Protein AF-A0A6M3K479-F1 (afdb_monomer_lite)

Organism: NCBI:txid1070528

Radius of gyration: 36.31 Å; chains: 1; bounding box: 79×87×100 Å

Foldseek 3Di:
DPPDDFDPDDEEEEEDDDDDPPVCCLPPVLVVLQVCCVVVDPHQYEYEYAPLCVLLCVVRHNYYHHDPPVRNPDDDDQVCPVVPPDVVVVVVVCPVCDCCVDVVRFVAEDEAEDQDADDDDDDDDPDDDDPPPDDDNCRPVVVVVQVVDDDGHHHYYYYYRDHDPPDDPDDPVCVVPPPCCPPVVVVPDDPVSVVVSVVSCCVSQVPPDPPDDPPDDDDDPVVPVPPAFDADDDDDDDFGFGQGDDPWAGFGDDDPPDPDDDPDDDPLPDDGADWGDDPPDTDHDDPPDDPVVVVVVVVVSVVVVVVVPVPPCPDDQPFQEEEEEEADPDCPDLSVQLQVLCVVNPHHYDYDNLVVCCVPPNDVVSLVVLLVCLLVGQEYEYEPPPDDDLVSLLSSVVSNHQYEYEAEDDPVVCVVDVVVLSNQVSHLAYEYQFPLNVVVSCVVPVPRHYHHAHRFDDLVLQAADDDPPQAQQAAEEEEDADDPVVVVLQVLVVVLVGRYYYYDHPHPDDDDSVVLLVNQNNYLEYEWEAPDDLASRDGDSCLLSSLSSQHQYEYADHPNPCVQDNCLQYPHDDSVPDDSVVSVVVSVCSVPDSRNSNVSSVVQGHSNNVSVVVSVVSSVSVVVVVPDPPPDDDDDEAAEEEEFEFAPDPRNVVVVLVCVLQPPPYHYAYEYEYDDPPGDGPPCVVVVVHVVRYDYDPHNDDDLVVLVVVCVVRVHQEYEYEQNPDLVSLVVCVVVNHAYEYEDQQQLDDLVCLVVQLVRHLAYEAQFVVSQCCSCPVSPNPRYDYFPAFQDPLLADDPVLQDDDPQFAEEEQECEQCPPPSQQQVQLLQLLQVVLVDPRYAYEYEYQDDPVVYDHDPPDVRYHYHYRDDDPVVVSVRLSPHLAYEGAGQADGNPNVLSSNLSSLHAYEYACDPPVVVSHDVFQHHHFYFPDWDDDPSTPDTTTHGDSNSSSVRVNQCRDVVSSVRNSVVSPVSNVVRHSNVSSVVSVVSVVVSVVVD

pLDDT: mean 70.0, std 23.56, range [23.78, 98.38]

Structure (mmCIF, N/CA/C/O backbone):
data_AF-A0A6M3K479-F1
#
_entry.id   AF-A0A6M3K479-F1
#
loop_
_atom_site.group_PDB
_atom_site.id
_atom_site.type_symbol
_atom_site.label_atom_id
_atom_site.label_alt_id
_atom_site.label_comp_id
_atom_site.label_asym_id
_atom_site.label_entity_id
_atom_site.label_seq_id
_atom_site.pdbx_PDB_ins_code
_atom_site.Cartn_x
_atom_site.Cartn_y
_atom_site.Cartn_z
_atom_site.occupancy
_atom_site.B_iso_or_equiv
_atom_site.auth_seq_id
_atom_site.auth_comp_id
_atom_site.auth_asym_id
_atom_site.auth_atom_id
_atom_site.pdbx_PDB_model_num
ATOM 1 N N . MET A 1 1 ? 33.804 -0.138 -30.961 1.00 29.77 1 MET A N 1
ATOM 2 C CA . MET A 1 1 ? 33.012 -0.224 -32.211 1.00 29.77 1 MET A CA 1
ATOM 3 C C . MET A 1 1 ? 33.656 -1.121 -33.284 1.00 29.77 1 MET A C 1
ATOM 5 O O . MET A 1 1 ? 33.044 -1.287 -34.332 1.00 29.77 1 MET A O 1
ATOM 9 N N . ASP A 1 2 ? 34.808 -1.767 -33.041 1.00 27.19 2 ASP A N 1
ATOM 10 C CA . ASP A 1 2 ? 35.545 -2.505 -34.090 1.00 27.19 2 ASP A CA 1
ATOM 11 C C . ASP A 1 2 ? 35.371 -4.045 -34.082 1.00 27.19 2 ASP A C 1
ATOM 13 O O . ASP A 1 2 ? 35.951 -4.715 -34.931 1.00 27.19 2 ASP A O 1
ATOM 17 N N . ASP A 1 3 ? 34.531 -4.623 -33.213 1.00 28.06 3 ASP A N 1
ATOM 18 C CA . ASP A 1 3 ? 34.471 -6.090 -33.008 1.00 28.06 3 ASP A CA 1
ATOM 19 C C . ASP A 1 3 ? 33.559 -6.884 -33.965 1.00 28.06 3 ASP A C 1
ATOM 21 O O . ASP A 1 3 ? 33.474 -8.108 -33.877 1.00 28.06 3 ASP A O 1
ATOM 25 N N . PHE A 1 4 ? 32.894 -6.237 -34.923 1.00 35.81 4 PHE A N 1
ATOM 26 C CA . PHE A 1 4 ? 31.997 -6.935 -35.854 1.00 35.81 4 PHE A CA 1
ATOM 27 C C . PHE A 1 4 ? 32.696 -7.211 -37.200 1.00 35.81 4 PHE A C 1
ATOM 29 O O . PHE A 1 4 ? 33.145 -6.297 -37.896 1.00 35.81 4 PHE A O 1
ATOM 36 N N . GLY A 1 5 ? 32.829 -8.484 -37.578 1.00 35.72 5 GLY A N 1
ATOM 37 C CA . GLY A 1 5 ? 33.482 -8.913 -38.825 1.00 35.72 5 GLY A CA 1
ATOM 38 C C . GLY A 1 5 ? 32.769 -8.459 -40.120 1.00 35.72 5 GLY A C 1
ATOM 39 O O . GLY A 1 5 ? 31.698 -7.855 -40.078 1.00 35.72 5 GLY A O 1
ATOM 40 N N . PRO A 1 6 ? 33.349 -8.720 -41.312 1.00 37.94 6 PRO A N 1
ATOM 41 C CA . PRO A 1 6 ? 32.755 -8.326 -42.592 1.00 37.94 6 PRO A CA 1
ATOM 42 C C . PRO A 1 6 ? 31.479 -9.124 -42.920 1.00 37.94 6 PRO A C 1
ATOM 44 O O . PRO A 1 6 ? 31.482 -10.354 -42.919 1.00 37.94 6 PRO A O 1
ATOM 47 N N . ILE A 1 7 ? 30.402 -8.416 -43.276 1.00 40.38 7 ILE A N 1
ATOM 48 C CA . ILE A 1 7 ? 29.082 -8.988 -43.590 1.00 40.38 7 ILE A CA 1
ATOM 49 C C . ILE A 1 7 ? 29.114 -9.662 -44.977 1.00 40.38 7 ILE A C 1
ATOM 51 O O . ILE A 1 7 ? 29.239 -9.002 -46.009 1.00 40.38 7 ILE A O 1
ATOM 55 N N . THR A 1 8 ? 28.979 -10.992 -45.029 1.00 39.78 8 THR A N 1
ATOM 56 C CA . THR A 1 8 ? 29.126 -11.820 -46.252 1.00 39.78 8 THR A CA 1
ATOM 57 C C . THR A 1 8 ? 27.829 -12.055 -47.053 1.00 39.78 8 THR A C 1
ATOM 59 O O . THR A 1 8 ? 27.830 -12.784 -48.041 1.00 39.78 8 THR A O 1
ATOM 62 N N . SER A 1 9 ? 26.770 -11.310 -46.721 1.00 44.03 9 SER A N 1
ATOM 63 C CA . SER A 1 9 ? 25.527 -11.056 -47.473 1.00 44.03 9 SER A CA 1
ATOM 64 C C . SER A 1 9 ? 24.597 -12.237 -47.807 1.00 44.03 9 SER A C 1
ATOM 66 O O . SER A 1 9 ? 24.953 -13.172 -48.520 1.00 44.03 9 SER A O 1
ATOM 68 N N . ASN A 1 10 ? 23.307 -12.021 -47.529 1.00 40.56 10 ASN A N 1
ATOM 69 C CA . ASN A 1 10 ? 22.388 -11.660 -48.609 1.00 40.56 10 ASN A CA 1
ATOM 70 C C . ASN A 1 10 ? 21.363 -10.608 -48.144 1.00 40.56 10 ASN A C 1
ATOM 72 O O . ASN A 1 10 ? 20.330 -10.919 -47.561 1.00 40.56 10 ASN A O 1
ATOM 76 N N . SER A 1 11 ? 21.659 -9.365 -48.542 1.00 54.41 11 SER A N 1
ATOM 77 C CA . SER A 1 11 ? 20.854 -8.131 -48.506 1.00 54.41 11 SER A CA 1
ATOM 78 C C . SER A 1 11 ? 20.626 -7.474 -47.135 1.00 54.41 11 SER A C 1
ATOM 80 O O . SER A 1 11 ? 19.663 -7.776 -46.448 1.00 54.41 11 SER A O 1
ATOM 82 N N . LEU A 1 12 ? 21.515 -6.525 -46.809 1.00 51.47 12 LEU A N 1
ATOM 83 C CA . LEU A 1 12 ? 21.398 -5.565 -45.710 1.00 51.47 12 LEU A CA 1
ATOM 84 C C . LEU A 1 12 ? 20.513 -4.377 -46.134 1.00 51.47 12 LEU A C 1
ATOM 86 O O . LEU A 1 12 ? 20.717 -3.829 -47.222 1.00 51.47 12 LEU A O 1
ATOM 90 N N . VAL A 1 13 ? 19.570 -3.963 -45.289 1.00 56.62 13 VAL A N 1
ATOM 91 C CA . VAL A 1 13 ? 18.780 -2.733 -45.456 1.00 56.62 13 VAL A CA 1
ATOM 92 C C . VAL A 1 13 ? 19.182 -1.761 -44.357 1.00 56.62 13 VAL A C 1
ATOM 94 O O . VAL A 1 13 ? 19.072 -2.091 -43.182 1.00 56.62 13 VAL A O 1
ATOM 97 N N . PHE A 1 14 ? 19.668 -0.580 -44.736 1.00 58.75 14 PHE A N 1
ATOM 98 C CA . PHE A 1 14 ? 20.041 0.466 -43.785 1.00 58.75 14 PHE A CA 1
ATOM 99 C C . PHE A 1 14 ? 18.950 1.537 -43.768 1.00 58.75 14 PHE A C 1
ATOM 101 O O . PHE A 1 14 ? 18.809 2.292 -44.729 1.00 58.75 14 PHE A O 1
ATOM 108 N N . ALA A 1 15 ? 18.154 1.605 -42.707 1.00 57.84 15 ALA A N 1
ATOM 109 C CA . ALA A 1 15 ? 17.134 2.628 -42.535 1.00 57.84 15 ALA A CA 1
ATOM 110 C C . ALA A 1 15 ? 17.665 3.724 -41.609 1.00 57.84 15 ALA A C 1
ATOM 112 O O . ALA A 1 15 ? 17.708 3.575 -40.391 1.00 57.84 15 ALA A O 1
ATOM 113 N N . GLY A 1 16 ? 18.077 4.844 -42.191 1.00 58.50 16 GLY A N 1
ATOM 114 C CA . GLY A 1 16 ? 18.583 5.973 -41.433 1.00 58.50 16 GLY A CA 1
ATOM 115 C C . GLY A 1 16 ? 19.610 6.810 -42.196 1.00 58.50 16 GLY A C 1
ATOM 116 O O . GLY A 1 16 ? 19.973 6.492 -43.333 1.00 58.50 16 GLY A O 1
ATOM 117 N N . PRO A 1 17 ? 20.091 7.891 -41.571 1.00 54.97 17 PRO A N 1
ATOM 118 C CA . PRO A 1 17 ? 19.722 8.313 -40.220 1.00 54.97 17 PRO A CA 1
ATOM 119 C C . PRO A 1 17 ? 18.369 9.061 -40.144 1.00 54.97 17 PRO A C 1
ATOM 121 O O . PRO A 1 17 ? 18.014 9.776 -41.083 1.00 54.97 17 PRO A O 1
ATOM 124 N N . TYR A 1 18 ? 17.607 8.881 -39.052 1.00 58.84 18 TYR A N 1
ATOM 125 C CA . TYR A 1 18 ? 16.327 9.574 -38.800 1.00 58.84 18 TYR A CA 1
ATOM 126 C C . TYR A 1 18 ? 16.447 10.678 -37.754 1.00 58.84 18 TYR A C 1
ATOM 128 O O . TYR A 1 18 ? 16.860 10.412 -36.628 1.00 58.84 18 TYR A O 1
ATOM 136 N N . TRP A 1 19 ? 16.082 11.909 -38.132 1.00 54.66 19 TRP A N 1
ATOM 137 C CA . TRP A 1 19 ? 16.240 13.110 -37.304 1.00 54.66 19 TRP A CA 1
ATOM 138 C C . TRP A 1 19 ? 14.876 13.764 -37.079 1.00 54.66 19 TRP A C 1
ATOM 140 O O . TRP A 1 19 ? 14.295 14.357 -37.994 1.00 54.66 19 TRP A O 1
ATOM 150 N N . GLY A 1 20 ? 14.347 13.631 -35.868 1.00 54.28 20 GLY A N 1
ATOM 151 C CA . GLY A 1 20 ? 13.052 14.172 -35.473 1.00 54.28 20 GLY A CA 1
ATOM 152 C C . GLY A 1 20 ? 12.849 14.087 -33.966 1.00 54.28 20 GLY A C 1
ATOM 153 O O . GLY A 1 20 ? 13.642 13.464 -33.265 1.00 54.28 20 GLY A O 1
ATOM 154 N N . SER A 1 21 ? 11.792 14.731 -33.470 1.00 50.53 21 SER A N 1
ATOM 155 C CA . SER A 1 21 ? 11.383 14.562 -32.078 1.00 50.53 21 SER A CA 1
ATOM 156 C C . SER A 1 21 ? 10.840 13.147 -31.855 1.00 50.53 21 SER A C 1
ATOM 158 O O . SER A 1 21 ? 10.375 12.489 -32.795 1.00 50.53 21 SER A O 1
ATOM 160 N N . LEU A 1 22 ? 10.895 12.688 -30.605 1.00 49.56 22 LEU A N 1
ATOM 161 C CA . LEU A 1 22 ? 10.507 11.336 -30.199 1.00 49.56 22 LEU A CA 1
ATOM 162 C C . LEU A 1 22 ? 9.106 10.951 -30.703 1.00 49.56 22 LEU A C 1
ATOM 164 O O . LEU A 1 22 ? 8.895 9.833 -31.166 1.00 49.56 22 LEU A O 1
ATOM 168 N N . GLU A 1 23 ? 8.158 11.889 -30.693 1.00 49.09 23 GLU A N 1
ATOM 169 C CA . GLU A 1 23 ? 6.781 11.643 -31.126 1.00 49.09 23 GLU A CA 1
ATOM 170 C C . GLU A 1 23 ? 6.707 11.287 -32.616 1.00 49.09 23 GLU A C 1
ATOM 172 O O . GLU A 1 23 ? 5.937 10.418 -33.016 1.00 49.09 23 GLU A O 1
ATOM 177 N N . TRP A 1 24 ? 7.516 11.922 -33.465 1.00 52.47 24 TRP A N 1
ATOM 178 C CA . TRP A 1 24 ? 7.536 11.609 -34.896 1.00 52.47 24 TRP A CA 1
ATOM 179 C C . TRP A 1 24 ? 8.296 10.323 -35.197 1.00 52.47 24 TRP A C 1
ATOM 181 O O . TRP A 1 24 ? 7.927 9.590 -36.123 1.00 52.47 24 TRP A O 1
ATOM 191 N N . GLU A 1 25 ? 9.328 10.041 -34.407 1.00 57.88 25 GLU A N 1
ATOM 192 C CA . GLU A 1 25 ? 10.052 8.783 -34.481 1.00 57.88 25 GLU A CA 1
ATOM 193 C C . GLU A 1 25 ? 9.109 7.609 -34.212 1.00 57.88 25 GLU A C 1
ATOM 195 O O . GLU A 1 25 ? 9.038 6.673 -35.006 1.00 57.88 25 GLU A O 1
ATOM 200 N N . ILE A 1 26 ? 8.289 7.737 -33.169 1.00 52.16 26 ILE A N 1
ATOM 201 C CA . ILE A 1 26 ? 7.289 6.755 -32.751 1.00 52.16 26 ILE A CA 1
ATOM 202 C C . ILE A 1 26 ? 6.122 6.652 -33.740 1.00 52.16 26 ILE A C 1
ATOM 204 O O . ILE A 1 26 ? 5.731 5.554 -34.127 1.00 52.16 26 ILE A O 1
ATOM 208 N N . VAL A 1 27 ? 5.534 7.776 -34.154 1.00 47.53 27 VAL A N 1
ATOM 209 C CA . VAL A 1 27 ? 4.257 7.759 -34.893 1.00 47.53 27 VAL A CA 1
ATOM 210 C C . VAL A 1 27 ? 4.455 7.515 -36.395 1.00 47.53 27 VAL A C 1
ATOM 212 O O . VAL A 1 27 ? 3.526 7.078 -37.077 1.00 47.53 27 VAL A O 1
ATOM 215 N N . TYR A 1 28 ? 5.652 7.768 -36.937 1.00 52.12 28 TYR A N 1
ATOM 216 C CA . TYR A 1 28 ? 5.887 7.701 -38.384 1.00 52.12 28 TYR A CA 1
ATOM 217 C C . TYR A 1 28 ? 7.087 6.862 -38.797 1.00 52.12 28 TYR A C 1
ATOM 219 O O . TYR A 1 28 ? 6.980 6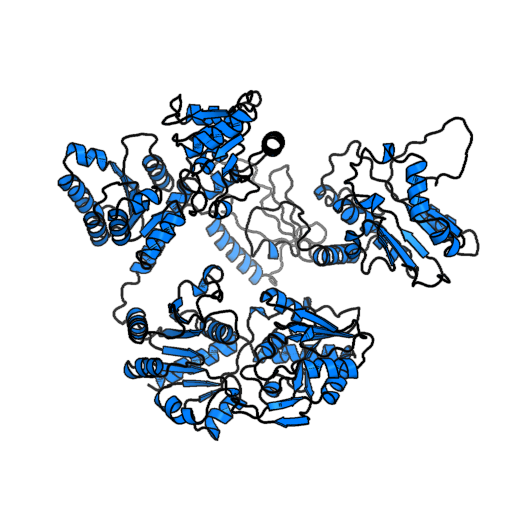.084 -39.748 1.00 52.12 28 TYR A O 1
ATOM 227 N N . TRP A 1 29 ? 8.233 7.032 -38.145 1.00 58.97 29 TRP A N 1
ATOM 228 C CA . TRP A 1 29 ? 9.462 6.403 -38.615 1.00 58.97 29 TRP A CA 1
ATOM 229 C C . TRP A 1 29 ? 9.587 4.946 -38.178 1.00 58.97 29 TRP A C 1
ATOM 231 O O . TRP A 1 29 ? 9.774 4.075 -39.026 1.00 58.97 29 TRP A O 1
ATOM 241 N N . MET A 1 30 ? 9.394 4.657 -36.896 1.00 63.00 30 MET A N 1
ATOM 242 C CA . MET A 1 30 ? 9.443 3.301 -36.364 1.00 63.00 30 MET A CA 1
ATOM 243 C C . MET A 1 30 ? 8.385 2.393 -37.029 1.00 63.00 30 MET A C 1
ATOM 245 O O . MET A 1 30 ? 8.735 1.280 -37.436 1.00 63.00 30 MET A O 1
ATOM 249 N N . PRO A 1 31 ? 7.148 2.864 -37.297 1.00 55.78 31 PRO A N 1
ATOM 250 C CA . PRO A 1 31 ? 6.190 2.133 -38.115 1.00 55.78 31 PRO A CA 1
ATOM 251 C C . PRO A 1 31 ? 6.668 1.773 -39.508 1.00 55.78 31 PRO A C 1
ATOM 253 O O . PRO A 1 31 ? 6.473 0.655 -39.985 1.00 55.78 31 PRO A O 1
ATOM 256 N N . HIS A 1 32 ? 7.337 2.719 -40.160 1.00 58.06 32 HIS A N 1
ATOM 257 C CA . HIS A 1 32 ? 7.888 2.505 -41.484 1.00 58.06 32 HIS A CA 1
ATOM 258 C C . HIS A 1 32 ? 9.029 1.484 -41.462 1.00 58.06 32 HIS A C 1
ATOM 260 O O . HIS A 1 32 ? 9.093 0.627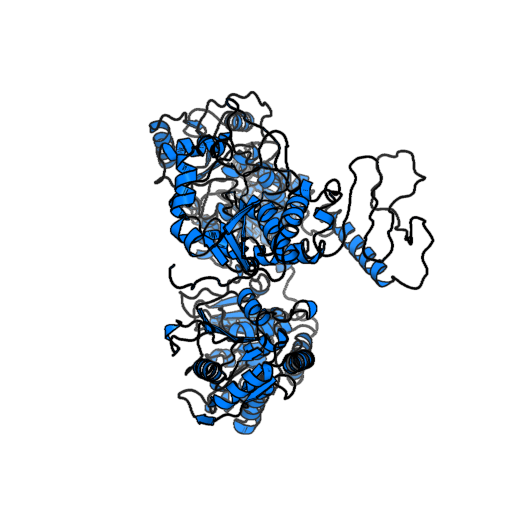 -42.338 1.00 58.06 32 HIS A O 1
ATOM 266 N N . VAL A 1 33 ? 9.889 1.546 -40.447 1.00 63.06 33 VAL A N 1
ATOM 267 C CA . VAL A 1 33 ? 10.996 0.613 -40.217 1.00 63.06 33 VAL A CA 1
ATOM 268 C C . VAL A 1 33 ? 10.489 -0.816 -39.982 1.00 63.06 33 VAL A C 1
ATOM 270 O O . VAL A 1 33 ? 10.947 -1.739 -40.652 1.00 63.06 33 VAL A O 1
ATOM 273 N N . ARG A 1 34 ? 9.495 -1.006 -39.105 1.00 62.03 34 ARG A N 1
ATOM 274 C CA . ARG A 1 34 ? 8.867 -2.318 -38.853 1.00 62.03 34 ARG A CA 1
ATOM 275 C C . ARG A 1 34 ? 8.147 -2.855 -40.093 1.00 62.03 34 ARG A C 1
ATOM 277 O O . ARG A 1 34 ? 8.312 -4.024 -40.435 1.00 62.03 34 ARG A O 1
ATOM 284 N N . TRP A 1 35 ? 7.405 -2.005 -40.811 1.00 61.97 35 TRP A N 1
ATOM 285 C CA . TRP A 1 35 ? 6.798 -2.392 -42.088 1.00 61.97 35 TRP A CA 1
ATOM 286 C C . TRP A 1 35 ? 7.857 -2.818 -43.108 1.00 61.97 35 TRP A C 1
ATOM 288 O O . TRP A 1 35 ? 7.687 -3.844 -43.756 1.00 61.97 35 TRP A O 1
ATOM 298 N N . LEU A 1 36 ? 8.967 -2.082 -43.226 1.00 57.97 36 LEU A N 1
ATOM 299 C CA . LEU A 1 36 ? 10.071 -2.435 -44.118 1.00 57.97 36 LEU A CA 1
ATOM 300 C C . LEU A 1 36 ? 10.712 -3.773 -43.731 1.00 57.97 36 LEU A C 1
ATOM 302 O O . LEU A 1 36 ? 10.958 -4.581 -44.621 1.00 57.97 36 LEU A O 1
ATOM 306 N N . LYS A 1 37 ? 10.941 -4.046 -42.440 1.00 63.72 37 LYS A N 1
ATOM 307 C CA . LYS A 1 37 ? 11.452 -5.350 -41.981 1.00 63.72 37 LYS A CA 1
ATOM 308 C C . LYS A 1 37 ? 10.497 -6.491 -42.326 1.00 63.72 37 LYS A C 1
ATOM 310 O O . LYS A 1 37 ? 10.931 -7.506 -42.866 1.00 63.72 37 LYS A O 1
ATOM 315 N N . ASN A 1 38 ? 9.199 -6.293 -42.107 1.00 58.09 38 ASN A N 1
ATOM 316 C CA . ASN A 1 38 ? 8.176 -7.285 -42.441 1.00 58.09 38 ASN A CA 1
ATOM 317 C C . ASN A 1 38 ? 7.986 -7.460 -43.955 1.00 58.09 38 ASN A C 1
ATOM 319 O O . ASN A 1 38 ? 7.765 -8.570 -44.427 1.00 58.09 38 ASN A O 1
ATOM 323 N N . TYR A 1 39 ? 8.104 -6.395 -44.745 1.00 54.91 39 TYR A N 1
ATOM 324 C CA . TYR A 1 39 ? 8.037 -6.474 -46.205 1.00 54.91 39 TYR A CA 1
ATOM 325 C C . TYR A 1 39 ? 9.279 -7.160 -46.796 1.00 54.91 39 TYR A C 1
ATOM 327 O O . TYR A 1 39 ? 9.212 -7.802 -47.842 1.00 54.91 39 TYR A O 1
ATOM 335 N N . LEU A 1 40 ? 10.424 -7.042 -46.121 1.00 56.34 40 LEU A N 1
ATOM 336 C CA . LEU A 1 40 ? 11.729 -7.516 -46.578 1.00 56.34 40 LEU A CA 1
ATOM 337 C C . LEU A 1 40 ? 12.239 -8.729 -45.795 1.00 56.34 40 LEU A C 1
ATOM 339 O O . LEU A 1 40 ? 13.450 -8.923 -45.712 1.00 56.34 40 LEU A O 1
ATOM 343 N N . GLN A 1 41 ? 11.320 -9.538 -45.261 1.00 55.78 41 GLN A N 1
ATOM 344 C CA . GLN A 1 41 ? 11.580 -10.713 -44.424 1.00 55.78 41 GLN A CA 1
ATOM 345 C C . GLN A 1 41 ? 12.807 -11.536 -44.855 1.00 55.78 41 GLN A C 1
ATOM 347 O O . GLN A 1 41 ? 13.009 -11.841 -46.035 1.00 55.78 41 GLN A O 1
ATOM 352 N N . GLY A 1 42 ? 13.625 -11.912 -43.867 1.00 57.66 42 GLY A N 1
ATOM 353 C CA . GLY A 1 42 ? 14.860 -12.680 -44.064 1.00 57.66 42 GLY A CA 1
ATOM 354 C C . GLY A 1 42 ? 16.074 -11.848 -44.498 1.00 57.66 42 GLY A C 1
ATOM 355 O O . GLY A 1 42 ? 17.081 -12.418 -44.921 1.00 57.66 42 GLY A O 1
ATOM 356 N N . ARG A 1 43 ? 15.992 -10.513 -44.425 1.00 61.53 43 ARG A N 1
ATOM 357 C CA . ARG A 1 43 ? 17.097 -9.580 -44.696 1.00 61.53 43 ARG A CA 1
ATOM 358 C C . ARG A 1 43 ? 17.586 -8.931 -43.409 1.00 61.53 43 ARG A C 1
ATOM 360 O O . ARG A 1 43 ? 16.777 -8.558 -42.571 1.00 61.53 43 ARG A O 1
ATOM 367 N N . HIS A 1 44 ? 18.901 -8.756 -43.311 1.00 62.91 44 HIS A N 1
ATOM 368 C CA . HIS A 1 44 ? 19.528 -8.086 -42.177 1.00 62.91 44 HIS A CA 1
ATOM 369 C C . HIS A 1 44 ? 19.169 -6.594 -42.200 1.00 62.91 44 HIS A C 1
ATOM 371 O O . HIS A 1 44 ? 19.315 -5.944 -43.241 1.00 62.91 44 HIS A O 1
ATOM 377 N N . PHE A 1 45 ? 18.684 -6.049 -41.092 1.00 68.94 45 PHE A N 1
ATOM 378 C CA . PHE A 1 45 ? 18.081 -4.723 -41.034 1.00 68.94 45 PHE A CA 1
ATOM 379 C C . PHE A 1 45 ? 18.782 -3.847 -39.999 1.00 68.94 45 PHE A C 1
ATOM 381 O O . PHE A 1 45 ? 18.661 -4.078 -38.801 1.00 68.94 45 PHE A O 1
ATOM 388 N N . SER A 1 46 ? 19.487 -2.814 -40.451 1.00 68.38 46 SER A N 1
ATOM 389 C CA . SER A 1 46 ? 20.170 -1.874 -39.560 1.00 68.38 46 SER A CA 1
ATOM 390 C C . SER A 1 46 ? 19.468 -0.521 -39.545 1.00 68.38 46 SER A C 1
ATOM 392 O O . SER A 1 46 ? 19.057 -0.022 -40.594 1.00 68.38 46 SER A O 1
ATOM 394 N N . VAL A 1 47 ? 19.372 0.107 -38.374 1.00 71.38 47 VAL A N 1
ATOM 395 C CA . VAL A 1 47 ? 18.753 1.430 -38.193 1.00 71.38 47 VAL A CA 1
ATOM 396 C C . VAL A 1 47 ? 19.753 2.422 -37.617 1.00 71.38 47 VAL A C 1
ATOM 398 O O . VAL A 1 47 ? 20.585 2.040 -36.804 1.00 71.38 47 VAL A O 1
ATOM 401 N N . ALA A 1 48 ? 19.669 3.697 -38.007 1.00 67.25 48 ALA A N 1
ATOM 402 C CA . ALA A 1 48 ? 20.435 4.769 -37.369 1.00 67.25 48 ALA A CA 1
ATOM 403 C C . ALA A 1 48 ? 19.533 5.894 -36.837 1.00 67.25 48 ALA A C 1
ATOM 405 O O . ALA A 1 48 ? 18.751 6.467 -37.603 1.00 67.25 48 ALA A O 1
ATOM 406 N N . SER A 1 49 ? 19.655 6.221 -35.546 1.00 71.00 49 SER A N 1
ATOM 407 C CA . SER A 1 49 ? 18.884 7.280 -34.868 1.00 71.00 49 SER A CA 1
ATOM 408 C C . SER A 1 49 ? 19.601 7.810 -33.613 1.00 71.00 49 SER A C 1
ATOM 410 O O . SER A 1 49 ? 20.734 7.415 -33.332 1.00 71.00 49 SER A O 1
ATOM 412 N N . TYR A 1 50 ? 18.982 8.734 -32.871 1.00 67.00 50 TYR A N 1
ATOM 413 C CA . TYR A 1 50 ? 19.532 9.282 -31.627 1.00 67.00 50 TYR A CA 1
ATOM 414 C C . TYR A 1 50 ? 19.900 8.160 -30.632 1.00 67.00 50 TYR A C 1
ATOM 416 O O . TYR A 1 50 ? 19.109 7.231 -30.460 1.00 67.00 50 TYR A O 1
ATOM 424 N N . PRO A 1 51 ? 21.080 8.200 -29.980 1.00 66.31 51 PRO A N 1
ATOM 425 C CA . PRO A 1 51 ? 21.573 7.086 -29.161 1.00 66.31 51 PRO A CA 1
ATOM 426 C C . PRO A 1 51 ? 20.620 6.618 -28.050 1.00 66.31 51 PRO A C 1
ATOM 428 O O . PRO A 1 51 ? 20.504 5.420 -27.803 1.00 66.31 51 PRO A O 1
ATOM 431 N N . ASP A 1 52 ? 19.888 7.541 -27.422 1.00 57.84 52 ASP A N 1
ATOM 432 C CA . ASP A 1 52 ? 18.906 7.266 -26.364 1.00 57.84 52 ASP A CA 1
ATOM 433 C C . ASP A 1 52 ? 17.617 6.592 -26.874 1.00 57.84 52 ASP A C 1
ATOM 435 O O . ASP A 1 52 ? 16.757 6.201 -26.086 1.00 57.84 52 ASP A O 1
ATOM 439 N N . ARG A 1 53 ? 17.479 6.433 -28.194 1.00 63.56 53 ARG A N 1
ATOM 440 C CA . ARG A 1 53 ? 16.328 5.812 -28.866 1.00 63.56 53 ARG A CA 1
ATOM 441 C C . ARG A 1 53 ? 16.554 4.352 -29.226 1.00 63.56 53 ARG A C 1
ATOM 443 O O . ARG A 1 53 ? 15.622 3.714 -29.706 1.00 63.56 53 ARG A O 1
ATOM 450 N N . PHE A 1 54 ? 17.739 3.802 -28.954 1.00 61.00 54 PHE A N 1
ATOM 451 C CA . PHE A 1 54 ? 18.040 2.377 -29.130 1.00 61.00 54 PHE A CA 1
ATOM 452 C C . PHE A 1 54 ? 16.933 1.437 -28.604 1.00 61.00 54 PHE A C 1
ATOM 454 O O . PHE A 1 54 ? 16.548 0.535 -29.354 1.00 61.00 54 PHE A O 1
ATOM 461 N N . PRO A 1 55 ? 16.337 1.668 -27.410 1.00 54.84 55 PRO A N 1
ATOM 462 C CA . PRO A 1 55 ? 15.274 0.807 -26.892 1.00 54.84 55 PRO A CA 1
ATOM 463 C C . PRO A 1 55 ? 14.044 0.680 -27.805 1.00 54.84 55 PRO A C 1
ATOM 465 O O . PRO A 1 55 ? 13.418 -0.374 -27.826 1.00 54.84 55 PRO A O 1
ATOM 468 N N . LEU A 1 56 ? 13.721 1.701 -28.616 1.00 52.00 56 LEU A N 1
ATOM 469 C CA . LEU A 1 56 ? 12.590 1.655 -29.563 1.00 52.00 56 LEU A CA 1
ATOM 470 C C . LEU A 1 56 ? 12.789 0.639 -30.691 1.00 52.00 56 LEU A C 1
ATOM 472 O O . LEU A 1 56 ? 11.819 0.204 -31.314 1.00 52.00 56 LEU A O 1
ATOM 476 N N . TYR A 1 57 ? 14.043 0.302 -30.995 1.00 63.94 57 TYR A N 1
ATOM 477 C CA . TYR A 1 57 ? 14.399 -0.557 -32.119 1.00 63.94 57 TYR A CA 1
ATOM 478 C C . TYR A 1 57 ? 14.817 -1.963 -31.694 1.00 63.94 57 TYR A C 1
ATOM 480 O O . TYR A 1 57 ? 15.142 -2.773 -32.562 1.00 63.94 57 TYR A O 1
ATOM 488 N N . LEU A 1 58 ? 14.769 -2.280 -30.397 1.00 54.38 58 LEU A N 1
ATOM 489 C CA . LEU A 1 58 ? 14.980 -3.637 -29.899 1.00 54.38 58 LEU A CA 1
ATOM 490 C C . LEU A 1 58 ? 13.926 -4.583 -30.493 1.00 54.38 58 LEU A C 1
ATOM 492 O O . LEU A 1 58 ? 12.743 -4.259 -30.559 1.00 54.38 58 LEU A O 1
ATOM 496 N N . GLY A 1 59 ? 14.380 -5.714 -31.039 1.00 62.19 59 GLY A N 1
ATOM 497 C CA . GLY A 1 59 ? 13.544 -6.665 -31.790 1.00 62.19 59 GLY A CA 1
ATOM 498 C C . GLY A 1 59 ? 13.141 -6.192 -33.197 1.00 62.19 59 GLY A C 1
ATOM 499 O O . GLY A 1 59 ? 12.831 -6.999 -34.077 1.00 62.19 59 GLY A O 1
ATOM 500 N N . VAL A 1 60 ? 13.226 -4.889 -33.469 1.00 64.69 60 VAL A N 1
ATOM 501 C CA . VAL A 1 60 ? 12.852 -4.276 -34.748 1.00 64.69 60 VAL A CA 1
ATOM 502 C C . VAL A 1 60 ? 14.030 -4.154 -35.696 1.00 64.69 60 VAL A C 1
ATOM 504 O O . VAL A 1 60 ? 13.885 -4.465 -36.866 1.00 64.69 60 VAL A O 1
ATOM 507 N N . ALA A 1 61 ? 15.198 -3.723 -35.245 1.00 70.19 61 ALA A N 1
ATOM 508 C CA . ALA A 1 61 ? 16.410 -3.692 -36.054 1.00 70.19 61 ALA A CA 1
ATOM 509 C C . ALA A 1 61 ? 17.362 -4.782 -35.562 1.00 70.19 61 ALA A C 1
ATOM 511 O O . ALA A 1 61 ? 17.439 -5.043 -34.366 1.00 70.19 61 ALA A O 1
ATOM 512 N N . ASP A 1 62 ? 18.074 -5.417 -36.482 1.00 69.94 62 ASP A N 1
ATOM 513 C CA . ASP A 1 62 ? 19.110 -6.396 -36.148 1.00 69.94 62 ASP A CA 1
ATOM 514 C C . ASP A 1 62 ? 20.396 -5.680 -35.692 1.00 69.94 62 ASP A C 1
ATOM 516 O O . ASP A 1 62 ? 21.174 -6.216 -34.910 1.00 69.94 62 ASP A O 1
ATOM 520 N N . GLU A 1 63 ? 20.589 -4.428 -36.124 1.00 67.69 63 GLU A N 1
ATOM 521 C CA . GLU A 1 63 ? 21.648 -3.534 -35.646 1.00 67.69 63 GLU A CA 1
ATOM 522 C C . GLU A 1 63 ? 21.139 -2.095 -35.488 1.00 67.69 63 GLU A C 1
ATOM 524 O O . GLU A 1 63 ? 20.356 -1.602 -36.304 1.00 67.69 63 GLU A O 1
ATOM 529 N N . PHE A 1 64 ? 21.656 -1.381 -34.487 1.00 74.06 64 PHE A N 1
ATOM 530 C CA . PHE A 1 64 ? 21.365 0.031 -34.257 1.00 74.06 64 PHE A CA 1
ATOM 531 C C . PHE A 1 64 ? 22.642 0.876 -34.234 1.00 74.06 64 PHE A C 1
ATOM 533 O O . PHE A 1 64 ? 23.630 0.520 -33.595 1.00 74.06 64 PHE A O 1
ATOM 540 N N . TYR A 1 65 ? 22.595 2.028 -34.897 1.00 67.81 65 TYR A N 1
ATOM 541 C CA . TYR A 1 65 ? 23.678 2.998 -34.962 1.00 67.81 65 TYR A CA 1
ATOM 542 C C . TYR A 1 65 ? 23.235 4.322 -34.338 1.00 67.81 65 TYR A C 1
ATOM 544 O O . TYR A 1 65 ? 22.395 5.037 -34.887 1.00 67.81 65 TYR A O 1
ATOM 552 N N . GLY A 1 66 ? 23.833 4.658 -33.197 1.00 65.19 66 GLY A N 1
ATOM 553 C CA . GLY A 1 66 ? 23.655 5.964 -32.573 1.00 65.19 66 GLY A CA 1
ATOM 554 C C . GLY A 1 66 ? 24.233 7.078 -33.446 1.00 65.19 66 GLY A C 1
ATOM 555 O O . GLY A 1 66 ? 25.308 6.923 -34.032 1.00 65.19 66 GLY A O 1
ATOM 556 N N . LEU A 1 67 ? 23.531 8.206 -33.537 1.00 67.38 67 LEU A N 1
ATOM 557 C CA . LEU A 1 67 ? 24.086 9.410 -34.153 1.00 67.38 67 LEU A CA 1
ATOM 558 C C . LEU A 1 67 ? 25.307 9.904 -33.355 1.00 67.38 67 LEU A C 1
ATOM 560 O O . LEU A 1 67 ? 25.252 9.899 -32.126 1.00 67.38 67 LEU A O 1
ATOM 564 N N . PRO A 1 68 ? 26.390 10.343 -34.023 1.00 60.44 68 PRO A N 1
ATOM 565 C CA . PRO A 1 68 ? 27.537 10.958 -33.356 1.00 60.44 68 PRO A CA 1
ATOM 566 C C . PRO A 1 68 ? 27.137 12.188 -32.534 1.00 60.44 68 PRO A C 1
ATOM 568 O O . PRO A 1 68 ? 26.246 12.929 -32.945 1.00 60.44 68 PRO A O 1
ATOM 571 N N . ASP A 1 69 ? 27.845 12.453 -31.433 1.00 59.62 69 ASP A N 1
ATOM 572 C CA . ASP A 1 69 ? 27.523 13.525 -30.472 1.00 59.62 69 ASP A CA 1
ATOM 573 C C . ASP A 1 69 ? 27.384 14.919 -31.110 1.00 59.62 69 ASP A C 1
ATOM 575 O O . ASP A 1 69 ? 26.562 15.727 -30.676 1.00 59.62 69 ASP A O 1
ATOM 579 N N . GLU A 1 70 ? 28.124 15.186 -32.194 1.00 56.72 70 GLU A N 1
ATOM 580 C CA . GLU A 1 70 ? 28.020 16.425 -32.983 1.00 56.72 70 GLU A CA 1
ATOM 581 C C . GLU A 1 70 ? 26.621 16.656 -33.597 1.00 56.72 70 GLU A C 1
ATOM 583 O O . GLU A 1 70 ? 26.280 17.789 -33.934 1.00 56.72 70 GLU A O 1
ATOM 588 N N . PHE A 1 71 ? 25.794 15.606 -33.679 1.00 57.50 71 PHE A N 1
ATOM 589 C CA . PHE A 1 71 ? 24.402 15.623 -34.139 1.00 57.50 71 PHE A CA 1
ATOM 590 C C . PHE A 1 71 ? 23.368 15.412 -33.012 1.00 57.50 71 PHE A C 1
ATOM 592 O O . PHE A 1 71 ? 22.168 15.449 -33.274 1.00 57.50 71 PHE A O 1
ATOM 599 N N . VAL A 1 72 ? 23.800 15.186 -31.764 1.00 55.59 72 VAL A N 1
ATOM 600 C CA . VAL A 1 72 ? 22.923 14.871 -30.611 1.00 55.59 72 VAL A CA 1
ATOM 601 C C . VAL A 1 72 ? 22.710 16.087 -29.689 1.00 55.59 72 VAL A C 1
ATOM 603 O O . VAL A 1 72 ? 21.750 16.128 -28.928 1.00 55.59 72 VAL A O 1
ATOM 606 N N . GLY A 1 73 ? 23.552 17.123 -29.790 1.00 44.09 73 GLY A N 1
ATOM 607 C CA . GLY A 1 73 ? 23.601 18.247 -28.840 1.00 44.09 73 GLY A CA 1
ATOM 608 C C . GLY A 1 73 ? 22.620 19.417 -29.035 1.00 44.09 73 GLY A C 1
ATOM 609 O O . GLY A 1 73 ? 22.681 20.372 -28.260 1.00 44.09 73 GLY A O 1
ATOM 610 N N . HIS A 1 74 ? 21.736 19.399 -30.038 1.00 46.94 74 HIS A N 1
ATOM 611 C CA . HIS A 1 74 ? 20.797 20.500 -30.304 1.00 46.94 74 HIS A CA 1
ATOM 612 C C . HIS A 1 74 ? 19.385 19.991 -30.632 1.00 46.94 74 HIS A C 1
ATOM 614 O O . HIS A 1 74 ? 19.220 19.131 -31.497 1.00 46.94 74 HIS A O 1
ATOM 620 N N . GLU A 1 75 ? 18.350 20.567 -30.006 1.00 42.00 75 GLU A N 1
ATOM 621 C CA . GLU A 1 75 ? 16.976 20.449 -30.508 1.00 42.00 75 GLU A CA 1
ATOM 622 C C . GLU A 1 75 ? 16.885 21.200 -31.841 1.00 42.00 75 GLU A C 1
ATOM 624 O O . GLU A 1 75 ? 16.863 22.431 -31.898 1.00 42.00 75 GLU A O 1
ATOM 629 N N . TYR A 1 76 ? 16.889 20.463 -32.951 1.00 45.78 76 TYR A N 1
ATOM 630 C CA . TYR A 1 76 ? 16.771 21.072 -34.269 1.00 45.78 76 TYR A CA 1
ATOM 631 C C . TYR A 1 76 ? 15.325 21.531 -34.500 1.00 45.78 76 TYR A C 1
ATOM 633 O O . TYR A 1 76 ? 14.447 20.730 -34.827 1.00 45.78 76 TYR A O 1
ATOM 641 N N . GLU A 1 77 ? 15.061 22.839 -34.393 1.00 38.19 77 GLU A N 1
ATOM 642 C CA . GLU A 1 77 ? 13.798 23.401 -34.875 1.00 38.19 77 GLU A CA 1
ATOM 643 C C . GLU A 1 77 ? 13.637 23.093 -36.375 1.00 38.19 77 GLU A C 1
ATOM 645 O O . GLU A 1 77 ? 14.503 23.382 -37.205 1.00 38.19 77 GLU A O 1
ATOM 650 N N . THR A 1 78 ? 12.492 22.515 -36.745 1.00 40.50 78 THR A N 1
ATOM 651 C CA . THR A 1 78 ? 12.203 21.923 -38.069 1.00 40.50 78 THR A CA 1
ATOM 652 C C . THR A 1 78 ? 12.410 22.849 -39.279 1.00 40.50 78 THR A C 1
ATOM 654 O O . THR A 1 78 ? 12.478 22.359 -40.404 1.00 40.50 78 THR A O 1
ATOM 657 N N . GLN A 1 79 ? 12.523 24.169 -39.091 1.00 37.25 79 GLN A N 1
ATOM 658 C CA . GLN A 1 79 ? 12.791 25.131 -40.170 1.00 37.25 79 GLN A CA 1
ATOM 659 C C . GLN A 1 79 ? 14.284 25.386 -40.432 1.00 37.25 79 GLN A C 1
ATOM 661 O O . GLN A 1 79 ? 14.625 25.929 -41.482 1.00 37.25 79 GLN A O 1
ATOM 666 N N . PHE A 1 80 ? 15.179 24.982 -39.528 1.00 34.44 80 PHE A N 1
ATOM 667 C CA . PHE A 1 80 ? 16.602 25.310 -39.623 1.00 34.44 80 PHE A CA 1
ATOM 668 C C . PHE A 1 80 ? 17.438 24.264 -40.361 1.00 34.44 80 PHE A C 1
ATOM 670 O O . PHE A 1 80 ? 18.459 24.614 -40.946 1.00 34.44 80 PHE A O 1
ATOM 677 N N . PHE A 1 81 ? 17.006 23.004 -40.431 1.00 37.94 81 PHE A N 1
ATOM 678 C CA . PHE A 1 81 ? 17.835 21.960 -41.038 1.00 37.94 81 PHE A CA 1
ATOM 679 C C . PHE A 1 81 ? 17.931 22.054 -42.572 1.00 37.94 81 PHE A C 1
ATOM 681 O O . PHE A 1 81 ? 19.009 21.882 -43.139 1.00 37.94 81 PHE A O 1
ATOM 688 N N . GLU A 1 82 ? 16.847 22.435 -43.260 1.00 37.97 82 GLU A N 1
ATOM 689 C CA . GLU A 1 82 ? 16.897 22.715 -44.708 1.00 37.97 82 GLU A CA 1
ATOM 690 C C . GLU A 1 82 ? 17.779 23.936 -45.039 1.00 37.97 82 GLU A C 1
ATOM 692 O O . GLU A 1 82 ? 18.300 24.031 -46.152 1.00 37.97 82 GLU A O 1
ATOM 697 N N . ALA A 1 83 ? 17.964 24.852 -44.079 1.00 36.97 83 ALA A N 1
ATOM 698 C CA . ALA A 1 83 ? 18.820 26.030 -44.207 1.00 36.97 83 ALA A CA 1
ATOM 699 C C . ALA A 1 83 ? 20.286 25.771 -43.794 1.00 36.97 83 ALA A C 1
ATOM 701 O O . ALA A 1 83 ? 21.173 26.459 -44.296 1.00 36.97 83 ALA A O 1
ATOM 702 N N . LEU A 1 84 ? 20.539 24.785 -42.922 1.00 35.44 84 LEU A N 1
ATOM 703 C CA . LEU A 1 84 ? 21.863 24.426 -42.389 1.00 35.44 84 LEU A CA 1
ATOM 704 C C . LEU A 1 84 ? 22.555 23.277 -43.132 1.00 35.44 84 LEU A C 1
ATOM 706 O O . LEU A 1 84 ? 23.777 23.186 -43.076 1.00 35.44 84 LEU A O 1
ATOM 710 N N . CYS A 1 85 ? 21.824 22.431 -43.864 1.00 42.28 85 CYS A N 1
ATOM 711 C CA . CYS A 1 85 ? 22.422 21.425 -44.748 1.00 42.28 85 CYS A CA 1
ATOM 712 C C . CYS A 1 85 ? 23.003 22.070 -46.016 1.00 42.28 85 CYS A C 1
ATOM 714 O O . CYS A 1 85 ? 22.549 21.844 -47.145 1.00 42.28 85 CYS A O 1
ATOM 716 N N . ASP A 1 86 ? 24.040 22.883 -45.839 1.00 42.06 86 ASP A N 1
ATOM 717 C CA . ASP A 1 86 ? 24.979 23.130 -46.915 1.00 42.06 86 ASP A CA 1
ATOM 718 C C . ASP A 1 86 ? 25.739 21.827 -47.251 1.00 42.06 86 ASP A C 1
ATOM 720 O O . ASP A 1 86 ? 25.632 20.797 -46.577 1.00 42.06 86 ASP A O 1
ATOM 724 N N . GLN A 1 87 ? 26.493 21.829 -48.350 1.00 42.34 87 GLN A N 1
ATOM 725 C CA . GLN A 1 87 ? 27.265 20.650 -48.758 1.00 42.34 87 GLN A CA 1
ATOM 726 C C . GLN A 1 87 ? 28.279 20.184 -47.697 1.00 42.34 87 GLN A C 1
ATOM 728 O O . GLN A 1 87 ? 28.731 19.045 -47.789 1.00 42.34 87 GLN A O 1
ATOM 733 N N . SER A 1 88 ? 28.648 21.032 -46.731 1.00 43.84 88 SER A N 1
ATOM 734 C CA . SER A 1 88 ? 29.634 20.731 -45.695 1.00 43.84 88 SER A CA 1
ATOM 735 C C . SER A 1 88 ? 29.041 19.907 -44.551 1.00 43.84 88 SER A C 1
ATOM 737 O O . SER A 1 88 ? 29.656 18.913 -44.185 1.00 43.84 88 SER A O 1
ATOM 739 N N . GLU A 1 89 ? 27.831 20.206 -44.068 1.00 46.09 89 GLU A N 1
ATOM 740 C CA . GLU A 1 89 ? 27.164 19.404 -43.023 1.00 46.09 89 GLU A CA 1
ATOM 741 C C . GLU A 1 89 ? 26.775 18.009 -43.535 1.00 46.09 89 GLU A C 1
ATOM 743 O O . GLU A 1 89 ? 26.981 16.995 -42.870 1.00 46.09 89 GLU A O 1
ATOM 748 N N . TYR A 1 90 ? 26.331 17.921 -44.792 1.00 48.78 90 TYR A N 1
ATOM 749 C CA . TYR A 1 90 ? 26.070 16.628 -45.432 1.00 48.78 90 TYR A CA 1
ATOM 750 C C . TYR A 1 90 ? 27.360 15.824 -45.685 1.00 48.78 90 TYR A C 1
ATOM 752 O O . TYR A 1 90 ? 27.363 14.595 -45.613 1.00 48.78 90 TYR A O 1
ATOM 760 N N . ALA A 1 91 ? 28.480 16.501 -45.964 1.00 48.53 91 ALA A N 1
ATOM 761 C CA . ALA A 1 91 ? 29.786 15.856 -46.080 1.00 48.53 91 ALA A CA 1
ATOM 762 C C . ALA A 1 91 ? 30.341 15.412 -44.717 1.00 48.53 91 ALA A C 1
ATOM 764 O O . ALA A 1 91 ? 30.989 14.372 -44.659 1.00 48.53 91 ALA A O 1
ATOM 765 N N . LYS A 1 92 ? 30.062 16.146 -43.630 1.00 51.50 92 LYS A N 1
ATOM 766 C CA . LYS A 1 92 ? 30.377 15.730 -42.254 1.00 51.50 92 LYS A CA 1
ATOM 767 C C . LYS A 1 92 ? 29.609 14.474 -41.874 1.00 51.50 92 LYS A C 1
ATOM 769 O O . LYS A 1 92 ? 30.243 13.523 -41.450 1.00 51.50 92 LYS A O 1
ATOM 774 N N . LEU A 1 93 ? 28.309 14.402 -42.168 1.00 52.56 93 LEU A N 1
ATOM 775 C CA . LEU A 1 93 ? 27.509 13.186 -41.987 1.00 52.56 93 LEU A CA 1
ATOM 776 C C . LEU A 1 93 ? 28.123 11.981 -42.715 1.00 52.56 93 LEU A C 1
ATOM 778 O O . LEU A 1 93 ? 28.362 10.931 -42.125 1.00 52.56 93 LEU A O 1
ATOM 782 N N . LEU A 1 94 ? 28.416 12.143 -44.008 1.00 49.81 94 LEU A N 1
ATOM 783 C CA . LEU A 1 94 ? 29.031 11.091 -44.816 1.00 49.81 94 LEU A CA 1
ATOM 784 C C . LEU A 1 94 ? 30.466 10.765 -44.389 1.00 49.81 94 LEU A C 1
ATOM 786 O O . LEU A 1 94 ? 30.929 9.685 -44.729 1.00 49.81 94 LEU A O 1
ATOM 790 N N . ASN A 1 95 ? 31.164 11.653 -43.673 1.00 50.62 95 ASN A N 1
ATOM 791 C CA . ASN A 1 95 ? 32.494 11.416 -43.103 1.00 50.62 95 ASN A CA 1
ATOM 792 C C . ASN A 1 95 ? 32.438 10.765 -41.715 1.00 50.62 95 ASN A C 1
ATOM 794 O O . ASN A 1 95 ? 33.268 9.904 -41.442 1.00 50.62 95 ASN A O 1
ATOM 798 N N . ALA A 1 96 ? 31.472 11.144 -40.876 1.00 52.78 96 ALA A N 1
ATOM 799 C CA . ALA A 1 96 ? 31.241 10.590 -39.546 1.00 52.78 96 ALA A CA 1
ATOM 800 C C . ALA A 1 96 ? 30.747 9.145 -39.642 1.00 52.78 96 ALA A C 1
ATOM 802 O O . ALA A 1 96 ? 31.228 8.268 -38.934 1.00 52.78 96 ALA A O 1
ATOM 803 N N . PHE A 1 97 ? 29.866 8.889 -40.608 1.00 52.75 97 PHE A N 1
ATOM 804 C CA . PHE A 1 97 ? 29.525 7.539 -41.035 1.00 52.75 97 PHE A CA 1
ATOM 805 C C . PHE A 1 97 ? 30.543 6.982 -42.039 1.00 52.75 97 PHE A C 1
ATOM 807 O O . PHE A 1 97 ? 30.689 5.780 -42.141 1.00 52.75 97 PHE A O 1
ATOM 814 N N . GLY A 1 98 ? 31.314 7.833 -42.718 1.00 45.59 98 GLY A N 1
ATOM 815 C CA . GLY A 1 98 ? 32.555 7.527 -43.440 1.00 45.59 98 GLY A CA 1
ATOM 816 C C . GLY A 1 98 ? 32.448 6.595 -44.663 1.00 45.59 98 GLY A C 1
ATOM 817 O O . GLY A 1 98 ? 32.047 5.435 -44.534 1.00 45.59 98 GLY A O 1
ATOM 818 N N . PRO A 1 99 ? 32.990 6.968 -45.844 1.00 43.53 99 PRO A N 1
ATOM 819 C CA . PRO A 1 99 ? 33.169 6.029 -46.953 1.00 43.53 99 PRO A CA 1
ATOM 820 C C . PRO A 1 99 ? 34.027 4.820 -46.558 1.00 43.53 99 PRO A C 1
ATOM 822 O O . PRO A 1 99 ? 33.843 3.751 -47.106 1.00 43.53 99 PRO A O 1
ATOM 825 N N . ASN A 1 100 ? 34.933 4.932 -45.585 1.00 41.84 100 ASN A N 1
ATOM 826 C CA . ASN A 1 100 ? 35.780 3.809 -45.172 1.00 41.84 100 ASN A CA 1
ATOM 827 C C . ASN A 1 100 ? 35.097 2.829 -44.201 1.00 41.84 100 ASN A C 1
ATOM 829 O O . ASN A 1 100 ? 35.516 1.676 -44.152 1.00 41.84 100 ASN A O 1
ATOM 833 N N . GLN A 1 101 ? 34.057 3.237 -43.464 1.00 48.56 101 GLN A N 1
ATOM 834 C CA . GLN A 1 101 ? 33.279 2.313 -42.627 1.00 48.56 101 GLN A CA 1
ATOM 835 C C . GLN A 1 101 ? 32.188 1.615 -43.450 1.00 48.56 101 GLN A C 1
ATOM 837 O O . GLN A 1 101 ? 32.059 0.393 -43.371 1.00 48.56 101 GLN A O 1
ATOM 842 N N . PHE A 1 102 ? 31.479 2.348 -44.321 1.00 47.75 102 PHE A N 1
ATOM 843 C CA . PHE A 1 102 ? 30.477 1.743 -45.207 1.00 47.75 102 PHE A CA 1
ATOM 844 C C . PHE A 1 102 ? 31.095 1.094 -46.457 1.00 47.75 102 PHE A C 1
ATOM 846 O O . PHE A 1 102 ? 30.789 -0.055 -46.745 1.00 47.75 102 PHE A O 1
ATOM 853 N N . ALA A 1 103 ? 31.989 1.742 -47.211 1.00 44.16 103 ALA A N 1
ATOM 854 C CA . ALA A 1 103 ? 32.466 1.186 -48.491 1.00 44.16 103 ALA A CA 1
ATOM 855 C C . ALA A 1 103 ? 33.427 -0.008 -48.344 1.00 44.16 103 ALA A C 1
ATOM 857 O O . ALA A 1 103 ? 33.497 -0.829 -49.257 1.00 44.16 103 ALA A O 1
ATOM 858 N N . ASN A 1 104 ? 34.124 -0.161 -47.208 1.00 42.72 104 ASN A N 1
ATOM 859 C CA . ASN A 1 104 ? 34.931 -1.365 -46.948 1.00 42.72 104 ASN A CA 1
ATOM 860 C C . ASN A 1 104 ? 34.076 -2.568 -46.517 1.00 42.72 104 ASN A C 1
ATOM 862 O O . ASN A 1 104 ? 34.489 -3.710 -46.719 1.00 42.72 104 ASN A O 1
ATOM 866 N N . ARG A 1 105 ? 32.878 -2.330 -45.962 1.00 42.78 105 ARG A N 1
ATOM 867 C CA . ARG A 1 105 ? 31.922 -3.383 -45.580 1.00 42.78 105 ARG A CA 1
ATOM 868 C C . ARG A 1 105 ? 30.864 -3.662 -46.658 1.00 42.78 105 ARG A C 1
ATOM 870 O O . ARG A 1 105 ? 30.348 -4.775 -46.723 1.00 42.78 105 ARG A O 1
ATOM 877 N N . PHE A 1 106 ? 30.577 -2.707 -47.548 1.00 45.78 106 PHE A N 1
ATOM 878 C CA . PHE A 1 106 ? 29.457 -2.756 -48.494 1.00 45.78 106 PHE A CA 1
ATOM 879 C C . PHE A 1 106 ? 29.909 -2.537 -49.944 1.00 45.78 106 PHE A C 1
ATOM 881 O O . PHE A 1 106 ? 30.335 -1.455 -50.336 1.00 45.78 106 PHE A O 1
ATOM 888 N N . LYS A 1 107 ? 29.769 -3.573 -50.785 1.00 39.84 107 LYS A N 1
ATOM 889 C CA . LYS A 1 107 ? 30.272 -3.577 -52.176 1.00 39.84 107 LYS A CA 1
ATOM 890 C C . LYS A 1 107 ? 29.529 -2.645 -53.149 1.00 39.84 107 LYS A C 1
ATOM 892 O O . LYS A 1 107 ? 30.086 -2.332 -54.200 1.00 39.84 107 LYS A O 1
ATOM 897 N N . LYS A 1 108 ? 28.273 -2.263 -52.874 1.00 43.12 108 LYS A N 1
ATOM 898 C CA . LYS A 1 108 ? 27.444 -1.406 -53.749 1.00 43.12 108 LYS A CA 1
ATOM 899 C C . LYS A 1 108 ? 26.293 -0.783 -52.947 1.00 43.12 108 LYS A C 1
ATOM 901 O O . LYS A 1 108 ? 25.460 -1.533 -52.451 1.00 43.12 108 LYS A O 1
ATOM 906 N N . LEU A 1 109 ? 26.251 0.547 -52.829 1.00 46.41 109 LEU A N 1
ATOM 907 C CA . LEU A 1 109 ? 25.197 1.295 -52.124 1.00 46.41 109 LEU A CA 1
ATOM 908 C C . LEU A 1 109 ? 24.182 1.881 -53.121 1.00 46.41 109 LEU A C 1
ATOM 910 O O . LEU A 1 109 ? 24.577 2.558 -54.070 1.00 46.41 109 LEU A O 1
ATOM 914 N N . GLU A 1 110 ? 22.890 1.673 -52.880 1.00 44.50 110 GLU A N 1
ATOM 915 C CA . GLU A 1 110 ? 21.782 2.346 -53.574 1.00 44.50 110 GLU A CA 1
ATOM 916 C C . GLU A 1 110 ? 20.878 3.001 -52.522 1.00 44.50 110 GLU A C 1
ATOM 918 O O . GLU A 1 110 ? 20.746 2.453 -51.431 1.00 44.50 110 GLU A O 1
ATOM 923 N N . PHE A 1 111 ? 20.274 4.167 -52.794 1.00 46.94 111 PHE A N 1
ATOM 924 C CA . PHE A 1 111 ? 19.379 4.794 -51.812 1.00 46.94 111 PHE A CA 1
ATOM 925 C C . PHE A 1 111 ? 17.955 5.021 -52.328 1.00 46.94 111 PHE A C 1
ATOM 927 O O . PHE A 1 111 ? 17.741 5.317 -53.504 1.00 46.94 111 PHE A O 1
ATOM 934 N N . VAL A 1 112 ? 16.987 4.896 -51.417 1.00 41.28 112 VAL A N 1
ATOM 935 C CA . VAL A 1 112 ? 15.535 4.924 -51.666 1.00 41.28 112 VAL A CA 1
ATOM 936 C C . VAL A 1 112 ? 14.859 5.850 -50.633 1.00 41.28 112 VAL A C 1
ATOM 938 O O . VAL A 1 112 ? 15.397 6.063 -49.550 1.00 41.28 112 VAL A O 1
ATOM 941 N N . ARG A 1 113 ? 13.716 6.481 -50.953 1.00 45.19 113 ARG A N 1
ATOM 942 C CA . ARG A 1 113 ? 13.071 7.518 -50.105 1.00 45.19 113 ARG A CA 1
ATOM 943 C C . ARG A 1 113 ? 11.691 7.088 -49.577 1.00 45.19 113 ARG A C 1
ATOM 945 O O . ARG A 1 113 ? 11.023 6.272 -50.200 1.00 45.19 113 ARG A O 1
ATOM 952 N N . SER A 1 114 ? 11.250 7.692 -48.466 1.00 38.44 114 SER A N 1
ATOM 953 C CA . SER A 1 114 ? 9.945 7.451 -47.815 1.00 38.44 114 SER A CA 1
ATOM 954 C C . SER A 1 114 ? 8.728 7.973 -48.629 1.00 38.44 114 SER A C 1
ATOM 956 O O . SER A 1 114 ? 8.853 9.005 -49.299 1.00 38.44 114 SER A O 1
ATOM 958 N N . PRO A 1 115 ? 7.534 7.336 -48.555 1.00 35.88 115 PRO A N 1
ATOM 959 C CA . PRO A 1 115 ? 6.394 7.586 -49.457 1.00 35.88 115 PRO A CA 1
ATOM 960 C C . PRO A 1 115 ? 5.655 8.936 -49.334 1.00 35.88 115 PRO A C 1
ATOM 962 O O . PRO A 1 115 ? 4.811 9.228 -50.177 1.00 35.88 115 PRO A O 1
ATOM 965 N N . ARG A 1 116 ? 5.905 9.769 -48.309 1.00 33.97 116 ARG A N 1
ATOM 966 C CA . ARG A 1 116 ? 5.016 10.908 -47.951 1.00 33.97 116 ARG A CA 1
ATOM 967 C C . ARG A 1 116 ? 5.617 12.325 -48.094 1.00 33.97 116 ARG A C 1
ATOM 969 O O . ARG A 1 116 ? 5.245 13.229 -47.352 1.00 33.97 116 ARG A O 1
ATOM 976 N N . ALA A 1 117 ? 6.515 12.572 -49.053 1.00 35.81 117 ALA A N 1
ATOM 977 C CA . ALA A 1 117 ? 7.124 13.900 -49.258 1.00 35.81 117 ALA A CA 1
ATOM 978 C C . ALA A 1 117 ? 6.457 14.737 -50.378 1.00 35.81 117 ALA A C 1
ATOM 980 O O . ALA A 1 117 ? 6.287 14.260 -51.497 1.00 35.81 117 ALA A O 1
ATOM 981 N N . ASN A 1 118 ? 6.165 16.020 -50.110 1.00 29.81 118 ASN A N 1
ATOM 982 C CA . ASN A 1 118 ? 5.721 16.996 -51.120 1.00 29.81 118 ASN A CA 1
ATOM 983 C C . ASN A 1 118 ? 6.899 17.606 -51.915 1.00 29.81 118 ASN A C 1
ATOM 985 O O . ASN A 1 118 ? 8.008 17.774 -51.409 1.00 29.81 118 ASN A O 1
ATOM 989 N N . TYR A 1 119 ? 6.635 17.946 -53.180 1.00 31.00 119 TYR A N 1
ATOM 990 C CA . TYR A 1 119 ? 7.611 18.323 -54.209 1.00 31.00 119 TYR A CA 1
ATOM 991 C C . TYR A 1 119 ? 8.130 19.770 -54.128 1.00 31.00 119 TYR A C 1
ATOM 993 O O . TYR A 1 119 ? 7.345 20.704 -53.986 1.00 31.00 119 TYR A O 1
ATOM 1001 N N . LYS A 1 120 ? 9.422 19.969 -54.441 1.00 28.81 120 LYS A N 1
ATOM 1002 C CA . LYS A 1 120 ? 9.917 21.127 -55.216 1.00 28.81 120 LYS A CA 1
ATOM 1003 C C . LYS A 1 120 ? 11.204 20.770 -55.969 1.00 28.81 120 LYS A C 1
ATOM 1005 O O . LYS A 1 120 ? 12.211 20.392 -55.379 1.00 28.81 120 LYS A O 1
ATOM 1010 N N . ILE A 1 121 ? 11.167 20.902 -57.294 1.00 29.59 121 ILE A N 1
ATOM 1011 C CA . ILE A 1 121 ? 12.329 20.731 -58.174 1.00 29.59 121 ILE A CA 1
ATOM 1012 C C . ILE A 1 121 ? 13.123 22.043 -58.175 1.00 29.59 121 ILE A C 1
ATOM 1014 O O . ILE A 1 121 ? 12.622 23.062 -58.642 1.00 29.59 121 ILE A O 1
ATOM 1018 N N . LEU A 1 122 ? 14.377 22.018 -57.718 1.00 28.34 122 LEU A N 1
ATOM 1019 C CA . LEU A 1 122 ? 15.332 23.108 -57.941 1.00 28.34 122 LEU A CA 1
ATOM 1020 C C . LEU A 1 122 ? 16.254 22.743 -59.109 1.00 28.34 122 LEU A C 1
ATOM 1022 O O . LEU A 1 122 ? 17.162 21.926 -58.973 1.00 28.34 122 LEU A O 1
ATOM 1026 N N . ARG A 1 123 ? 16.026 23.369 -60.269 1.00 30.02 123 ARG A N 1
ATOM 1027 C CA . ARG A 1 123 ? 16.979 23.384 -61.387 1.00 30.02 123 ARG A CA 1
ATOM 1028 C C . ARG A 1 123 ? 17.821 24.652 -61.297 1.00 30.02 123 ARG A C 1
ATOM 1030 O O . ARG A 1 123 ? 17.274 25.750 -61.325 1.00 30.02 123 ARG A O 1
ATOM 1037 N N . LYS A 1 124 ? 19.150 24.521 -61.290 1.00 29.14 124 LYS A N 1
ATOM 1038 C CA . LYS A 1 124 ? 20.057 25.635 -61.603 1.00 29.14 124 LYS A CA 1
ATOM 1039 C C . LYS A 1 124 ? 20.928 25.234 -62.794 1.00 29.14 124 LYS A C 1
ATOM 1041 O O . LYS A 1 124 ? 21.741 24.327 -62.693 1.00 29.14 124 LYS A O 1
ATOM 1046 N N . LYS A 1 125 ? 20.727 25.921 -63.923 1.00 31.72 125 LYS A N 1
ATOM 1047 C CA . LYS A 1 125 ? 21.605 25.921 -65.110 1.00 31.72 125 LYS A CA 1
ATOM 1048 C C . LYS A 1 125 ? 21.928 24.549 -65.738 1.00 31.72 125 LYS A C 1
ATOM 1050 O O . LYS A 1 125 ? 23.079 24.293 -66.062 1.00 31.72 125 LYS A O 1
ATOM 1055 N N . ASN A 1 126 ? 20.914 23.710 -65.975 1.00 33.59 126 ASN A N 1
ATOM 1056 C CA . ASN A 1 126 ? 20.939 22.611 -66.963 1.00 33.59 126 ASN A CA 1
ATOM 1057 C C . ASN A 1 126 ? 22.146 21.638 -66.958 1.00 33.59 126 ASN A C 1
ATOM 1059 O O . ASN A 1 126 ? 22.375 20.964 -67.957 1.00 33.59 126 ASN A O 1
ATOM 1063 N N . GLN A 1 127 ? 22.888 21.493 -65.858 1.00 29.25 127 GLN A N 1
ATOM 1064 C CA . GLN A 1 127 ? 23.917 20.459 -65.724 1.00 29.25 127 GLN A CA 1
ATOM 1065 C C . GLN A 1 127 ? 23.681 19.627 -64.465 1.00 29.25 127 GLN A C 1
ATOM 1067 O O . GLN A 1 127 ? 23.636 20.150 -63.353 1.00 29.25 127 GLN A O 1
ATOM 1072 N N . LEU A 1 128 ? 23.532 18.316 -64.666 1.00 30.59 128 LEU A N 1
ATOM 1073 C CA . LEU A 1 128 ? 23.460 17.304 -63.616 1.00 30.59 128 LEU A CA 1
ATOM 1074 C C . LEU A 1 128 ? 24.899 17.006 -63.156 1.00 30.59 128 LEU A C 1
ATOM 1076 O O . LEU A 1 128 ? 25.669 16.396 -63.893 1.00 30.59 128 LEU A O 1
ATOM 1080 N N . LYS A 1 129 ? 25.291 17.477 -61.968 1.00 28.02 129 LYS A N 1
ATOM 1081 C CA . LYS A 1 129 ? 26.590 17.172 -61.344 1.00 28.02 129 LYS A CA 1
ATOM 1082 C C . LYS A 1 129 ? 26.333 16.314 -60.105 1.00 28.02 129 LYS A C 1
ATOM 1084 O O . LYS A 1 129 ? 25.889 16.839 -59.091 1.00 28.02 129 LYS A O 1
ATOM 1089 N N . TYR A 1 130 ? 26.617 15.017 -60.242 1.00 23.78 130 TYR A N 1
ATOM 1090 C CA . TYR A 1 130 ? 26.332 13.920 -59.307 1.00 23.78 130 TYR A CA 1
ATOM 1091 C C . TYR A 1 130 ? 24.843 13.601 -59.111 1.00 23.78 130 TYR A C 1
ATOM 1093 O O . TYR A 1 130 ? 23.991 14.485 -59.023 1.00 23.78 130 TYR A O 1
ATOM 1101 N N . SER A 1 131 ? 24.528 12.303 -59.078 1.00 27.95 131 SER A N 1
ATOM 1102 C CA . SER A 1 131 ? 23.190 11.774 -58.822 1.00 27.95 131 SER A CA 1
ATOM 1103 C C . SER A 1 131 ? 22.814 12.039 -57.368 1.00 27.95 131 SER A C 1
ATOM 1105 O O . SER A 1 131 ? 22.952 11.185 -56.497 1.00 27.95 131 SER A O 1
ATOM 1107 N N . LYS A 1 132 ? 22.344 13.259 -57.109 1.00 30.98 132 LYS A N 1
ATOM 1108 C CA . LYS A 1 132 ? 21.490 13.561 -55.967 1.00 30.98 132 LYS A CA 1
ATOM 1109 C C . LYS A 1 132 ? 20.370 12.522 -55.986 1.00 30.98 132 LYS A C 1
ATOM 1111 O O . LYS A 1 132 ? 19.725 12.379 -57.024 1.00 30.98 132 LYS A O 1
ATOM 1116 N N . LEU A 1 133 ? 20.197 11.775 -54.901 1.00 31.25 133 LEU A N 1
ATOM 1117 C CA . LEU A 1 133 ? 19.184 10.728 -54.808 1.00 31.25 133 LEU A CA 1
ATOM 1118 C C . LEU A 1 133 ? 17.832 11.253 -55.267 1.00 31.25 133 LEU A C 1
ATOM 1120 O O . LEU A 1 133 ? 17.283 12.195 -54.695 1.00 31.25 133 LEU A O 1
ATOM 1124 N N . ILE A 1 134 ? 17.372 10.708 -56.389 1.00 29.23 134 ILE A N 1
ATOM 1125 C CA . ILE A 1 134 ? 16.216 11.220 -57.106 1.00 29.23 134 ILE A CA 1
ATOM 1126 C C . ILE A 1 134 ? 14.974 10.726 -56.368 1.00 29.23 134 ILE A C 1
ATOM 1128 O O . ILE A 1 134 ? 14.693 9.536 -56.321 1.00 29.23 134 ILE A O 1
ATOM 1132 N N . CYS A 1 135 ? 14.248 11.668 -55.774 1.00 32.00 135 CYS A N 1
ATOM 1133 C CA . CYS A 1 135 ? 12.975 11.455 -55.101 1.00 32.00 135 CYS A CA 1
ATOM 1134 C C . CYS A 1 135 ? 11.892 11.020 -56.094 1.00 32.00 135 CYS A C 1
ATOM 1136 O O . CYS A 1 135 ? 11.637 11.732 -57.068 1.00 32.00 135 CYS A O 1
ATOM 1138 N N . THR A 1 136 ? 11.176 9.940 -55.794 1.00 34.94 136 THR A N 1
ATOM 1139 C CA . THR A 1 136 ? 9.946 9.566 -56.501 1.00 34.94 136 THR A CA 1
ATOM 1140 C C . THR A 1 136 ? 8.851 9.220 -55.485 1.00 34.94 136 THR A C 1
ATOM 1142 O O . THR A 1 136 ? 9.126 8.855 -54.345 1.00 34.94 136 THR A O 1
ATOM 1145 N N . THR A 1 137 ? 7.589 9.355 -55.889 1.00 34.66 137 THR A N 1
ATOM 1146 C CA . THR A 1 137 ? 6.386 9.020 -55.100 1.00 34.66 137 THR A CA 1
ATOM 1147 C C . THR A 1 137 ? 5.999 7.541 -55.188 1.00 34.66 137 THR A C 1
ATOM 1149 O O . THR A 1 137 ? 4.871 7.171 -54.882 1.00 34.66 137 THR A O 1
ATOM 1152 N N . LYS A 1 138 ? 6.920 6.687 -55.640 1.00 39.25 138 LYS A N 1
ATOM 1153 C CA . LYS A 1 138 ? 6.656 5.302 -56.045 1.00 39.25 138 LYS A CA 1
ATOM 1154 C C . LYS A 1 138 ? 7.612 4.324 -55.354 1.00 39.25 138 LYS A C 1
ATOM 1156 O O . LYS A 1 138 ? 8.073 3.379 -55.975 1.00 39.25 138 LYS A O 1
ATOM 1161 N N . ALA A 1 139 ? 7.907 4.551 -54.070 1.00 43.66 139 ALA A N 1
ATOM 1162 C CA . ALA A 1 139 ? 8.922 3.815 -53.304 1.00 43.66 139 ALA A CA 1
ATOM 1163 C C . ALA A 1 139 ? 8.804 2.282 -53.421 1.00 43.66 139 ALA A C 1
ATOM 1165 O O . ALA A 1 139 ? 9.815 1.623 -53.628 1.00 43.66 139 ALA A O 1
ATOM 1166 N N . ALA A 1 140 ? 7.586 1.731 -53.372 1.00 42.81 140 ALA A N 1
ATOM 1167 C CA . ALA A 1 140 ? 7.347 0.299 -53.571 1.00 42.81 140 ALA A CA 1
ATOM 1168 C C . ALA A 1 140 ? 7.613 -0.157 -55.024 1.00 42.81 140 ALA A C 1
ATOM 1170 O O . ALA A 1 140 ? 8.322 -1.132 -55.242 1.00 42.81 140 ALA A O 1
ATOM 1171 N N . GLU A 1 141 ? 7.145 0.586 -56.036 1.00 46.16 141 GLU A N 1
ATOM 1172 C CA . GLU A 1 141 ? 7.400 0.242 -57.446 1.00 46.16 141 GLU A CA 1
ATOM 1173 C C . GLU A 1 141 ? 8.875 0.406 -57.850 1.00 46.16 141 GLU A C 1
ATOM 1175 O O . GLU A 1 141 ? 9.358 -0.305 -58.729 1.00 46.16 141 GLU A O 1
ATOM 1180 N N . ASP A 1 142 ? 9.595 1.364 -57.264 1.00 47.84 142 ASP A N 1
ATOM 1181 C CA . ASP A 1 142 ? 11.023 1.568 -57.518 1.00 47.84 142 ASP A CA 1
ATOM 1182 C C . ASP A 1 142 ? 11.866 0.484 -56.833 1.00 47.84 142 ASP A C 1
ATOM 1184 O O . ASP A 1 142 ? 12.840 0.009 -57.421 1.00 47.84 142 ASP A O 1
ATOM 1188 N N . PHE A 1 143 ? 11.437 0.027 -55.651 1.00 49.81 143 PHE A N 1
ATOM 1189 C CA . PHE A 1 143 ? 12.000 -1.135 -54.963 1.00 49.81 143 PHE A CA 1
ATOM 1190 C C . PHE A 1 143 ? 11.825 -2.420 -55.790 1.00 49.81 143 PHE A C 1
ATOM 1192 O O . PHE A 1 143 ? 12.780 -3.174 -56.000 1.00 49.81 143 PHE A O 1
ATOM 1199 N N . ASP A 1 144 ? 10.632 -2.633 -56.347 1.00 47.56 144 ASP A N 1
ATOM 1200 C CA . ASP A 1 144 ? 10.342 -3.783 -57.205 1.00 47.56 144 ASP A CA 1
ATOM 1201 C C . ASP A 1 144 ? 11.102 -3.711 -58.541 1.00 47.56 144 ASP A C 1
ATOM 1203 O O . ASP A 1 144 ? 11.693 -4.702 -58.971 1.00 47.56 144 ASP A O 1
ATOM 1207 N N . LYS A 1 145 ? 11.207 -2.534 -59.175 1.00 47.88 145 LYS A N 1
ATOM 1208 C CA . LYS A 1 145 ? 11.997 -2.351 -60.412 1.00 47.88 145 LYS A CA 1
ATOM 1209 C C . LYS A 1 145 ? 13.495 -2.606 -60.221 1.00 47.88 145 LYS A C 1
ATOM 1211 O O . LYS A 1 145 ? 14.141 -3.087 -61.155 1.00 47.88 145 LYS A O 1
ATOM 1216 N N . GLN A 1 146 ? 14.054 -2.294 -59.049 1.00 48.31 146 GLN A N 1
ATOM 1217 C CA . GLN A 1 146 ? 15.466 -2.553 -58.733 1.00 48.31 146 GLN A CA 1
ATOM 1218 C C . GLN A 1 146 ? 15.743 -4.030 -58.414 1.00 48.31 146 GLN A C 1
ATOM 1220 O O . GLN A 1 146 ? 16.804 -4.534 -58.781 1.00 48.31 146 GLN A O 1
ATOM 1225 N N . ASN A 1 147 ? 14.784 -4.759 -57.828 1.00 46.97 147 ASN A N 1
ATOM 1226 C CA . ASN A 1 147 ? 14.889 -6.215 -57.648 1.00 46.97 147 ASN A CA 1
ATOM 1227 C C . ASN A 1 147 ? 14.845 -6.989 -58.981 1.00 46.97 147 ASN A C 1
ATOM 1229 O O . ASN A 1 147 ? 15.422 -8.072 -59.079 1.00 46.97 147 ASN A O 1
ATOM 1233 N N . VAL A 1 148 ? 14.187 -6.445 -60.012 1.00 40.72 148 VAL A N 1
ATOM 1234 C CA . VAL A 1 148 ? 13.985 -7.120 -61.309 1.00 40.72 148 VAL A CA 1
ATOM 1235 C C . VAL A 1 148 ? 15.222 -7.060 -62.224 1.00 40.72 148 VAL A C 1
ATOM 1237 O O . VAL A 1 148 ? 15.404 -7.943 -63.061 1.00 40.72 148 VAL A O 1
ATOM 1240 N N . ASN A 1 149 ? 16.129 -6.090 -62.052 1.00 39.69 149 ASN A N 1
ATOM 1241 C CA . ASN A 1 149 ? 17.255 -5.864 -62.971 1.00 39.69 149 ASN A CA 1
ATOM 1242 C C . ASN A 1 149 ? 18.639 -6.173 -62.369 1.00 39.69 149 ASN A C 1
ATOM 1244 O O . ASN A 1 149 ? 19.467 -5.286 -62.170 1.00 39.69 149 ASN A O 1
ATOM 1248 N N . GLY A 1 150 ? 18.938 -7.466 -62.211 1.00 38.44 150 GLY A N 1
ATOM 1249 C CA . GLY A 1 150 ? 20.304 -7.964 -62.412 1.00 38.44 150 GLY A CA 1
ATOM 1250 C C . GLY A 1 150 ? 20.967 -8.652 -61.223 1.00 38.44 150 GLY A C 1
ATOM 1251 O O . GLY A 1 150 ? 21.786 -8.042 -60.552 1.00 38.44 150 GLY A O 1
ATOM 1252 N N . GLY A 1 151 ? 20.705 -9.955 -61.059 1.00 39.59 151 GLY A N 1
ATOM 1253 C CA . GLY A 1 151 ? 21.661 -11.028 -60.706 1.00 39.59 151 GLY A CA 1
ATOM 1254 C C . GLY A 1 151 ? 22.526 -10.959 -59.432 1.00 39.59 151 GLY A C 1
ATOM 1255 O O . GLY A 1 151 ? 23.090 -11.979 -59.045 1.00 39.59 151 GLY A O 1
ATOM 1256 N N . ARG A 1 152 ? 22.654 -9.815 -58.760 1.00 45.09 152 ARG A N 1
ATOM 1257 C CA . ARG A 1 152 ? 23.340 -9.612 -57.479 1.00 45.09 152 ARG A CA 1
ATOM 1258 C C . ARG A 1 152 ? 22.564 -8.555 -56.695 1.00 45.09 152 ARG A C 1
ATOM 1260 O O . ARG A 1 152 ? 22.374 -7.443 -57.176 1.00 45.09 152 ARG A O 1
ATOM 1267 N N . LYS A 1 153 ? 22.096 -8.936 -55.507 1.00 45.56 153 LYS A N 1
ATOM 1268 C CA . LYS A 1 153 ? 21.124 -8.184 -54.699 1.00 45.56 153 LYS A CA 1
ATOM 1269 C C . LYS A 1 153 ? 21.755 -6.878 -54.154 1.00 45.56 153 LYS A C 1
ATOM 1271 O O . LYS A 1 153 ? 22.787 -6.978 -53.488 1.00 45.56 153 LYS A O 1
ATOM 1276 N N . PRO A 1 154 ? 21.204 -5.680 -54.440 1.00 43.53 154 PRO A N 1
ATOM 1277 C CA . PRO A 1 154 ? 21.755 -4.400 -53.972 1.00 43.53 154 PRO A CA 1
ATOM 1278 C C . PRO A 1 154 ? 21.529 -4.166 -52.465 1.00 43.53 154 PRO A C 1
ATOM 1280 O O . PRO A 1 154 ? 20.600 -4.722 -51.877 1.00 43.53 154 PRO A O 1
ATOM 1283 N N . ILE A 1 155 ? 22.390 -3.341 -51.851 1.00 49.25 155 ILE A N 1
ATOM 1284 C CA . ILE A 1 155 ? 22.251 -2.826 -50.476 1.00 49.25 155 ILE A CA 1
ATOM 1285 C C . ILE A 1 155 ? 21.484 -1.509 -50.565 1.00 49.25 155 ILE A C 1
ATOM 1287 O O . ILE A 1 155 ? 21.910 -0.607 -51.290 1.00 49.25 155 ILE A O 1
ATOM 1291 N N . ILE A 1 156 ? 20.357 -1.414 -49.860 1.00 48.00 156 ILE A N 1
ATOM 1292 C CA . ILE A 1 156 ? 19.423 -0.290 -49.976 1.00 48.00 156 ILE A CA 1
ATOM 1293 C C . ILE A 1 156 ? 19.476 0.544 -48.694 1.00 48.00 156 ILE A C 1
ATOM 1295 O O . ILE A 1 156 ? 19.153 0.048 -47.616 1.00 48.00 156 ILE A O 1
ATOM 1299 N N . ALA A 1 157 ? 19.884 1.806 -48.824 1.00 47.84 157 ALA A N 1
ATOM 1300 C CA . ALA A 1 157 ? 19.878 2.806 -47.763 1.00 47.84 157 ALA A CA 1
ATOM 1301 C C . ALA A 1 157 ? 18.631 3.701 -47.877 1.00 47.84 157 ALA A C 1
ATOM 1303 O O . ALA A 1 157 ? 18.325 4.207 -48.956 1.00 47.84 157 ALA A O 1
ATOM 1304 N N . ILE A 1 158 ? 17.895 3.924 -46.791 1.00 48.53 158 ILE A N 1
ATOM 1305 C CA . ILE A 1 158 ? 16.691 4.764 -46.781 1.00 48.53 158 ILE A CA 1
ATOM 1306 C C . ILE A 1 158 ? 16.944 5.993 -45.918 1.00 48.53 158 ILE A C 1
ATOM 1308 O O . ILE A 1 158 ? 17.029 5.890 -44.699 1.00 48.53 158 ILE A O 1
ATOM 1312 N N . ALA A 1 159 ? 17.030 7.159 -46.561 1.00 44.28 159 ALA A N 1
ATOM 1313 C CA . ALA A 1 159 ? 17.194 8.444 -45.885 1.00 44.28 159 ALA A CA 1
ATOM 1314 C C . ALA A 1 159 ? 15.849 9.191 -45.829 1.00 44.28 159 ALA A C 1
ATOM 1316 O O . ALA A 1 159 ? 15.265 9.531 -46.868 1.00 44.28 159 ALA A O 1
ATOM 1317 N N . ALA A 1 160 ? 15.348 9.453 -44.621 1.00 41.94 160 ALA A N 1
ATOM 1318 C CA . ALA A 1 160 ? 14.136 10.239 -44.401 1.00 41.94 160 ALA A CA 1
ATOM 1319 C C . ALA A 1 160 ? 14.468 11.736 -44.271 1.00 41.94 160 ALA A C 1
ATOM 1321 O O . ALA A 1 160 ? 15.467 12.106 -43.669 1.00 41.94 160 ALA A O 1
ATOM 1322 N N . ASN A 1 161 ? 13.628 12.604 -44.850 1.00 39.97 161 ASN A N 1
ATOM 1323 C CA . ASN A 1 161 ? 13.667 14.050 -44.592 1.00 39.97 161 ASN A CA 1
ATOM 1324 C C . ASN A 1 161 ? 12.512 14.424 -43.659 1.00 39.97 161 ASN A C 1
ATOM 1326 O O . ASN A 1 161 ? 11.465 13.771 -43.710 1.00 39.97 161 ASN A O 1
ATOM 1330 N N . SER A 1 162 ? 12.673 15.499 -42.887 1.00 41.62 162 SER A N 1
ATOM 1331 C CA . SER A 1 162 ? 11.617 16.035 -42.028 1.00 41.62 162 SER A CA 1
ATOM 1332 C C . SER A 1 162 ? 10.356 16.393 -42.834 1.00 41.62 162 SER A C 1
ATOM 1334 O O . SER A 1 162 ? 10.410 16.850 -43.984 1.00 41.62 162 SER A O 1
ATOM 1336 N N . ALA A 1 163 ? 9.186 16.134 -42.244 1.00 34.84 163 ALA A N 1
ATOM 1337 C CA . ALA A 1 163 ? 7.897 16.480 -42.830 1.00 34.84 163 ALA A CA 1
ATOM 1338 C C . ALA A 1 163 ? 7.719 18.010 -42.841 1.00 34.84 163 ALA A C 1
ATOM 1340 O O . ALA A 1 163 ? 7.847 18.681 -41.819 1.00 34.84 163 ALA A O 1
ATOM 1341 N N . ASN A 1 164 ? 7.432 18.579 -44.014 1.00 34.41 164 ASN A N 1
ATOM 1342 C CA . ASN A 1 164 ? 7.380 20.026 -44.217 1.00 34.41 164 ASN A CA 1
ATOM 1343 C C . ASN A 1 164 ? 6.132 20.640 -43.539 1.00 34.41 164 ASN A C 1
ATOM 1345 O O . ASN A 1 164 ? 5.002 20.250 -43.836 1.00 34.41 164 ASN A O 1
ATOM 1349 N N . ARG A 1 165 ? 6.327 21.628 -42.653 1.00 38.44 165 ARG A N 1
ATOM 1350 C CA . ARG A 1 165 ? 5.317 22.205 -41.732 1.00 38.44 165 ARG A CA 1
ATOM 1351 C C . ARG A 1 165 ? 4.230 23.080 -42.387 1.00 38.44 165 ARG A C 1
ATOM 1353 O O . ARG A 1 165 ? 3.474 23.751 -41.686 1.00 38.44 165 ARG A O 1
ATOM 1360 N N . SER A 1 166 ? 4.129 23.154 -43.714 1.00 31.92 166 SER A N 1
ATOM 1361 C CA . SER A 1 166 ? 3.284 24.176 -44.350 1.00 31.92 166 SER A CA 1
ATOM 1362 C C . SER A 1 166 ? 1.845 23.707 -44.617 1.00 31.92 166 SER A C 1
ATOM 1364 O O . SER A 1 166 ? 1.544 23.063 -45.617 1.00 31.92 166 SER A O 1
ATOM 1366 N N . LYS A 1 167 ? 0.947 24.159 -43.727 1.00 31.77 167 LYS A N 1
ATOM 1367 C CA . LYS A 1 167 ? -0.530 24.174 -43.814 1.00 31.77 167 LYS A CA 1
ATOM 1368 C C . LYS A 1 167 ? -1.288 22.885 -43.503 1.00 31.77 167 LYS A C 1
ATOM 1370 O O . LYS A 1 167 ? -2.174 22.506 -44.262 1.00 31.77 167 LYS A O 1
ATOM 1375 N N . LEU A 1 168 ? -1.085 22.311 -42.326 1.00 29.69 168 LEU A N 1
ATOM 1376 C CA . LEU A 1 168 ? -2.167 21.578 -41.670 1.00 29.69 168 LEU A CA 1
ATOM 1377 C C . LEU A 1 168 ? -2.049 21.743 -40.154 1.00 29.69 168 LEU A C 1
ATOM 1379 O O . LEU A 1 168 ? -1.030 21.403 -39.561 1.00 29.69 168 LEU A O 1
ATOM 1383 N N . LEU A 1 169 ? -3.114 22.266 -39.547 1.00 30.89 169 LEU A N 1
ATOM 1384 C CA . LEU A 1 169 ? -3.427 22.086 -38.132 1.00 30.89 169 LEU A CA 1
ATOM 1385 C C . LEU A 1 169 ? -3.661 20.581 -37.916 1.00 30.89 169 LEU A C 1
ATOM 1387 O O . LEU A 1 169 ? -4.771 20.083 -38.115 1.00 30.89 169 LEU A O 1
ATOM 1391 N N . PHE A 1 170 ? -2.580 19.849 -37.649 1.00 31.33 170 PHE A N 1
ATOM 1392 C CA . PHE A 1 170 ? -2.577 18.405 -37.442 1.00 31.33 170 PHE A CA 1
ATOM 1393 C C . PHE A 1 170 ? -2.604 18.099 -35.950 1.00 31.33 170 PHE A C 1
ATOM 1395 O O . PHE A 1 170 ? -1.711 18.486 -35.208 1.00 31.33 170 PHE A O 1
ATOM 1402 N N . ASP A 1 171 ? -3.655 17.396 -35.565 1.00 35.22 171 ASP A N 1
ATOM 1403 C CA . ASP A 1 171 ? -3.956 16.894 -34.234 1.00 35.22 171 ASP A CA 1
ATOM 1404 C C . ASP A 1 171 ? -3.737 15.365 -34.281 1.00 35.22 171 ASP A C 1
ATOM 1406 O O . ASP A 1 171 ? -4.296 14.729 -35.187 1.00 35.22 171 ASP A O 1
ATOM 1410 N N . PRO A 1 172 ? -2.917 14.766 -33.398 1.00 32.22 172 PRO A N 1
ATOM 1411 C CA . PRO A 1 172 ? -2.681 13.319 -33.347 1.00 32.22 172 PRO A CA 1
ATOM 1412 C C . PRO A 1 172 ? -3.978 12.502 -33.238 1.00 32.22 172 PRO A C 1
ATOM 1414 O O . PRO A 1 172 ? -4.084 11.429 -33.834 1.00 32.22 172 PRO A O 1
ATOM 1417 N N . VAL A 1 173 ? -5.018 13.057 -32.604 1.00 34.28 173 VAL A N 1
ATOM 1418 C CA . VAL A 1 173 ? -6.349 12.442 -32.488 1.00 34.28 173 VAL A CA 1
ATOM 1419 C C . VAL A 1 173 ? -7.033 12.320 -33.860 1.00 34.28 173 VAL A C 1
ATOM 1421 O O . VAL A 1 173 ? -7.787 11.382 -34.121 1.00 34.28 173 VAL A O 1
ATOM 1424 N N . LYS A 1 174 ? -6.706 13.192 -34.825 1.00 31.09 174 LYS A N 1
ATOM 1425 C CA . LYS A 1 174 ? -7.243 13.114 -36.198 1.00 31.09 174 LYS A CA 1
ATOM 1426 C C . LYS A 1 174 ? -6.606 12.027 -37.061 1.00 31.09 174 LYS A C 1
ATOM 1428 O O . LYS A 1 174 ? -7.168 11.723 -38.113 1.00 31.09 174 LYS A O 1
ATOM 1433 N N . MET A 1 175 ? -5.493 11.415 -36.649 1.00 32.09 175 MET A N 1
ATOM 1434 C CA . MET A 1 175 ? -4.965 10.220 -37.325 1.00 32.09 175 MET A CA 1
ATOM 1435 C C . MET A 1 175 ? -5.845 8.987 -37.067 1.00 32.09 175 MET A C 1
ATOM 1437 O O . MET A 1 175 ? -5.911 8.093 -37.905 1.00 32.09 175 MET A O 1
ATOM 1441 N N . ILE A 1 176 ? -6.584 9.004 -35.955 1.00 37.59 176 ILE A N 1
ATOM 1442 C CA . ILE A 1 176 ? -7.507 7.947 -35.523 1.00 37.59 176 ILE A CA 1
ATOM 1443 C C . ILE A 1 176 ? -8.908 8.146 -36.144 1.00 37.59 176 ILE A C 1
ATOM 1445 O O . ILE A 1 176 ? -9.735 7.234 -36.175 1.00 37.59 176 ILE A O 1
ATOM 1449 N N . HIS A 1 177 ? -9.181 9.305 -36.758 1.00 29.98 177 HIS A N 1
ATOM 1450 C CA . HIS A 1 177 ? -10.405 9.503 -37.530 1.00 29.98 177 HIS A CA 1
ATOM 1451 C C . HIS A 1 177 ? -10.367 8.752 -38.875 1.00 29.98 177 HIS A C 1
ATOM 1453 O O . HIS A 1 177 ? -9.577 9.043 -39.775 1.00 29.98 177 HIS A O 1
ATOM 1459 N N . ARG A 1 178 ? -11.343 7.846 -39.031 1.00 29.86 178 ARG A N 1
ATOM 1460 C CA . ARG A 1 178 ? -11.654 6.940 -40.159 1.00 29.86 178 ARG A CA 1
ATOM 1461 C C . ARG A 1 178 ? -11.453 7.478 -41.591 1.00 29.86 178 ARG A C 1
ATOM 1463 O O . ARG A 1 178 ? -11.277 6.682 -42.499 1.00 29.86 178 ARG A O 1
ATOM 1470 N N . LYS A 1 179 ? -11.401 8.797 -41.828 1.00 29.97 179 LYS A N 1
ATOM 1471 C CA . LYS A 1 179 ? -11.224 9.390 -43.173 1.00 29.97 179 LYS A CA 1
ATOM 1472 C C . LYS A 1 179 ? -9.827 9.213 -43.796 1.00 29.97 179 LYS A C 1
ATOM 1474 O O . LYS A 1 179 ? -9.679 9.503 -44.979 1.00 29.97 179 LYS A O 1
ATOM 1479 N N . ARG A 1 180 ? -8.810 8.762 -43.048 1.00 33.53 180 ARG A N 1
ATOM 1480 C CA . ARG A 1 180 ? -7.480 8.400 -43.599 1.00 33.53 180 ARG A CA 1
ATOM 1481 C C . ARG A 1 180 ? -7.082 6.933 -43.410 1.00 33.53 180 ARG A C 1
ATOM 1483 O O . ARG A 1 180 ? -6.078 6.524 -43.975 1.00 33.53 180 ARG A O 1
ATOM 1490 N N . LEU A 1 181 ? -7.889 6.134 -42.710 1.00 36.97 181 LEU A N 1
ATOM 1491 C CA . LEU A 1 181 ? -7.779 4.665 -42.715 1.00 36.97 181 LEU A CA 1
ATOM 1492 C C . LEU A 1 181 ? -8.272 4.047 -44.036 1.00 36.97 181 LEU A C 1
ATOM 1494 O O . LEU A 1 181 ? -8.072 2.863 -44.281 1.00 36.97 181 LEU A O 1
ATOM 1498 N N . ASP A 1 182 ? -8.875 4.859 -44.907 1.00 36.81 182 ASP A N 1
ATOM 1499 C CA . ASP A 1 182 ? -9.142 4.509 -46.301 1.00 36.81 182 ASP A CA 1
ATOM 1500 C C . ASP A 1 182 ? -7.943 4.723 -47.243 1.00 36.81 182 ASP A C 1
ATOM 1502 O O . ASP A 1 182 ? -8.056 4.442 -48.433 1.00 36.81 182 ASP A O 1
ATOM 1506 N N . ASP A 1 183 ? -6.789 5.164 -46.725 1.00 38.53 183 ASP A N 1
ATOM 1507 C CA . ASP A 1 183 ? -5.509 5.143 -47.445 1.00 38.53 183 ASP A CA 1
ATOM 1508 C C . ASP A 1 183 ? -5.092 3.674 -47.671 1.00 38.53 183 ASP A C 1
ATOM 1510 O O . ASP A 1 183 ? -4.862 2.932 -46.710 1.00 38.53 183 ASP A O 1
ATOM 1514 N N . GLU A 1 184 ? -5.038 3.234 -48.935 1.00 36.03 184 GLU A N 1
ATOM 1515 C CA . GLU A 1 184 ? -4.788 1.833 -49.329 1.00 36.03 184 GLU A CA 1
ATOM 1516 C C . GLU A 1 184 ? -3.516 1.240 -48.702 1.00 36.03 184 GLU A C 1
ATOM 1518 O O . GLU A 1 184 ? -3.447 0.033 -48.489 1.00 36.03 184 GLU A O 1
ATOM 1523 N N . TYR A 1 185 ? -2.536 2.072 -48.336 1.00 36.91 185 TYR A N 1
ATOM 1524 C CA . TYR A 1 185 ? -1.284 1.620 -47.730 1.00 36.91 185 TYR A CA 1
ATOM 1525 C C . TYR A 1 185 ? -1.404 1.245 -46.248 1.00 36.91 185 TYR A C 1
ATOM 1527 O O . TYR A 1 185 ? -0.686 0.358 -45.795 1.00 36.91 185 TYR A O 1
ATOM 1535 N N . VAL A 1 186 ? -2.309 1.877 -45.491 1.00 40.56 186 VAL A N 1
ATOM 1536 C CA . VAL A 1 186 ? -2.526 1.554 -44.065 1.00 40.56 186 VAL A CA 1
ATOM 1537 C C . VAL A 1 186 ? -3.299 0.239 -43.921 1.00 40.56 186 VAL A C 1
ATOM 1539 O O . VAL A 1 186 ? -3.112 -0.485 -42.949 1.00 40.56 186 VAL A O 1
ATOM 1542 N N . LYS A 1 187 ? -4.093 -0.128 -44.938 1.00 40.50 187 LYS A N 1
ATOM 1543 C CA . LYS A 1 187 ? -4.800 -1.418 -45.022 1.00 40.50 187 LYS A CA 1
ATOM 1544 C C . LYS A 1 187 ? -3.871 -2.619 -45.256 1.00 40.50 187 LYS A C 1
ATOM 1546 O O . LYS A 1 187 ? -4.316 -3.752 -45.112 1.00 40.50 187 LYS A O 1
ATOM 1551 N N . LEU A 1 188 ? -2.605 -2.386 -45.615 1.00 38.97 188 LEU A N 1
ATOM 1552 C CA . LEU A 1 188 ? -1.596 -3.435 -45.808 1.00 38.97 188 LEU A CA 1
ATOM 1553 C C . LEU A 1 188 ? -0.822 -3.771 -44.522 1.00 38.97 188 LEU A C 1
ATOM 1555 O O . LEU A 1 188 ? 0.017 -4.670 -44.544 1.00 38.97 188 LEU A O 1
ATOM 1559 N N . TRP A 1 189 ? -1.042 -3.045 -43.421 1.00 38.75 189 TRP A N 1
ATOM 1560 C CA . TRP A 1 189 ? -0.336 -3.272 -42.156 1.00 38.75 189 TRP A CA 1
ATOM 1561 C C . TRP A 1 189 ? -1.163 -4.211 -41.256 1.00 38.75 189 TRP A C 1
ATOM 1563 O O . TRP A 1 189 ? -2.341 -3.927 -41.036 1.00 38.75 189 TRP A O 1
ATOM 1573 N N . PRO A 1 190 ? -0.598 -5.327 -40.749 1.00 42.25 190 PRO A N 1
ATOM 1574 C CA . PRO A 1 190 ? -1.322 -6.264 -39.883 1.00 42.25 190 PRO A CA 1
ATOM 1575 C C . PRO A 1 190 ? -1.825 -5.596 -38.593 1.00 42.25 190 PRO A C 1
ATOM 1577 O O . PRO A 1 190 ? -1.165 -4.717 -38.051 1.00 42.25 190 PRO A O 1
ATOM 1580 N N . ASN A 1 191 ? -2.968 -6.022 -38.052 1.00 41.94 191 ASN A N 1
ATOM 1581 C CA . ASN A 1 191 ? -3.489 -5.458 -36.794 1.00 41.94 191 ASN A CA 1
ATOM 1582 C C . ASN A 1 191 ? -2.587 -5.762 -35.584 1.00 41.94 191 ASN A C 1
ATOM 1584 O O . ASN A 1 191 ? -2.465 -4.932 -34.687 1.00 41.94 191 ASN A O 1
ATOM 1588 N N . GLU A 1 192 ? -1.917 -6.914 -35.597 1.00 44.84 192 GLU A N 1
ATOM 1589 C CA . GLU A 1 192 ? -0.941 -7.350 -34.585 1.00 44.84 192 GLU A CA 1
ATOM 1590 C C . GLU A 1 192 ? 0.229 -6.359 -34.442 1.00 44.84 192 GLU A C 1
ATOM 1592 O O . GLU A 1 192 ? 0.738 -6.136 -33.348 1.00 44.84 192 GLU A O 1
ATOM 1597 N N . TYR A 1 193 ? 0.585 -5.673 -35.533 1.00 43.69 193 TYR A N 1
ATOM 1598 C CA . TYR A 1 193 ? 1.702 -4.732 -35.586 1.00 43.69 193 TYR A CA 1
ATOM 1599 C C . TYR A 1 193 ? 1.469 -3.462 -34.740 1.00 43.69 193 TYR A C 1
ATOM 1601 O O . TYR A 1 193 ? 2.420 -2.896 -34.198 1.00 43.69 193 TYR A O 1
ATOM 1609 N N . TRP A 1 194 ? 0.219 -3.011 -34.596 1.00 46.78 194 TRP A N 1
ATOM 1610 C CA . TRP A 1 194 ? -0.089 -1.854 -33.749 1.00 46.78 194 TRP A CA 1
ATOM 1611 C C . TRP A 1 194 ? -0.002 -2.199 -32.264 1.00 46.78 194 TRP A C 1
ATOM 1613 O O . TRP A 1 194 ? 0.438 -1.369 -31.477 1.00 46.78 194 TRP A O 1
ATOM 1623 N N . ILE A 1 195 ? -0.377 -3.423 -31.898 1.00 46.19 195 ILE A N 1
ATOM 1624 C CA . ILE A 1 195 ? -0.411 -3.898 -30.513 1.00 46.19 195 ILE A CA 1
ATOM 1625 C C . ILE A 1 195 ? 1.018 -4.041 -29.971 1.00 46.19 195 ILE A C 1
ATOM 1627 O O . ILE A 1 195 ? 1.348 -3.442 -28.953 1.00 46.19 195 ILE A O 1
ATOM 1631 N N . GLU A 1 196 ? 1.903 -4.705 -30.720 1.00 44.03 196 GLU A N 1
ATOM 1632 C CA . GLU A 1 196 ? 3.316 -4.861 -30.339 1.00 44.03 196 GLU A CA 1
ATOM 1633 C C . GLU A 1 196 ? 4.072 -3.536 -30.185 1.00 44.03 196 GLU A C 1
ATOM 1635 O O . GLU A 1 196 ? 5.005 -3.437 -29.383 1.00 44.03 196 GLU A O 1
ATOM 1640 N N . LEU A 1 197 ? 3.714 -2.530 -30.988 1.00 41.84 197 LEU A N 1
ATOM 1641 C CA . LEU A 1 197 ? 4.325 -1.209 -30.926 1.00 41.84 197 LEU A CA 1
ATOM 1642 C C . LEU A 1 197 ? 3.980 -0.505 -29.609 1.00 41.84 197 LEU A C 1
ATOM 1644 O O . LEU A 1 197 ? 4.871 0.024 -28.945 1.00 41.84 197 LEU A O 1
ATOM 1648 N N . PHE A 1 198 ? 2.709 -0.513 -29.214 1.00 46.25 198 PHE A N 1
ATOM 1649 C CA . PHE A 1 198 ? 2.288 0.128 -27.970 1.00 46.25 198 PHE A CA 1
ATOM 1650 C C . PHE A 1 198 ? 2.873 -0.564 -26.732 1.00 46.25 198 PHE A C 1
ATOM 1652 O O . PHE A 1 198 ? 3.318 0.134 -25.819 1.00 46.25 198 PHE A O 1
ATOM 1659 N N . ASP A 1 199 ? 2.987 -1.893 -26.746 1.00 45.62 199 ASP A N 1
ATOM 1660 C CA . ASP A 1 199 ? 3.595 -2.648 -25.644 1.00 45.62 199 ASP A CA 1
ATOM 1661 C C . ASP A 1 199 ? 5.096 -2.346 -25.483 1.00 45.62 199 ASP A C 1
ATOM 1663 O O . ASP A 1 199 ? 5.561 -2.072 -24.375 1.00 45.62 199 ASP A O 1
ATOM 1667 N N . HIS A 1 200 ? 5.859 -2.284 -26.583 1.00 43.53 200 HIS A N 1
ATOM 1668 C CA . HIS A 1 200 ? 7.290 -1.950 -26.522 1.00 43.53 200 HIS A CA 1
ATOM 1669 C C . HIS A 1 200 ? 7.549 -0.495 -26.107 1.00 43.53 200 HIS A C 1
ATOM 1671 O O . HIS A 1 200 ? 8.523 -0.218 -25.411 1.00 43.53 200 HIS A O 1
ATOM 1677 N N . ILE A 1 201 ? 6.687 0.447 -26.504 1.00 41.19 201 ILE A N 1
ATOM 1678 C CA . ILE A 1 201 ? 6.775 1.851 -26.071 1.00 41.19 201 ILE A CA 1
ATOM 1679 C C . ILE A 1 201 ? 6.542 1.968 -24.560 1.00 41.19 201 ILE A C 1
ATOM 1681 O O . ILE A 1 201 ? 7.277 2.689 -23.882 1.00 41.19 201 ILE A O 1
ATOM 1685 N N . SER A 1 202 ? 5.551 1.236 -24.041 1.00 44.34 202 SER A N 1
ATOM 1686 C CA . SER A 1 202 ? 5.233 1.195 -22.613 1.00 44.34 202 SER A CA 1
ATOM 1687 C C . SER A 1 202 ? 6.382 0.607 -21.793 1.00 44.34 202 SER A C 1
ATOM 1689 O O . SER A 1 202 ? 6.685 1.117 -20.719 1.00 44.34 202 SER A O 1
ATOM 1691 N N . GLN A 1 203 ? 7.053 -0.428 -22.306 1.00 42.47 203 GLN A N 1
ATOM 1692 C CA . GLN A 1 203 ? 8.203 -1.043 -21.637 1.00 42.47 203 GLN A CA 1
ATOM 1693 C C . GLN A 1 203 ? 9.475 -0.185 -21.713 1.00 42.47 203 GLN A C 1
ATOM 1695 O O . GLN A 1 203 ? 10.228 -0.121 -20.747 1.00 42.47 203 GLN A O 1
ATOM 1700 N N . ALA A 1 204 ? 9.731 0.485 -22.841 1.00 35.53 204 ALA A N 1
ATOM 1701 C CA . ALA A 1 204 ? 10.991 1.196 -23.068 1.00 35.53 204 ALA A CA 1
ATOM 1702 C C . ALA A 1 204 ? 11.027 2.632 -22.507 1.00 35.53 204 ALA A C 1
ATOM 1704 O O . ALA A 1 204 ? 12.107 3.149 -22.219 1.00 35.53 204 ALA A O 1
ATOM 1705 N N . PHE A 1 205 ? 9.874 3.296 -22.372 1.00 37.22 205 PHE A N 1
ATOM 1706 C CA . PHE A 1 205 ? 9.790 4.710 -21.976 1.00 37.22 205 PHE A CA 1
ATOM 1707 C C . PHE A 1 205 ? 8.736 4.976 -20.896 1.00 37.22 205 PHE A C 1
ATOM 1709 O O . PHE A 1 205 ? 8.373 6.137 -20.717 1.00 37.22 205 PHE A O 1
ATOM 1716 N N . GLY A 1 206 ? 8.265 3.943 -20.184 1.00 46.00 206 GLY A N 1
ATOM 1717 C CA . GLY A 1 206 ? 7.139 4.004 -19.238 1.00 46.00 206 GLY A CA 1
ATOM 1718 C C . GLY A 1 206 ? 7.121 5.250 -18.346 1.00 46.00 206 GLY A C 1
ATOM 1719 O O . GLY A 1 206 ? 6.146 5.993 -18.361 1.00 46.00 206 GLY A O 1
ATOM 1720 N N . ASP A 1 207 ? 8.243 5.564 -17.694 1.00 36.56 207 ASP A N 1
ATOM 1721 C CA . ASP A 1 207 ? 8.333 6.701 -16.761 1.00 36.56 207 ASP A CA 1
ATOM 1722 C C . ASP A 1 207 ? 8.729 8.034 -17.434 1.00 36.56 207 ASP A C 1
ATOM 1724 O O . ASP A 1 207 ? 8.816 9.076 -16.786 1.00 36.56 207 ASP A O 1
ATOM 1728 N N . ARG A 1 208 ? 9.038 8.015 -18.738 1.00 30.69 208 ARG A N 1
ATOM 1729 C CA . ARG A 1 208 ? 9.599 9.146 -19.507 1.00 30.69 208 ARG A CA 1
ATOM 1730 C C . ARG A 1 208 ? 8.709 9.636 -20.653 1.00 30.69 208 ARG A C 1
ATOM 1732 O O . ARG A 1 208 ? 9.057 10.625 -21.296 1.00 30.69 208 ARG A O 1
ATOM 1739 N N . LEU A 1 209 ? 7.578 8.986 -20.920 1.00 31.17 209 LEU A N 1
ATOM 1740 C CA . LEU A 1 209 ? 6.574 9.465 -21.870 1.00 31.17 209 LEU A CA 1
ATOM 1741 C C . LEU A 1 209 ? 5.533 10.333 -21.166 1.00 31.17 209 LEU A C 1
ATOM 1743 O O . LEU A 1 209 ? 4.504 9.858 -20.699 1.00 31.17 209 LEU A O 1
ATOM 1747 N N . SER A 1 210 ? 5.761 11.642 -21.170 1.00 35.09 210 SER A N 1
ATOM 1748 C CA . SER A 1 210 ? 4.708 12.627 -20.937 1.00 35.09 210 SER A CA 1
ATOM 1749 C C . SER A 1 210 ? 3.970 12.930 -22.248 1.00 35.09 210 SER A C 1
ATOM 1751 O O . SER A 1 210 ? 4.207 13.937 -22.912 1.00 35.09 210 SER A O 1
ATOM 1753 N N . LEU A 1 211 ? 3.032 12.057 -22.627 1.00 25.02 211 LEU A N 1
ATOM 1754 C CA . LEU A 1 211 ? 1.933 12.437 -23.523 1.00 25.02 211 LEU A CA 1
ATOM 1755 C C . LEU A 1 211 ? 0.761 12.943 -22.661 1.00 25.02 211 LEU A C 1
ATOM 1757 O O . LEU A 1 211 ? -0.064 12.176 -22.182 1.00 25.02 211 LEU A O 1
ATOM 1761 N N . VAL A 1 212 ? 0.744 14.255 -22.442 1.00 25.05 212 VAL A N 1
ATOM 1762 C CA . VAL A 1 212 ? -0.285 15.081 -21.766 1.00 25.05 212 VAL A CA 1
ATOM 1763 C C . VAL A 1 212 ? -1.557 15.158 -22.651 1.00 25.05 212 VAL A C 1
ATOM 1765 O O . VAL A 1 212 ? -1.406 15.285 -23.866 1.00 25.05 212 VAL A O 1
ATOM 1768 N N . ASP A 1 213 ? -2.833 15.125 -22.219 1.00 27.72 213 ASP A N 1
ATOM 1769 C CA . ASP A 1 213 ? -3.513 15.124 -20.902 1.00 27.72 213 ASP A CA 1
ATOM 1770 C C . ASP A 1 213 ? -4.915 14.462 -21.054 1.00 27.72 213 ASP A C 1
ATOM 1772 O O . ASP A 1 213 ? -5.714 14.905 -21.882 1.00 27.72 213 ASP A O 1
ATOM 1776 N N . ILE A 1 214 ? -5.258 13.465 -20.224 1.00 28.86 214 ILE A N 1
ATOM 1777 C CA . ILE A 1 214 ? -6.651 13.018 -19.937 1.00 28.86 214 ILE A CA 1
ATOM 1778 C C . ILE A 1 214 ? -6.962 13.326 -18.460 1.00 28.86 214 ILE A C 1
ATOM 1780 O O . ILE A 1 214 ? -7.572 12.551 -17.738 1.00 28.86 214 ILE A O 1
ATOM 1784 N N . THR A 1 215 ? -6.471 14.448 -17.944 1.00 27.77 215 THR A N 1
ATOM 1785 C CA . THR A 1 215 ? -6.340 14.649 -16.494 1.00 27.77 215 THR A CA 1
ATOM 1786 C C . THR A 1 215 ? -7.606 15.119 -15.784 1.00 27.77 215 THR A C 1
ATOM 1788 O O . THR A 1 215 ? -7.512 15.962 -14.902 1.00 27.77 215 THR A O 1
ATOM 1791 N N . ASP A 1 216 ? -8.765 14.549 -16.109 1.00 31.14 216 ASP A N 1
ATOM 1792 C CA . ASP A 1 216 ? -9.856 14.488 -15.139 1.00 31.14 216 ASP A CA 1
ATOM 1793 C C . ASP A 1 216 ? -10.321 13.034 -14.935 1.00 31.14 216 ASP A C 1
ATOM 1795 O O . ASP A 1 216 ? -10.881 12.390 -15.827 1.00 31.14 216 ASP A O 1
ATOM 1799 N N . VAL A 1 217 ? -10.145 12.600 -13.681 1.00 30.22 217 VAL A N 1
ATOM 1800 C CA . VAL A 1 217 ? -10.777 11.499 -12.929 1.00 30.22 217 VAL A CA 1
ATOM 1801 C C . VAL A 1 217 ? -9.942 10.229 -12.666 1.00 30.22 217 VAL A C 1
ATOM 1803 O O . VAL A 1 217 ? -9.578 9.474 -13.562 1.00 30.22 217 VAL A O 1
ATOM 1806 N N . ASP A 1 218 ? -9.760 9.992 -11.366 1.00 28.72 218 ASP A N 1
ATOM 1807 C CA . ASP A 1 218 ? -9.277 8.798 -10.661 1.00 28.72 218 ASP A CA 1
ATOM 1808 C C . ASP A 1 218 ? -10.395 7.727 -10.553 1.00 28.72 218 ASP A C 1
ATOM 1810 O O . ASP A 1 218 ? -11.559 8.073 -10.356 1.00 28.72 218 ASP A O 1
ATOM 1814 N N . LEU A 1 219 ? -10.176 6.410 -10.622 1.00 44.00 219 LEU A N 1
ATOM 1815 C CA . LEU A 1 219 ? -8.995 5.662 -11.077 1.00 44.00 219 LEU A CA 1
ATOM 1816 C C . LEU A 1 219 ? -9.385 4.259 -11.575 1.00 44.00 219 LEU A C 1
ATOM 1818 O O . LEU A 1 219 ? -8.888 3.805 -12.597 1.00 44.00 219 LEU A O 1
ATOM 1822 N N . ASP A 1 220 ? -10.335 3.574 -10.931 1.00 31.09 220 ASP A N 1
ATOM 1823 C CA . ASP A 1 220 ? -10.461 2.118 -11.134 1.00 31.09 220 ASP A CA 1
ATOM 1824 C C . ASP A 1 220 ? -11.303 1.672 -12.346 1.00 31.09 220 ASP A C 1
ATOM 1826 O O . ASP A 1 220 ? -11.265 0.507 -12.744 1.00 31.09 220 ASP A O 1
ATOM 1830 N N . MET A 1 221 ? -12.053 2.571 -12.997 1.00 31.11 221 MET A N 1
ATOM 1831 C CA . MET A 1 221 ? -12.995 2.167 -14.057 1.00 31.11 221 MET A CA 1
ATOM 1832 C C . MET A 1 221 ? -13.074 3.069 -15.295 1.00 31.11 221 MET A C 1
ATOM 1834 O O . MET A 1 221 ? -13.939 2.854 -16.139 1.00 31.11 221 MET A O 1
ATOM 1838 N N . GLN A 1 222 ? -12.117 3.975 -15.509 1.00 36.09 222 GLN A N 1
ATOM 1839 C CA . GLN A 1 222 ? -11.704 4.274 -16.894 1.00 36.09 222 GLN A CA 1
ATOM 1840 C C . GLN A 1 222 ? -10.956 3.064 -17.493 1.00 36.09 222 GLN A C 1
ATOM 1842 O O . GLN A 1 222 ? -11.026 2.787 -18.690 1.00 36.09 222 GLN A O 1
ATOM 1847 N N . ILE A 1 223 ? -10.335 2.270 -16.616 1.00 32.09 223 ILE A N 1
ATOM 1848 C CA . ILE A 1 223 ? -9.491 1.118 -16.937 1.00 32.09 223 ILE A CA 1
ATOM 1849 C C . ILE A 1 223 ? -10.292 -0.115 -17.410 1.00 32.09 223 ILE A C 1
ATOM 1851 O O . ILE A 1 223 ? -9.777 -0.913 -18.196 1.00 32.09 223 ILE A O 1
ATOM 1855 N N . ALA A 1 224 ? -11.569 -0.268 -17.041 1.00 30.12 224 ALA A N 1
ATOM 1856 C CA . ALA A 1 224 ? -12.399 -1.378 -17.537 1.00 30.12 224 ALA A CA 1
ATOM 1857 C C . ALA A 1 224 ? -13.225 -1.020 -18.795 1.00 30.12 224 ALA A C 1
ATOM 1859 O O . ALA A 1 224 ? -13.408 -1.861 -19.677 1.00 30.12 224 ALA A O 1
ATOM 1860 N N . ALA A 1 225 ? -13.694 0.228 -18.920 1.00 29.64 225 ALA A N 1
ATOM 1861 C CA . ALA A 1 225 ? -14.706 0.624 -19.904 1.00 29.64 225 ALA A CA 1
ATOM 1862 C C . ALA A 1 225 ? -14.215 0.820 -21.356 1.00 29.64 225 ALA A C 1
ATOM 1864 O O . ALA A 1 225 ? -15.046 0.884 -22.257 1.00 29.64 225 ALA A O 1
ATOM 1865 N N . LEU A 1 226 ? -12.909 0.861 -21.644 1.00 32.31 226 LEU A N 1
ATOM 1866 C CA . LEU A 1 226 ? -12.420 0.941 -23.038 1.00 32.31 226 LEU A CA 1
ATOM 1867 C C . LEU A 1 226 ? -11.848 -0.361 -23.593 1.00 32.31 226 LEU A C 1
ATOM 1869 O O . LEU A 1 226 ? -11.533 -0.441 -24.779 1.00 32.31 226 LEU A O 1
ATOM 1873 N N . LYS A 1 227 ? -11.775 -1.418 -22.786 1.00 32.31 227 LYS A N 1
ATOM 1874 C CA . LYS A 1 227 ? -11.163 -2.679 -23.205 1.00 32.31 227 LYS A CA 1
ATOM 1875 C C . LYS A 1 227 ? -11.929 -3.467 -24.282 1.00 32.31 227 LYS A C 1
ATOM 1877 O O . LYS A 1 227 ? -11.429 -4.538 -24.605 1.00 32.31 227 LYS A O 1
ATOM 1882 N N . LYS A 1 228 ? -13.060 -3.018 -24.883 1.00 34.41 228 LYS A N 1
ATOM 1883 C CA . LYS A 1 228 ? -13.644 -3.762 -26.042 1.00 34.41 228 LYS A CA 1
ATOM 1884 C C . LYS A 1 228 ? -14.667 -3.150 -27.036 1.00 34.41 228 LYS A C 1
ATOM 1886 O O . LYS A 1 228 ? -14.952 -3.855 -28.000 1.00 34.41 228 LYS A O 1
ATOM 1891 N N . SER A 1 229 ? -15.204 -1.922 -26.954 1.00 27.36 229 SER A N 1
ATOM 1892 C CA . SER A 1 229 ? -16.134 -1.448 -28.025 1.00 27.36 229 SER A CA 1
ATOM 1893 C C . SER A 1 229 ? -16.282 0.075 -28.163 1.00 27.36 229 SER A C 1
ATOM 1895 O O . SER A 1 229 ? -16.365 0.791 -27.173 1.00 27.36 229 SER A O 1
ATOM 1897 N N . MET A 1 230 ? -16.339 0.555 -29.415 1.00 28.56 230 MET A N 1
ATOM 1898 C CA . MET A 1 230 ? -16.473 1.967 -29.811 1.00 28.56 230 MET A CA 1
ATOM 1899 C C . MET A 1 230 ? -17.873 2.547 -29.533 1.00 28.56 230 MET A C 1
ATOM 1901 O O . MET A 1 230 ? -18.857 2.034 -30.060 1.00 28.56 230 MET A O 1
ATOM 1905 N N . CYS A 1 231 ? -17.948 3.687 -28.844 1.00 29.48 231 CYS A N 1
ATOM 1906 C CA . CYS A 1 231 ? -19.111 4.586 -28.855 1.00 29.48 231 CYS A CA 1
ATOM 1907 C C . CYS A 1 231 ? -18.874 5.756 -29.825 1.00 29.48 231 CYS A C 1
ATOM 1909 O O . CYS A 1 231 ? -17.759 6.266 -29.927 1.00 29.48 231 CYS A O 1
ATOM 1911 N N . SER A 1 232 ? -19.924 6.227 -30.507 1.00 30.88 232 SER A N 1
ATOM 1912 C CA . SER A 1 232 ? -19.908 7.501 -31.239 1.00 30.88 232 SER A CA 1
ATOM 1913 C C . SER A 1 232 ? -21.112 8.353 -30.852 1.00 30.88 232 SER A C 1
ATOM 1915 O O . SER A 1 232 ? -22.242 7.897 -30.999 1.00 30.88 232 SER A O 1
ATOM 1917 N N . VAL A 1 233 ? -20.875 9.598 -30.441 1.00 29.84 233 VAL A N 1
ATOM 1918 C CA . VAL A 1 233 ? -21.897 10.652 -30.363 1.00 29.84 233 VAL A CA 1
ATOM 1919 C C . VAL A 1 233 ? -21.664 11.583 -31.552 1.00 29.84 233 VAL A C 1
ATOM 1921 O O . VAL A 1 233 ? -20.536 12.030 -31.767 1.00 29.84 233 VAL A O 1
ATOM 1924 N N . LEU A 1 234 ? -22.692 11.828 -32.368 1.00 30.78 234 LEU A N 1
ATOM 1925 C CA . LEU A 1 234 ? -22.603 12.763 -33.493 1.00 30.78 234 LEU A CA 1
ATOM 1926 C C . LEU A 1 234 ? -23.055 14.168 -33.057 1.00 30.78 234 LEU A C 1
ATOM 1928 O O . LEU A 1 234 ? -23.984 14.260 -32.260 1.00 30.78 234 LEU A O 1
ATOM 1932 N N . PRO A 1 235 ? -22.448 15.257 -33.573 1.00 29.09 235 PRO A N 1
ATOM 1933 C CA . PRO A 1 235 ? -22.732 16.609 -33.084 1.00 29.09 235 PRO A CA 1
ATOM 1934 C C . PRO A 1 235 ? -24.001 17.272 -33.637 1.00 29.09 235 PRO A C 1
ATOM 1936 O O . PRO A 1 235 ? -24.305 18.373 -33.202 1.00 29.09 235 PRO A O 1
ATOM 1939 N N . ASP A 1 236 ? -24.745 16.658 -34.561 1.00 32.09 236 ASP A N 1
ATOM 1940 C CA . ASP A 1 236 ? -25.883 17.321 -35.211 1.00 32.09 236 ASP A CA 1
ATOM 1941 C C . ASP A 1 236 ? -27.108 16.389 -35.297 1.00 32.09 236 ASP A C 1
ATOM 1943 O O . ASP A 1 236 ? -27.072 15.375 -35.997 1.00 32.09 236 ASP A O 1
ATOM 1947 N N . ASN A 1 237 ? -28.201 16.805 -34.640 1.00 32.78 237 ASN A N 1
ATOM 1948 C CA . ASN A 1 237 ? -29.563 16.235 -34.582 1.00 32.78 237 ASN A CA 1
ATOM 1949 C C . ASN A 1 237 ? -29.834 15.153 -33.513 1.00 32.78 237 ASN A C 1
ATOM 1951 O O . ASN A 1 237 ? -29.684 13.967 -33.784 1.00 32.78 237 ASN A O 1
ATOM 1955 N N . ASP A 1 238 ? -30.310 15.594 -32.339 1.00 33.41 238 ASP A N 1
ATOM 1956 C CA . ASP A 1 238 ? -31.317 15.017 -31.412 1.00 33.41 238 ASP A CA 1
ATOM 1957 C C . ASP A 1 238 ? -31.599 13.491 -31.371 1.00 33.41 238 ASP A C 1
ATOM 1959 O O . ASP A 1 238 ? -32.712 13.073 -31.050 1.00 33.41 238 ASP A O 1
ATOM 1963 N N . LEU A 1 239 ? -30.620 12.621 -31.623 1.00 30.33 239 LEU A N 1
ATOM 1964 C CA . LEU A 1 239 ? -30.741 11.182 -31.373 1.00 30.33 239 LEU A CA 1
ATOM 1965 C C . LEU A 1 239 ? -29.404 10.589 -30.910 1.00 30.33 239 LEU A C 1
ATOM 1967 O O . LEU A 1 239 ? -28.393 10.683 -31.606 1.00 30.33 239 LEU A O 1
ATOM 1971 N N . ALA A 1 240 ? -29.407 9.925 -29.753 1.00 33.41 240 ALA A N 1
ATOM 1972 C CA . ALA A 1 240 ? -28.274 9.138 -29.275 1.00 33.41 240 ALA A CA 1
ATOM 1973 C C . ALA A 1 240 ? -28.473 7.663 -29.666 1.00 33.41 240 ALA A C 1
ATOM 1975 O O . ALA A 1 240 ? -29.382 6.999 -29.172 1.00 33.41 240 ALA A O 1
ATOM 1976 N N . VAL A 1 241 ? -27.625 7.141 -30.555 1.00 32.81 241 VAL A N 1
ATOM 1977 C CA . VAL A 1 241 ? -27.595 5.715 -30.923 1.00 32.81 241 VAL A CA 1
ATOM 1978 C C . VAL A 1 241 ? -26.362 5.074 -30.301 1.00 32.81 241 VAL A C 1
ATOM 1980 O O . VAL A 1 241 ? -25.249 5.559 -30.498 1.00 32.81 241 VAL A O 1
ATOM 1983 N N . LEU A 1 242 ? -26.551 3.963 -29.588 1.00 34.56 242 LEU A N 1
ATOM 1984 C CA . LEU A 1 242 ? -25.477 3.230 -28.921 1.00 34.56 242 LEU A CA 1
ATOM 1985 C C . LEU A 1 242 ? -25.356 1.838 -29.556 1.00 34.56 242 LEU A C 1
ATOM 1987 O O . LEU A 1 242 ? -26.139 0.941 -29.276 1.00 34.56 242 LEU A O 1
ATOM 1991 N N . SER A 1 243 ? -24.388 1.655 -30.459 1.00 32.38 243 SER A N 1
ATOM 1992 C CA . SER A 1 243 ? -24.141 0.362 -31.113 1.00 32.38 243 SER A CA 1
ATOM 1993 C C . SER A 1 243 ? -22.829 -0.241 -30.624 1.00 32.38 243 SER A C 1
ATOM 1995 O O . SER A 1 243 ? -21.758 0.259 -30.956 1.00 32.38 243 SER A O 1
ATOM 1997 N N . LEU A 1 244 ? -22.906 -1.354 -29.894 1.00 35.16 244 LEU A N 1
ATOM 1998 C CA . LEU A 1 244 ? -21.744 -2.141 -29.477 1.00 35.16 244 LEU A CA 1
ATOM 1999 C C . LEU A 1 244 ? -21.357 -3.105 -30.607 1.00 35.16 244 LEU A C 1
ATOM 2001 O O . LEU A 1 244 ? -22.108 -4.017 -30.935 1.00 35.16 244 LEU A O 1
ATOM 2005 N N . HIS A 1 245 ? -20.195 -2.908 -31.234 1.00 29.73 245 HIS A N 1
ATOM 2006 C CA . HIS A 1 245 ? -19.720 -3.794 -32.302 1.00 29.73 245 HIS A CA 1
ATOM 2007 C C . HIS A 1 245 ? -18.693 -4.807 -31.781 1.00 29.73 245 HIS A C 1
ATOM 2009 O O . HIS A 1 245 ? -17.492 -4.557 -31.807 1.00 29.73 245 HIS A O 1
ATOM 2015 N N . ALA A 1 246 ? -19.190 -5.972 -31.363 1.00 28.41 246 ALA A N 1
ATOM 2016 C CA . ALA A 1 246 ? -18.442 -7.227 -31.278 1.00 28.41 246 ALA A CA 1
ATOM 2017 C C . ALA A 1 246 ? -19.435 -8.408 -31.300 1.00 28.41 246 ALA A C 1
ATOM 2019 O O . ALA A 1 246 ? -19.854 -8.897 -30.259 1.00 28.41 246 ALA A O 1
ATOM 2020 N N . GLY A 1 247 ? -19.871 -8.832 -32.492 1.00 29.61 247 GLY A N 1
ATOM 2021 C CA . GLY A 1 247 ? -20.580 -10.109 -32.691 1.00 29.61 247 GLY A CA 1
ATOM 2022 C C . GLY A 1 247 ? -21.978 -10.301 -32.070 1.00 29.61 247 GLY A C 1
ATOM 2023 O O . GLY A 1 247 ? -22.545 -11.365 -32.279 1.00 29.61 247 GLY A O 1
ATOM 2024 N N . CYS A 1 248 ? -22.554 -9.315 -31.379 1.00 27.45 248 CYS A N 1
ATOM 2025 C CA . CYS A 1 248 ? -23.912 -9.341 -30.810 1.00 27.45 248 CYS A CA 1
ATOM 2026 C C . CYS A 1 248 ? -24.648 -8.005 -31.075 1.00 27.45 248 CYS A C 1
ATOM 2028 O O . CYS A 1 248 ? -24.010 -7.043 -31.510 1.00 27.45 248 CYS A O 1
ATOM 2030 N N . PRO A 1 249 ? -25.980 -7.936 -30.889 1.00 30.69 249 PRO A N 1
ATOM 2031 C CA . PRO A 1 249 ? -26.844 -7.001 -31.602 1.00 30.69 249 PRO A CA 1
ATOM 2032 C C . PRO A 1 249 ? -26.879 -5.581 -31.025 1.00 30.69 249 PRO A C 1
ATOM 2034 O O . PRO A 1 249 ? -26.795 -5.373 -29.817 1.00 30.69 249 PRO A O 1
ATOM 2037 N N . SER A 1 250 ? -27.056 -4.603 -31.913 1.00 34.91 250 SER A N 1
ATOM 2038 C CA . SER A 1 250 ? -27.185 -3.173 -31.603 1.00 34.91 250 SER A CA 1
ATOM 2039 C C . SER A 1 250 ? -28.563 -2.829 -31.014 1.00 34.91 250 SER A C 1
ATOM 2041 O O . SER A 1 250 ? -29.570 -3.228 -31.591 1.00 34.91 250 SER A O 1
ATOM 2043 N N . PHE A 1 251 ? -28.636 -2.003 -29.963 1.00 36.56 251 PHE A N 1
ATOM 2044 C CA . PHE A 1 251 ? -29.900 -1.453 -29.441 1.00 36.56 251 PHE A CA 1
ATOM 2045 C C . PHE A 1 251 ? -29.997 0.069 -29.631 1.00 36.56 251 PHE A C 1
ATOM 2047 O O . PHE A 1 251 ? -28.997 0.774 -29.740 1.00 36.56 251 PHE A O 1
ATOM 2054 N N . ILE A 1 252 ? -31.228 0.580 -29.713 1.00 36.75 252 ILE A N 1
ATOM 2055 C CA . ILE A 1 252 ? -31.531 1.997 -29.954 1.00 36.75 252 ILE A CA 1
ATOM 2056 C C . ILE A 1 252 ? -32.340 2.546 -2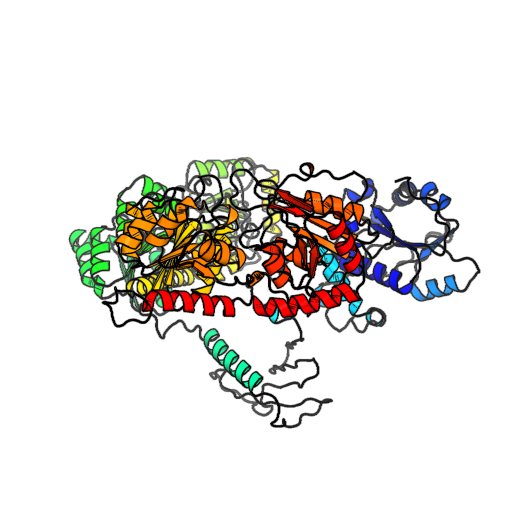8.786 1.00 36.75 252 ILE A C 1
ATOM 2058 O O . ILE A 1 252 ? -33.300 1.922 -28.341 1.00 36.75 252 ILE A O 1
ATOM 2062 N N . TYR A 1 253 ? -31.978 3.745 -28.338 1.00 32.69 253 TYR A N 1
ATOM 2063 C CA . TYR A 1 253 ? -32.749 4.532 -27.387 1.00 32.69 253 TYR A CA 1
ATOM 2064 C C . TYR A 1 253 ? -33.556 5.605 -28.142 1.00 32.69 253 TYR A C 1
ATOM 2066 O O . TYR A 1 253 ? -32.974 6.449 -28.823 1.00 32.69 253 TYR A O 1
ATOM 2074 N N . GLY A 1 254 ? -34.891 5.559 -28.035 1.00 34.88 254 GLY A N 1
ATOM 2075 C CA . GLY A 1 254 ? -35.813 6.610 -28.499 1.00 34.88 254 GLY A CA 1
ATOM 2076 C C . GLY A 1 254 ? -36.919 6.144 -29.459 1.00 34.88 254 GLY A C 1
ATOM 2077 O O . GLY A 1 254 ? -36.689 5.334 -30.356 1.00 34.88 254 GLY A O 1
ATOM 2078 N N . LYS A 1 255 ? -38.139 6.686 -29.307 1.00 32.59 255 LYS A N 1
ATOM 2079 C CA . LYS A 1 255 ? -39.219 6.530 -30.298 1.00 32.59 255 LYS A CA 1
ATOM 2080 C C . LYS A 1 255 ? -39.088 7.574 -31.405 1.00 32.59 255 LYS A C 1
ATOM 2082 O O . LYS A 1 255 ? -38.976 8.765 -31.143 1.00 32.59 255 LYS A O 1
ATOM 2087 N N . SER A 1 256 ? -39.228 7.134 -32.655 1.00 32.16 256 SER A N 1
ATOM 2088 C CA . SER A 1 256 ? -39.243 8.003 -33.843 1.00 32.16 256 SER A CA 1
ATOM 2089 C C . SER A 1 256 ? -40.496 8.902 -33.956 1.00 32.16 256 SER A C 1
ATOM 2091 O O . SER A 1 256 ? -40.566 9.715 -34.881 1.00 32.16 256 SER A O 1
ATOM 2093 N N . SER A 1 257 ? -41.498 8.756 -33.079 1.00 35.41 257 SER A N 1
ATOM 2094 C CA . SER A 1 257 ? -42.819 9.390 -33.222 1.00 35.41 257 SER A CA 1
ATOM 2095 C C . SER A 1 257 ? -43.037 10.681 -32.428 1.00 35.41 257 SER A C 1
ATOM 2097 O O . SER A 1 257 ? -43.962 11.418 -32.760 1.00 35.41 257 SER A O 1
ATOM 2099 N N . ASP A 1 258 ? -42.205 11.014 -31.441 1.00 33.19 258 ASP A N 1
ATOM 2100 C CA . ASP A 1 258 ? -42.539 12.074 -30.477 1.00 33.19 258 ASP A CA 1
ATOM 2101 C C . ASP A 1 258 ? -41.862 13.406 -30.845 1.00 33.19 258 ASP A C 1
ATOM 2103 O O . ASP A 1 258 ? -41.052 13.983 -30.126 1.00 33.19 258 ASP A O 1
ATOM 2107 N N . ARG A 1 259 ? -42.226 13.908 -32.031 1.00 33.81 259 ARG A N 1
ATOM 2108 C CA . ARG A 1 259 ? -42.094 15.324 -32.389 1.00 33.81 259 ARG A CA 1
ATOM 2109 C C . ARG A 1 259 ? -43.162 16.103 -31.621 1.00 33.81 259 ARG A C 1
ATOM 2111 O O . ARG A 1 259 ? -44.315 16.050 -32.034 1.00 33.81 259 ARG A O 1
ATOM 2118 N N . LEU A 1 260 ? -42.778 16.830 -30.570 1.00 27.75 260 LEU A N 1
ATOM 2119 C CA . LEU A 1 260 ? -43.259 18.172 -30.168 1.00 27.75 260 LEU A CA 1
ATOM 2120 C C . LEU A 1 260 ? -43.080 18.388 -28.653 1.00 27.75 260 LEU A C 1
ATOM 2122 O O . LEU A 1 260 ? -43.406 17.534 -27.840 1.00 27.75 260 LEU A O 1
ATOM 2126 N N . PHE A 1 261 ? -42.554 19.567 -28.322 1.00 29.78 261 PHE A N 1
ATOM 2127 C CA . PHE A 1 261 ? -42.206 20.096 -27.001 1.00 29.78 261 PHE A CA 1
ATOM 2128 C C . PHE A 1 261 ? -43.143 19.755 -25.827 1.00 29.78 261 PHE A C 1
ATOM 2130 O O . PHE A 1 261 ? -44.356 19.931 -25.923 1.00 29.78 261 PHE A O 1
ATOM 2137 N N . ALA A 1 262 ? -42.532 19.530 -24.658 1.00 24.92 262 ALA A N 1
ATOM 2138 C CA . ALA A 1 262 ? -42.936 20.180 -23.411 1.00 24.92 262 ALA A CA 1
ATOM 2139 C C . ALA A 1 262 ? -41.691 20.447 -22.542 1.00 24.92 262 ALA A C 1
ATOM 2141 O O . ALA A 1 262 ? -40.938 19.528 -22.220 1.00 24.92 262 ALA A O 1
ATOM 2142 N N . GLU A 1 263 ? -41.454 21.711 -22.186 1.00 31.91 263 GLU A N 1
ATOM 2143 C CA . GLU A 1 263 ? -40.486 22.080 -21.149 1.00 31.91 263 GLU A CA 1
ATOM 2144 C C . GLU A 1 263 ? -40.847 21.378 -19.831 1.00 31.91 263 GLU A C 1
ATOM 2146 O O . GLU A 1 263 ? -41.995 21.432 -19.390 1.00 31.91 263 GLU A O 1
ATOM 2151 N N . GLY A 1 264 ? -39.857 20.753 -19.186 1.00 33.66 264 GLY A N 1
ATOM 2152 C CA . GLY A 1 264 ? -39.974 20.299 -17.797 1.00 33.66 264 GLY A CA 1
ATOM 2153 C C . GLY A 1 264 ? -40.091 18.793 -17.542 1.00 33.66 264 GLY A C 1
ATOM 2154 O O . GLY A 1 264 ? -40.421 18.429 -16.416 1.00 33.66 264 GLY A O 1
ATOM 2155 N N . MET A 1 265 ? -39.796 17.907 -18.499 1.00 28.34 265 MET A N 1
ATOM 2156 C CA . MET A 1 265 ? -39.701 16.462 -18.218 1.00 28.34 265 MET A CA 1
ATOM 2157 C C . MET A 1 265 ? -38.257 15.957 -18.121 1.00 28.34 265 MET A C 1
ATOM 2159 O O . MET A 1 265 ? -37.385 16.334 -18.901 1.00 28.34 265 MET A O 1
ATOM 2163 N N . ASN A 1 266 ? -38.029 15.099 -17.123 1.00 33.72 266 ASN A N 1
ATOM 2164 C CA . ASN A 1 266 ? -36.754 14.466 -16.813 1.00 33.72 266 ASN A CA 1
ATOM 2165 C C . ASN A 1 266 ? -36.477 13.307 -17.803 1.00 33.72 266 ASN A C 1
ATOM 2167 O O . ASN A 1 266 ? -37.290 12.386 -17.879 1.00 33.72 266 ASN A O 1
ATOM 2171 N N . PRO A 1 267 ? -35.344 13.303 -18.527 1.00 31.64 267 PRO A N 1
ATOM 2172 C CA . PRO A 1 267 ? -35.014 12.279 -19.524 1.00 31.64 267 PRO A CA 1
ATOM 2173 C C . PRO A 1 267 ? -34.747 10.865 -18.962 1.00 31.64 267 PRO A C 1
ATOM 2175 O O . PRO A 1 267 ? -34.540 9.947 -19.751 1.00 31.64 267 PRO A O 1
ATOM 2178 N N . PHE A 1 268 ? -34.763 10.661 -17.638 1.00 32.78 268 PHE A N 1
ATOM 2179 C CA . PHE A 1 268 ? -34.496 9.368 -16.980 1.00 32.78 268 PHE A CA 1
ATOM 2180 C C . PHE A 1 268 ? -35.732 8.483 -16.726 1.00 32.78 268 PHE A C 1
ATOM 2182 O O . PHE A 1 268 ? -35.610 7.452 -16.060 1.00 32.78 268 PHE A O 1
ATOM 2189 N N . ASP A 1 269 ? -36.910 8.871 -17.222 1.00 32.84 269 ASP A N 1
ATOM 2190 C CA . ASP A 1 269 ? -38.189 8.204 -16.914 1.00 32.84 269 ASP A CA 1
ATOM 2191 C C . ASP A 1 269 ? -38.794 7.419 -18.097 1.00 32.84 269 ASP A C 1
ATOM 2193 O O . ASP A 1 269 ? -40.009 7.272 -18.196 1.00 32.84 269 ASP A O 1
ATOM 2197 N N . THR A 1 270 ? -37.965 6.902 -19.017 1.00 33.44 270 THR A N 1
ATOM 2198 C CA . THR A 1 270 ? -38.450 6.132 -20.186 1.00 33.44 270 THR A CA 1
ATOM 2199 C C . THR A 1 270 ? -37.869 4.712 -20.244 1.00 33.44 270 THR A C 1
ATOM 2201 O O . THR A 1 270 ? -36.679 4.523 -19.997 1.00 33.44 270 THR A O 1
ATOM 2204 N N . ASP A 1 271 ? -38.708 3.724 -20.587 1.00 33.47 271 ASP A N 1
ATOM 2205 C CA . ASP A 1 271 ? -38.372 2.289 -20.637 1.00 33.47 271 ASP A CA 1
ATOM 2206 C C . ASP A 1 271 ? -37.435 1.902 -21.804 1.00 33.47 271 ASP A C 1
ATOM 2208 O O . ASP A 1 271 ? -37.538 2.421 -22.919 1.00 33.47 271 ASP A O 1
ATOM 2212 N N . VAL A 1 272 ? -36.547 0.931 -21.552 1.00 36.59 272 VAL A N 1
ATOM 2213 C CA . VAL A 1 272 ? -35.574 0.372 -22.513 1.00 36.59 272 VAL A CA 1
ATOM 2214 C C . VAL A 1 272 ? -36.224 -0.714 -23.387 1.00 36.59 272 VAL A C 1
ATOM 2216 O O . VAL A 1 272 ? -36.895 -1.602 -22.866 1.00 36.59 272 VAL A O 1
ATOM 2219 N N . VAL A 1 273 ? -35.985 -0.697 -24.708 1.00 36.75 273 VAL A N 1
ATOM 2220 C CA . VAL A 1 273 ? -36.466 -1.726 -25.660 1.00 36.75 273 VAL A CA 1
ATOM 2221 C C . VAL A 1 273 ? -35.292 -2.337 -26.440 1.00 36.75 273 VAL A C 1
ATOM 2223 O O . VAL A 1 273 ? -34.393 -1.620 -26.877 1.00 36.75 273 VAL A O 1
ATOM 2226 N N . PHE A 1 274 ? -35.302 -3.662 -26.627 1.00 36.16 274 PHE A N 1
ATOM 2227 C CA . PHE A 1 274 ? -34.230 -4.438 -27.269 1.00 36.16 274 PHE A CA 1
ATOM 2228 C C . PHE A 1 274 ? -34.547 -4.752 -28.743 1.00 36.16 274 PHE A C 1
ATOM 2230 O O . PHE A 1 274 ? -35.689 -5.078 -29.057 1.00 36.16 274 PHE A O 1
ATOM 2237 N N . TYR A 1 275 ? -33.540 -4.728 -29.628 1.00 37.19 275 TYR A N 1
ATOM 2238 C CA . TYR A 1 275 ? -33.647 -5.215 -31.015 1.00 37.19 275 TYR A CA 1
ATOM 2239 C C . TYR A 1 275 ? -32.397 -5.984 -31.443 1.00 37.19 275 TYR A C 1
ATOM 2241 O O . TYR A 1 275 ? -31.294 -5.679 -30.990 1.00 37.19 275 TYR A O 1
ATOM 2249 N N . GLU A 1 276 ? -32.565 -6.953 -32.349 1.00 35.66 276 GLU A N 1
ATOM 2250 C CA . GLU A 1 276 ? -31.450 -7.664 -32.974 1.00 35.66 276 GLU A CA 1
ATOM 2251 C C . GLU A 1 276 ? -31.061 -7.016 -34.315 1.00 35.66 276 GLU A C 1
ATOM 2253 O O . GLU A 1 276 ? -31.921 -6.808 -35.169 1.00 35.66 276 GLU A O 1
ATOM 2258 N N . SER A 1 277 ? -29.775 -6.703 -34.529 1.00 33.25 277 SER A N 1
ATOM 2259 C CA . SER A 1 277 ? -29.257 -6.229 -35.817 1.00 33.25 277 SER A CA 1
ATOM 2260 C C . SER A 1 277 ? -28.423 -7.330 -36.475 1.00 33.25 277 SER A C 1
ATOM 2262 O O . SER A 1 277 ? -27.303 -7.644 -36.074 1.00 33.25 277 SER A O 1
ATOM 2264 N N . THR A 1 278 ? -28.973 -7.934 -37.527 1.00 35.88 278 THR A N 1
ATOM 2265 C CA . THR A 1 278 ? -28.171 -8.642 -38.523 1.00 35.88 278 THR A CA 1
ATOM 2266 C C . THR A 1 278 ? -28.433 -7.994 -39.875 1.00 35.88 278 THR A C 1
ATOM 2268 O O . THR A 1 278 ? -29.543 -7.991 -40.391 1.00 35.88 278 THR A O 1
ATOM 2271 N N . LYS A 1 279 ? -27.388 -7.382 -40.442 1.00 34.00 279 LYS A N 1
ATOM 2272 C CA . LYS A 1 279 ? -27.397 -6.759 -41.780 1.00 34.00 279 LYS A CA 1
ATOM 2273 C C . LYS A 1 279 ? -28.431 -5.638 -42.004 1.00 34.00 279 LYS A C 1
ATOM 2275 O O . LYS A 1 279 ? -28.944 -5.499 -43.107 1.00 34.00 279 LYS A O 1
ATOM 2280 N N . GLY A 1 280 ? -28.649 -4.773 -41.015 1.00 30.47 280 GLY A N 1
ATOM 2281 C CA . GLY A 1 280 ? -29.309 -3.480 -41.244 1.00 30.47 280 GLY A CA 1
ATOM 2282 C C . GLY A 1 280 ? -30.842 -3.479 -41.282 1.00 30.47 280 GLY A C 1
ATOM 2283 O O . GLY A 1 280 ? -31.405 -2.472 -41.699 1.00 30.47 280 GLY A O 1
ATOM 2284 N N . GLU A 1 281 ? -31.518 -4.528 -40.805 1.00 31.61 281 GLU A N 1
ATOM 2285 C CA . GLU A 1 281 ? -32.965 -4.509 -40.523 1.00 31.61 281 GLU A CA 1
ATOM 2286 C C . GLU A 1 281 ? -33.243 -4.964 -39.075 1.00 31.61 281 GLU A C 1
ATOM 2288 O O . GLU A 1 281 ? -32.526 -5.815 -38.547 1.00 31.61 281 GLU A O 1
ATOM 2293 N N . PHE A 1 282 ? -34.245 -4.352 -38.425 1.00 30.84 282 PHE A N 1
ATOM 2294 C CA . PHE A 1 282 ? -34.612 -4.559 -37.013 1.00 30.84 282 PHE A CA 1
ATOM 2295 C C . PHE A 1 282 ? -35.686 -5.652 -36.879 1.00 30.84 282 PHE A C 1
ATOM 2297 O O . PHE A 1 282 ? -36.775 -5.478 -37.421 1.00 30.84 282 PHE A O 1
ATOM 2304 N N . ASN A 1 283 ? -35.429 -6.725 -36.120 1.00 34.75 283 ASN A N 1
ATOM 2305 C CA . ASN A 1 283 ? -36.444 -7.721 -35.724 1.00 34.75 283 ASN A CA 1
ATOM 2306 C C . ASN A 1 283 ? -36.515 -7.874 -34.188 1.00 34.75 283 ASN A C 1
ATOM 2308 O O . ASN A 1 283 ? -35.529 -7.610 -33.493 1.00 34.75 283 ASN A O 1
ATOM 2312 N N . GLU A 1 284 ? -37.685 -8.273 -33.665 1.00 38.50 284 GLU A N 1
ATOM 2313 C CA . GLU A 1 284 ? -37.943 -8.444 -32.219 1.00 38.50 284 GLU A CA 1
ATOM 2314 C C . GLU A 1 284 ? -37.138 -9.612 -31.595 1.00 38.50 284 GLU A C 1
ATOM 2316 O O . GLU A 1 284 ? -36.890 -10.609 -32.279 1.00 38.50 284 GLU A O 1
ATOM 2321 N N . PRO A 1 285 ? -36.728 -9.530 -30.308 1.00 35.41 285 PRO A N 1
ATOM 2322 C CA . PRO A 1 285 ? -35.766 -10.459 -29.707 1.00 35.41 285 PRO A CA 1
ATOM 2323 C C . PRO A 1 285 ? -36.401 -11.776 -29.225 1.00 35.41 285 PRO A C 1
ATOM 2325 O O . PRO A 1 285 ? -37.507 -11.784 -28.689 1.00 35.41 285 PRO A O 1
ATOM 2328 N N . SER A 1 286 ? -35.664 -12.891 -29.335 1.00 36.66 286 SER A N 1
ATOM 2329 C CA . SER A 1 286 ? -36.073 -14.206 -28.802 1.00 36.66 286 SER A CA 1
ATOM 2330 C C . SER A 1 286 ? -35.780 -14.366 -27.298 1.00 36.66 286 SER A C 1
ATOM 2332 O O . SER A 1 286 ? -34.729 -13.938 -26.824 1.00 36.66 286 SER A O 1
ATOM 2334 N N . GLU A 1 287 ? -36.673 -15.038 -26.562 1.00 38.22 287 GLU A N 1
ATOM 2335 C CA . GLU A 1 287 ? -36.723 -15.141 -25.084 1.00 38.22 287 GLU A CA 1
ATOM 2336 C C . GLU A 1 287 ? -35.542 -15.859 -24.378 1.00 38.22 287 GLU A C 1
ATOM 2338 O O . GLU A 1 287 ? -35.563 -16.006 -23.158 1.00 38.22 287 GLU A O 1
ATOM 2343 N N . LEU A 1 288 ? -34.515 -16.339 -25.087 1.00 35.75 288 LEU A N 1
ATOM 2344 C CA . LEU A 1 288 ? -33.580 -17.346 -24.550 1.00 35.75 288 LEU A CA 1
ATOM 2345 C C . LEU A 1 288 ? -32.193 -16.847 -24.117 1.00 35.75 288 LEU A C 1
ATOM 2347 O O . LEU A 1 288 ? -31.396 -17.644 -23.626 1.00 35.75 288 LEU A O 1
ATOM 2351 N N . VAL A 1 289 ? -31.892 -15.553 -24.225 1.00 37.06 289 VAL A N 1
ATOM 2352 C CA . VAL A 1 289 ? -30.638 -14.977 -23.708 1.00 37.06 289 VAL A CA 1
ATOM 2353 C C . VAL A 1 289 ? -30.951 -13.614 -23.083 1.00 37.06 289 VAL A C 1
ATOM 2355 O O . VAL A 1 289 ? -31.765 -12.878 -23.625 1.00 37.06 289 VAL A O 1
ATOM 2358 N N . PHE A 1 290 ? -30.289 -13.279 -21.971 1.00 42.06 290 PHE A N 1
ATOM 2359 C CA . PHE A 1 290 ? -30.283 -11.976 -21.269 1.00 42.06 290 PHE A CA 1
ATOM 2360 C C . PHE A 1 290 ? -31.206 -11.720 -20.049 1.00 42.06 290 PHE A C 1
ATOM 2362 O O . PHE A 1 290 ? -31.707 -10.605 -19.899 1.00 42.06 290 PHE A O 1
ATOM 2369 N N . PRO A 1 291 ? -31.319 -12.639 -19.069 1.00 39.75 291 PRO A N 1
ATOM 2370 C CA . PRO A 1 291 ? -31.675 -12.261 -17.695 1.00 39.75 291 PRO A CA 1
ATOM 2371 C C . PRO A 1 291 ? -30.564 -11.449 -16.999 1.00 39.75 291 PRO A C 1
ATOM 2373 O O . PRO A 1 291 ? -30.844 -10.418 -16.395 1.00 39.75 291 PRO A O 1
ATOM 2376 N N . ASP A 1 292 ? -29.297 -11.857 -17.149 1.00 36.38 292 ASP A N 1
ATOM 2377 C CA . ASP A 1 292 ? -28.172 -11.296 -16.378 1.00 36.38 292 ASP A CA 1
ATOM 2378 C C . ASP A 1 292 ? -27.742 -9.902 -16.849 1.00 36.38 292 ASP A C 1
ATOM 2380 O O . ASP A 1 292 ? -27.439 -9.033 -16.037 1.00 36.38 292 ASP A O 1
ATOM 2384 N N . ALA A 1 293 ? -27.768 -9.646 -18.161 1.00 36.97 293 ALA A N 1
ATOM 2385 C CA . ALA A 1 293 ? -27.474 -8.315 -18.695 1.00 36.97 293 ALA A CA 1
ATOM 2386 C C . ALA A 1 293 ? -28.590 -7.311 -18.368 1.00 36.97 293 ALA A C 1
ATOM 2388 O O . ALA A 1 293 ? -28.305 -6.144 -18.111 1.00 36.97 293 ALA A O 1
ATOM 2389 N N . LYS A 1 294 ? -29.852 -7.765 -18.330 1.00 38.72 294 LYS A N 1
ATOM 2390 C CA . LYS A 1 294 ? -30.986 -6.952 -17.881 1.00 38.72 294 LYS A CA 1
ATOM 2391 C C . LYS A 1 294 ? -30.855 -6.611 -16.395 1.00 38.72 294 LYS A C 1
ATOM 2393 O O . LYS A 1 294 ? -30.958 -5.441 -16.055 1.00 38.72 294 LYS A O 1
ATOM 2398 N N . LEU A 1 295 ? -30.536 -7.595 -15.549 1.00 40.59 295 LEU A N 1
ATOM 2399 C CA . LEU A 1 295 ? -30.255 -7.398 -14.121 1.00 40.59 295 LEU A CA 1
ATOM 2400 C C . LEU A 1 295 ? -29.090 -6.428 -13.894 1.00 40.59 295 LEU A C 1
ATOM 2402 O O . LEU A 1 295 ? -29.234 -5.486 -13.127 1.00 40.59 295 LEU A O 1
ATOM 2406 N N . PHE A 1 296 ? -27.976 -6.600 -14.608 1.00 40.19 296 PHE A N 1
ATOM 2407 C CA . PHE A 1 296 ? -26.801 -5.731 -14.502 1.00 40.19 296 PHE A CA 1
ATOM 2408 C C . PHE A 1 296 ? -27.090 -4.293 -14.955 1.00 40.19 296 PHE A C 1
ATOM 2410 O O . PHE A 1 296 ? -26.645 -3.342 -14.319 1.00 40.19 296 PHE A O 1
ATOM 2417 N N . ILE A 1 297 ? -27.872 -4.105 -16.023 1.00 38.00 297 ILE A N 1
ATOM 2418 C CA . ILE A 1 297 ? -28.255 -2.771 -16.505 1.00 38.00 297 ILE A CA 1
ATOM 2419 C C . ILE A 1 297 ? -29.295 -2.126 -15.582 1.00 38.00 297 ILE A C 1
ATOM 2421 O O . ILE A 1 297 ? -29.173 -0.939 -15.299 1.00 38.00 297 ILE A O 1
ATOM 2425 N N . GLU A 1 298 ? -30.273 -2.870 -15.060 1.00 42.28 298 GLU A N 1
ATOM 2426 C CA . GLU A 1 298 ? -31.198 -2.382 -14.026 1.00 42.28 298 GLU A CA 1
ATOM 2427 C C . GLU A 1 298 ? -30.436 -1.992 -12.746 1.00 42.28 298 GLU A C 1
ATOM 2429 O O . GLU A 1 298 ? -30.723 -0.958 -12.143 1.00 42.28 298 GLU A O 1
ATOM 2434 N N . GLU A 1 299 ? -29.394 -2.743 -12.384 1.00 40.38 299 GLU A N 1
ATOM 2435 C CA . GLU A 1 299 ? -28.501 -2.439 -11.266 1.00 40.38 299 GLU A CA 1
ATOM 2436 C C . GLU A 1 299 ? -27.651 -1.184 -11.538 1.00 40.38 299 GLU A C 1
ATOM 2438 O O . GLU A 1 299 ? -27.576 -0.290 -10.693 1.00 40.38 299 GLU A O 1
ATOM 2443 N N . CYS A 1 300 ? -27.073 -1.048 -12.734 1.00 36.62 300 CYS A N 1
ATOM 2444 C CA . CYS A 1 300 ? -26.345 0.146 -13.166 1.00 36.62 300 CYS A CA 1
ATOM 2445 C C . CYS A 1 300 ? -27.253 1.376 -13.279 1.00 36.62 300 CYS A C 1
ATOM 2447 O O . CYS A 1 300 ? -26.825 2.463 -12.910 1.00 36.62 300 CYS A O 1
ATOM 2449 N N . LEU A 1 301 ? -28.503 1.231 -13.726 1.00 36.28 301 LEU A N 1
ATOM 2450 C CA . LEU A 1 301 ? -29.495 2.310 -13.766 1.00 36.28 301 LEU A CA 1
ATOM 2451 C C . LEU A 1 301 ? -29.983 2.675 -12.361 1.00 36.28 301 LEU A C 1
ATOM 2453 O O . LEU A 1 301 ? -30.229 3.851 -12.104 1.00 36.28 301 LEU A O 1
ATOM 2457 N N . SER A 1 302 ? -30.050 1.720 -11.426 1.00 36.41 302 SER A N 1
ATOM 2458 C CA . SER A 1 302 ? -30.297 2.011 -10.006 1.00 36.41 302 SER A CA 1
ATOM 2459 C C . SER A 1 302 ? -29.139 2.802 -9.378 1.00 36.41 302 SER A C 1
ATOM 2461 O O . SER A 1 302 ? -29.373 3.762 -8.642 1.00 36.41 302 SER A O 1
ATOM 2463 N N . LYS A 1 303 ? -27.891 2.477 -9.752 1.00 34.28 303 LYS A N 1
ATOM 2464 C CA . LYS A 1 303 ? -26.665 3.175 -9.326 1.00 34.28 303 LYS A CA 1
ATOM 2465 C C . LYS A 1 303 ? -26.509 4.539 -10.010 1.00 34.28 303 LYS A C 1
ATOM 2467 O O . LYS A 1 303 ? -26.119 5.502 -9.364 1.00 34.28 303 LYS A O 1
ATOM 2472 N N . ALA A 1 304 ? -26.882 4.668 -11.282 1.00 29.56 304 ALA A N 1
ATOM 2473 C CA . ALA A 1 304 ? -26.866 5.930 -12.018 1.00 29.56 304 ALA A CA 1
ATOM 2474 C C . ALA A 1 304 ? -27.989 6.872 -11.558 1.00 29.56 304 ALA A C 1
ATOM 2476 O O . ALA A 1 304 ? -27.727 8.058 -11.371 1.00 29.56 304 ALA A O 1
ATOM 2477 N N . LYS A 1 305 ? -29.193 6.354 -11.248 1.00 31.02 305 LYS A N 1
ATOM 2478 C CA . LYS A 1 305 ? -30.229 7.121 -10.535 1.00 31.02 305 LYS A CA 1
ATOM 2479 C C . LYS A 1 305 ? -29.706 7.645 -9.196 1.00 31.02 305 LYS A C 1
ATOM 2481 O O . LYS A 1 305 ? -30.067 8.758 -8.854 1.00 31.02 305 LYS A O 1
ATOM 2486 N N . ALA A 1 306 ? -28.809 6.933 -8.506 1.00 30.92 306 ALA A N 1
ATOM 2487 C CA . ALA A 1 306 ? -28.164 7.420 -7.281 1.00 30.92 306 ALA A CA 1
ATOM 2488 C C . ALA A 1 306 ? -27.068 8.488 -7.513 1.00 30.92 306 ALA A C 1
ATOM 2490 O O . ALA A 1 306 ? -26.792 9.263 -6.603 1.00 30.92 306 ALA A O 1
ATOM 2491 N N . ILE A 1 307 ? -26.474 8.574 -8.713 1.00 32.06 307 ILE A N 1
ATOM 2492 C CA . ILE A 1 307 ? -25.360 9.493 -9.030 1.00 32.06 307 ILE A CA 1
ATOM 2493 C C . ILE A 1 307 ? -25.847 10.783 -9.718 1.00 32.06 307 ILE A C 1
ATOM 2495 O O . ILE A 1 307 ? -25.349 11.864 -9.418 1.00 32.06 307 ILE A O 1
ATOM 2499 N N . THR A 1 308 ? -26.876 10.730 -10.572 1.00 26.72 308 THR A N 1
ATOM 2500 C CA . THR A 1 308 ? -27.512 11.944 -11.136 1.00 26.72 308 THR A CA 1
ATOM 2501 C C . THR A 1 308 ? -28.573 12.563 -10.223 1.00 26.72 308 THR A C 1
ATOM 2503 O O . THR A 1 308 ? -29.080 13.647 -10.508 1.00 26.72 308 THR A O 1
ATOM 2506 N N . THR A 1 309 ? -28.861 11.935 -9.081 1.00 28.77 309 THR A N 1
ATOM 2507 C CA . THR A 1 309 ? -29.395 12.624 -7.904 1.00 28.77 309 THR A CA 1
ATOM 2508 C C . THR A 1 309 ? -28.357 12.651 -6.789 1.00 28.77 309 THR A C 1
ATOM 2510 O O . THR A 1 309 ? -28.616 12.165 -5.694 1.00 28.77 309 THR A O 1
ATOM 2513 N N . VAL A 1 310 ? -27.210 13.289 -7.040 1.00 30.61 310 VAL A N 1
ATOM 2514 C CA . VAL A 1 310 ? -26.723 14.227 -6.024 1.00 30.61 310 VAL A CA 1
ATOM 2515 C C . VAL A 1 310 ? -27.426 15.580 -6.261 1.00 30.61 310 VAL A C 1
ATOM 2517 O O . VAL A 1 310 ? -26.823 16.598 -6.562 1.00 30.61 310 VAL A O 1
ATOM 2520 N N . ASN A 1 311 ? -28.763 15.626 -6.281 1.00 28.27 311 ASN A N 1
ATOM 2521 C CA . ASN A 1 311 ? -29.409 16.296 -5.154 1.00 28.27 311 ASN A CA 1
ATOM 2522 C C . ASN A 1 311 ? -28.663 15.981 -3.852 1.00 28.27 311 ASN A C 1
ATOM 2524 O O . ASN A 1 311 ? -28.357 14.814 -3.632 1.00 28.27 311 ASN A O 1
ATOM 2528 N N . PRO A 1 312 ? -28.383 16.973 -2.988 1.00 28.64 312 PRO A N 1
ATOM 2529 C CA . PRO A 1 312 ? -27.724 16.721 -1.709 1.00 28.64 312 PRO A CA 1
ATOM 2530 C C . PRO A 1 312 ? -28.385 15.521 -1.037 1.00 28.64 312 PRO A C 1
ATOM 2532 O O . PRO A 1 312 ? -29.547 15.235 -1.339 1.00 28.64 312 PRO A O 1
ATOM 2535 N N . ILE A 1 313 ? -27.703 14.850 -0.111 1.00 35.88 313 ILE A N 1
ATOM 2536 C CA . ILE A 1 313 ? -28.346 13.939 0.843 1.00 35.88 313 ILE A CA 1
ATOM 2537 C C . ILE A 1 313 ? -29.393 14.751 1.650 1.00 35.88 313 ILE A C 1
ATOM 2539 O O . ILE A 1 313 ? -29.259 15.034 2.830 1.00 35.88 313 ILE A O 1
ATOM 2543 N N . LYS A 1 314 ? -30.486 15.151 1.002 1.00 35.34 314 LYS A N 1
ATOM 2544 C CA . LYS A 1 314 ? -31.761 15.624 1.507 1.00 35.34 314 LYS A CA 1
ATOM 2545 C C . LYS A 1 314 ? -32.589 14.359 1.606 1.00 35.34 314 LYS A C 1
ATOM 2547 O O . LYS A 1 314 ? -33.506 14.111 0.833 1.00 35.34 314 LYS A O 1
ATOM 2552 N N . GLY A 1 315 ? -32.165 13.509 2.525 1.00 36.03 315 GLY A N 1
ATOM 2553 C CA . GLY A 1 315 ? -32.820 12.243 2.800 1.00 36.03 315 GLY A CA 1
ATOM 2554 C C . GLY A 1 315 ? -32.479 11.748 4.190 1.00 36.03 315 GLY A C 1
ATOM 2555 O O . GLY A 1 315 ? -33.392 11.525 4.973 1.00 36.03 315 GLY A O 1
ATOM 2556 N N . ASN A 1 316 ? -31.184 11.668 4.523 1.00 43.88 316 ASN A N 1
ATOM 2557 C CA . ASN A 1 316 ? -30.740 11.019 5.760 1.00 43.88 316 ASN A CA 1
ATOM 2558 C C . ASN A 1 316 ? -29.652 11.751 6.561 1.00 43.88 316 ASN A C 1
ATOM 2560 O O . ASN A 1 316 ? -29.246 11.210 7.589 1.00 43.88 316 ASN A O 1
ATOM 2564 N N . SER A 1 317 ? -29.207 12.960 6.175 1.00 53.62 317 SER A N 1
ATOM 2565 C CA . SER A 1 317 ? -28.343 13.737 7.078 1.00 53.62 317 SER A CA 1
ATOM 2566 C C . SER A 1 317 ? -29.117 14.069 8.354 1.00 53.62 317 SER A C 1
ATOM 2568 O O . SER A 1 317 ? -30.213 14.649 8.317 1.00 53.62 317 SER A O 1
ATOM 2570 N N . LYS A 1 318 ? -28.565 13.657 9.496 1.00 68.25 318 LYS A N 1
ATOM 2571 C CA . LYS A 1 318 ? -29.080 14.042 10.813 1.00 68.25 318 LYS A CA 1
ATOM 2572 C C . LYS A 1 318 ? -28.757 15.508 11.122 1.00 68.25 318 LYS A C 1
ATOM 2574 O O . LYS A 1 318 ? -29.456 16.093 11.940 1.00 68.25 318 LYS A O 1
ATOM 2579 N N . ILE A 1 319 ? -27.778 16.102 10.433 1.00 82.62 319 ILE A N 1
ATOM 2580 C CA . ILE A 1 319 ? -27.423 17.516 10.547 1.00 82.62 319 ILE A CA 1
ATOM 2581 C C . ILE A 1 319 ? -28.353 18.332 9.646 1.00 82.62 319 ILE A C 1
ATOM 2583 O O . ILE A 1 319 ? -28.310 18.245 8.422 1.00 82.62 319 ILE A O 1
ATOM 2587 N N . LYS A 1 320 ? -29.227 19.138 10.244 1.00 87.69 320 LYS A N 1
ATOM 2588 C CA . LYS A 1 320 ? -30.196 19.990 9.529 1.00 87.69 320 LYS A CA 1
ATOM 2589 C C . LYS A 1 320 ? -30.023 21.463 9.864 1.00 87.69 320 LYS A C 1
ATOM 2591 O O . LYS A 1 320 ? -30.370 22.328 9.056 1.00 87.69 320 LYS A O 1
ATOM 2596 N N . THR A 1 321 ? -29.506 21.737 11.053 1.00 92.81 321 THR A N 1
ATOM 2597 C CA . THR A 1 321 ? -29.379 23.063 11.642 1.00 92.81 321 THR A CA 1
ATOM 2598 C C . THR A 1 321 ? -27.921 23.348 11.998 1.00 92.81 321 THR A C 1
ATOM 2600 O O . THR A 1 321 ? -27.270 22.559 12.679 1.00 92.81 321 THR A O 1
ATOM 2603 N N . VAL A 1 322 ? -27.395 24.475 11.512 1.00 94.06 322 VAL A N 1
ATOM 2604 C CA . VAL A 1 322 ? -25.992 24.875 11.692 1.00 94.06 322 VAL A CA 1
ATOM 2605 C C . VAL A 1 322 ? -25.935 26.255 12.342 1.00 94.06 322 VAL A C 1
ATOM 2607 O O . VAL A 1 322 ? -26.421 27.229 11.771 1.00 94.06 322 VAL A O 1
ATOM 2610 N N . GLY A 1 323 ? -25.325 26.358 13.518 1.00 91.94 323 GLY A N 1
ATOM 2611 C CA . GLY A 1 323 ? -25.037 27.632 14.176 1.00 91.94 323 GLY A CA 1
ATOM 2612 C C . GLY A 1 323 ? -23.607 28.074 13.882 1.00 91.94 323 GLY A C 1
ATOM 2613 O O . GLY A 1 323 ? -22.674 27.322 14.137 1.00 91.94 323 GLY A O 1
ATOM 2614 N N . ILE A 1 324 ? -23.390 29.285 13.368 1.00 90.81 324 ILE A N 1
ATOM 2615 C CA . ILE A 1 324 ? -22.037 29.823 13.139 1.00 90.81 324 ILE A CA 1
ATOM 2616 C C . ILE A 1 324 ? -21.769 30.968 14.112 1.00 90.81 324 ILE A C 1
ATOM 2618 O O . ILE A 1 324 ? -22.389 32.028 14.032 1.00 90.81 324 ILE A O 1
ATOM 2622 N N . ILE A 1 325 ? -20.803 30.777 15.007 1.00 87.31 325 ILE A N 1
ATOM 2623 C CA . ILE A 1 325 ? -20.392 31.759 16.012 1.00 87.31 325 ILE A CA 1
ATOM 2624 C C . ILE A 1 325 ? -19.112 32.434 15.528 1.00 87.31 325 ILE A C 1
ATOM 2626 O O . ILE A 1 325 ? -18.039 31.830 15.510 1.00 87.31 325 ILE A O 1
ATOM 2630 N N . GLY A 1 326 ? -19.206 33.705 15.139 1.00 81.00 326 GLY A N 1
ATOM 2631 C CA . GLY A 1 326 ? -18.072 34.424 14.563 1.00 81.00 326 GLY A CA 1
ATOM 2632 C C . GLY A 1 326 ? -18.273 35.933 14.479 1.00 81.00 326 GLY A C 1
ATOM 2633 O O . GLY A 1 326 ? -19.181 36.506 15.076 1.00 81.00 326 GLY A O 1
ATOM 2634 N N . ASN A 1 327 ? -17.391 36.613 13.744 1.00 69.81 327 ASN A N 1
ATOM 2635 C CA . ASN A 1 327 ? -17.508 38.048 13.482 1.00 69.81 327 ASN A CA 1
ATOM 2636 C C . ASN A 1 327 ? -18.265 38.342 12.173 1.00 69.81 327 ASN A C 1
ATOM 2638 O O . ASN A 1 327 ? -17.899 37.808 11.122 1.00 69.81 327 ASN A O 1
ATOM 2642 N N . MET A 1 328 ? -19.247 39.246 12.253 1.00 65.38 328 MET A N 1
ATOM 2643 C CA . MET A 1 328 ? -20.079 39.744 11.145 1.00 65.38 328 MET A CA 1
ATOM 2644 C C . MET A 1 328 ? -20.014 41.271 10.989 1.00 65.38 328 MET A C 1
ATOM 2646 O O . MET A 1 328 ? -20.825 41.856 10.280 1.00 65.38 328 MET A O 1
ATOM 2650 N N . SER A 1 329 ? -19.064 41.949 11.643 1.00 58.53 329 SER A N 1
ATOM 2651 C CA . SER A 1 329 ? -18.913 43.407 11.520 1.00 58.53 329 SER A CA 1
ATOM 2652 C C . SER A 1 329 ? -18.540 43.879 10.109 1.00 58.53 329 SER A C 1
ATOM 2654 O O . SER A 1 329 ? -18.521 45.078 9.860 1.00 58.53 329 SER A O 1
ATOM 2656 N N . ASP A 1 330 ? -18.203 42.948 9.218 1.00 65.69 330 ASP A N 1
ATOM 2657 C CA . ASP A 1 330 ? -17.771 43.195 7.853 1.00 65.69 330 ASP A CA 1
ATOM 2658 C C . ASP A 1 330 ? -18.527 42.251 6.907 1.00 65.69 330 ASP A C 1
ATOM 2660 O O . ASP A 1 330 ? -18.487 41.029 7.080 1.00 65.69 330 ASP A O 1
ATOM 2664 N N . ILE A 1 331 ? -19.214 42.818 5.911 1.00 64.50 331 ILE A N 1
ATOM 2665 C CA . ILE A 1 331 ? -19.927 42.063 4.869 1.00 64.50 331 ILE A CA 1
ATOM 2666 C C . ILE A 1 331 ? -18.972 41.192 4.043 1.00 64.50 331 ILE A C 1
ATOM 2668 O O . ILE A 1 331 ? -19.391 40.217 3.420 1.00 64.50 331 ILE A O 1
ATOM 2672 N N . GLU A 1 332 ? -17.682 41.528 4.076 1.00 65.56 332 GLU A N 1
ATOM 2673 C CA . GLU A 1 332 ? -16.602 40.820 3.410 1.00 65.56 332 GLU A CA 1
ATOM 2674 C C . GLU A 1 332 ? -15.990 39.682 4.247 1.00 65.56 332 GLU A C 1
ATOM 2676 O O . GLU A 1 332 ? -15.054 39.025 3.781 1.00 65.56 332 GLU A O 1
ATOM 2681 N N . SER A 1 333 ? -16.505 39.435 5.458 1.00 74.88 333 SER A N 1
ATOM 2682 C CA . SER A 1 333 ? -16.022 38.402 6.382 1.00 74.88 333 SER A CA 1
ATOM 2683 C C . SER A 1 333 ? -16.168 36.989 5.807 1.00 74.88 333 SER A C 1
ATOM 2685 O O . SER A 1 333 ? -17.212 36.620 5.269 1.00 74.88 333 SER A O 1
ATOM 2687 N N . THR A 1 334 ? -15.152 36.147 6.010 1.00 78.94 334 THR A N 1
ATOM 2688 C CA . THR A 1 334 ? -15.168 34.726 5.618 1.00 78.94 334 THR A CA 1
ATOM 2689 C C . THR A 1 334 ? -16.306 33.944 6.281 1.00 78.94 334 THR A C 1
ATOM 2691 O O . THR A 1 334 ? -16.830 33.004 5.691 1.00 78.94 334 THR A O 1
ATOM 2694 N N . ASN A 1 335 ? -16.770 34.387 7.455 1.00 82.81 335 ASN A N 1
ATOM 2695 C CA . ASN A 1 335 ? -17.930 33.814 8.148 1.00 82.81 335 ASN A CA 1
ATOM 2696 C C . ASN A 1 335 ? -19.235 34.015 7.368 1.00 82.81 335 ASN A C 1
ATOM 2698 O O . ASN A 1 335 ? -20.099 33.140 7.374 1.00 82.81 335 ASN A O 1
ATOM 2702 N N . VAL A 1 336 ? -19.368 35.152 6.672 1.00 83.06 336 VAL A N 1
ATOM 2703 C CA . VAL A 1 336 ? -20.524 35.445 5.813 1.00 83.06 336 VAL A CA 1
ATOM 2704 C C . VAL A 1 336 ? -20.532 34.487 4.625 1.00 83.06 336 VAL A C 1
ATOM 2706 O O . VAL A 1 336 ? -21.573 33.917 4.304 1.00 83.06 336 VA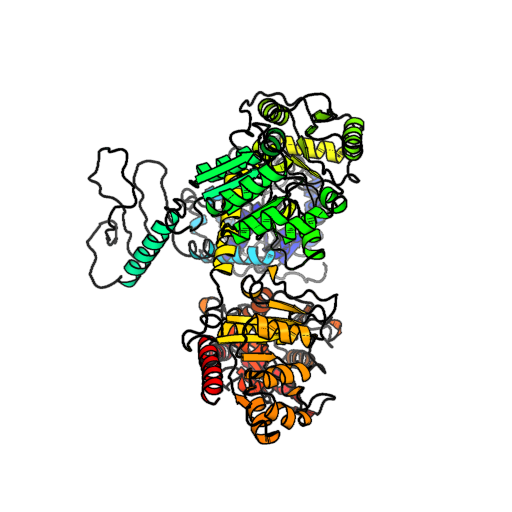L A O 1
ATOM 2709 N N . SER A 1 337 ? -19.380 34.292 3.977 1.00 86.81 337 SER A N 1
ATOM 2710 C CA . SER A 1 337 ? -19.256 33.384 2.832 1.00 86.81 337 SER A CA 1
ATOM 2711 C C . SER A 1 337 ? -19.498 31.925 3.223 1.00 86.81 337 SER A C 1
ATOM 2713 O O . SER A 1 337 ? -20.250 31.237 2.536 1.00 86.81 337 SER A O 1
ATOM 2715 N N . LEU A 1 338 ? -18.952 31.479 4.361 1.00 88.62 338 LEU A N 1
ATOM 2716 C CA . LEU A 1 338 ? -19.205 30.140 4.896 1.00 88.62 338 LEU A CA 1
ATOM 2717 C C . LEU A 1 338 ? -20.694 29.930 5.210 1.00 88.62 338 LEU A C 1
ATOM 2719 O O . LEU A 1 338 ? -21.268 28.916 4.828 1.00 88.62 338 LEU A O 1
ATOM 2723 N N . SER A 1 339 ? -21.354 30.908 5.839 1.00 88.50 339 SER A N 1
ATOM 2724 C CA . SER A 1 339 ? -22.788 30.811 6.130 1.00 88.50 339 SER A CA 1
ATOM 2725 C C . SER A 1 339 ? -23.644 30.716 4.866 1.00 88.50 339 SER A C 1
ATOM 2727 O O . SER A 1 339 ? -24.514 29.849 4.775 1.00 88.50 339 SER A O 1
ATOM 2729 N N . LYS A 1 340 ? -23.366 31.554 3.859 1.00 87.62 340 LYS A N 1
ATOM 2730 C CA . LYS A 1 340 ? -24.056 31.490 2.563 1.00 87.62 340 LYS A CA 1
ATOM 2731 C C . LYS A 1 340 ? -23.882 30.128 1.895 1.00 87.62 340 LYS A C 1
ATOM 2733 O O . LYS A 1 340 ? -24.826 29.648 1.276 1.00 87.62 340 LYS A O 1
ATOM 2738 N N . ALA A 1 341 ? -22.713 29.503 2.024 1.00 89.62 341 ALA A N 1
ATOM 2739 C CA . ALA A 1 341 ? -22.471 28.173 1.478 1.00 89.62 341 ALA A CA 1
ATOM 2740 C C . ALA A 1 341 ? -23.375 27.108 2.119 1.00 89.62 341 ALA A C 1
ATOM 2742 O O . ALA A 1 341 ? -24.060 26.394 1.390 1.00 89.62 341 ALA A O 1
ATOM 2743 N N . PHE A 1 342 ? -23.478 27.060 3.452 1.00 90.44 342 PHE A N 1
ATOM 2744 C CA . PHE A 1 342 ? -24.413 26.147 4.125 1.00 90.44 342 PHE A CA 1
ATOM 2745 C C . PHE A 1 342 ? -25.877 26.399 3.725 1.00 90.44 342 PHE A C 1
ATOM 2747 O O . PHE A 1 342 ? -26.609 25.449 3.443 1.00 90.44 342 PHE A O 1
ATOM 2754 N N . MET A 1 343 ? -26.294 27.665 3.614 1.00 89.00 343 MET A N 1
ATOM 2755 C CA . MET A 1 343 ? -27.644 28.010 3.147 1.00 89.00 343 MET A CA 1
ATOM 2756 C C . MET A 1 343 ? -27.894 27.548 1.703 1.00 89.00 343 MET A C 1
ATOM 2758 O O . MET A 1 343 ? -28.956 26.999 1.412 1.00 89.00 343 MET A O 1
ATOM 2762 N N . ASN A 1 344 ? -26.919 27.726 0.804 1.00 85.81 344 ASN A N 1
ATOM 2763 C CA . ASN A 1 344 ? -27.014 27.291 -0.594 1.00 85.81 344 ASN A CA 1
ATOM 2764 C C . ASN A 1 344 ? -27.115 25.764 -0.718 1.00 85.81 344 ASN A C 1
ATOM 2766 O O . ASN A 1 344 ? -27.831 25.270 -1.586 1.00 85.81 344 ASN A O 1
ATOM 2770 N N . LEU A 1 345 ? -26.445 25.024 0.170 1.00 84.25 345 LEU A N 1
ATOM 2771 C CA . LEU A 1 345 ? -26.539 23.563 0.265 1.00 84.25 345 LEU A CA 1
ATOM 2772 C C . LEU A 1 345 ? -27.856 23.088 0.913 1.00 84.25 345 LEU A C 1
ATOM 2774 O O . LEU A 1 345 ? -28.187 21.904 0.872 1.00 84.25 345 LEU A O 1
ATOM 2778 N N . GLY A 1 346 ? -28.658 24.013 1.449 1.00 85.88 346 GLY A N 1
ATOM 2779 C CA . GLY A 1 346 ? -29.995 23.747 1.972 1.00 85.88 346 GLY A CA 1
ATOM 2780 C C . GLY A 1 346 ? -30.065 23.462 3.471 1.00 85.88 346 GLY A C 1
ATOM 2781 O O . GLY A 1 346 ? -31.100 22.966 3.917 1.00 85.88 346 GLY A O 1
ATOM 2782 N N . TYR A 1 347 ? -29.019 23.777 4.240 1.00 88.62 347 TYR A N 1
ATOM 2783 C CA . TYR A 1 347 ? -29.042 23.703 5.704 1.00 88.62 347 TYR A CA 1
ATOM 2784 C C . TYR A 1 347 ? -29.698 24.951 6.303 1.00 88.62 347 TYR A C 1
ATOM 2786 O O . TYR A 1 347 ? -29.543 26.064 5.791 1.00 88.62 347 TYR A O 1
ATOM 2794 N N . LYS A 1 348 ? -30.426 24.790 7.416 1.00 91.31 348 LYS A N 1
ATOM 2795 C CA . LYS A 1 348 ? -30.921 25.938 8.185 1.00 91.31 348 LYS A CA 1
ATOM 2796 C C . LYS A 1 348 ? -29.750 26.506 8.980 1.00 91.31 348 LYS A C 1
ATOM 2798 O O . LYS A 1 348 ? -29.314 25.895 9.952 1.00 91.31 348 LYS A O 1
ATOM 2803 N N . THR A 1 349 ? -29.239 27.655 8.562 1.00 90.75 349 THR A N 1
ATOM 2804 C CA . THR A 1 349 ? -28.044 28.250 9.162 1.00 90.75 349 THR A CA 1
ATOM 2805 C C . THR A 1 349 ? -28.376 29.550 9.871 1.00 90.75 349 THR A C 1
ATOM 2807 O O . THR A 1 349 ? -28.842 30.487 9.228 1.00 90.75 349 THR A O 1
ATOM 2810 N N . ASP A 1 350 ? -28.065 29.625 11.162 1.00 88.06 350 ASP A N 1
ATOM 2811 C CA . ASP A 1 350 ? -28.139 30.864 11.933 1.00 88.06 350 ASP A CA 1
ATOM 2812 C C . ASP A 1 350 ? -26.720 31.347 12.256 1.00 88.06 350 ASP A C 1
ATOM 2814 O O . ASP A 1 350 ? -25.794 30.558 12.459 1.00 88.06 350 ASP A O 1
ATOM 2818 N N . ILE A 1 351 ? -26.528 32.665 12.285 1.00 82.69 351 ILE A N 1
ATOM 2819 C CA . ILE A 1 351 ? -25.227 33.276 12.564 1.00 82.69 351 ILE A CA 1
ATOM 2820 C C . ILE A 1 351 ? -25.328 34.099 13.841 1.00 82.69 351 ILE A C 1
ATOM 2822 O O . ILE A 1 351 ? -26.179 34.981 13.950 1.00 82.69 351 ILE A O 1
ATOM 2826 N N . MET A 1 352 ? -24.406 33.871 14.772 1.00 81.56 352 MET A N 1
ATOM 2827 C CA . MET A 1 352 ? -24.278 34.643 16.003 1.00 81.56 352 MET A CA 1
ATOM 2828 C C . MET A 1 352 ? -23.052 35.569 15.918 1.00 81.56 352 MET A C 1
ATOM 2830 O O . MET A 1 352 ? -21.911 35.090 15.937 1.00 81.56 352 MET A O 1
ATOM 2834 N N . PRO A 1 353 ? -23.244 36.902 15.827 1.00 81.25 353 PRO A N 1
ATOM 2835 C CA . PRO A 1 353 ? -22.158 37.874 15.754 1.00 81.25 353 PRO A CA 1
ATOM 2836 C C . PRO A 1 353 ? -21.534 38.101 17.140 1.00 81.25 353 PRO A C 1
ATOM 2838 O O . PRO A 1 353 ? -21.760 39.124 17.788 1.00 81.25 353 PRO A O 1
ATOM 2841 N N . TYR A 1 354 ? -20.727 37.149 17.603 1.00 82.94 354 TYR A N 1
ATOM 2842 C CA . TYR A 1 354 ? -20.265 37.071 18.994 1.00 82.94 354 TYR A CA 1
ATOM 2843 C C . TYR A 1 354 ? -19.610 38.361 19.507 1.00 82.94 354 TYR A C 1
ATOM 2845 O O . TYR A 1 354 ? -19.932 38.831 20.592 1.00 82.94 354 TYR A O 1
ATOM 2853 N N . ARG A 1 355 ? -18.753 39.013 18.707 1.00 77.69 355 ARG A N 1
ATOM 2854 C CA . ARG A 1 355 ? -18.099 40.271 19.120 1.00 77.69 355 ARG A CA 1
ATOM 2855 C C . ARG A 1 355 ? -19.087 41.414 19.362 1.00 77.69 355 ARG A C 1
ATOM 2857 O O . ARG A 1 355 ? -18.864 42.220 20.257 1.00 77.69 355 ARG A O 1
ATOM 2864 N N . GLN A 1 356 ? -20.155 41.491 18.570 1.00 80.62 356 GLN A N 1
ATOM 2865 C CA . GLN A 1 356 ? -21.194 42.510 18.738 1.00 80.62 356 GLN A CA 1
ATOM 2866 C C . GLN A 1 356 ? -22.068 42.188 19.950 1.00 80.62 356 GLN A C 1
ATOM 2868 O O . GLN A 1 356 ? -22.362 43.088 20.730 1.00 80.62 356 GLN A O 1
ATOM 2873 N N . ALA A 1 357 ? -22.405 40.911 20.157 1.00 79.94 357 ALA A N 1
ATOM 2874 C CA . ALA A 1 357 ? -23.117 40.463 21.351 1.00 79.94 357 ALA A CA 1
ATOM 2875 C C . ALA A 1 357 ? -22.326 40.803 22.626 1.00 79.94 357 ALA A C 1
ATOM 2877 O O . ALA A 1 357 ? -22.847 41.470 23.513 1.00 79.94 357 ALA A O 1
ATOM 2878 N N . VAL A 1 358 ? -21.029 40.479 22.670 1.00 82.19 358 VAL A N 1
ATOM 2879 C CA . VAL A 1 358 ? -20.139 40.838 23.788 1.00 82.19 358 VAL A CA 1
ATOM 2880 C C . VAL A 1 358 ? -20.133 42.348 24.054 1.00 82.19 358 VAL A C 1
ATOM 2882 O O . VAL A 1 358 ? -20.168 42.766 25.209 1.00 82.19 358 VAL A O 1
ATOM 2885 N N . GLN A 1 359 ? -20.109 43.177 23.005 1.00 83.31 359 GLN A N 1
ATOM 2886 C CA . GLN A 1 359 ? -20.141 44.638 23.142 1.00 83.31 359 GLN A CA 1
ATOM 2887 C C . GLN A 1 359 ? -21.487 45.173 23.651 1.00 83.31 359 GLN A C 1
ATOM 2889 O O . GLN A 1 359 ? -21.506 46.202 24.321 1.00 83.31 359 GLN A O 1
ATOM 2894 N N . GLN A 1 360 ? -22.600 44.518 23.313 1.00 84.75 360 GLN A N 1
ATOM 2895 C CA . GLN A 1 360 ? -23.950 44.979 23.643 1.00 84.75 360 GLN A CA 1
ATOM 2896 C C . GLN A 1 360 ? -24.432 44.500 25.012 1.00 84.75 360 GLN A C 1
ATOM 2898 O O . GLN A 1 360 ? -25.020 45.285 25.752 1.00 84.75 360 GLN A O 1
ATOM 2903 N N . ILE A 1 361 ? -24.212 43.222 25.328 1.00 85.94 361 ILE A N 1
ATOM 2904 C CA . ILE A 1 361 ? -24.789 42.566 26.509 1.00 85.94 361 ILE A CA 1
ATOM 2905 C C . ILE A 1 361 ? -23.743 42.047 27.499 1.00 85.94 361 ILE A C 1
ATOM 2907 O O . ILE A 1 361 ? -24.123 41.670 28.596 1.00 85.94 361 ILE A O 1
ATOM 2911 N N . GLY A 1 362 ? -22.449 42.089 27.162 1.00 83.75 362 GLY A N 1
ATOM 2912 C CA . GLY A 1 362 ? -21.369 41.583 28.014 1.00 83.75 362 GLY A CA 1
ATOM 2913 C C . GLY A 1 362 ? -20.933 40.157 27.661 1.00 83.75 362 GLY A C 1
ATOM 2914 O O . GLY A 1 362 ? -21.639 39.414 26.983 1.00 83.75 362 GLY A O 1
ATOM 2915 N N . VAL A 1 363 ? -19.721 39.776 28.089 1.00 81.69 363 VAL A N 1
ATOM 2916 C CA . VAL A 1 363 ? -19.126 38.456 27.787 1.00 81.69 363 VAL A CA 1
ATOM 2917 C C . VAL A 1 363 ? -19.916 37.320 28.436 1.00 81.69 363 VAL A C 1
ATOM 2919 O O . VAL A 1 363 ? -20.182 36.315 27.782 1.00 81.69 363 VAL A O 1
ATOM 2922 N N . ALA A 1 364 ? -20.292 37.473 29.709 1.00 82.81 364 ALA A N 1
ATOM 2923 C CA . ALA A 1 364 ? -20.983 36.430 30.462 1.00 82.81 364 ALA A CA 1
ATOM 2924 C C . ALA A 1 364 ? -22.372 36.151 29.874 1.00 82.81 364 ALA A C 1
ATOM 2926 O O . ALA A 1 364 ? -22.714 35.000 29.615 1.00 82.81 364 ALA A O 1
ATOM 2927 N N . GLU A 1 365 ? -23.139 37.203 29.594 1.00 84.81 365 GLU A N 1
ATOM 2928 C CA . GLU A 1 365 ? -24.464 37.110 28.992 1.00 84.81 365 GLU A CA 1
ATOM 2929 C C . GLU A 1 365 ? -24.405 36.566 27.557 1.00 84.81 365 GLU A C 1
ATOM 2931 O O . GLU A 1 365 ? -25.204 35.698 27.213 1.00 84.81 365 GLU A O 1
ATOM 2936 N N . ALA A 1 366 ? -23.437 36.997 26.735 1.00 84.94 366 ALA A N 1
ATOM 2937 C CA . ALA A 1 366 ? -23.260 36.476 25.375 1.00 84.94 366 ALA A CA 1
ATOM 2938 C C . ALA A 1 366 ? -22.879 34.984 25.357 1.00 84.94 366 ALA A C 1
ATOM 2940 O O . ALA A 1 366 ? -23.396 34.218 24.544 1.00 84.94 366 ALA A O 1
ATOM 2941 N N . ASN A 1 367 ? -22.010 34.552 26.275 1.00 88.12 367 ASN A N 1
ATOM 2942 C CA . ASN A 1 367 ? -21.658 33.142 26.450 1.00 88.12 367 ASN A CA 1
ATOM 2943 C C . ASN A 1 367 ? -22.855 32.310 26.912 1.00 88.12 367 ASN A C 1
ATOM 2945 O O . ASN A 1 367 ? -23.098 31.223 26.388 1.00 88.12 367 ASN A O 1
ATOM 2949 N N . GLN A 1 368 ? -23.630 32.829 27.866 1.00 86.38 368 GLN A N 1
ATOM 2950 C CA . GLN A 1 368 ? -24.818 32.144 28.358 1.00 86.38 368 GLN A CA 1
ATOM 2951 C C . GLN A 1 368 ? -25.897 32.028 27.275 1.00 86.38 368 GLN A C 1
ATOM 2953 O O . GLN A 1 368 ? -26.570 31.000 27.201 1.00 86.38 368 GLN A O 1
ATOM 2958 N N . ASP A 1 369 ? -26.044 33.038 26.416 1.00 86.12 369 ASP A N 1
ATOM 2959 C CA . ASP A 1 369 ? -26.967 33.004 25.281 1.00 86.12 369 ASP A CA 1
ATOM 2960 C C . ASP A 1 369 ? -26.586 31.910 24.268 1.00 86.12 369 ASP A C 1
ATOM 2962 O O . ASP A 1 369 ? -27.445 31.134 23.846 1.00 86.12 369 ASP A O 1
ATOM 2966 N N . ILE A 1 370 ? -25.294 31.754 23.959 1.00 88.88 370 ILE A N 1
ATOM 2967 C CA . ILE A 1 370 ? -24.795 30.651 23.118 1.00 88.88 370 ILE A CA 1
ATOM 2968 C C . ILE A 1 370 ? -25.146 29.287 23.731 1.00 88.88 370 ILE A C 1
ATOM 2970 O O . ILE A 1 370 ? -25.721 28.434 23.054 1.00 88.88 370 ILE A O 1
ATOM 2974 N N . ILE A 1 371 ? -24.850 29.085 25.020 1.00 89.81 371 ILE A N 1
ATOM 2975 C CA . ILE A 1 371 ? -25.122 27.819 25.722 1.00 89.81 371 ILE A CA 1
ATOM 2976 C C . ILE A 1 371 ? -26.625 27.518 25.742 1.00 89.81 371 ILE A C 1
ATOM 2978 O O . ILE A 1 371 ? -27.049 26.385 25.497 1.00 89.81 371 ILE A O 1
ATOM 2982 N N . ASN A 1 372 ? -27.449 28.528 26.028 1.00 87.75 372 ASN A N 1
ATOM 2983 C CA . ASN A 1 372 ? -28.896 28.370 26.110 1.00 87.75 372 ASN A CA 1
ATOM 2984 C C . ASN A 1 372 ? -29.494 27.971 24.764 1.00 87.75 372 ASN A C 1
ATOM 2986 O O . ASN A 1 372 ? -30.385 27.128 24.738 1.00 87.75 372 ASN A O 1
ATOM 2990 N N . ASN A 1 373 ? -28.981 28.519 23.662 1.00 86.69 373 ASN A N 1
ATOM 2991 C CA . ASN A 1 373 ? -29.476 28.244 22.317 1.00 86.69 373 ASN A CA 1
ATOM 2992 C C . ASN A 1 373 ? -28.805 27.041 21.636 1.00 86.69 373 ASN A C 1
ATOM 2994 O O . ASN A 1 373 ? -29.216 26.689 20.535 1.00 86.69 373 ASN A O 1
ATOM 2998 N N . ALA A 1 374 ? -27.822 26.389 22.267 1.00 88.00 374 ALA A N 1
ATOM 2999 C CA . ALA A 1 374 ? -27.050 25.310 21.646 1.00 88.00 374 ALA A CA 1
ATOM 3000 C C . ALA A 1 374 ? -27.921 24.153 21.122 1.00 88.00 374 ALA A C 1
ATOM 3002 O O . ALA A 1 374 ? -27.711 23.677 20.016 1.00 88.00 374 ALA A O 1
ATOM 3003 N N . HIS A 1 375 ? -28.959 23.776 21.873 1.00 85.69 375 HIS A N 1
ATOM 3004 C CA . HIS A 1 375 ? -29.907 22.707 21.526 1.00 85.69 375 HIS A CA 1
ATOM 3005 C C . HIS A 1 375 ? -30.738 22.964 20.253 1.00 85.69 375 HIS A C 1
ATOM 3007 O O . HIS A 1 375 ? -31.444 22.069 19.795 1.00 85.69 375 HIS A O 1
ATOM 3013 N N . ASN A 1 376 ? -30.701 24.182 19.702 1.00 89.00 376 ASN A N 1
ATOM 3014 C CA . ASN A 1 376 ? -31.374 24.523 18.448 1.00 89.00 376 ASN A CA 1
ATOM 3015 C C . ASN A 1 376 ? -30.557 24.138 17.205 1.00 89.00 376 ASN A C 1
ATOM 3017 O O . ASN A 1 376 ? -31.057 24.312 16.091 1.00 89.00 376 ASN A O 1
ATOM 3021 N N . TYR A 1 377 ? -29.316 23.681 17.395 1.00 92.56 377 TYR A N 1
ATOM 3022 C CA . TYR A 1 377 ? -28.367 23.381 16.331 1.00 92.56 377 TYR A CA 1
ATOM 3023 C C . TYR A 1 377 ? -27.858 21.946 16.440 1.00 92.56 377 TYR A C 1
ATOM 3025 O O . TYR A 1 377 ? -27.519 21.487 17.526 1.00 92.56 377 TYR A O 1
ATOM 3033 N N . ASP A 1 378 ? -27.737 21.269 15.303 1.00 92.25 378 ASP A N 1
ATOM 3034 C CA . ASP A 1 378 ? -27.101 19.952 15.214 1.00 92.25 378 ASP A CA 1
ATOM 3035 C C . ASP A 1 378 ? -25.569 20.092 15.145 1.00 92.25 378 ASP A C 1
ATOM 3037 O O . ASP A 1 378 ? -24.833 19.254 15.660 1.00 92.25 378 ASP A O 1
ATOM 3041 N N . LEU A 1 379 ? -25.085 21.179 14.530 1.00 94.19 379 LEU A N 1
ATOM 3042 C CA . LEU A 1 379 ? -23.670 21.531 14.406 1.00 94.19 379 LEU A CA 1
ATOM 3043 C C . LEU A 1 379 ? -23.462 23.005 14.774 1.00 94.19 379 LEU A C 1
ATOM 3045 O O . LEU A 1 379 ? -24.112 23.887 14.212 1.00 94.19 379 LEU A O 1
ATOM 3049 N N . ILE A 1 380 ? -22.518 23.292 15.668 1.00 93.75 380 ILE A N 1
ATOM 3050 C CA . ILE A 1 380 ? -22.093 24.650 16.014 1.00 93.75 380 ILE A CA 1
ATOM 3051 C C . ILE A 1 380 ? -20.643 24.847 15.587 1.00 93.75 380 ILE A C 1
ATOM 3053 O O . ILE A 1 380 ? -19.733 24.195 16.092 1.00 93.75 380 ILE A O 1
ATOM 3057 N N . ILE A 1 381 ? -20.426 25.795 14.680 1.00 92.75 381 ILE A N 1
ATOM 3058 C CA . ILE A 1 381 ? -19.110 26.160 14.168 1.00 92.75 381 ILE A CA 1
ATOM 3059 C C . ILE A 1 381 ? -18.634 27.426 14.872 1.00 92.75 381 ILE A C 1
ATOM 3061 O O . ILE A 1 381 ? -19.146 28.523 14.639 1.00 92.75 381 ILE A O 1
ATOM 3065 N N . PHE A 1 382 ? -17.600 27.294 15.690 1.00 89.88 382 PHE A N 1
ATOM 3066 C CA . PHE A 1 382 ? -16.860 28.424 16.231 1.00 89.88 382 PHE A CA 1
ATOM 3067 C C . PHE A 1 382 ? -15.831 28.865 15.187 1.00 89.88 382 PHE A C 1
ATOM 3069 O O . PHE A 1 382 ? -14.923 28.110 14.853 1.00 89.88 382 PHE A O 1
ATOM 3076 N N . CYS A 1 383 ? -15.950 30.081 14.651 1.00 83.38 383 CYS A N 1
ATOM 3077 C CA . CYS A 1 383 ? -15.074 30.564 13.584 1.00 83.38 383 CYS A CA 1
ATOM 3078 C C . CYS A 1 383 ? -14.373 31.874 13.961 1.00 83.38 383 CYS A C 1
ATOM 3080 O O . CYS A 1 383 ? -15.014 32.894 14.241 1.00 83.38 383 CYS A O 1
ATOM 3082 N N . LYS A 1 384 ? -13.032 31.857 13.948 1.00 68.06 384 LYS A N 1
ATOM 3083 C CA . LYS A 1 384 ? -12.165 33.022 14.234 1.00 68.06 384 LYS A CA 1
ATOM 3084 C C . LYS A 1 384 ? -12.521 33.763 15.534 1.00 68.06 384 LYS A C 1
ATOM 3086 O O . LYS A 1 384 ? -12.458 34.998 15.638 1.00 68.06 384 LYS A O 1
ATOM 3091 N N . ASN A 1 385 ? -12.945 33.004 16.538 1.00 62.66 385 ASN A N 1
ATOM 3092 C CA . ASN A 1 385 ? -13.361 33.550 17.814 1.00 62.66 385 ASN A CA 1
ATOM 3093 C C . ASN A 1 385 ? -12.149 33.688 18.753 1.00 62.66 385 ASN A C 1
ATOM 3095 O O . ASN A 1 385 ? -11.916 32.853 19.622 1.00 62.66 385 ASN A O 1
ATOM 3099 N N . ASN A 1 386 ? -11.347 34.738 18.538 1.00 59.66 386 ASN A N 1
ATOM 3100 C CA . ASN A 1 386 ? -10.272 35.150 19.449 1.00 59.66 386 ASN A CA 1
ATOM 3101 C C . ASN A 1 386 ? -10.882 35.512 20.812 1.00 59.66 386 ASN A C 1
ATOM 3103 O O . ASN A 1 386 ? -11.305 36.651 21.005 1.00 59.66 386 ASN A O 1
ATOM 3107 N N . GLY A 1 387 ? -10.969 34.531 21.713 1.00 58.19 387 GLY A N 1
ATOM 3108 C CA . GLY A 1 387 ? -11.707 34.635 22.976 1.00 58.19 387 GLY A CA 1
ATOM 3109 C C . GLY A 1 387 ? -12.895 33.675 23.111 1.00 58.19 387 GLY A C 1
ATOM 3110 O O . GLY A 1 387 ? -13.753 33.917 23.957 1.00 58.19 387 GLY A O 1
ATOM 3111 N N . ALA A 1 388 ? -12.973 32.615 22.294 1.00 67.50 388 ALA A N 1
ATOM 3112 C CA . ALA A 1 388 ? -13.843 31.478 22.582 1.00 67.50 388 ALA A CA 1
ATOM 3113 C C . ALA A 1 388 ? -13.467 30.885 23.941 1.00 67.50 388 ALA A C 1
ATOM 3115 O O . ALA A 1 388 ? -12.301 30.574 24.184 1.00 67.50 388 ALA A O 1
ATOM 3116 N N . ASP A 1 389 ? -14.454 30.747 24.816 1.00 81.75 389 ASP A N 1
ATOM 3117 C CA . ASP A 1 389 ? -14.264 30.131 26.118 1.00 81.75 389 ASP A CA 1
ATOM 3118 C C . ASP A 1 389 ? -14.388 28.602 25.968 1.00 81.75 389 ASP A C 1
ATOM 3120 O O . ASP A 1 389 ? -15.459 28.124 25.575 1.00 81.75 389 ASP A O 1
ATOM 3124 N N . PRO A 1 390 ? -13.339 27.814 26.283 1.00 86.06 390 PRO A N 1
ATOM 3125 C CA . PRO A 1 390 ? -13.405 26.352 26.286 1.00 86.06 390 PRO A CA 1
ATOM 3126 C C . PRO A 1 390 ? -14.587 25.793 27.091 1.00 86.06 390 PRO A C 1
ATOM 3128 O O . PRO A 1 390 ? -15.091 24.708 26.800 1.00 86.06 390 PRO A O 1
ATOM 3131 N N . HIS A 1 391 ? -15.035 26.509 28.128 1.00 86.56 391 HIS A N 1
ATOM 3132 C CA . HIS A 1 391 ? -16.211 26.129 28.900 1.00 86.56 391 HIS A CA 1
ATOM 3133 C C . HIS A 1 391 ? -17.491 26.182 28.059 1.00 86.56 391 HIS A C 1
ATOM 3135 O O . HIS A 1 391 ? -18.260 25.226 28.081 1.00 86.56 391 HIS A O 1
ATOM 3141 N N . VAL A 1 392 ? -17.688 27.244 27.275 1.00 87.44 392 VAL A N 1
ATOM 3142 C CA . VAL A 1 392 ? -18.870 27.414 26.414 1.00 87.44 392 VAL A CA 1
ATOM 3143 C C . VAL A 1 392 ? -18.956 26.299 25.381 1.00 87.44 392 VAL A C 1
ATOM 3145 O O . VAL A 1 392 ? -20.024 25.727 25.199 1.00 87.44 392 VAL A O 1
ATOM 3148 N N . ILE A 1 393 ? -17.831 25.948 24.757 1.00 90.06 393 ILE A N 1
ATOM 3149 C CA . ILE A 1 393 ? -17.774 24.884 23.746 1.00 90.06 393 ILE A CA 1
ATOM 3150 C C . ILE A 1 393 ? -18.190 23.542 24.359 1.00 90.06 393 ILE A C 1
ATOM 3152 O O . ILE A 1 393 ? -19.099 22.888 23.854 1.00 90.06 393 ILE A O 1
ATOM 3156 N N . ARG A 1 394 ? -17.621 23.181 25.517 1.00 87.44 394 ARG A N 1
ATOM 3157 C CA . ARG A 1 394 ? -18.000 21.952 26.231 1.00 87.44 394 ARG A CA 1
ATOM 3158 C C . ARG A 1 394 ? -19.471 21.930 26.638 1.00 87.44 394 ARG A C 1
ATOM 3160 O O . ARG A 1 394 ? -20.105 20.882 26.574 1.00 87.44 394 ARG A O 1
ATOM 3167 N N . GLU A 1 395 ? -20.023 23.057 27.078 1.00 86.62 395 GLU A N 1
ATOM 3168 C CA . GLU A 1 395 ? -21.441 23.138 27.446 1.00 86.62 395 GLU A CA 1
ATOM 3169 C C . GLU A 1 395 ? -22.376 23.066 26.229 1.00 86.62 395 GLU A C 1
ATOM 3171 O O . GLU A 1 395 ? -23.473 22.520 26.345 1.00 86.62 395 GLU A O 1
ATOM 3176 N N . CYS A 1 396 ? -21.949 23.551 25.060 1.00 88.88 396 CYS A N 1
ATOM 3177 C CA . CYS A 1 396 ? -22.659 23.341 23.799 1.00 88.88 396 CYS A CA 1
ATOM 3178 C C . CYS A 1 396 ? -22.677 21.857 23.400 1.00 88.88 396 CYS A C 1
ATOM 3180 O O . CYS A 1 396 ? -23.759 21.329 23.140 1.00 88.88 396 CYS A O 1
ATOM 3182 N N . SER A 1 397 ? -21.518 21.186 23.440 1.00 86.00 397 SER A N 1
ATOM 3183 C CA . SER A 1 397 ? -21.381 19.746 23.151 1.00 86.00 397 SER A CA 1
ATOM 3184 C C . SER A 1 397 ? -22.279 18.895 24.062 1.00 86.00 397 SER A C 1
ATOM 3186 O O . SER A 1 397 ? -23.146 18.154 23.597 1.00 86.00 397 SER A O 1
ATOM 3188 N N . LYS A 1 398 ? -22.242 19.134 25.383 1.00 82.44 398 LYS A N 1
ATOM 3189 C CA . LYS A 1 398 ? -23.122 18.462 26.367 1.00 82.44 398 LYS A CA 1
ATOM 3190 C C . LYS A 1 398 ? -24.623 18.636 26.116 1.00 82.44 398 LYS A C 1
ATOM 3192 O O . LYS A 1 398 ? -25.422 17.865 26.647 1.00 82.44 398 LYS A O 1
ATOM 3197 N N . ARG A 1 399 ? -25.026 19.670 25.377 1.00 81.75 399 ARG A N 1
ATOM 3198 C CA . ARG A 1 399 ? -26.429 19.959 25.041 1.00 81.75 399 ARG A CA 1
ATOM 3199 C C . ARG A 1 399 ? -26.860 19.351 23.705 1.00 81.75 399 ARG A C 1
ATOM 3201 O O . ARG A 1 399 ? -27.979 19.617 23.274 1.00 81.75 399 ARG A O 1
ATOM 3208 N N . GLY A 1 400 ? -26.018 18.505 23.110 1.00 75.81 400 GLY A N 1
ATOM 3209 C CA . GLY A 1 400 ? -26.341 17.668 21.956 1.00 75.81 400 GLY A CA 1
ATOM 3210 C C . GLY A 1 400 ? -25.960 18.259 20.600 1.00 75.81 400 GLY A C 1
ATOM 3211 O O . GLY A 1 400 ? -26.284 17.648 19.586 1.00 75.81 400 GLY A O 1
ATOM 3212 N N . ALA A 1 401 ? -25.295 19.417 20.569 1.00 87.44 401 ALA A N 1
ATOM 3213 C CA . ALA A 1 401 ? -24.778 20.002 19.338 1.00 87.44 401 ALA A CA 1
ATOM 3214 C C . ALA A 1 401 ? -23.326 19.572 19.122 1.00 87.44 401 ALA A C 1
ATOM 3216 O O . ALA A 1 401 ? -22.506 19.771 20.012 1.00 87.44 401 ALA A O 1
ATOM 3217 N N . ILE A 1 402 ? -22.979 19.082 17.933 1.00 90.69 402 ILE A N 1
ATOM 3218 C CA . ILE A 1 402 ? -21.576 18.810 17.594 1.00 90.69 402 ILE A CA 1
ATOM 3219 C C . ILE A 1 402 ? -20.845 20.144 17.504 1.00 90.69 402 ILE A C 1
ATOM 3221 O O . ILE A 1 402 ? -21.289 21.058 16.807 1.00 90.69 402 ILE A O 1
ATOM 3225 N N . THR A 1 403 ? -19.722 20.281 18.194 1.00 93.19 403 THR A N 1
ATOM 3226 C CA . THR A 1 403 ? -18.930 21.507 18.205 1.00 93.19 403 THR A CA 1
ATOM 3227 C C . THR A 1 403 ? -17.712 21.382 17.303 1.00 93.19 403 THR A C 1
ATOM 3229 O O . THR A 1 403 ? -16.846 20.529 17.478 1.00 93.19 403 THR A O 1
ATOM 3232 N N . LEU A 1 404 ? -17.633 22.274 16.318 1.00 93.00 404 LEU A N 1
ATOM 3233 C CA . LEU A 1 404 ? -16.523 22.351 15.381 1.00 93.00 404 LEU A CA 1
ATOM 3234 C C . LEU A 1 404 ? -15.805 23.683 15.552 1.00 93.00 404 LEU A C 1
ATOM 3236 O O . LEU A 1 404 ? -16.408 24.749 15.425 1.00 93.00 404 LEU A O 1
ATOM 3240 N N . TRP A 1 405 ? -14.499 23.647 15.793 1.00 91.38 405 TRP A N 1
ATOM 3241 C CA . TRP A 1 405 ? -13.684 24.852 15.807 1.00 91.38 405 TRP A CA 1
ATOM 3242 C C . TRP A 1 405 ? -12.925 25.019 14.495 1.00 91.38 405 TRP A C 1
ATOM 3244 O O . TRP A 1 405 ? -12.036 24.233 14.175 1.00 91.38 405 TRP A O 1
ATOM 3254 N N . TYR A 1 406 ? -13.273 26.058 13.731 1.00 91.19 406 TYR A N 1
ATOM 3255 C CA . TYR A 1 406 ? -12.602 26.390 12.481 1.00 91.19 406 TYR A CA 1
ATOM 3256 C C . TYR A 1 406 ? -11.573 27.511 12.679 1.00 91.19 406 TYR A C 1
ATOM 3258 O O . TYR A 1 406 ? -11.904 28.687 12.876 1.00 91.19 406 TYR A O 1
ATOM 3266 N N . MET A 1 407 ? -10.302 27.119 12.626 1.00 86.06 407 MET A N 1
ATOM 3267 C CA . MET A 1 407 ? -9.127 27.931 12.918 1.00 86.06 407 MET A CA 1
ATOM 3268 C C . MET A 1 407 ? -8.475 28.414 11.623 1.00 86.06 407 MET A C 1
ATOM 3270 O O . MET A 1 407 ? -7.883 27.637 10.871 1.00 86.06 407 MET A O 1
ATOM 3274 N N . MET A 1 408 ? -8.552 29.722 11.389 1.00 82.38 408 MET A N 1
ATOM 3275 C CA . MET A 1 408 ? -7.953 30.385 10.223 1.00 82.38 408 MET A CA 1
ATOM 3276 C C . MET A 1 408 ? -6.672 31.164 10.565 1.00 82.38 408 MET A C 1
ATOM 3278 O O . MET A 1 408 ? -6.135 31.881 9.718 1.00 82.38 408 MET A O 1
ATOM 3282 N N . ASP A 1 409 ? -6.225 31.103 11.818 1.00 78.50 409 ASP A N 1
ATOM 3283 C CA . ASP A 1 409 ? -5.103 31.885 12.328 1.00 78.50 409 ASP A CA 1
ATOM 3284 C C . ASP A 1 409 ? -3.762 31.170 12.082 1.00 78.50 409 ASP A C 1
ATOM 3286 O O . ASP A 1 409 ? -3.691 29.945 11.961 1.00 78.50 409 ASP A O 1
ATOM 3290 N N . SER A 1 410 ? -2.673 31.940 11.978 1.00 75.19 410 SER A N 1
ATOM 3291 C CA . SER A 1 410 ? -1.333 31.369 11.786 1.00 75.19 410 SER A CA 1
ATOM 3292 C C . SER A 1 410 ? -0.844 30.652 13.044 1.00 75.19 410 SER A C 1
ATOM 3294 O O . SER A 1 410 ? -1.257 30.982 14.157 1.00 75.19 410 SER A O 1
ATOM 3296 N N . ILE A 1 411 ? 0.116 29.738 12.881 1.00 77.56 411 ILE A N 1
ATOM 3297 C CA . ILE A 1 411 ? 0.774 29.036 13.995 1.00 77.56 411 ILE A CA 1
ATOM 3298 C C . ILE A 1 411 ? 1.336 29.985 15.069 1.00 77.56 411 ILE A C 1
ATOM 3300 O O . ILE A 1 411 ? 1.359 29.647 16.251 1.00 77.56 411 ILE A O 1
ATOM 3304 N N . ASP A 1 412 ? 1.720 31.208 14.695 1.00 75.81 412 ASP A N 1
ATOM 3305 C CA . ASP A 1 412 ? 2.213 32.214 15.642 1.00 75.81 412 ASP A CA 1
ATOM 3306 C C . ASP A 1 412 ? 1.165 32.606 16.693 1.00 75.81 412 ASP A C 1
ATOM 3308 O O . ASP A 1 412 ? 1.524 32.976 17.809 1.00 75.81 412 ASP A O 1
ATOM 3312 N N . HIS A 1 413 ? -0.129 32.508 16.378 1.00 74.69 413 HIS A N 1
ATOM 3313 C CA . HIS A 1 413 ? -1.194 32.809 17.338 1.00 74.69 413 HIS A CA 1
ATOM 3314 C C . HIS A 1 413 ? -1.260 31.755 18.443 1.00 74.69 413 HIS A C 1
ATOM 3316 O O . HIS A 1 413 ? -1.374 32.112 19.614 1.00 74.69 413 HIS A O 1
ATOM 3322 N N . VAL A 1 414 ? -1.095 30.477 18.092 1.00 73.25 414 VAL A N 1
ATOM 3323 C CA . VAL A 1 414 ? -1.021 29.378 19.066 1.00 73.25 414 VAL A CA 1
ATOM 3324 C C . VAL A 1 414 ? 0.242 29.465 19.912 1.00 73.25 414 VAL A C 1
ATOM 3326 O O . VAL A 1 414 ? 0.170 29.319 21.130 1.00 73.25 414 VAL A O 1
ATOM 3329 N N . LYS A 1 415 ? 1.389 29.788 19.299 1.00 74.06 415 LYS A N 1
ATOM 3330 C CA . LYS A 1 415 ? 2.656 29.975 20.029 1.00 74.06 415 LYS A CA 1
ATOM 3331 C C . LYS A 1 415 ? 2.569 31.068 21.098 1.00 74.06 415 LYS A C 1
ATOM 3333 O O . LYS A 1 415 ? 3.210 30.954 22.137 1.00 74.06 415 LYS A O 1
ATOM 3338 N N . ASN A 1 416 ? 1.777 32.111 20.851 1.00 73.69 416 ASN A N 1
ATOM 3339 C CA . ASN A 1 416 ? 1.658 33.264 21.741 1.00 73.69 416 ASN A CA 1
ATOM 3340 C C . ASN A 1 416 ? 0.429 33.218 22.667 1.00 73.69 416 ASN A C 1
ATOM 3342 O O . ASN A 1 416 ? 0.309 34.076 23.543 1.00 73.69 416 ASN A O 1
ATOM 3346 N N . ASN A 1 417 ? -0.489 32.258 22.496 1.00 77.00 417 ASN A N 1
ATOM 3347 C CA . ASN A 1 417 ? -1.705 32.166 23.302 1.00 77.00 417 ASN A CA 1
ATOM 3348 C C . ASN A 1 417 ? -2.110 30.703 23.597 1.00 77.00 417 ASN A C 1
ATOM 3350 O O . ASN A 1 417 ? -2.757 30.062 22.764 1.00 77.00 417 ASN A O 1
ATOM 3354 N N . PRO A 1 418 ? -1.822 30.186 24.808 1.00 72.81 418 PRO A N 1
ATOM 3355 C CA . PRO A 1 418 ? -2.088 28.791 25.163 1.00 72.81 418 PRO A CA 1
ATOM 3356 C C . PRO A 1 418 ? -3.582 28.440 25.244 1.00 72.81 418 PRO A C 1
ATOM 3358 O O . PRO A 1 418 ? -3.923 27.259 25.243 1.00 72.81 418 PRO A O 1
ATOM 3361 N N . VAL A 1 419 ? -4.485 29.432 25.270 1.00 80.25 419 VAL A N 1
ATOM 3362 C CA . VAL A 1 419 ? -5.941 29.201 25.244 1.00 80.25 419 VAL A CA 1
ATOM 3363 C C . VAL A 1 419 ? -6.354 28.429 23.992 1.00 80.25 419 VAL A C 1
ATOM 3365 O O . VAL A 1 419 ? -7.291 27.644 24.048 1.00 80.25 419 VAL A O 1
ATOM 3368 N N . TYR A 1 420 ? -5.631 28.576 22.880 1.00 84.81 420 TYR A N 1
ATOM 3369 C CA . TYR A 1 420 ? -5.943 27.846 21.657 1.00 84.81 420 TYR A CA 1
ATOM 3370 C C . TYR A 1 420 ? -5.880 26.323 21.842 1.00 84.81 420 TYR A C 1
ATOM 3372 O O . TYR A 1 420 ? -6.749 25.619 21.345 1.00 84.81 420 TYR A O 1
ATOM 3380 N N . TYR A 1 421 ? -4.913 25.810 22.603 1.00 86.50 421 TYR A N 1
ATOM 3381 C CA . TYR A 1 421 ? -4.846 24.380 22.900 1.00 86.50 421 TYR A CA 1
ATOM 3382 C C . TYR A 1 421 ? -6.052 23.915 23.724 1.00 86.50 421 TYR A C 1
ATOM 3384 O O . TYR A 1 421 ? -6.659 22.895 23.421 1.00 86.50 421 TYR A O 1
ATOM 3392 N N . GLN A 1 422 ? -6.464 24.718 24.708 1.00 86.00 422 GLN A N 1
ATOM 3393 C CA . GLN A 1 422 ? -7.619 24.417 25.561 1.00 86.00 422 GLN A CA 1
ATOM 3394 C C . GLN A 1 422 ? -8.944 24.449 24.792 1.00 86.00 422 GLN A C 1
ATOM 3396 O O . GLN A 1 422 ? -9.862 23.700 25.114 1.00 86.00 422 GLN A O 1
ATOM 3401 N N . VAL A 1 423 ? -9.057 25.337 23.801 1.00 85.25 423 VAL A N 1
ATOM 3402 C CA . VAL A 1 423 ? -10.208 25.419 22.894 1.00 85.25 423 VAL A CA 1
ATOM 3403 C C . VAL A 1 423 ? -10.222 24.213 21.952 1.00 85.25 423 VAL A C 1
ATOM 3405 O O . VAL A 1 423 ? -11.283 23.629 21.757 1.00 85.25 423 VAL A O 1
ATOM 3408 N N . ALA A 1 424 ? -9.061 23.797 21.433 1.00 87.81 424 ALA A N 1
ATOM 3409 C CA . ALA A 1 424 ? -8.954 22.603 20.594 1.00 87.81 424 ALA A CA 1
ATOM 3410 C C . ALA A 1 424 ? -9.335 21.320 21.345 1.00 87.81 424 ALA A C 1
ATOM 3412 O O . ALA A 1 424 ? -10.028 20.479 20.793 1.00 87.81 424 ALA A O 1
ATOM 3413 N N . GLU A 1 425 ? -8.937 21.190 22.614 1.00 85.81 425 GLU A N 1
ATOM 3414 C CA . GLU A 1 425 ? -9.365 20.078 23.476 1.00 85.81 425 GLU A CA 1
ATOM 3415 C C . GLU A 1 425 ? -10.847 20.131 23.860 1.00 85.81 425 GLU A C 1
ATOM 3417 O O . GLU A 1 425 ? -11.422 19.123 24.261 1.00 85.81 425 GLU A O 1
ATOM 3422 N N . ALA A 1 426 ? -11.452 21.319 23.838 1.00 85.88 426 ALA A N 1
ATOM 3423 C CA . ALA A 1 426 ? -12.848 21.503 24.206 1.00 85.88 426 ALA A CA 1
ATOM 3424 C C . ALA A 1 426 ? -13.818 21.230 23.054 1.00 85.88 426 ALA A C 1
ATOM 3426 O O . ALA A 1 426 ? -14.977 20.940 23.335 1.00 85.88 426 ALA A O 1
ATOM 3427 N N . ALA A 1 427 ? -13.371 21.384 21.807 1.00 89.44 427 ALA A N 1
ATOM 3428 C CA . ALA A 1 427 ? -14.175 21.140 20.618 1.00 89.44 427 ALA A CA 1
ATOM 3429 C C . ALA A 1 427 ? -14.187 19.653 20.255 1.00 89.44 427 ALA A C 1
ATOM 3431 O O . ALA A 1 427 ? -13.163 18.979 20.350 1.00 89.44 427 ALA A O 1
ATOM 3432 N N . ASP A 1 428 ? -15.326 19.170 19.768 1.00 85.69 428 ASP A N 1
ATOM 3433 C CA . ASP A 1 428 ? -15.456 17.785 19.310 1.00 85.69 428 ASP A CA 1
ATOM 3434 C C . ASP A 1 428 ? -14.647 17.550 18.021 1.00 85.69 428 ASP A C 1
ATOM 3436 O O . ASP A 1 428 ? -14.073 16.482 17.805 1.00 85.69 428 ASP A O 1
ATOM 3440 N N . ILE A 1 429 ? -14.566 18.579 17.166 1.00 89.50 429 ILE A N 1
ATOM 3441 C CA . ILE A 1 429 ? -13.817 18.566 15.907 1.00 89.50 429 ILE A CA 1
ATOM 3442 C C . ILE A 1 429 ? -13.041 19.877 15.749 1.00 89.50 429 ILE A C 1
ATOM 3444 O O . ILE A 1 429 ? -13.590 20.970 15.872 1.00 89.50 429 ILE A O 1
ATOM 3448 N N . CYS A 1 430 ? -11.769 19.788 15.376 1.00 90.44 430 CYS A N 1
ATOM 3449 C CA . CYS A 1 430 ? -10.955 20.923 14.956 1.00 90.44 430 CYS A CA 1
ATOM 3450 C C . CYS A 1 430 ? -10.740 20.908 13.440 1.00 90.44 430 CYS A C 1
ATOM 3452 O O . CYS A 1 430 ? -10.405 19.887 12.841 1.00 90.44 430 CYS A O 1
ATOM 3454 N N . VAL A 1 431 ? -10.861 22.069 12.807 1.00 91.19 431 VAL A N 1
ATOM 3455 C CA . VAL A 1 431 ? -10.492 22.277 11.406 1.00 91.19 431 VAL A CA 1
ATOM 3456 C C . VAL A 1 431 ? -9.491 23.421 11.349 1.00 91.19 431 VAL A C 1
ATOM 3458 O O . VAL A 1 431 ? -9.786 24.529 11.783 1.00 91.19 431 VAL A O 1
ATOM 3461 N N . VAL A 1 432 ? -8.304 23.170 10.807 1.00 88.44 432 VAL A N 1
ATOM 3462 C CA . VAL A 1 432 ? -7.224 24.158 10.683 1.00 88.44 432 VAL A CA 1
ATOM 3463 C C . VAL A 1 432 ? -6.903 24.423 9.218 1.00 88.44 432 VAL A C 1
ATOM 3465 O O . VAL A 1 432 ? -7.043 23.538 8.378 1.00 88.44 432 VAL A O 1
ATOM 3468 N N . THR A 1 433 ? -6.426 25.625 8.897 1.00 85.44 433 THR A N 1
ATOM 3469 C CA . THR A 1 433 ? -6.026 25.985 7.522 1.00 85.44 433 THR A CA 1
ATOM 3470 C C . THR A 1 433 ? -4.540 25.747 7.219 1.00 85.44 433 THR A C 1
ATOM 3472 O O . THR A 1 433 ? -4.120 25.949 6.083 1.00 85.44 433 THR A O 1
ATOM 3475 N N . SER A 1 434 ? -3.731 25.331 8.201 1.00 81.44 434 SER A N 1
ATOM 3476 C CA . SER A 1 434 ? -2.277 25.116 8.069 1.00 81.44 434 SER A CA 1
ATOM 3477 C C . SER A 1 434 ? -1.858 23.752 8.616 1.00 81.44 434 SER A C 1
ATOM 3479 O O . SER A 1 434 ? -2.287 23.374 9.710 1.00 81.44 434 SER A O 1
ATOM 3481 N N . GLY A 1 435 ? -0.968 23.054 7.900 1.00 81.56 435 GLY A N 1
ATOM 3482 C CA . GLY A 1 435 ? -0.410 21.780 8.345 1.00 81.56 435 GLY A CA 1
ATOM 3483 C C . GLY A 1 435 ? 0.443 21.945 9.595 1.00 81.56 435 GLY A C 1
ATOM 3484 O O . GLY A 1 435 ? 0.273 21.188 10.545 1.00 81.56 435 GLY A O 1
ATOM 3485 N N . ALA A 1 436 ? 1.253 23.004 9.686 1.00 81.56 436 ALA A N 1
ATOM 3486 C CA . ALA A 1 436 ? 1.977 23.316 10.922 1.00 81.56 436 ALA A CA 1
ATOM 3487 C C . ALA A 1 436 ? 1.061 23.496 12.142 1.00 81.56 436 ALA A C 1
ATOM 3489 O O . ALA A 1 436 ? 1.416 23.075 13.241 1.00 81.56 436 ALA A O 1
ATOM 3490 N N . MET A 1 437 ? -0.133 24.074 11.961 1.00 82.44 437 MET A N 1
ATOM 3491 C CA . MET A 1 437 ? -1.123 24.160 13.039 1.00 82.44 437 MET A CA 1
ATOM 3492 C C . MET A 1 437 ? -1.632 22.779 13.452 1.00 82.44 437 MET A C 1
ATOM 3494 O O . MET A 1 437 ? -1.688 22.472 14.641 1.00 82.44 437 MET A O 1
ATOM 3498 N N . LYS A 1 438 ? -1.961 21.929 12.472 1.00 86.50 438 LYS A N 1
ATOM 3499 C CA . LYS A 1 438 ? -2.375 20.542 12.719 1.00 86.50 438 LYS A CA 1
ATOM 3500 C C . LYS A 1 438 ? -1.302 19.788 13.503 1.00 86.50 438 LYS A C 1
ATOM 3502 O O . LYS A 1 438 ? -1.617 19.134 14.492 1.00 86.50 438 LYS A O 1
ATOM 3507 N N . HIS A 1 439 ? -0.045 19.913 13.085 1.00 85.00 439 HIS A N 1
ATOM 3508 C CA . HIS A 1 439 ? 1.089 19.282 13.751 1.00 85.00 439 HIS A CA 1
ATOM 3509 C C . HIS A 1 439 ? 1.256 19.770 15.189 1.00 85.00 439 HIS A C 1
ATOM 3511 O O . HIS A 1 439 ? 1.360 18.937 16.082 1.00 85.00 439 HIS A O 1
ATOM 3517 N N . ALA A 1 440 ? 1.192 21.080 15.435 1.00 84.38 440 ALA A N 1
ATOM 3518 C CA . ALA A 1 440 ? 1.318 21.627 16.785 1.00 84.38 440 ALA A CA 1
ATOM 3519 C C . ALA A 1 440 ? 0.197 21.161 17.731 1.00 84.38 440 ALA A C 1
ATOM 3521 O O . ALA A 1 440 ? 0.462 20.845 18.889 1.00 84.38 440 ALA A O 1
ATOM 3522 N N . LEU A 1 441 ? -1.050 21.079 17.250 1.00 83.44 441 LEU A N 1
ATOM 3523 C CA . LEU A 1 441 ? -2.164 20.560 18.053 1.00 83.44 441 LEU A CA 1
ATOM 3524 C C . LEU A 1 441 ? -1.994 19.069 18.374 1.00 83.44 441 LEU A C 1
ATOM 3526 O O . LEU A 1 441 ? -2.201 18.672 19.516 1.00 83.44 441 LEU A O 1
ATOM 3530 N N . LEU A 1 442 ? -1.571 18.256 17.401 1.00 80.12 442 LEU A N 1
ATOM 3531 C CA . LEU A 1 442 ? -1.336 16.820 17.603 1.00 80.12 442 LEU A CA 1
ATOM 3532 C C . LEU A 1 442 ? -0.107 16.530 18.473 1.00 80.12 442 LEU A C 1
ATOM 3534 O O . LEU A 1 442 ? -0.089 15.531 19.189 1.00 80.12 442 LEU A O 1
ATOM 3538 N N . GLU A 1 443 ? 0.918 17.381 18.420 1.00 83.19 443 GLU A N 1
ATOM 3539 C CA . GLU A 1 443 ? 2.073 17.307 19.320 1.00 83.19 443 GLU A CA 1
ATOM 3540 C C . GLU A 1 443 ? 1.659 17.609 20.763 1.00 83.19 443 GLU A C 1
ATOM 3542 O O . GLU A 1 443 ? 2.086 16.915 21.685 1.00 83.19 443 GLU A O 1
ATOM 3547 N N . TYR A 1 444 ? 0.786 18.602 20.948 1.00 80.75 444 TYR A N 1
ATOM 3548 C CA . TYR A 1 444 ? 0.230 18.942 22.251 1.00 80.75 444 TYR A CA 1
ATOM 3549 C C . TYR A 1 444 ? -0.671 17.831 22.810 1.00 80.75 444 TYR A C 1
ATOM 3551 O O . TYR A 1 444 ? -0.492 17.405 23.951 1.00 80.75 444 TYR A O 1
ATOM 3559 N N . ASN A 1 445 ? -1.628 17.345 22.015 1.00 74.19 445 ASN A N 1
ATOM 3560 C CA . ASN A 1 445 ? -2.526 16.264 22.398 1.00 74.19 445 ASN A CA 1
ATOM 3561 C C . ASN A 1 445 ? -2.968 15.467 21.160 1.00 74.19 445 ASN A C 1
ATOM 3563 O O . ASN A 1 445 ? -3.767 15.923 20.341 1.00 74.19 445 ASN A O 1
ATOM 3567 N N . LYS A 1 446 ? -2.476 14.227 21.060 1.00 71.06 446 LYS A N 1
ATOM 3568 C CA . LYS A 1 446 ? -2.735 13.321 19.929 1.00 71.06 446 LYS A CA 1
ATOM 3569 C C . LYS A 1 446 ? -4.201 12.900 19.789 1.00 71.06 446 LYS A C 1
ATOM 3571 O O . LYS A 1 446 ? -4.569 12.396 18.734 1.00 71.06 446 LYS A O 1
ATOM 3576 N N . ASN A 1 447 ? -5.017 13.097 20.826 1.00 69.88 447 ASN A N 1
ATOM 3577 C CA . ASN A 1 447 ? -6.433 12.725 20.829 1.00 69.88 447 ASN A CA 1
ATOM 3578 C C . ASN A 1 447 ? -7.338 13.804 20.216 1.00 69.88 447 ASN A C 1
ATOM 3580 O O . ASN A 1 447 ? -8.528 13.559 20.037 1.00 69.88 447 ASN A O 1
ATOM 3584 N N . ILE A 1 448 ? -6.807 14.992 19.905 1.00 76.69 448 ILE A N 1
ATOM 3585 C CA . ILE A 1 448 ? -7.578 16.043 19.236 1.00 76.69 448 ILE A CA 1
ATOM 3586 C C . ILE A 1 448 ? -7.924 15.577 17.816 1.00 76.69 448 ILE A C 1
ATOM 3588 O O . ILE A 1 448 ? -7.037 15.310 17.002 1.00 76.69 448 ILE A O 1
ATOM 3592 N N . ILE A 1 449 ? -9.218 15.538 17.492 1.00 81.50 449 ILE A N 1
ATOM 3593 C CA . ILE A 1 449 ? -9.697 15.268 16.132 1.00 81.50 449 ILE A CA 1
ATOM 3594 C C . ILE A 1 449 ? -9.465 16.529 15.299 1.00 81.50 449 ILE A C 1
ATOM 3596 O O . ILE A 1 449 ? -10.223 17.489 15.397 1.00 81.50 449 ILE A O 1
ATOM 3600 N N . VAL A 1 450 ? -8.396 16.558 14.498 1.00 88.94 450 VAL A N 1
ATOM 3601 C CA . VAL A 1 450 ? -8.025 17.738 13.702 1.00 88.94 450 VAL A CA 1
ATOM 3602 C C . VAL A 1 450 ? -7.882 17.443 12.207 1.00 88.94 450 VAL A C 1
ATOM 3604 O O . VAL A 1 450 ? -7.073 16.621 11.766 1.00 88.94 450 VAL A O 1
ATOM 3607 N N . HIS A 1 451 ? -8.624 18.200 11.400 1.00 86.44 451 HIS A N 1
ATOM 3608 C CA . HIS A 1 451 ? -8.601 18.155 9.940 1.00 86.44 451 HIS A CA 1
ATOM 3609 C C . HIS A 1 451 ? -7.924 19.399 9.358 1.00 86.44 451 HIS A C 1
ATOM 3611 O O . HIS A 1 451 ? -8.065 20.500 9.883 1.00 86.44 451 HIS A O 1
ATOM 3617 N N . HIS A 1 452 ? -7.202 19.240 8.245 1.00 87.88 452 HIS A N 1
ATOM 3618 C CA . HIS A 1 452 ? -6.579 20.358 7.528 1.00 87.88 452 HIS A CA 1
ATOM 3619 C C . HIS A 1 452 ? -7.398 20.685 6.278 1.00 87.88 452 HIS A C 1
ATOM 3621 O O . HIS A 1 452 ? -7.399 19.920 5.314 1.00 87.88 452 HIS A O 1
ATOM 3627 N N . VAL A 1 453 ? -8.115 21.811 6.309 1.00 86.56 453 VAL A N 1
ATOM 3628 C CA . VAL A 1 453 ? -8.975 22.278 5.213 1.00 86.56 453 VAL A CA 1
ATOM 3629 C C . VAL A 1 453 ? -8.692 23.749 4.932 1.00 86.56 453 VAL A C 1
ATOM 3631 O O . VAL A 1 453 ? -8.791 24.598 5.821 1.00 86.56 453 VAL A O 1
ATOM 3634 N N . LEU A 1 454 ? -8.340 24.056 3.681 1.00 86.31 454 LEU A N 1
ATOM 3635 C CA . LEU A 1 454 ? -8.118 25.430 3.228 1.00 86.31 454 LEU A CA 1
ATOM 3636 C C . LEU A 1 454 ? -9.401 26.268 3.309 1.00 86.31 454 LEU A C 1
ATOM 3638 O O . LEU A 1 454 ? -10.511 25.743 3.365 1.00 86.31 454 LEU A O 1
ATOM 3642 N N . GLN A 1 455 ? -9.246 27.590 3.293 1.00 87.88 455 GLN A N 1
ATOM 3643 C CA . GLN A 1 455 ? -10.390 28.491 3.151 1.00 87.88 455 GLN A CA 1
ATOM 3644 C C . GLN A 1 455 ? -11.008 28.362 1.761 1.00 87.88 455 GLN A C 1
ATOM 3646 O O . GLN A 1 455 ? -10.301 28.126 0.783 1.00 87.88 455 GLN A O 1
ATOM 3651 N N . GLY A 1 456 ? -12.323 28.547 1.679 1.00 88.88 456 GLY A N 1
ATOM 3652 C CA . GLY A 1 456 ? -13.021 28.566 0.403 1.00 88.88 456 GLY A CA 1
ATOM 3653 C C . GLY A 1 456 ? -12.798 29.882 -0.339 1.00 88.88 456 GLY A C 1
ATOM 3654 O O . GLY A 1 456 ? -12.539 30.927 0.267 1.00 88.88 456 GLY A O 1
ATOM 3655 N N . VAL A 1 457 ? -12.950 29.854 -1.660 1.00 90.00 457 VAL A N 1
ATOM 3656 C CA . VAL A 1 457 ? -13.129 31.064 -2.466 1.00 90.00 457 VAL A CA 1
ATOM 3657 C C . VAL A 1 457 ? -14.612 31.304 -2.754 1.00 90.00 457 VAL A C 1
ATOM 3659 O O . VAL A 1 457 ? -15.400 30.365 -2.852 1.00 90.00 457 VAL A O 1
ATOM 3662 N N . ASP A 1 458 ? -14.995 32.575 -2.858 1.00 87.62 458 ASP A N 1
ATOM 3663 C CA . ASP A 1 458 ? -16.303 32.996 -3.365 1.00 87.62 458 ASP A CA 1
ATOM 3664 C C . ASP A 1 458 ? -16.143 33.363 -4.844 1.00 87.62 458 ASP A C 1
ATOM 3666 O O . ASP A 1 458 ? -15.568 34.400 -5.186 1.00 87.62 458 ASP A O 1
ATOM 3670 N N . GLU A 1 459 ? -16.620 32.490 -5.723 1.00 84.38 459 GLU A N 1
ATOM 3671 C CA . GLU A 1 459 ? -16.464 32.595 -7.170 1.00 84.38 459 GLU A CA 1
ATOM 3672 C C . GLU A 1 459 ? -17.274 33.728 -7.802 1.00 84.38 459 GLU A C 1
ATOM 3674 O O . GLU A 1 459 ? -16.974 34.152 -8.920 1.00 84.38 459 GLU A O 1
ATOM 3679 N N . LYS A 1 460 ? -18.289 34.234 -7.091 1.00 84.88 460 LYS A N 1
ATOM 3680 C CA . LYS A 1 460 ? -19.070 35.406 -7.509 1.00 84.88 460 LYS A CA 1
ATOM 3681 C C . LYS A 1 460 ? -18.367 36.701 -7.134 1.00 84.88 460 LYS A C 1
ATOM 3683 O O . LYS A 1 460 ? -18.636 37.739 -7.732 1.00 84.88 460 LYS A O 1
ATOM 3688 N N . ARG A 1 461 ? -17.471 36.640 -6.149 1.00 84.81 461 ARG A N 1
ATOM 3689 C CA . ARG A 1 461 ? -16.696 37.778 -5.659 1.00 84.81 461 ARG A CA 1
ATOM 3690 C C . ARG A 1 461 ? -15.331 37.889 -6.329 1.00 84.81 461 ARG A C 1
ATOM 3692 O O . ARG A 1 461 ? -14.925 38.993 -6.676 1.00 84.81 461 ARG A O 1
ATOM 3699 N N . TYR A 1 462 ? -14.649 36.766 -6.534 1.00 88.81 462 TYR A N 1
ATOM 3700 C CA . TYR A 1 462 ? -13.341 36.696 -7.184 1.00 88.81 462 TYR A CA 1
ATOM 3701 C C . TYR A 1 462 ? -13.481 36.039 -8.551 1.00 88.81 462 TYR A C 1
ATOM 3703 O O . TYR A 1 462 ? -13.598 34.817 -8.656 1.00 88.81 462 TYR A O 1
ATOM 3711 N N . PHE A 1 463 ? -13.482 36.850 -9.602 1.00 88.12 463 PHE A N 1
ATOM 3712 C CA . PHE A 1 463 ? -13.724 36.393 -10.965 1.00 88.12 463 PHE A CA 1
ATOM 3713 C C . PHE A 1 463 ? -12.852 37.160 -11.966 1.00 88.12 463 PHE A C 1
ATOM 3715 O O . PHE A 1 463 ? -12.469 38.304 -11.705 1.00 88.12 463 PHE A O 1
ATOM 3722 N N . PRO A 1 464 ? -12.538 36.554 -13.124 1.00 87.12 464 PRO A N 1
ATOM 3723 C CA . PRO A 1 464 ? -11.774 37.226 -14.164 1.00 87.12 464 PRO A CA 1
ATOM 3724 C C . PRO A 1 464 ? -12.579 38.377 -14.772 1.00 87.12 464 PRO A C 1
ATOM 3726 O O . PRO A 1 464 ? -13.721 38.198 -15.206 1.00 87.12 464 PRO A O 1
ATOM 3729 N N . ILE A 1 465 ? -11.968 39.559 -14.859 1.00 84.38 465 ILE A N 1
ATOM 3730 C CA . ILE A 1 465 ? -12.536 40.675 -15.617 1.00 84.38 465 ILE A CA 1
ATOM 3731 C C . ILE A 1 465 ? -12.333 40.386 -17.109 1.00 84.38 465 ILE A C 1
ATOM 3733 O O . ILE A 1 465 ? -11.209 40.403 -17.603 1.00 84.38 465 ILE A O 1
ATOM 3737 N N . LYS A 1 466 ? -13.428 40.103 -17.826 1.00 63.66 466 LYS A N 1
ATOM 3738 C CA . LYS A 1 466 ? -13.420 39.851 -19.275 1.00 63.66 466 LYS A CA 1
ATOM 3739 C C . LYS A 1 466 ? -13.209 41.153 -20.041 1.00 63.66 466 LYS A C 1
ATOM 3741 O O . LYS A 1 466 ? -14.169 41.882 -20.278 1.00 63.66 466 LYS A O 1
ATOM 3746 N N . ASN A 1 467 ? -11.970 41.435 -20.420 1.00 61.47 467 ASN A N 1
ATOM 3747 C CA . ASN A 1 467 ? -11.657 42.451 -21.415 1.00 61.47 467 ASN A CA 1
ATOM 3748 C C . ASN A 1 467 ? -10.272 42.151 -22.011 1.00 61.47 467 ASN A C 1
ATOM 3750 O O . ASN A 1 467 ? -9.252 42.371 -21.359 1.00 61.47 467 ASN A O 1
ATOM 3754 N N . ASP A 1 468 ? -10.260 41.606 -23.229 1.00 57.59 468 ASP A N 1
ATOM 3755 C CA . ASP A 1 468 ? -9.051 41.130 -23.921 1.00 57.59 468 ASP A CA 1
ATOM 3756 C C . ASP A 1 468 ? -8.062 42.269 -24.254 1.00 57.59 468 ASP A C 1
ATOM 3758 O O . ASP A 1 468 ? -6.895 42.010 -24.540 1.00 57.59 468 ASP A O 1
ATOM 3762 N N . ASP A 1 469 ? -8.508 43.526 -24.135 1.00 57.78 469 ASP A N 1
ATOM 3763 C CA . ASP A 1 469 ? -7.729 44.744 -24.383 1.00 57.78 469 ASP A CA 1
ATOM 3764 C C . ASP A 1 469 ? -7.163 45.396 -23.098 1.00 57.78 469 ASP A C 1
ATOM 3766 O O . ASP A 1 469 ? -6.684 46.533 -23.136 1.00 57.78 469 ASP A O 1
ATOM 3770 N N . ILE A 1 470 ? -7.226 44.733 -21.931 1.00 69.94 470 ILE A N 1
ATOM 3771 C CA . ILE A 1 470 ? -6.611 45.272 -20.704 1.00 69.94 470 ILE A CA 1
ATOM 3772 C C . ILE A 1 470 ? -5.087 45.238 -20.845 1.00 69.94 470 ILE A C 1
ATOM 3774 O O . ILE A 1 470 ? -4.452 44.183 -20.797 1.00 69.94 470 ILE A O 1
ATOM 3778 N N . GLU A 1 471 ? -4.487 46.422 -20.968 1.00 77.06 471 GLU A N 1
ATOM 3779 C CA . GLU A 1 471 ? -3.044 46.592 -20.845 1.00 77.06 471 GLU A CA 1
ATOM 3780 C C . GLU A 1 471 ? -2.592 46.083 -19.465 1.00 77.06 471 GLU A C 1
ATOM 3782 O O . GLU A 1 471 ? -3.220 46.386 -18.446 1.00 77.06 471 GLU A O 1
ATOM 3787 N N . LYS A 1 472 ? -1.503 45.303 -19.429 1.00 87.31 472 LYS A N 1
ATOM 3788 C CA . LYS A 1 472 ? -0.910 44.762 -18.196 1.00 87.31 472 LYS A CA 1
ATOM 3789 C C . LYS A 1 472 ? 0.345 45.552 -17.794 1.00 87.31 472 LYS A C 1
ATOM 3791 O O . LYS A 1 472 ? 1.459 45.085 -18.058 1.00 87.31 472 LYS A O 1
ATOM 3796 N N . PRO A 1 473 ? 0.214 46.765 -17.216 1.00 91.38 473 PRO A N 1
ATOM 3797 C CA . PRO A 1 473 ? 1.354 47.625 -16.903 1.00 91.38 473 PRO A CA 1
ATOM 3798 C C . PRO A 1 473 ? 2.170 47.144 -15.697 1.00 91.38 473 PRO A C 1
ATOM 3800 O O . PRO A 1 473 ? 3.267 47.662 -15.483 1.00 91.38 473 PRO A O 1
ATOM 3803 N N . ILE A 1 474 ? 1.643 46.194 -14.917 1.00 94.38 474 ILE A N 1
ATOM 3804 C CA . ILE A 1 474 ? 2.266 45.663 -13.704 1.00 94.38 474 ILE A CA 1
ATOM 3805 C C . ILE A 1 474 ? 2.953 44.342 -14.052 1.00 94.38 474 ILE A C 1
ATOM 3807 O O . ILE A 1 474 ? 2.296 43.393 -14.485 1.00 94.38 474 ILE A O 1
ATOM 3811 N N . ASP A 1 475 ? 4.269 44.261 -13.852 1.00 95.81 475 ASP A N 1
ATOM 3812 C CA . ASP A 1 475 ? 5.009 43.016 -14.072 1.00 95.81 475 ASP A CA 1
ATOM 3813 C C . ASP A 1 475 ? 4.713 42.026 -12.940 1.00 95.81 475 ASP A C 1
ATOM 3815 O O . ASP A 1 475 ? 4.286 40.900 -13.196 1.00 95.81 475 ASP A O 1
ATOM 3819 N N . PHE A 1 476 ? 4.839 42.483 -11.691 1.00 96.19 476 PHE A N 1
ATOM 3820 C CA . PHE A 1 476 ? 4.576 41.678 -10.501 1.00 96.19 476 PHE A CA 1
ATOM 3821 C C . PHE A 1 476 ? 3.645 42.409 -9.532 1.00 96.19 476 PHE A C 1
ATOM 3823 O O . PHE A 1 476 ? 3.920 43.533 -9.113 1.00 96.19 476 PHE A O 1
ATOM 3830 N N . LEU A 1 477 ? 2.550 41.760 -9.148 1.00 95.75 477 LEU A N 1
ATOM 3831 C CA . LEU A 1 477 ? 1.579 42.280 -8.191 1.00 95.75 477 LEU A CA 1
ATOM 3832 C C . LEU A 1 477 ? 1.620 41.472 -6.900 1.00 95.75 477 LEU A C 1
ATOM 3834 O O . LEU A 1 477 ? 1.450 40.259 -6.927 1.00 95.75 477 LEU A O 1
ATOM 3838 N N . PHE A 1 478 ? 1.733 42.145 -5.762 1.00 95.06 478 PHE A N 1
ATOM 3839 C CA . PHE A 1 478 ? 1.494 41.554 -4.451 1.00 95.06 478 PHE A CA 1
ATOM 3840 C C . PHE A 1 478 ? 0.304 42.238 -3.770 1.00 95.06 478 PHE A C 1
ATOM 3842 O O . PHE A 1 478 ? 0.194 43.459 -3.747 1.00 95.06 478 PHE A O 1
ATOM 3849 N N . ILE A 1 479 ? -0.597 41.458 -3.178 1.00 92.44 479 ILE A N 1
ATOM 3850 C CA . ILE A 1 479 ? -1.694 41.973 -2.352 1.00 92.44 479 ILE A CA 1
ATOM 3851 C C . ILE A 1 479 ? -1.609 41.290 -0.992 1.00 92.44 479 ILE A C 1
ATOM 3853 O O . ILE A 1 479 ? -1.717 40.071 -0.905 1.00 92.44 479 ILE A O 1
ATOM 3857 N N . GLY A 1 480 ? -1.435 42.048 0.087 1.00 88.38 480 GLY A N 1
ATOM 3858 C CA . GLY A 1 480 ? -1.339 41.492 1.431 1.00 88.38 480 GLY A CA 1
ATOM 3859 C C . GLY A 1 480 ? -0.885 42.488 2.492 1.00 88.38 480 GLY A C 1
ATOM 3860 O O . GLY A 1 480 ? -0.691 43.669 2.234 1.00 88.38 480 GLY A O 1
ATOM 3861 N N . LEU A 1 481 ? -0.720 41.989 3.718 1.00 86.75 481 LEU A N 1
ATOM 3862 C CA . LEU A 1 481 ? -0.175 42.764 4.834 1.00 86.75 481 LEU A CA 1
ATOM 3863 C C . LEU A 1 481 ? 1.326 43.007 4.625 1.00 86.75 481 LEU A C 1
ATOM 3865 O O . LEU A 1 481 ? 2.069 42.054 4.355 1.00 86.75 481 LEU A O 1
ATOM 3869 N N . LYS A 1 482 ? 1.770 44.250 4.821 1.00 89.56 482 LYS A N 1
ATOM 3870 C CA . LYS A 1 482 ? 3.190 44.616 4.813 1.00 89.56 482 LYS A CA 1
ATOM 3871 C C . LYS A 1 482 ? 3.947 43.930 5.952 1.00 89.56 482 LYS A C 1
ATOM 3873 O O . LYS A 1 482 ? 3.539 43.992 7.108 1.00 89.56 482 LYS A O 1
ATOM 3878 N N . SER A 1 483 ? 5.073 43.303 5.621 1.00 88.25 483 SER A N 1
ATOM 3879 C CA . SER A 1 483 ? 6.049 42.784 6.584 1.00 88.25 483 SER A CA 1
ATOM 3880 C C . SER A 1 483 ? 7.463 43.055 6.080 1.00 88.25 483 SER A C 1
ATOM 3882 O O . SER A 1 483 ? 7.665 43.213 4.876 1.00 88.25 483 SER A O 1
ATOM 3884 N N . GLU A 1 484 ? 8.452 43.083 6.977 1.00 87.38 484 GLU A N 1
ATOM 3885 C CA . GLU A 1 484 ? 9.854 43.304 6.587 1.00 87.38 484 GLU A CA 1
ATOM 3886 C C . GLU A 1 484 ? 10.325 42.290 5.540 1.00 87.38 484 GLU A C 1
ATOM 3888 O O . GLU A 1 484 ? 11.006 42.648 4.585 1.00 87.38 484 GLU A O 1
ATOM 3893 N N . ARG A 1 485 ? 9.917 41.026 5.690 1.00 86.69 485 ARG A N 1
ATOM 3894 C CA . ARG A 1 485 ? 10.257 39.939 4.768 1.00 86.69 485 ARG A CA 1
ATOM 3895 C C . ARG A 1 485 ? 9.682 40.156 3.371 1.00 86.69 485 ARG A C 1
ATOM 3897 O O . ARG A 1 485 ? 10.414 40.095 2.390 1.00 86.69 485 ARG A O 1
ATOM 3904 N N . ARG A 1 486 ? 8.386 40.468 3.287 1.00 90.44 486 ARG A N 1
ATOM 3905 C CA . ARG A 1 486 ? 7.719 40.759 2.010 1.00 90.44 486 ARG A CA 1
ATOM 3906 C C . ARG A 1 486 ? 8.341 41.968 1.331 1.00 90.44 486 ARG A C 1
ATOM 3908 O O . ARG A 1 486 ? 8.593 41.927 0.135 1.00 90.44 486 ARG A O 1
ATOM 3915 N N . GLU A 1 487 ? 8.661 43.006 2.099 1.00 92.31 487 GLU A N 1
ATOM 3916 C CA . GLU A 1 487 ? 9.318 44.193 1.559 1.00 92.31 487 GLU A CA 1
ATOM 3917 C C . GLU A 1 487 ? 10.704 43.922 1.002 1.00 92.31 487 GLU A C 1
ATOM 3919 O O . GLU A 1 487 ? 11.038 44.479 -0.040 1.00 92.31 487 GLU A O 1
ATOM 3924 N N . ARG A 1 488 ? 11.500 43.063 1.644 1.00 91.19 488 ARG A N 1
ATOM 3925 C CA . ARG A 1 488 ? 12.801 42.667 1.095 1.00 91.19 488 ARG A CA 1
ATOM 3926 C C . ARG A 1 488 ? 12.646 42.001 -0.269 1.00 91.19 488 ARG A C 1
ATOM 3928 O O . ARG A 1 488 ? 13.242 42.489 -1.222 1.00 91.19 488 ARG A O 1
ATOM 3935 N N . ILE A 1 489 ? 11.791 40.983 -0.384 1.00 91.56 489 ILE A N 1
ATOM 3936 C CA . ILE A 1 489 ? 11.545 40.268 -1.649 1.00 91.56 489 ILE A CA 1
ATOM 3937 C C . ILE A 1 489 ? 11.057 41.233 -2.739 1.00 91.56 489 ILE A C 1
ATOM 3939 O O . ILE A 1 489 ? 11.611 41.273 -3.837 1.00 91.56 489 ILE A O 1
ATOM 3943 N N . LEU A 1 490 ? 10.060 42.068 -2.429 1.00 94.75 490 LEU A N 1
ATOM 3944 C CA . LEU A 1 490 ? 9.511 43.030 -3.388 1.00 94.75 490 LEU A CA 1
ATOM 3945 C C . LEU A 1 490 ? 10.556 44.072 -3.818 1.00 94.75 490 LEU A C 1
ATOM 3947 O O . LEU A 1 490 ? 10.617 44.422 -4.995 1.00 94.75 490 LEU A O 1
ATOM 3951 N N . ASN A 1 491 ? 11.400 44.552 -2.900 1.00 94.44 491 ASN A N 1
ATOM 3952 C CA . ASN A 1 491 ? 12.469 45.501 -3.218 1.00 94.44 491 ASN A CA 1
ATOM 3953 C C . ASN A 1 491 ? 13.603 44.870 -4.028 1.00 94.44 491 ASN A C 1
ATOM 3955 O O . ASN A 1 491 ? 14.147 45.548 -4.896 1.00 94.44 491 ASN A O 1
ATOM 3959 N N . THR A 1 492 ? 13.920 43.592 -3.812 1.00 93.88 492 THR A N 1
ATOM 3960 C CA . THR A 1 492 ? 14.862 42.843 -4.656 1.00 93.88 492 THR A CA 1
ATOM 3961 C C . THR A 1 492 ? 14.371 42.802 -6.103 1.00 93.88 492 THR A C 1
ATOM 3963 O O . THR A 1 492 ? 15.108 43.175 -7.012 1.00 93.88 492 THR A O 1
ATOM 3966 N N . ILE A 1 493 ? 13.093 42.468 -6.324 1.00 95.19 493 ILE A N 1
ATOM 3967 C CA . ILE A 1 493 ? 12.496 42.438 -7.670 1.00 95.19 493 ILE A CA 1
ATOM 3968 C C . ILE A 1 493 ? 12.485 43.844 -8.304 1.00 95.19 493 ILE A C 1
ATOM 3970 O O . ILE A 1 493 ? 12.850 43.997 -9.470 1.00 95.19 493 ILE A O 1
ATOM 3974 N N . ARG A 1 494 ? 12.148 44.893 -7.535 1.00 95.81 494 ARG A N 1
ATOM 3975 C CA . ARG A 1 494 ? 12.253 46.296 -7.999 1.00 95.81 494 ARG A CA 1
ATOM 3976 C C . ARG A 1 494 ? 13.689 46.679 -8.362 1.00 95.81 494 ARG A C 1
ATOM 3978 O O . ARG A 1 494 ? 13.893 47.405 -9.331 1.00 95.81 494 ARG A O 1
ATOM 3985 N N . GLY A 1 495 ? 14.673 46.191 -7.607 1.00 93.06 495 GLY A N 1
ATOM 3986 C CA . GLY A 1 495 ? 16.100 46.431 -7.835 1.00 93.06 495 GLY A CA 1
ATOM 3987 C C . GLY A 1 495 ? 16.602 45.898 -9.179 1.00 93.06 495 GLY A C 1
ATOM 3988 O O . GLY A 1 495 ? 17.514 46.484 -9.756 1.00 93.06 495 GLY A O 1
ATOM 3989 N N . PHE A 1 496 ? 15.958 44.859 -9.719 1.00 94.56 496 PHE A N 1
ATOM 3990 C CA . PHE A 1 496 ? 16.218 44.342 -11.066 1.00 94.56 496 PHE A CA 1
ATOM 3991 C C . PHE A 1 496 ? 15.503 45.119 -12.188 1.00 94.56 496 PHE A C 1
ATOM 3993 O O . PHE A 1 496 ? 15.672 44.795 -13.359 1.00 94.56 496 PHE A O 1
ATOM 4000 N N . GLY A 1 497 ? 14.737 46.166 -11.858 1.00 93.38 497 GLY A N 1
ATOM 4001 C CA . GLY A 1 497 ? 14.109 47.066 -12.832 1.00 93.38 497 GLY A CA 1
ATOM 4002 C C . GLY A 1 497 ? 12.677 46.705 -13.244 1.00 93.38 497 GLY A C 1
ATOM 4003 O O . GLY A 1 497 ? 12.127 47.362 -14.127 1.00 93.38 497 GLY A O 1
ATOM 4004 N N . PHE A 1 498 ? 12.051 45.707 -12.614 1.00 96.06 498 PHE A N 1
ATOM 4005 C CA . PHE A 1 498 ? 10.664 45.319 -12.899 1.00 96.06 498 PHE A CA 1
ATOM 4006 C C . PHE A 1 498 ? 9.642 46.223 -12.197 1.00 96.06 498 PHE A C 1
ATOM 4008 O O . PHE A 1 498 ? 9.870 46.719 -11.088 1.00 96.06 498 PHE A O 1
ATOM 4015 N N . LYS A 1 499 ? 8.469 46.406 -12.815 1.00 96.25 499 LYS A N 1
ATOM 4016 C CA . LYS A 1 499 ? 7.363 47.172 -12.224 1.00 96.25 499 LYS A CA 1
ATOM 4017 C C . LYS A 1 499 ? 6.603 46.321 -11.207 1.00 96.25 499 LYS A C 1
ATOM 4019 O O . LYS A 1 499 ? 5.791 45.475 -11.582 1.00 96.25 499 LYS A O 1
ATOM 4024 N N . VAL A 1 500 ? 6.856 46.575 -9.922 1.00 96.38 500 VAL A N 1
ATOM 4025 C CA . VAL A 1 500 ? 6.238 45.845 -8.805 1.00 96.38 500 VAL A CA 1
ATOM 4026 C C . VAL A 1 500 ? 5.251 46.722 -8.041 1.00 96.38 500 VAL A C 1
ATOM 4028 O O . VAL A 1 500 ? 5.661 47.687 -7.384 1.00 96.38 500 VAL A O 1
ATOM 4031 N N . GLU A 1 501 ? 3.978 46.334 -8.040 1.00 95.06 501 GLU A N 1
ATOM 4032 C CA . GLU A 1 501 ? 2.944 46.956 -7.209 1.00 95.06 501 GLU A CA 1
ATOM 4033 C C . GLU A 1 501 ? 2.614 46.094 -5.988 1.00 95.06 501 GLU A C 1
ATOM 4035 O O . GLU A 1 501 ? 2.531 44.869 -6.074 1.00 95.06 501 GLU A O 1
ATOM 4040 N N . ALA A 1 502 ? 2.423 46.742 -4.837 1.00 94.06 502 ALA A N 1
ATOM 4041 C CA . ALA A 1 502 ? 2.068 46.089 -3.585 1.00 94.06 502 ALA A CA 1
ATOM 4042 C C . ALA A 1 502 ? 0.911 46.840 -2.922 1.00 94.06 502 ALA A C 1
ATOM 4044 O O . ALA A 1 502 ? 1.018 48.046 -2.720 1.00 94.06 502 ALA A O 1
ATOM 4045 N N . HIS A 1 503 ? -0.171 46.134 -2.587 1.00 92.50 503 HIS A N 1
ATOM 4046 C CA . HIS A 1 503 ? -1.396 46.722 -2.030 1.00 92.50 503 HIS A CA 1
ATOM 4047 C C . HIS A 1 503 ? -1.860 45.976 -0.772 1.00 92.50 503 HIS A C 1
ATOM 4049 O O . HIS A 1 503 ? -1.605 44.782 -0.622 1.00 92.50 503 HIS A O 1
ATOM 4055 N N . GLY A 1 504 ? -2.592 46.651 0.117 1.00 87.69 504 GLY A N 1
ATOM 4056 C CA . GLY A 1 504 ? -3.128 46.070 1.354 1.00 87.69 504 GLY A CA 1
ATOM 4057 C C . GLY A 1 504 ? -2.641 46.780 2.623 1.00 87.69 504 GLY A C 1
ATOM 4058 O O . GLY A 1 504 ? -1.982 47.813 2.545 1.00 87.69 504 GLY A O 1
ATOM 4059 N N . PRO A 1 505 ? -2.970 46.270 3.823 1.00 83.50 505 PRO A N 1
ATOM 4060 C CA . PRO A 1 505 ? -2.641 46.957 5.070 1.00 83.50 505 PRO A CA 1
ATOM 4061 C C . PRO A 1 505 ? -1.128 47.206 5.221 1.00 83.50 505 PRO A C 1
ATOM 4063 O O . PRO A 1 505 ? -0.325 46.275 5.156 1.00 83.50 505 PRO A O 1
ATOM 4066 N N . GLY A 1 506 ? -0.744 48.470 5.423 1.00 86.38 506 GLY A N 1
ATOM 4067 C CA . GLY A 1 506 ? 0.655 48.918 5.491 1.00 86.38 506 GLY A CA 1
ATOM 4068 C C . GLY A 1 506 ? 1.281 49.304 4.142 1.00 86.38 506 GLY A C 1
ATOM 4069 O O . GLY A 1 506 ? 2.370 49.877 4.136 1.00 86.38 506 GLY A O 1
ATOM 4070 N N . TYR A 1 507 ? 0.599 49.032 3.029 1.00 87.44 507 TYR A N 1
ATOM 4071 C CA . TYR A 1 507 ? 0.887 49.552 1.691 1.00 87.44 507 TYR A CA 1
ATOM 4072 C C . TYR A 1 507 ? -0.072 50.693 1.326 1.00 87.44 507 TYR A C 1
ATOM 4074 O O . TYR A 1 507 ? -1.081 50.904 2.004 1.00 87.44 507 TYR A O 1
ATOM 4082 N N . ASP A 1 508 ? 0.236 51.428 0.258 1.00 76.81 508 ASP A N 1
ATOM 4083 C CA . ASP A 1 508 ? -0.657 52.463 -0.262 1.00 76.81 508 ASP A CA 1
ATOM 4084 C C . ASP A 1 508 ? -1.871 51.808 -0.945 1.00 76.81 508 ASP A C 1
ATOM 4086 O O . ASP A 1 508 ? -1.717 50.936 -1.795 1.00 76.81 508 ASP A O 1
ATOM 4090 N N . GLY A 1 509 ? -3.085 52.234 -0.581 1.00 68.19 509 GLY A N 1
ATOM 4091 C CA . GLY A 1 509 ? -4.330 51.788 -1.219 1.00 68.19 509 GLY A CA 1
ATOM 4092 C C . GLY A 1 509 ? -5.136 50.743 -0.432 1.00 68.19 509 GLY A C 1
ATOM 4093 O O . GLY A 1 509 ? -4.619 49.759 0.095 1.00 68.19 509 GLY A O 1
ATOM 4094 N N . TYR A 1 510 ? -6.453 50.962 -0.368 1.00 74.75 510 TYR A N 1
ATOM 4095 C CA . TYR A 1 510 ? -7.418 50.008 0.186 1.00 74.75 510 TYR A CA 1
ATOM 4096 C C . TYR A 1 510 ? -7.850 49.010 -0.894 1.00 74.75 510 TYR A C 1
ATOM 4098 O O . TYR A 1 510 ? -8.196 49.429 -1.998 1.00 74.75 510 TYR A O 1
ATOM 4106 N N . VAL A 1 511 ? -7.868 47.710 -0.581 1.00 80.75 511 VAL A N 1
ATOM 4107 C CA . VAL A 1 511 ? -8.233 46.643 -1.529 1.00 80.75 511 VAL A CA 1
ATOM 4108 C C . VAL A 1 511 ? -9.569 46.016 -1.132 1.00 80.75 511 VAL A C 1
ATOM 4110 O O . VAL A 1 511 ? -9.668 45.422 -0.063 1.00 80.75 511 VAL A O 1
ATOM 4113 N N . ASN A 1 512 ? -10.571 46.133 -2.002 1.00 80.12 512 ASN A N 1
ATOM 4114 C CA . ASN A 1 512 ? -11.867 45.454 -1.928 1.00 80.12 512 ASN A CA 1
ATOM 4115 C C . ASN A 1 512 ? -11.997 44.449 -3.088 1.00 80.12 512 ASN A C 1
ATOM 4117 O O . ASN A 1 512 ? -11.097 44.336 -3.913 1.00 80.12 512 ASN A O 1
ATOM 4121 N N . ALA A 1 513 ? -13.090 43.690 -3.181 1.00 74.31 513 ALA A N 1
ATOM 4122 C CA . ALA A 1 513 ? -13.204 42.667 -4.232 1.00 74.31 513 ALA A CA 1
ATOM 4123 C C . ALA A 1 513 ? -13.152 43.224 -5.666 1.00 74.31 513 ALA A C 1
ATOM 4125 O O . ALA A 1 513 ? -12.467 42.659 -6.519 1.00 74.31 513 ALA A O 1
ATOM 4126 N N . ASP A 1 514 ? -13.811 44.355 -5.920 1.00 72.69 514 ASP A N 1
ATOM 4127 C CA . ASP A 1 514 ? -13.874 44.940 -7.262 1.00 72.69 514 ASP A CA 1
ATOM 4128 C C . ASP A 1 514 ? -12.497 45.408 -7.744 1.00 72.69 514 ASP A C 1
ATOM 4130 O O . ASP A 1 514 ? -12.095 45.138 -8.882 1.00 72.69 514 ASP A O 1
ATOM 4134 N N . ASN A 1 515 ? -11.731 46.081 -6.879 1.00 86.50 515 ASN A N 1
ATOM 4135 C CA . ASN A 1 515 ? -10.380 46.495 -7.235 1.00 86.50 515 ASN A CA 1
ATOM 4136 C C . ASN A 1 515 ? -9.368 45.338 -7.164 1.00 86.50 515 ASN A C 1
ATOM 4138 O O . ASN A 1 515 ? -8.408 45.358 -7.928 1.00 86.50 515 ASN A O 1
ATOM 4142 N N . PHE A 1 516 ? -9.611 44.294 -6.363 1.00 90.69 516 PHE A N 1
ATOM 4143 C CA . PHE A 1 516 ? -8.795 43.078 -6.335 1.00 90.69 516 PHE A CA 1
ATOM 4144 C C . PHE A 1 516 ? -8.823 42.377 -7.694 1.00 90.69 516 PHE A C 1
ATOM 4146 O O . PHE A 1 516 ? -7.767 42.104 -8.266 1.00 90.69 516 PHE A O 1
ATOM 4153 N N . ASN A 1 517 ? -10.019 42.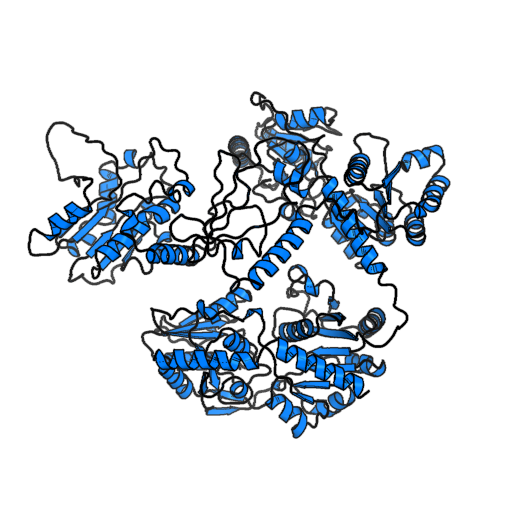150 -8.247 1.00 90.44 517 ASN A N 1
ATOM 4154 C CA . ASN A 1 517 ? -10.192 41.515 -9.557 1.00 90.44 517 ASN A CA 1
ATOM 4155 C C . ASN A 1 517 ? -9.517 42.347 -10.659 1.00 90.44 517 ASN A C 1
ATOM 4157 O O . ASN A 1 517 ? -8.837 41.805 -11.533 1.00 90.44 517 ASN A O 1
ATOM 4161 N N . ARG A 1 518 ? -9.634 43.680 -10.574 1.00 88.75 518 ARG A N 1
ATOM 4162 C CA . ARG A 1 518 ? -8.991 44.608 -11.512 1.00 88.75 518 ARG A CA 1
ATOM 4163 C C . ARG A 1 518 ? -7.471 44.577 -11.424 1.00 88.75 518 ARG A C 1
ATOM 4165 O O . ARG A 1 518 ? -6.820 44.456 -12.458 1.00 88.75 518 ARG A O 1
ATOM 4172 N N . LEU A 1 519 ? -6.906 44.652 -10.224 1.00 91.12 519 LEU A N 1
ATOM 4173 C CA . LEU A 1 519 ? -5.460 44.576 -10.020 1.00 91.12 519 LEU A CA 1
ATOM 4174 C C . LEU A 1 519 ? -4.908 43.257 -10.573 1.00 91.12 519 LEU A C 1
ATOM 4176 O O . LEU A 1 519 ? -3.948 43.281 -11.338 1.00 91.12 519 LEU A O 1
ATOM 4180 N N . CYS A 1 520 ? -5.574 42.132 -10.292 1.00 91.31 520 CYS A N 1
ATOM 4181 C CA . CYS A 1 520 ? -5.204 40.828 -10.849 1.00 91.31 520 CYS A CA 1
ATOM 4182 C C . CYS A 1 520 ? -5.213 40.830 -12.387 1.00 91.31 520 CYS A C 1
ATOM 4184 O O . CYS A 1 520 ? -4.303 40.282 -13.002 1.00 91.31 520 CYS A O 1
ATOM 4186 N N . SER A 1 521 ? -6.201 41.480 -13.017 1.00 88.50 521 SER A N 1
ATOM 4187 C CA . SER A 1 521 ? -6.281 41.575 -14.484 1.00 88.50 521 SER A CA 1
ATOM 4188 C C . SER A 1 521 ? -5.198 42.465 -15.117 1.00 88.50 521 SER A C 1
ATOM 4190 O O . SER A 1 521 ? -4.792 42.214 -16.249 1.00 88.50 521 SER A O 1
ATOM 4192 N N . MET A 1 522 ? -4.699 43.472 -14.387 1.00 90.25 522 MET A N 1
ATOM 4193 C CA . MET A 1 522 ? -3.651 44.406 -14.836 1.00 90.25 522 MET A CA 1
ATOM 4194 C C . MET A 1 522 ? -2.223 43.879 -14.610 1.00 90.25 522 MET A C 1
ATOM 4196 O O . MET A 1 522 ? -1.257 44.496 -15.068 1.00 90.25 522 MET A O 1
ATOM 4200 N N . ALA A 1 523 ? -2.076 42.761 -13.897 1.00 92.62 523 ALA A N 1
ATOM 4201 C CA . ALA A 1 523 ? -0.792 42.146 -13.596 1.00 92.62 523 ALA A CA 1
ATOM 4202 C C . ALA A 1 523 ? -0.438 41.031 -14.585 1.00 92.62 523 ALA A C 1
ATOM 4204 O O . ALA A 1 523 ? -1.290 40.254 -15.027 1.00 92.62 523 ALA A O 1
ATOM 4205 N N . LYS A 1 524 ? 0.852 40.928 -14.916 1.00 91.88 524 LYS A N 1
ATOM 4206 C CA . LYS A 1 524 ? 1.397 39.766 -15.630 1.00 91.88 524 LYS A CA 1
ATOM 4207 C C . LYS A 1 524 ? 1.542 38.579 -14.682 1.00 91.88 524 LYS A C 1
ATOM 4209 O O . LYS A 1 524 ? 1.066 37.498 -15.008 1.00 91.88 524 LYS A O 1
ATOM 4214 N N . VAL A 1 525 ? 2.107 38.810 -13.494 1.00 93.00 525 VAL A N 1
ATOM 4215 C CA . VAL A 1 525 ? 2.305 37.797 -12.447 1.00 93.00 525 VAL A CA 1
ATOM 4216 C C . VAL A 1 525 ? 1.756 38.295 -11.108 1.00 93.00 525 VAL A C 1
ATOM 4218 O O . VAL A 1 525 ? 2.087 39.393 -10.662 1.00 93.00 525 VAL A O 1
ATOM 4221 N N . CYS A 1 526 ? 0.942 37.482 -10.434 1.00 94.12 526 CYS A N 1
ATOM 4222 C CA . CYS A 1 526 ? 0.523 37.706 -9.049 1.00 94.12 526 CYS A CA 1
ATOM 4223 C C . CYS A 1 526 ? 1.421 36.909 -8.090 1.00 94.12 526 CYS A C 1
ATOM 4225 O O . CYS A 1 526 ? 1.470 35.683 -8.145 1.00 94.12 526 CYS A O 1
ATOM 4227 N N . LEU A 1 527 ? 2.123 37.608 -7.202 1.00 93.81 527 LEU A N 1
ATOM 4228 C CA . LEU A 1 527 ? 3.041 37.045 -6.218 1.00 93.81 527 LEU A CA 1
ATOM 4229 C C . LEU A 1 527 ? 2.298 36.583 -4.963 1.00 93.81 527 LEU A C 1
ATOM 4231 O O . LEU A 1 527 ? 1.623 37.374 -4.299 1.00 93.81 527 LEU A O 1
ATOM 4235 N N . ALA A 1 528 ? 2.498 35.327 -4.571 1.00 91.88 528 ALA A N 1
ATOM 4236 C CA . ALA A 1 528 ? 2.019 34.799 -3.299 1.00 91.88 528 ALA A CA 1
ATOM 4237 C C . ALA A 1 528 ? 3.189 34.566 -2.331 1.00 91.88 528 ALA A C 1
ATOM 4239 O O . ALA A 1 528 ? 3.837 33.527 -2.358 1.00 91.88 528 ALA A O 1
ATOM 4240 N N . ILE A 1 529 ? 3.441 35.549 -1.460 1.00 89.38 529 ILE A N 1
ATOM 4241 C CA . ILE A 1 529 ? 4.533 35.516 -0.470 1.00 89.38 529 ILE A CA 1
ATOM 4242 C C . ILE A 1 529 ? 3.986 35.153 0.918 1.00 89.38 529 ILE A C 1
ATOM 4244 O O . ILE A 1 529 ? 3.055 35.805 1.436 1.00 89.38 529 ILE A O 1
ATOM 4248 N N . ASN A 1 530 ? 4.590 34.145 1.548 1.00 84.50 530 ASN A N 1
ATOM 4249 C CA . ASN A 1 530 ? 4.139 33.594 2.821 1.00 84.50 530 ASN A CA 1
ATOM 4250 C C . ASN A 1 530 ? 4.308 34.613 3.956 1.00 84.50 530 ASN A C 1
ATOM 4252 O O . ASN A 1 530 ? 5.148 35.515 3.919 1.00 84.50 530 ASN A O 1
ATOM 4256 N N . ASN A 1 531 ? 3.405 34.554 4.941 1.00 75.12 531 ASN A N 1
ATOM 4257 C CA . ASN A 1 531 ? 3.473 35.444 6.110 1.00 75.12 531 ASN A CA 1
ATOM 4258 C C . ASN A 1 531 ? 4.539 34.989 7.106 1.00 75.12 531 ASN A C 1
ATOM 4260 O O . ASN A 1 531 ? 5.157 35.804 7.782 1.00 75.12 531 ASN A O 1
ATOM 4264 N N . THR A 1 532 ? 4.683 33.678 7.174 1.00 69.31 532 THR A N 1
ATOM 4265 C CA . THR A 1 532 ? 5.540 32.894 8.041 1.00 69.31 532 THR A CA 1
ATOM 4266 C C . THR A 1 532 ? 6.704 32.323 7.239 1.00 69.31 532 THR A C 1
ATOM 4268 O O . THR A 1 532 ? 6.728 32.425 6.010 1.00 69.31 532 THR A O 1
ATOM 4271 N N . ASP A 1 533 ? 7.684 31.755 7.939 1.00 67.75 533 ASP A N 1
ATOM 4272 C CA . ASP A 1 533 ? 8.791 31.037 7.311 1.00 67.75 533 ASP A CA 1
ATOM 4273 C C . ASP A 1 533 ? 8.244 29.908 6.401 1.00 67.75 533 ASP A C 1
ATOM 4275 O O . ASP A 1 533 ? 7.407 29.121 6.844 1.00 67.75 533 ASP A O 1
ATOM 4279 N N . PRO A 1 534 ? 8.654 29.801 5.129 1.00 65.06 534 PRO A N 1
ATOM 4280 C CA . PRO A 1 534 ? 8.155 28.748 4.246 1.00 65.06 534 PRO A CA 1
ATOM 4281 C C . PRO A 1 534 ? 8.511 27.324 4.712 1.00 65.06 534 PRO A C 1
ATOM 4283 O O . PRO A 1 534 ? 7.865 26.362 4.297 1.00 65.06 534 PRO A O 1
ATOM 4286 N N . SER A 1 535 ? 9.495 27.180 5.609 1.00 63.84 535 SER A N 1
ATOM 4287 C CA . SER A 1 535 ? 9.881 25.902 6.222 1.00 63.84 535 SER A CA 1
ATOM 4288 C C . SER A 1 535 ? 8.887 25.366 7.259 1.00 63.84 535 SER A C 1
ATOM 4290 O O . SER A 1 535 ? 8.963 24.183 7.596 1.00 63.84 535 SER A O 1
ATOM 4292 N N . ILE A 1 536 ? 7.953 26.196 7.746 1.00 63.72 536 ILE A N 1
ATOM 4293 C CA . ILE A 1 536 ? 6.956 25.822 8.761 1.00 63.72 536 ILE A CA 1
ATOM 4294 C C . ILE A 1 536 ? 5.609 25.420 8.144 1.00 63.72 536 ILE A C 1
ATOM 4296 O O . ILE A 1 536 ? 4.576 25.922 8.580 1.00 63.72 536 ILE A O 1
ATOM 4300 N N . ASP A 1 537 ? 5.617 24.570 7.111 1.00 66.88 537 ASP A N 1
ATOM 4301 C CA . ASP A 1 537 ? 4.436 23.891 6.536 1.00 66.88 537 ASP A CA 1
ATOM 4302 C C . ASP A 1 537 ? 3.183 24.793 6.450 1.00 66.88 537 ASP A C 1
ATOM 4304 O O . ASP A 1 537 ? 2.110 24.529 7.005 1.00 66.88 537 ASP A O 1
ATOM 4308 N N . SER A 1 538 ? 3.354 25.969 5.841 1.00 71.75 538 SER A N 1
ATOM 4309 C CA . SER A 1 538 ? 2.280 26.944 5.642 1.00 71.75 538 SER A CA 1
ATOM 4310 C C . SER A 1 538 ? 2.498 27.731 4.354 1.00 71.75 538 SER A C 1
ATOM 4312 O O . SER A 1 538 ? 3.635 27.989 3.955 1.00 71.75 538 SER A O 1
ATOM 4314 N N . PHE A 1 539 ? 1.404 28.097 3.682 1.00 83.62 539 PHE A N 1
ATOM 4315 C CA . PHE A 1 539 ? 1.433 28.912 2.469 1.00 83.62 539 PHE A CA 1
ATOM 4316 C C . PHE A 1 539 ? 0.302 29.944 2.449 1.00 83.62 539 PHE A C 1
ATOM 4318 O O . PHE A 1 539 ? -0.644 29.878 3.238 1.00 83.62 539 PHE A O 1
ATOM 4325 N N . SER A 1 540 ? 0.397 30.935 1.560 1.00 83.00 540 SER A N 1
ATOM 4326 C CA . SER A 1 540 ? -0.631 31.970 1.447 1.00 83.00 540 SER A CA 1
ATOM 4327 C C . SER A 1 540 ? -1.905 31.454 0.766 1.00 83.00 540 SER A C 1
ATOM 4329 O O . SER A 1 540 ? -1.923 31.156 -0.422 1.00 83.00 540 SER A O 1
ATOM 4331 N N . ASP A 1 541 ? -3.019 31.514 1.490 1.00 80.75 541 ASP A N 1
ATOM 4332 C CA . ASP A 1 541 ? -4.390 31.287 0.999 1.00 80.75 541 ASP A CA 1
ATOM 4333 C C . ASP A 1 541 ? -4.804 32.180 -0.194 1.00 80.75 541 ASP A C 1
ATOM 4335 O O . ASP A 1 541 ? -5.744 31.874 -0.925 1.00 80.75 541 ASP A O 1
ATOM 4339 N N . ARG A 1 542 ? -4.102 33.299 -0.421 1.00 85.75 542 ARG A N 1
ATOM 4340 C CA . ARG A 1 542 ? -4.347 34.226 -1.540 1.00 85.75 542 ARG A CA 1
ATOM 4341 C C . ARG A 1 542 ? -4.157 33.588 -2.904 1.00 85.75 542 ARG A C 1
ATOM 4343 O O . ARG A 1 542 ? -4.751 34.082 -3.857 1.00 85.75 542 ARG A O 1
ATOM 4350 N N . ILE A 1 543 ? -3.398 32.496 -2.984 1.00 90.50 543 ILE A N 1
ATOM 4351 C CA . ILE A 1 543 ? -3.254 31.702 -4.205 1.00 90.50 543 ILE A CA 1
ATOM 4352 C C . ILE A 1 543 ? -4.640 31.334 -4.755 1.00 90.50 543 ILE A C 1
ATOM 4354 O O . ILE A 1 543 ? -4.906 31.568 -5.930 1.00 90.50 543 ILE A O 1
ATOM 4358 N N . LEU A 1 544 ? -5.569 30.908 -3.890 1.00 90.31 544 LEU A N 1
ATOM 4359 C CA . LEU A 1 544 ? -6.938 30.547 -4.279 1.00 90.31 544 LEU A CA 1
ATOM 4360 C C . LEU A 1 544 ? -7.695 31.737 -4.889 1.00 90.31 544 LEU A C 1
ATOM 4362 O O . LEU A 1 544 ? -8.388 31.603 -5.895 1.00 90.31 544 LEU A O 1
ATOM 4366 N N . ARG A 1 545 ? -7.530 32.930 -4.303 1.00 90.69 545 ARG A N 1
ATOM 4367 C CA . ARG A 1 545 ? -8.177 34.164 -4.775 1.00 90.69 545 ARG A CA 1
ATOM 4368 C C . ARG A 1 545 ? -7.599 34.633 -6.108 1.00 90.69 545 ARG A C 1
ATOM 4370 O O . ARG A 1 545 ? -8.363 34.982 -7.001 1.00 90.69 545 ARG A O 1
ATOM 4377 N N . TYR A 1 546 ? -6.276 34.607 -6.266 1.00 92.19 546 TYR A N 1
ATOM 4378 C CA . TYR A 1 546 ? -5.620 34.978 -7.521 1.00 92.19 546 TYR A CA 1
ATOM 4379 C C . TYR A 1 546 ? -5.981 34.033 -8.667 1.00 92.19 546 TYR A C 1
ATOM 4381 O O . TYR A 1 546 ? -6.357 34.501 -9.743 1.00 92.19 546 TYR A O 1
ATOM 4389 N N . LEU A 1 547 ? -5.944 32.721 -8.421 1.00 90.62 547 LEU A N 1
ATOM 4390 C CA . LEU A 1 547 ? -6.362 31.722 -9.403 1.00 90.62 547 LEU A CA 1
ATOM 4391 C C . LEU A 1 547 ? -7.843 31.872 -9.758 1.00 90.62 547 LEU A C 1
ATOM 4393 O O . LEU A 1 547 ? -8.197 31.808 -10.931 1.00 90.62 547 LEU A O 1
ATOM 4397 N N . SER A 1 548 ? -8.711 32.175 -8.785 1.00 89.56 548 SER A N 1
ATOM 4398 C CA . SER A 1 548 ? -10.118 32.477 -9.067 1.00 89.56 548 SER A CA 1
ATOM 4399 C C . SER A 1 548 ? -10.270 33.707 -9.975 1.00 89.56 548 SER A C 1
ATOM 4401 O O . SER A 1 548 ? -11.105 33.708 -10.873 1.00 89.56 548 SER A O 1
ATOM 4403 N N . CYS A 1 549 ? -9.419 34.724 -9.857 1.00 89.25 549 CYS A N 1
ATOM 4404 C CA . CYS A 1 549 ? -9.404 35.849 -10.801 1.00 89.25 549 CYS A CA 1
ATOM 4405 C C . CYS A 1 549 ? -8.827 35.502 -12.189 1.00 89.25 549 CYS A C 1
ATOM 4407 O O . CYS A 1 549 ? -8.777 36.376 -13.051 1.00 89.25 549 CYS A O 1
ATOM 4409 N N . GLY A 1 550 ? -8.385 34.260 -12.419 1.00 86.19 550 GLY A N 1
ATOM 4410 C CA . GLY A 1 550 ? -7.721 33.836 -13.654 1.00 86.19 550 GLY A CA 1
ATOM 4411 C C . GLY A 1 550 ? -6.300 34.384 -13.802 1.00 86.19 550 GLY A C 1
ATOM 4412 O O . GLY A 1 550 ? -5.801 34.492 -14.920 1.00 86.19 550 GLY A O 1
ATOM 4413 N N . ALA A 1 551 ? -5.663 34.789 -12.699 1.00 88.25 551 ALA A N 1
ATOM 4414 C CA . ALA A 1 551 ? -4.308 35.320 -12.729 1.00 88.25 551 ALA A CA 1
ATOM 4415 C C . ALA A 1 551 ? -3.262 34.202 -12.832 1.00 88.25 551 ALA A C 1
ATOM 4417 O O . ALA A 1 551 ? -3.441 33.113 -12.288 1.00 88.25 551 ALA A O 1
ATOM 4418 N N . PHE A 1 552 ? -2.128 34.511 -13.463 1.00 90.00 552 PHE A N 1
ATOM 4419 C CA . PHE A 1 552 ? -0.924 33.692 -13.355 1.00 90.00 552 PHE A CA 1
ATOM 4420 C C . PHE A 1 552 ? -0.295 33.931 -11.979 1.00 90.00 552 PHE A C 1
ATOM 4422 O O . PHE A 1 552 ? 0.036 35.073 -11.643 1.00 90.00 552 PHE A O 1
ATOM 4429 N N . VAL A 1 553 ? -0.151 32.877 -11.178 1.00 91.62 553 VAL A N 1
ATOM 4430 C CA . VAL A 1 553 ? 0.333 32.975 -9.796 1.00 91.62 553 VAL A CA 1
ATOM 4431 C C . VAL A 1 553 ? 1.734 32.409 -9.696 1.00 91.62 553 VAL A C 1
ATOM 4433 O O . VAL A 1 553 ? 1.985 31.299 -10.143 1.00 91.62 553 VAL A O 1
ATOM 4436 N N . TRP A 1 554 ? 2.629 33.162 -9.068 1.00 91.25 554 TRP A N 1
ATOM 4437 C CA . TRP A 1 554 ? 3.967 32.702 -8.726 1.00 91.25 554 TRP A CA 1
ATOM 4438 C C . TRP A 1 554 ? 4.108 32.741 -7.206 1.00 91.25 554 TRP A C 1
ATOM 4440 O O . TRP A 1 554 ? 4.037 33.810 -6.586 1.00 91.25 554 TRP A O 1
ATOM 4450 N N . ALA A 1 555 ? 4.189 31.562 -6.596 1.00 90.69 555 ALA A N 1
ATOM 4451 C CA . ALA A 1 555 ? 4.117 31.410 -5.151 1.00 90.69 555 ALA A CA 1
ATOM 4452 C C . ALA A 1 555 ? 5.478 31.102 -4.546 1.00 90.69 555 ALA A C 1
ATOM 4454 O O . ALA A 1 555 ? 6.342 30.483 -5.147 1.00 90.69 555 ALA A O 1
ATOM 4455 N N . GLU A 1 556 ? 5.667 31.516 -3.310 1.00 87.94 556 GLU A N 1
ATOM 4456 C CA . GLU A 1 556 ? 6.819 31.091 -2.543 1.00 87.94 556 GLU A CA 1
ATOM 4457 C C . GLU A 1 556 ? 6.704 29.608 -2.166 1.00 87.94 556 GLU A C 1
ATOM 4459 O O . GLU A 1 556 ? 5.661 29.168 -1.671 1.00 87.94 556 GLU A O 1
ATOM 4464 N N . ALA A 1 557 ? 7.779 28.849 -2.390 1.00 83.62 557 ALA A N 1
ATOM 4465 C CA . ALA A 1 557 ? 7.815 27.408 -2.186 1.00 83.62 557 ALA A CA 1
ATOM 4466 C C . ALA A 1 557 ? 7.462 27.040 -0.741 1.00 83.62 557 ALA A C 1
ATOM 4468 O O . ALA A 1 557 ? 8.027 27.577 0.207 1.00 83.62 557 ALA A O 1
ATOM 4469 N N . SER A 1 558 ? 6.523 26.111 -0.577 1.00 79.44 558 SER A N 1
ATOM 4470 C CA . SER A 1 558 ? 6.069 25.616 0.721 1.00 79.44 558 SER A CA 1
ATOM 4471 C C . SER A 1 558 ? 5.829 24.116 0.644 1.00 79.44 558 SER A C 1
ATOM 4473 O O . SER A 1 558 ? 5.295 23.610 -0.344 1.00 79.44 558 SER A O 1
ATOM 4475 N N . LYS A 1 559 ? 6.171 23.409 1.721 1.00 72.94 559 LYS A N 1
ATOM 4476 C CA . LYS A 1 559 ? 5.975 21.959 1.854 1.00 72.94 559 LYS A CA 1
ATOM 4477 C C . LYS A 1 559 ? 4.507 21.522 1.837 1.00 72.94 559 LYS A C 1
ATOM 4479 O O . LYS A 1 559 ? 4.237 20.349 1.638 1.00 72.94 559 LYS A O 1
ATOM 4484 N N . ASP A 1 560 ? 3.562 22.433 2.047 1.00 74.88 560 ASP A N 1
ATOM 4485 C CA . ASP A 1 560 ? 2.133 22.099 2.035 1.00 74.88 560 ASP A CA 1
ATOM 4486 C C . ASP A 1 560 ? 1.431 22.487 0.731 1.00 74.88 560 ASP A C 1
ATOM 4488 O O . ASP A 1 560 ? 0.329 22.006 0.480 1.00 74.88 560 ASP A O 1
ATOM 4492 N N . LEU A 1 561 ? 2.031 23.346 -0.101 1.00 79.75 561 LEU A N 1
ATOM 4493 C CA . LEU A 1 561 ? 1.357 23.888 -1.285 1.00 79.75 561 LEU A CA 1
ATOM 4494 C C . LEU A 1 561 ? 1.038 22.791 -2.314 1.00 79.75 561 LEU A C 1
ATOM 4496 O O . LEU A 1 561 ? -0.104 22.692 -2.764 1.00 79.75 561 LEU A O 1
ATOM 4500 N N . HIS A 1 562 ? 2.008 21.917 -2.593 1.00 76.62 562 HIS A N 1
ATOM 4501 C CA . HIS A 1 562 ? 1.881 20.826 -3.567 1.00 76.62 562 HIS A CA 1
ATOM 4502 C C . HIS A 1 562 ? 0.822 19.776 -3.189 1.00 76.62 562 HIS A C 1
ATOM 4504 O O . HIS A 1 562 ? 0.363 19.035 -4.049 1.00 76.62 562 HIS A O 1
ATOM 4510 N N . LYS A 1 563 ? 0.386 19.727 -1.919 1.00 75.94 563 LYS A N 1
ATOM 4511 C CA . LYS A 1 563 ? -0.708 18.845 -1.472 1.00 75.94 563 LYS A CA 1
ATOM 4512 C C . LYS A 1 563 ? -2.073 19.276 -2.012 1.00 75.94 563 LYS A C 1
ATOM 4514 O O . LYS A 1 563 ? -3.012 18.488 -1.987 1.00 75.94 563 LYS A O 1
ATOM 4519 N N . TYR A 1 564 ? -2.203 20.537 -2.424 1.00 75.06 564 TYR A N 1
ATOM 4520 C CA . TYR A 1 564 ? -3.476 21.129 -2.837 1.00 75.06 564 TYR A CA 1
ATOM 4521 C C . TYR A 1 564 ? -3.446 21.672 -4.260 1.00 75.06 564 TYR A C 1
ATOM 4523 O O . TYR A 1 564 ? -4.480 21.696 -4.921 1.00 75.06 564 TYR A O 1
ATOM 4531 N N . ILE A 1 565 ? -2.293 22.163 -4.714 1.00 77.50 565 ILE A N 1
ATOM 4532 C CA . ILE A 1 565 ? -2.147 22.782 -6.027 1.00 77.50 565 ILE A CA 1
ATOM 4533 C C . ILE A 1 565 ? -0.800 22.357 -6.607 1.00 77.50 565 ILE A C 1
ATOM 4535 O O . ILE A 1 565 ? 0.241 22.649 -6.026 1.00 77.50 565 ILE A O 1
ATOM 4539 N N . ASP A 1 566 ? -0.843 21.672 -7.747 1.00 73.94 566 ASP A N 1
ATOM 4540 C CA . ASP A 1 566 ? 0.332 21.223 -8.499 1.00 73.94 566 ASP A CA 1
ATOM 4541 C C . ASP A 1 566 ? 1.160 22.425 -9.002 1.00 73.94 566 ASP A C 1
ATOM 4543 O O . ASP A 1 566 ? 0.604 23.452 -9.420 1.00 73.94 566 ASP A O 1
ATOM 4547 N N . ASP A 1 567 ? 2.489 22.284 -8.996 1.00 69.19 567 ASP A N 1
ATOM 4548 C CA . ASP A 1 567 ? 3.447 23.287 -9.476 1.00 69.19 567 ASP A CA 1
ATOM 4549 C C . ASP A 1 567 ? 3.190 23.695 -10.940 1.00 69.19 567 ASP A C 1
ATOM 4551 O O . ASP A 1 567 ? 3.504 24.821 -11.336 1.00 69.19 567 ASP A O 1
ATOM 4555 N N . LYS A 1 568 ? 2.545 22.834 -11.745 1.00 72.38 568 LYS A N 1
ATOM 4556 C CA . LYS A 1 568 ? 2.110 23.166 -13.114 1.00 72.38 568 LYS A CA 1
ATOM 4557 C C . LYS A 1 568 ? 1.091 24.306 -13.160 1.00 72.38 568 LYS A C 1
ATOM 4559 O O . LYS A 1 568 ? 1.012 25.017 -14.163 1.00 72.38 568 LYS A O 1
ATOM 4564 N N . PHE A 1 569 ? 0.303 24.482 -12.096 1.00 74.94 569 PHE A N 1
ATOM 4565 C CA . PHE A 1 569 ? -0.673 25.565 -11.977 1.00 74.94 569 PHE A CA 1
ATOM 4566 C C . PHE A 1 569 ? -0.126 26.775 -11.222 1.00 74.94 569 PHE A C 1
ATOM 4568 O O . PHE A 1 569 ? -0.543 27.906 -11.481 1.00 74.94 569 PHE A O 1
ATOM 4575 N N . VAL A 1 570 ? 0.782 26.550 -10.275 1.00 82.31 570 VAL A N 1
ATOM 4576 C CA . VAL A 1 570 ? 1.379 27.606 -9.458 1.00 82.31 570 VAL A CA 1
ATOM 4577 C C . VAL A 1 570 ? 2.873 27.334 -9.329 1.00 82.31 570 VAL A C 1
ATOM 4579 O O . VAL A 1 570 ? 3.281 26.671 -8.378 1.00 82.31 570 VAL A O 1
ATOM 4582 N N . PRO A 1 571 ? 3.710 27.846 -10.251 1.00 84.38 571 PRO A N 1
ATOM 4583 C CA . PRO A 1 571 ? 5.152 27.709 -10.121 1.00 84.38 571 PRO A CA 1
ATOM 4584 C C . PRO A 1 571 ? 5.626 28.290 -8.789 1.00 84.38 571 PRO A C 1
ATOM 4586 O O . PRO A 1 571 ? 5.138 29.338 -8.339 1.00 84.38 571 PRO A O 1
ATOM 4589 N N . SER A 1 572 ? 6.603 27.622 -8.181 1.00 86.94 572 SER A N 1
ATOM 4590 C CA . SER A 1 572 ? 7.159 28.012 -6.893 1.00 86.94 572 SER A CA 1
ATOM 4591 C C . SER A 1 572 ? 8.533 28.698 -7.009 1.00 86.94 572 SER A C 1
ATOM 4593 O O . SER A 1 572 ? 9.220 28.607 -8.032 1.00 86.94 572 SER A O 1
ATOM 4595 N N . PHE A 1 573 ? 8.939 29.455 -5.984 1.00 85.56 573 PHE A N 1
ATOM 4596 C CA . PHE A 1 573 ? 10.292 30.019 -5.883 1.00 85.56 573 PHE A CA 1
ATOM 4597 C C . PHE A 1 573 ? 10.841 30.025 -4.462 1.00 85.56 573 PHE A C 1
ATOM 4599 O O . PHE A 1 573 ? 10.092 30.077 -3.486 1.00 85.56 573 PHE A O 1
ATOM 4606 N N . LEU A 1 574 ? 12.170 30.039 -4.370 1.00 83.69 574 LEU A N 1
ATOM 4607 C CA . LEU A 1 574 ? 12.916 30.300 -3.143 1.00 83.69 574 LEU A CA 1
ATOM 4608 C C . LEU A 1 574 ? 13.522 31.706 -3.213 1.00 83.69 574 LEU A C 1
ATOM 4610 O O . LEU A 1 574 ? 14.018 32.113 -4.262 1.00 83.69 574 LEU A O 1
ATOM 4614 N N . GLU A 1 575 ? 13.490 32.440 -2.097 1.00 81.31 575 GLU A N 1
ATOM 4615 C CA . GLU A 1 575 ? 14.017 33.814 -1.994 1.00 81.31 575 GLU A CA 1
ATOM 4616 C C . GLU A 1 575 ? 15.492 33.909 -2.432 1.00 81.31 575 GLU A C 1
ATOM 4618 O O . GLU A 1 575 ? 15.884 34.876 -3.080 1.00 81.31 575 GLU A O 1
ATOM 4623 N N . GLU A 1 576 ? 16.290 32.881 -2.139 1.00 80.06 576 GLU A N 1
ATOM 4624 C CA . GLU A 1 576 ? 17.715 32.784 -2.490 1.00 80.06 576 GLU A CA 1
ATOM 4625 C C . GLU A 1 576 ? 17.996 32.603 -3.990 1.00 80.06 576 GLU A C 1
ATOM 4627 O O . GLU A 1 576 ? 19.091 32.924 -4.446 1.00 80.06 576 GLU A O 1
ATOM 4632 N N . ASN A 1 577 ? 16.999 32.164 -4.764 1.00 77.81 577 ASN A N 1
ATOM 4633 C CA . ASN A 1 577 ? 17.115 31.904 -6.202 1.00 77.81 577 ASN A CA 1
ATOM 4634 C C . ASN A 1 577 ? 16.570 33.060 -7.058 1.00 77.81 577 ASN A C 1
ATOM 4636 O O . ASN A 1 577 ? 16.316 32.894 -8.249 1.00 77.81 577 ASN A O 1
ATOM 4640 N N . LEU A 1 578 ? 16.331 34.231 -6.460 1.00 84.62 578 LEU A N 1
ATOM 4641 C CA . LEU A 1 578 ? 15.832 35.399 -7.183 1.00 84.62 578 LEU A CA 1
ATOM 4642 C C . LEU A 1 578 ? 16.955 36.073 -7.982 1.00 84.62 578 LEU A C 1
ATOM 4644 O O . LEU A 1 578 ? 17.727 36.867 -7.443 1.00 84.62 578 LEU A O 1
ATOM 4648 N N . ASP A 1 579 ? 16.986 35.820 -9.289 1.00 89.00 579 ASP A N 1
ATOM 4649 C CA . ASP A 1 579 ? 17.843 36.522 -10.244 1.00 89.00 579 ASP A CA 1
ATOM 4650 C C . ASP A 1 579 ? 17.052 37.122 -11.420 1.00 89.00 579 ASP A C 1
ATOM 4652 O O . ASP A 1 579 ? 15.901 36.766 -11.692 1.00 89.00 579 ASP A O 1
ATOM 4656 N N . VAL A 1 580 ? 17.679 38.069 -12.125 1.00 88.50 580 VAL A N 1
ATOM 4657 C CA . VAL A 1 580 ? 17.052 38.787 -13.245 1.00 88.50 580 VAL A CA 1
ATOM 4658 C C . VAL A 1 580 ? 16.644 37.857 -14.393 1.00 88.50 580 VAL A C 1
ATOM 4660 O O . VAL A 1 580 ? 15.578 38.050 -14.971 1.00 88.50 580 VAL A O 1
ATOM 4663 N N . GLY A 1 581 ? 17.438 36.828 -14.698 1.00 86.62 581 GLY A N 1
ATOM 4664 C CA . GLY A 1 581 ? 17.145 35.862 -15.754 1.00 86.62 581 GLY A CA 1
ATOM 4665 C C . GLY A 1 581 ? 15.923 35.012 -15.419 1.00 86.62 581 GLY A C 1
ATOM 4666 O O . GLY A 1 581 ? 15.054 34.827 -16.273 1.00 86.62 581 GLY A O 1
ATOM 4667 N N . TYR A 1 582 ? 15.801 34.571 -14.166 1.00 83.88 582 TYR A N 1
ATOM 4668 C CA . TYR A 1 582 ? 14.620 33.840 -13.703 1.00 83.88 582 TYR A CA 1
ATOM 4669 C C . TYR A 1 582 ? 13.353 34.712 -13.708 1.00 83.88 582 TYR A C 1
ATOM 4671 O O . TYR A 1 582 ? 12.291 34.270 -14.151 1.00 83.88 582 TYR A O 1
ATOM 4679 N N . LEU A 1 583 ? 13.462 35.985 -13.311 1.00 87.75 583 LEU A N 1
ATOM 4680 C CA . LEU A 1 583 ? 12.350 36.945 -13.362 1.00 87.75 583 LEU A CA 1
ATOM 4681 C C . LEU A 1 583 ? 11.906 37.273 -14.802 1.00 87.75 583 LEU A C 1
ATOM 4683 O O . LEU A 1 583 ? 10.712 37.404 -15.080 1.00 87.75 583 LEU A O 1
ATOM 4687 N N . GLU A 1 584 ? 12.836 37.371 -15.753 1.00 89.19 584 GLU A N 1
ATOM 4688 C CA . GLU A 1 584 ? 12.485 37.508 -17.171 1.00 89.19 584 GLU A CA 1
ATOM 4689 C C . GLU A 1 584 ? 11.818 36.243 -17.719 1.00 89.19 584 GLU A C 1
ATOM 4691 O O . GLU A 1 584 ? 10.880 36.322 -18.520 1.00 89.19 584 GLU A O 1
ATOM 4696 N N . TRP A 1 585 ? 12.292 35.071 -17.293 1.00 85.12 585 TRP A N 1
ATOM 4697 C CA . TRP A 1 585 ? 11.728 33.788 -17.690 1.00 85.12 585 TRP A CA 1
ATOM 4698 C C . TRP A 1 585 ? 10.296 33.614 -17.177 1.00 85.12 585 TRP A C 1
ATOM 4700 O O . TRP A 1 585 ? 9.416 33.265 -17.969 1.00 85.12 585 TRP A O 1
ATOM 4710 N N . ILE A 1 586 ? 10.014 33.944 -15.911 1.00 87.44 586 ILE A N 1
ATOM 4711 C CA . ILE A 1 586 ? 8.658 33.818 -15.359 1.00 87.44 586 ILE A CA 1
ATOM 4712 C C . ILE A 1 586 ? 7.675 34.783 -16.038 1.00 87.44 586 ILE A C 1
ATOM 4714 O O . ILE A 1 586 ? 6.539 34.407 -16.329 1.00 87.44 586 ILE A O 1
ATOM 4718 N N . LEU A 1 587 ? 8.114 35.997 -16.398 1.00 87.06 587 LEU A N 1
ATOM 4719 C CA . LEU A 1 587 ? 7.292 36.932 -17.171 1.00 87.06 587 LEU A CA 1
ATOM 4720 C C . LEU A 1 587 ? 6.989 36.406 -18.578 1.00 87.06 587 LEU A C 1
ATOM 4722 O O . LEU A 1 587 ? 5.848 36.522 -19.031 1.00 87.06 587 LEU A O 1
ATOM 4726 N N . LYS A 1 588 ? 7.968 35.790 -19.255 1.00 84.19 588 LYS A N 1
ATOM 4727 C CA . LYS A 1 588 ? 7.742 35.128 -20.552 1.00 84.19 588 LYS A CA 1
ATOM 4728 C C . LYS A 1 588 ? 6.739 33.983 -20.416 1.00 84.19 588 LYS A C 1
ATOM 4730 O O . LYS A 1 588 ? 5.801 33.929 -21.207 1.00 84.19 588 LYS A O 1
ATOM 4735 N N . CYS A 1 589 ? 6.878 33.147 -19.385 1.00 79.62 589 CYS A N 1
ATOM 4736 C CA . CYS A 1 589 ? 5.936 32.065 -19.096 1.00 79.62 589 CYS A CA 1
ATOM 4737 C C . CYS A 1 589 ? 4.521 32.598 -18.850 1.00 79.62 589 CYS A C 1
ATOM 4739 O O . CYS A 1 589 ? 3.565 32.087 -19.421 1.00 79.62 589 CYS A O 1
ATOM 4741 N N . SER A 1 590 ? 4.368 33.682 -18.085 1.00 82.50 590 SER A N 1
ATOM 4742 C CA . SER A 1 590 ? 3.051 34.286 -17.832 1.00 82.50 590 SER A CA 1
ATOM 4743 C C . SER A 1 590 ? 2.347 34.804 -19.096 1.00 82.50 590 SER A C 1
ATOM 4745 O O . SER A 1 590 ? 1.121 34.892 -19.130 1.00 82.50 590 SER A O 1
ATOM 4747 N N . ALA A 1 591 ? 3.108 35.134 -20.147 1.00 70.88 591 ALA A N 1
ATOM 4748 C CA . ALA A 1 591 ? 2.574 35.602 -21.422 1.00 70.88 591 ALA A CA 1
ATOM 4749 C C . ALA A 1 591 ? 2.186 34.455 -22.373 1.00 70.88 591 ALA A C 1
ATOM 4751 O O . ALA A 1 591 ? 1.288 34.628 -23.196 1.00 70.88 591 ALA A O 1
ATOM 4752 N N . SER A 1 592 ? 2.856 33.301 -22.280 1.00 59.31 592 SER A N 1
ATOM 4753 C CA . SER A 1 592 ? 2.624 32.135 -23.145 1.00 59.31 592 SER A CA 1
ATOM 4754 C C . SER A 1 592 ? 1.731 31.061 -22.517 1.00 59.31 592 SER A C 1
ATOM 4756 O O . SER A 1 592 ? 1.099 30.297 -23.249 1.00 59.31 592 SER A O 1
ATOM 4758 N N . CYS A 1 593 ? 1.646 30.995 -21.188 1.00 55.47 593 CYS A N 1
ATOM 4759 C CA . CYS A 1 593 ? 0.901 29.961 -20.482 1.00 55.47 593 CYS A CA 1
ATOM 4760 C C . CYS A 1 593 ? -0.567 30.356 -20.266 1.00 55.47 593 CYS A C 1
ATOM 4762 O O . CYS A 1 593 ? -0.884 31.298 -19.541 1.00 55.47 593 CYS A O 1
ATOM 4764 N N . LYS A 1 594 ? -1.488 29.564 -20.827 1.00 54.25 594 LYS A N 1
ATOM 4765 C CA . LYS A 1 594 ? -2.906 29.563 -20.437 1.00 54.25 594 LYS A CA 1
ATOM 4766 C C . LYS A 1 594 ? -3.093 28.636 -19.236 1.00 54.25 594 LYS A C 1
ATOM 4768 O O . LYS A 1 594 ? -3.621 27.539 -19.380 1.00 54.25 594 LYS A O 1
ATOM 4773 N N . ILE A 1 595 ? -2.603 29.039 -18.066 1.00 53.81 595 ILE A N 1
ATOM 4774 C CA . ILE A 1 595 ? -2.756 28.213 -16.865 1.00 53.81 595 ILE A CA 1
ATOM 4775 C C . ILE A 1 595 ? -4.205 28.300 -16.382 1.00 53.81 595 ILE A C 1
ATOM 4777 O O . ILE A 1 595 ? -4.635 29.331 -15.867 1.00 53.81 595 ILE A O 1
ATOM 4781 N N . ASN A 1 596 ? -4.961 27.211 -16.535 1.00 62.38 596 ASN A N 1
ATOM 4782 C CA . ASN A 1 596 ? -6.348 27.122 -16.084 1.00 62.38 596 ASN A CA 1
ATOM 4783 C C . ASN A 1 596 ? -6.455 26.699 -14.608 1.00 62.38 596 ASN A C 1
ATOM 4785 O O . ASN A 1 596 ? -7.197 25.789 -14.251 1.00 62.38 596 ASN A O 1
ATOM 4789 N N . GLY A 1 597 ? -5.701 27.360 -13.725 1.00 71.06 597 GLY A N 1
ATOM 4790 C CA . GLY A 1 597 ? -5.798 27.097 -12.286 1.00 71.06 597 GLY A CA 1
ATOM 4791 C C . GLY A 1 597 ? -7.132 27.565 -11.688 1.00 71.06 597 GLY A C 1
ATOM 4792 O O . GLY A 1 597 ? -7.479 27.168 -10.582 1.00 71.06 597 GLY A O 1
ATOM 4793 N N . ARG A 1 598 ? -7.915 28.372 -12.420 1.00 84.44 598 ARG A N 1
ATOM 4794 C CA . ARG A 1 598 ? -9.263 28.783 -12.009 1.00 84.44 598 ARG A CA 1
ATOM 4795 C C . ARG A 1 598 ? -10.200 27.588 -11.879 1.00 84.44 598 ARG A C 1
ATOM 4797 O O . ARG A 1 598 ? -10.845 27.464 -10.843 1.00 84.44 598 ARG A O 1
ATOM 4804 N N . ASP A 1 599 ? -10.276 26.741 -12.901 1.00 81.50 599 ASP A N 1
ATOM 4805 C CA . ASP A 1 599 ? -11.223 25.623 -12.910 1.00 81.50 599 ASP A CA 1
ATOM 4806 C C . ASP A 1 599 ? -10.922 24.638 -11.775 1.00 81.50 599 ASP A C 1
ATOM 4808 O O . ASP A 1 599 ? -11.842 24.256 -11.053 1.00 81.50 599 ASP A O 1
ATOM 4812 N N . LEU A 1 600 ? -9.637 24.380 -11.499 1.00 82.12 600 LEU A N 1
ATOM 4813 C CA . LEU A 1 600 ? -9.191 23.604 -10.337 1.00 82.12 600 LEU A CA 1
ATOM 4814 C C . LEU A 1 600 ? -9.756 24.157 -9.018 1.00 82.12 600 LEU A C 1
ATOM 4816 O O . LEU A 1 600 ? -10.284 23.405 -8.195 1.00 82.12 600 LEU A O 1
ATOM 4820 N N . ILE A 1 601 ? -9.665 25.476 -8.809 1.00 84.06 601 ILE A N 1
ATOM 4821 C CA . ILE A 1 601 ? -10.178 26.117 -7.592 1.00 84.06 601 ILE A CA 1
ATOM 4822 C C . ILE A 1 601 ? -11.707 26.055 -7.527 1.00 84.06 601 ILE A C 1
ATOM 4824 O O . ILE A 1 601 ? -12.261 25.815 -6.453 1.00 84.06 601 ILE A O 1
ATOM 4828 N N . LEU A 1 602 ? -12.404 26.244 -8.648 1.00 83.81 602 LEU A N 1
ATOM 4829 C CA . LEU A 1 602 ? -13.868 26.203 -8.680 1.00 83.81 602 LEU A CA 1
ATOM 4830 C C . LEU A 1 602 ? -14.436 24.801 -8.447 1.00 83.81 602 LEU A C 1
ATOM 4832 O O . LEU A 1 602 ? -15.491 24.674 -7.830 1.00 83.81 602 LEU A O 1
ATOM 4836 N N . GLN A 1 603 ? -13.740 23.770 -8.918 1.00 81.06 603 GLN A N 1
ATOM 4837 C CA . GLN A 1 603 ? -14.152 22.378 -8.766 1.00 81.06 603 GLN A CA 1
ATOM 4838 C C . GLN A 1 603 ? -13.862 21.813 -7.370 1.00 81.06 603 GLN A C 1
ATOM 4840 O O . GLN A 1 603 ? -14.502 20.845 -6.989 1.00 81.06 603 GLN A O 1
ATOM 4845 N N . ASN A 1 604 ? -12.919 22.390 -6.608 1.00 80.19 604 ASN A N 1
ATOM 4846 C CA . ASN A 1 604 ? -12.417 21.739 -5.386 1.00 80.19 604 ASN A CA 1
ATOM 4847 C C . ASN A 1 604 ? -12.324 22.635 -4.136 1.00 80.19 604 ASN A C 1
ATOM 4849 O O . ASN A 1 604 ? -12.213 22.128 -3.013 1.00 80.19 604 ASN A O 1
ATOM 4853 N N . HIS A 1 605 ? -12.340 23.964 -4.293 1.00 87.44 605 HIS A N 1
ATOM 4854 C CA . HIS A 1 605 ? -11.944 24.911 -3.239 1.00 87.44 605 HIS A CA 1
ATOM 4855 C C . HIS A 1 605 ? -12.899 26.107 -3.068 1.00 87.44 605 HIS A C 1
ATOM 4857 O O . HIS A 1 605 ? -12.501 27.162 -2.572 1.00 87.44 605 HIS A O 1
ATOM 4863 N N . THR A 1 606 ? -14.176 25.969 -3.434 1.00 91.00 606 THR A N 1
ATOM 4864 C CA . THR A 1 606 ? -15.207 26.975 -3.098 1.00 91.00 606 THR A CA 1
ATOM 4865 C C . THR A 1 606 ? -15.686 26.839 -1.649 1.00 91.00 606 THR A C 1
ATOM 4867 O O . THR A 1 606 ? -15.458 25.823 -0.988 1.00 91.00 606 THR A O 1
ATOM 4870 N N . TRP A 1 607 ? -16.390 27.851 -1.134 1.00 91.00 607 TRP A N 1
ATOM 4871 C CA . TRP A 1 607 ? -16.998 27.770 0.202 1.00 91.00 607 TRP A CA 1
ATOM 4872 C C . TRP A 1 607 ? -18.019 26.634 0.352 1.00 91.00 607 TRP A C 1
ATOM 4874 O O . TRP A 1 607 ? -18.149 26.104 1.454 1.00 91.00 607 TRP A O 1
ATOM 4884 N N . SER A 1 608 ? -18.692 26.219 -0.728 1.00 89.62 608 SER A N 1
ATOM 4885 C CA . SER A 1 608 ? -19.582 25.046 -0.715 1.00 89.62 608 SER A CA 1
ATOM 4886 C C . SER A 1 608 ? -18.814 23.763 -0.414 1.00 89.62 608 SER A C 1
ATOM 4888 O O . SER A 1 608 ? -19.196 23.040 0.497 1.00 89.62 608 SER A O 1
ATOM 4890 N N . HIS A 1 609 ? -17.670 23.545 -1.066 1.00 89.88 609 HIS A N 1
ATOM 4891 C CA . HIS A 1 609 ? -16.827 22.376 -0.799 1.00 89.88 609 HIS A CA 1
ATOM 4892 C C . HIS A 1 609 ? -16.284 22.365 0.638 1.00 89.88 609 HIS A C 1
ATOM 4894 O O . HIS A 1 609 ? -16.173 21.311 1.262 1.00 89.88 609 HIS A O 1
ATOM 4900 N N . VAL A 1 610 ? -15.946 23.535 1.195 1.00 89.69 610 VAL A N 1
ATOM 4901 C CA . VAL A 1 610 ? -15.534 23.642 2.607 1.00 89.69 610 VAL A CA 1
ATOM 4902 C C . VAL A 1 610 ? -16.684 23.261 3.541 1.00 89.69 610 VAL A C 1
ATOM 4904 O O . VAL A 1 610 ? -16.469 22.498 4.481 1.00 89.69 610 VAL A O 1
ATOM 4907 N N . ALA A 1 611 ? -17.896 23.753 3.272 1.00 90.00 611 ALA A N 1
ATOM 4908 C CA . ALA A 1 611 ? -19.082 23.419 4.053 1.00 90.00 611 ALA A CA 1
ATOM 4909 C C . ALA A 1 611 ? -19.420 21.918 3.970 1.00 90.00 611 ALA A C 1
ATOM 4911 O O . ALA A 1 611 ? -19.664 21.298 5.001 1.00 90.00 611 ALA A O 1
ATOM 4912 N N . GLU A 1 612 ? -19.352 21.311 2.784 1.00 86.44 612 GLU A N 1
ATOM 4913 C CA . GLU A 1 612 ? -19.554 19.867 2.588 1.00 86.44 612 GLU A CA 1
ATOM 4914 C C . GLU A 1 612 ? -18.540 19.030 3.369 1.00 86.44 612 GLU A C 1
ATOM 4916 O O . GLU A 1 612 ? -18.929 18.096 4.067 1.00 86.44 612 GLU A O 1
ATOM 4921 N N . LYS A 1 613 ? -17.252 19.401 3.335 1.00 86.44 613 LYS A N 1
ATOM 4922 C CA . LYS A 1 613 ? -16.212 18.730 4.133 1.00 86.44 613 LYS A CA 1
ATOM 4923 C C . LYS A 1 613 ? -16.513 18.805 5.630 1.00 86.44 613 LYS A C 1
ATOM 4925 O O . LYS A 1 613 ? -16.379 17.805 6.326 1.00 86.44 613 LYS A O 1
ATOM 4930 N N . MET A 1 614 ? -16.959 19.962 6.124 1.00 89.06 614 MET A N 1
ATOM 4931 C CA . MET A 1 614 ? -17.338 20.129 7.533 1.00 89.06 614 MET A CA 1
ATOM 4932 C C . MET A 1 614 ? -18.555 19.286 7.924 1.00 89.06 614 MET A C 1
ATOM 4934 O O . MET A 1 614 ? -18.548 18.709 9.009 1.00 89.06 614 MET A O 1
ATOM 4938 N N . ILE A 1 615 ? -19.563 19.175 7.051 1.00 87.25 615 ILE A N 1
ATOM 4939 C CA . ILE A 1 615 ? -20.686 18.252 7.268 1.00 87.25 615 ILE A CA 1
ATOM 4940 C C . ILE A 1 615 ? -20.186 16.814 7.303 1.00 87.25 615 ILE A C 1
ATOM 4942 O O . ILE A 1 615 ? -20.516 16.103 8.242 1.00 87.25 615 ILE A O 1
ATOM 4946 N N . GLY A 1 616 ? -19.340 16.406 6.355 1.00 76.00 616 GLY A N 1
ATOM 4947 C CA . GLY A 1 616 ? -18.774 15.058 6.333 1.00 76.00 616 GLY A CA 1
ATOM 4948 C C . GLY A 1 616 ? -18.018 14.715 7.620 1.00 76.00 616 GLY A C 1
ATOM 4949 O O . GLY A 1 616 ? -18.175 13.618 8.151 1.00 76.00 616 GLY A O 1
ATOM 4950 N N . PHE A 1 617 ? -17.256 15.661 8.182 1.00 83.50 617 PHE A N 1
ATOM 4951 C CA . PHE A 1 617 ? -16.601 15.467 9.481 1.00 83.50 617 PHE A CA 1
ATOM 4952 C C . PHE A 1 617 ? -17.607 15.354 10.627 1.00 83.50 617 PHE A C 1
ATOM 4954 O O . PHE A 1 617 ? -17.465 14.472 11.469 1.00 83.50 617 PHE A O 1
ATOM 4961 N N . ALA A 1 618 ? -18.631 16.211 10.653 1.00 78.88 618 ALA A N 1
ATOM 4962 C CA . ALA A 1 618 ? -19.674 16.169 11.673 1.00 78.88 618 ALA A CA 1
ATOM 4963 C C . ALA A 1 618 ? -20.490 14.869 11.603 1.00 78.88 618 ALA A C 1
ATOM 4965 O O . ALA A 1 618 ? -20.773 14.271 12.632 1.00 78.88 618 ALA A O 1
ATOM 4966 N N . GLU A 1 619 ? -20.816 14.384 10.407 1.00 76.75 619 GLU A N 1
ATOM 4967 C CA . GLU A 1 619 ? -21.520 13.117 10.196 1.00 76.75 619 GLU A CA 1
ATOM 4968 C C . GLU A 1 619 ? -20.655 11.914 10.572 1.00 76.75 619 GLU A C 1
ATOM 4970 O O . GLU A 1 619 ? -21.153 10.993 11.215 1.00 76.75 619 GLU A O 1
ATOM 4975 N N . ALA A 1 620 ? -19.361 11.928 10.238 1.00 63.75 620 ALA A N 1
ATOM 4976 C CA . ALA A 1 620 ? -18.419 10.894 10.662 1.00 63.75 620 ALA A CA 1
ATOM 4977 C C . ALA A 1 620 ? -18.262 10.867 12.189 1.00 63.75 620 ALA A C 1
ATOM 4979 O O . ALA A 1 620 ? -18.269 9.795 12.793 1.00 63.75 620 ALA A O 1
ATOM 4980 N N . HIS A 1 621 ? -18.186 12.041 12.820 1.00 70.19 621 HIS A N 1
ATOM 4981 C CA . HIS A 1 621 ? -18.148 12.174 14.272 1.00 70.19 621 HIS A CA 1
ATOM 4982 C C . HIS A 1 621 ? -19.460 11.710 14.916 1.00 70.19 621 HIS A C 1
ATOM 4984 O O . HIS A 1 621 ? -19.434 10.942 15.868 1.00 70.19 621 HIS A O 1
ATOM 4990 N N . GLN A 1 622 ? -20.615 12.067 14.353 1.00 62.97 622 GLN A N 1
ATOM 4991 C CA . GLN A 1 622 ? -21.911 11.603 14.839 1.00 62.97 622 GLN A CA 1
ATOM 4992 C C . GLN A 1 622 ? -22.091 10.096 14.654 1.00 62.97 622 GLN A C 1
ATOM 4994 O O . GLN A 1 622 ? -22.671 9.443 15.514 1.00 62.97 622 GLN A O 1
ATOM 4999 N N . ALA A 1 623 ? -21.614 9.528 13.543 1.00 51.66 623 ALA A N 1
ATOM 5000 C CA . ALA A 1 623 ? -21.596 8.088 13.321 1.00 51.66 623 ALA A CA 1
ATOM 5001 C C . ALA A 1 623 ? -20.735 7.405 14.390 1.00 51.66 623 ALA A C 1
ATOM 5003 O O . ALA A 1 623 ? -21.175 6.416 14.969 1.00 51.66 623 ALA A O 1
ATOM 5004 N N . TRP A 1 624 ? -19.578 7.992 14.708 1.00 43.84 624 TRP A N 1
ATOM 5005 C CA . TRP A 1 624 ? -18.659 7.546 15.751 1.00 43.84 624 TRP A CA 1
ATOM 5006 C C . TRP A 1 624 ? -19.245 7.661 17.172 1.00 43.84 624 TRP A C 1
ATOM 5008 O O . TRP A 1 624 ? -19.165 6.697 17.920 1.00 43.84 624 TRP A O 1
ATOM 5018 N N . GLU A 1 625 ? -19.925 8.755 17.531 1.00 42.78 625 GLU A N 1
ATOM 5019 C CA . GLU A 1 625 ? -20.599 8.918 18.835 1.00 42.78 625 GLU A CA 1
ATOM 5020 C C . GLU A 1 625 ? -21.911 8.123 18.951 1.00 42.78 625 GLU A C 1
ATOM 5022 O O . GLU A 1 625 ? -22.290 7.663 20.031 1.00 42.78 625 GLU A O 1
ATOM 5027 N N . SER A 1 626 ? -22.613 7.915 17.829 1.00 36.22 626 SER A N 1
ATOM 5028 C CA . SER A 1 626 ? -23.783 7.028 17.758 1.00 36.22 626 SER A CA 1
ATOM 5029 C C . SER A 1 626 ? -23.415 5.553 17.921 1.00 36.22 626 SER A C 1
ATOM 5031 O O . SER A 1 626 ? -24.297 4.724 18.151 1.00 36.22 626 SER A O 1
ATOM 5033 N N . VAL A 1 627 ? -22.115 5.241 17.930 1.00 31.38 627 VAL A N 1
ATOM 5034 C CA . VAL A 1 627 ? -21.570 4.096 18.661 1.00 31.38 627 VAL A CA 1
ATOM 5035 C C . VAL A 1 627 ? -21.557 4.437 20.158 1.00 31.38 627 VAL A C 1
ATOM 5037 O O . VAL A 1 627 ? -20.522 4.535 20.808 1.00 31.38 627 VAL A O 1
ATOM 5040 N N . THR A 1 628 ? -22.744 4.623 20.734 1.00 28.45 628 THR A N 1
ATOM 5041 C CA . THR A 1 628 ? -22.917 4.545 22.188 1.00 28.45 628 THR A CA 1
ATOM 5042 C C . THR A 1 628 ? -22.613 3.100 22.607 1.00 28.45 628 THR A C 1
ATOM 5044 O O . THR A 1 628 ? -22.942 2.193 21.833 1.00 28.45 628 THR A O 1
ATOM 5047 N N . PRO A 1 629 ? -22.017 2.843 23.791 1.00 27.77 629 PRO A N 1
ATOM 5048 C CA . PRO A 1 629 ? -21.780 1.486 24.267 1.00 27.77 629 PRO A CA 1
ATOM 5049 C C . PRO A 1 629 ? -23.098 0.725 24.214 1.00 27.77 629 PRO A C 1
ATOM 5051 O O . PRO A 1 629 ? -24.052 1.061 24.923 1.00 27.77 629 PRO A O 1
ATOM 5054 N N . ILE A 1 630 ? -23.181 -0.266 23.330 1.00 27.41 630 ILE A N 1
ATOM 5055 C CA . ILE A 1 630 ? -24.299 -1.192 23.346 1.00 27.41 630 ILE A CA 1
ATOM 5056 C C . ILE A 1 630 ? -24.134 -1.939 24.661 1.00 27.41 630 ILE A C 1
ATOM 5058 O O . ILE A 1 630 ? -23.300 -2.831 24.789 1.00 27.41 630 ILE A O 1
ATOM 5062 N N . ALA A 1 631 ? -24.934 -1.564 25.659 1.00 27.55 631 ALA A N 1
ATOM 5063 C CA . ALA A 1 631 ? -25.229 -2.462 26.755 1.00 27.55 631 ALA A CA 1
ATOM 5064 C C . ALA A 1 631 ? -25.616 -3.801 26.118 1.00 27.55 631 ALA A C 1
ATOM 5066 O O . ALA A 1 631 ? -26.578 -3.847 25.345 1.00 27.55 631 ALA A O 1
ATOM 5067 N N . LYS A 1 632 ? -24.796 -4.834 26.374 1.00 32.84 632 LYS A N 1
ATOM 5068 C CA . LYS A 1 632 ? -24.852 -6.159 25.742 1.00 32.84 632 LYS A CA 1
ATOM 5069 C C . LYS A 1 632 ? -26.286 -6.560 25.407 1.00 32.84 632 LYS A C 1
ATOM 5071 O O . LYS A 1 632 ? -27.057 -6.941 26.287 1.00 32.84 632 LYS A O 1
ATOM 5076 N N . THR A 1 633 ? -26.609 -6.532 24.120 1.00 30.25 633 THR A N 1
ATOM 5077 C CA . THR A 1 633 ? -27.748 -7.259 23.571 1.00 30.25 633 THR A CA 1
ATOM 5078 C C . THR A 1 633 ? -27.180 -8.397 22.731 1.00 30.25 633 THR A C 1
ATOM 5080 O O . THR A 1 633 ? -26.656 -8.197 21.647 1.00 30.25 633 THR A O 1
ATOM 5083 N N . SER A 1 634 ? -27.187 -9.589 23.335 1.00 36.00 634 SER A N 1
ATOM 5084 C CA . SER A 1 634 ? -27.083 -10.910 22.696 1.00 36.00 634 SER A CA 1
ATOM 5085 C C . SER A 1 634 ? -26.042 -11.113 21.569 1.00 36.00 634 SER A C 1
ATOM 5087 O O . SER A 1 634 ? -26.351 -10.988 20.395 1.00 36.00 634 SER A O 1
ATOM 5089 N N . ASN A 1 635 ? -24.847 -11.574 21.954 1.00 42.94 635 ASN A N 1
ATOM 5090 C CA . ASN A 1 635 ? -24.163 -12.776 21.434 1.00 42.94 635 ASN A CA 1
ATOM 5091 C C . ASN A 1 635 ? -23.844 -12.998 19.928 1.00 42.94 635 ASN A C 1
ATOM 5093 O O . ASN A 1 635 ? -23.637 -14.157 19.576 1.00 42.94 635 ASN A O 1
ATOM 5097 N N . GLU A 1 636 ? -23.723 -11.988 19.053 1.00 54.12 636 GLU A N 1
ATOM 5098 C CA . GLU A 1 636 ? -23.422 -12.268 17.622 1.00 54.12 636 GLU A CA 1
ATOM 5099 C C . GLU A 1 636 ? -22.145 -11.665 16.994 1.00 54.12 636 GLU A C 1
ATOM 5101 O O . GLU A 1 636 ? -21.768 -12.129 15.919 1.00 54.12 636 GLU A O 1
ATOM 5106 N N . HIS A 1 637 ? -21.417 -10.730 17.621 1.00 66.75 637 HIS A N 1
ATOM 5107 C CA . HIS A 1 637 ? -20.218 -10.122 16.999 1.00 66.75 637 HIS A CA 1
ATOM 5108 C C . HIS A 1 637 ? -19.022 -10.037 17.952 1.00 66.75 637 HIS A C 1
ATOM 5110 O O . HIS A 1 637 ? -19.202 -9.655 19.108 1.00 66.75 637 HIS A O 1
ATOM 5116 N N . LEU A 1 638 ? -17.820 -10.371 17.459 1.00 76.94 638 LEU A N 1
ATOM 5117 C CA . LEU A 1 638 ? -16.578 -10.417 18.240 1.00 76.94 638 LEU A CA 1
ATOM 5118 C C . LEU A 1 638 ? -15.690 -9.195 17.980 1.00 76.94 638 LEU A C 1
ATOM 5120 O O . LEU A 1 638 ? -15.491 -8.766 16.838 1.00 76.94 638 LEU A O 1
ATOM 5124 N N . SER A 1 639 ? -15.099 -8.665 19.049 1.00 85.75 639 SER A N 1
ATOM 5125 C CA . SER A 1 639 ? -14.009 -7.690 18.988 1.00 85.75 639 SER A CA 1
ATOM 5126 C C . SER A 1 639 ? -12.668 -8.428 18.967 1.00 85.75 639 SER A C 1
ATOM 5128 O O . SER A 1 639 ? -12.345 -9.171 19.899 1.00 85.75 639 SER A O 1
ATOM 5130 N N . ILE A 1 640 ? -11.882 -8.267 17.897 1.00 90.44 640 ILE A N 1
ATOM 5131 C CA . ILE A 1 640 ? -10.667 -9.066 17.677 1.00 90.44 640 ILE A CA 1
ATOM 5132 C C . ILE A 1 640 ? -9.438 -8.164 17.597 1.00 90.44 640 ILE A C 1
ATOM 5134 O O . ILE A 1 640 ? -9.277 -7.386 16.665 1.00 90.44 640 ILE A O 1
ATOM 5138 N N . GLY A 1 641 ? -8.538 -8.296 18.564 1.00 92.19 641 GLY A N 1
ATOM 5139 C CA . GLY A 1 641 ? -7.258 -7.606 18.619 1.00 92.19 641 GLY A CA 1
ATOM 5140 C C . GLY A 1 641 ? -6.126 -8.368 17.926 1.00 92.19 641 GLY A C 1
ATOM 5141 O O . GLY A 1 641 ? -6.081 -9.594 17.930 1.00 92.19 641 GLY A O 1
ATOM 5142 N N . PHE A 1 642 ? -5.149 -7.639 17.403 1.00 94.00 642 PHE A N 1
ATOM 5143 C CA . PHE A 1 642 ? -3.905 -8.148 16.837 1.00 94.00 642 PHE A CA 1
ATOM 5144 C C . PHE A 1 642 ? -2.727 -7.412 17.460 1.00 94.00 642 PHE A C 1
ATOM 5146 O O . PHE A 1 642 ? -2.719 -6.188 17.493 1.00 94.00 642 PHE A O 1
ATOM 5153 N N . VAL A 1 643 ? -1.703 -8.132 17.905 1.00 92.81 643 VAL A N 1
ATOM 5154 C CA . VAL A 1 643 ? -0.437 -7.561 18.379 1.00 92.81 643 VAL A CA 1
ATOM 5155 C C . VAL A 1 643 ? 0.671 -8.038 17.448 1.00 92.81 643 VAL A C 1
ATOM 5157 O O . VAL A 1 643 ? 0.928 -9.238 17.334 1.00 92.81 643 VAL A O 1
ATOM 5160 N N . SER A 1 644 ? 1.302 -7.103 16.733 1.00 90.25 644 SER A N 1
ATOM 5161 C CA . SER A 1 644 ? 2.284 -7.426 15.690 1.00 90.25 644 SER A CA 1
ATOM 5162 C C . SER A 1 644 ? 3.287 -6.296 15.465 1.00 90.25 644 SER A C 1
ATOM 5164 O O . SER A 1 644 ? 3.001 -5.122 15.697 1.00 90.25 644 SER A O 1
ATOM 5166 N N . GLN A 1 645 ? 4.463 -6.639 14.939 1.00 86.44 645 GLN A N 1
ATOM 5167 C CA . GLN A 1 645 ? 5.320 -5.661 14.262 1.00 86.44 645 GLN A CA 1
ATOM 5168 C C . GLN A 1 645 ? 4.632 -5.147 12.991 1.00 86.44 645 GLN A C 1
ATOM 5170 O O . GLN A 1 645 ? 3.917 -5.919 12.345 1.00 86.44 645 GLN A O 1
ATOM 5175 N N . TRP A 1 646 ? 4.851 -3.874 12.635 1.00 82.56 646 TRP A N 1
ATOM 5176 C CA . TRP A 1 646 ? 4.171 -3.254 11.488 1.00 82.56 646 TRP A CA 1
ATOM 5177 C C . TRP A 1 646 ? 5.083 -2.393 10.595 1.00 82.56 646 TRP A C 1
ATOM 5179 O O . TRP A 1 646 ? 5.140 -1.170 10.691 1.00 82.56 646 TRP A O 1
ATOM 5189 N N . TYR A 1 647 ? 5.826 -3.058 9.713 1.00 76.19 647 TYR A N 1
ATOM 5190 C CA . TYR A 1 647 ? 6.664 -2.465 8.651 1.00 76.19 647 TYR A CA 1
ATOM 5191 C C . TYR A 1 647 ? 6.886 -3.501 7.527 1.00 76.19 647 TYR A C 1
ATOM 5193 O O . TYR A 1 647 ? 6.560 -4.665 7.757 1.00 76.19 647 TYR A O 1
ATOM 5201 N N . PRO A 1 648 ? 7.382 -3.164 6.317 1.00 75.69 648 PRO A N 1
ATOM 5202 C CA . PRO A 1 648 ? 7.444 -4.113 5.191 1.00 75.69 648 PRO A CA 1
ATOM 5203 C C . PRO A 1 648 ? 8.301 -5.371 5.472 1.00 75.69 648 PRO A C 1
ATOM 5205 O O . PRO A 1 648 ? 9.509 -5.390 5.248 1.00 75.69 648 PRO A O 1
ATOM 5208 N N . ARG A 1 649 ? 7.686 -6.443 5.993 1.00 79.56 649 ARG A N 1
ATOM 5209 C CA . ARG A 1 649 ? 8.310 -7.747 6.295 1.00 79.56 649 ARG A CA 1
ATOM 5210 C C . ARG A 1 649 ? 7.257 -8.850 6.382 1.00 79.56 649 ARG A C 1
ATOM 5212 O O . ARG A 1 649 ? 6.083 -8.565 6.599 1.00 79.56 649 ARG A O 1
ATOM 5219 N N . GLY A 1 650 ? 7.693 -10.111 6.306 1.00 82.94 650 GLY A N 1
ATOM 5220 C CA . GLY A 1 650 ? 6.810 -11.289 6.327 1.00 82.94 650 GLY A CA 1
ATOM 5221 C C . GLY A 1 650 ? 5.789 -11.290 7.470 1.00 82.94 650 GLY A C 1
ATOM 5222 O O . GLY A 1 650 ? 4.606 -11.478 7.218 1.00 82.94 650 GLY A O 1
ATOM 5223 N N . GLN A 1 651 ? 6.217 -10.979 8.698 1.00 86.56 651 GLN A N 1
ATOM 5224 C CA . GLN A 1 651 ? 5.332 -10.908 9.873 1.00 86.56 651 GLN A CA 1
ATOM 5225 C C . GLN A 1 651 ? 4.149 -9.943 9.673 1.00 86.56 651 GLN A C 1
ATOM 5227 O O . GLN A 1 651 ? 3.018 -10.265 10.026 1.00 86.56 651 GLN A O 1
ATOM 5232 N N . THR A 1 652 ? 4.382 -8.791 9.040 1.00 86.88 652 THR A N 1
ATOM 5233 C CA . THR A 1 652 ? 3.324 -7.817 8.752 1.00 86.88 652 THR A CA 1
ATOM 5234 C C . THR A 1 652 ? 2.323 -8.374 7.751 1.00 86.88 652 THR A C 1
ATOM 5236 O O . THR A 1 652 ? 1.125 -8.278 7.983 1.00 86.88 652 THR A O 1
ATOM 5239 N N . TYR A 1 653 ? 2.788 -9.021 6.680 1.00 87.56 653 TYR A N 1
ATOM 5240 C CA . TYR A 1 653 ? 1.905 -9.626 5.676 1.00 87.56 653 TYR A CA 1
ATOM 5241 C C . TYR A 1 653 ? 1.115 -10.824 6.225 1.00 87.56 653 TYR A C 1
ATOM 5243 O O . TYR A 1 653 ? -0.040 -11.024 5.849 1.00 87.56 653 TYR A O 1
ATOM 5251 N N . VAL A 1 654 ? 1.685 -11.575 7.174 1.00 91.56 654 VAL A N 1
ATOM 5252 C CA . VAL A 1 654 ? 0.965 -12.620 7.920 1.00 91.56 654 VAL A CA 1
ATOM 5253 C C . VAL A 1 654 ? -0.198 -12.011 8.705 1.00 91.56 654 VAL A C 1
ATOM 5255 O O . VAL A 1 654 ? -1.343 -12.427 8.533 1.00 91.56 654 VAL A O 1
ATOM 5258 N N . THR A 1 655 ? 0.066 -10.977 9.509 1.00 91.50 655 THR A N 1
ATOM 5259 C CA . THR A 1 655 ? -0.984 -10.283 10.271 1.00 91.50 655 THR A CA 1
ATOM 5260 C C . THR A 1 655 ? -2.003 -9.613 9.342 1.00 91.50 655 THR A C 1
ATOM 5262 O O . THR A 1 655 ? -3.202 -9.702 9.595 1.00 91.50 655 THR A O 1
ATOM 5265 N N . LYS A 1 656 ? -1.555 -9.019 8.227 1.00 88.00 656 LYS A N 1
ATOM 5266 C CA . LYS A 1 656 ? -2.407 -8.428 7.181 1.00 88.00 656 LYS A CA 1
ATOM 5267 C C . LYS A 1 656 ? -3.413 -9.448 6.634 1.00 88.00 656 LYS A C 1
ATOM 5269 O O . LYS A 1 656 ? -4.607 -9.169 6.574 1.00 88.00 656 LYS A O 1
ATOM 5274 N N . THR A 1 657 ? -2.937 -10.650 6.307 1.00 89.62 657 THR A N 1
ATOM 5275 C CA . THR A 1 657 ? -3.767 -11.756 5.797 1.00 89.62 657 THR A CA 1
ATOM 5276 C C . THR A 1 657 ? -4.828 -12.176 6.819 1.00 89.62 657 THR A C 1
ATOM 5278 O O . THR A 1 657 ? -5.987 -12.369 6.455 1.00 89.62 657 THR A O 1
ATOM 5281 N N . LEU A 1 658 ? -4.456 -12.281 8.101 1.00 91.50 658 LEU A N 1
ATOM 5282 C CA . LEU A 1 658 ? -5.392 -12.625 9.177 1.00 91.50 658 LEU A CA 1
ATOM 5283 C C . LEU A 1 658 ? -6.458 -11.543 9.383 1.00 91.50 658 LEU A C 1
ATOM 5285 O O . LEU A 1 658 ? -7.637 -11.875 9.473 1.00 91.50 658 LEU A O 1
ATOM 5289 N N . ILE A 1 659 ? -6.061 -10.264 9.410 1.00 89.06 659 ILE A N 1
ATOM 5290 C CA . ILE A 1 659 ? -6.999 -9.136 9.511 1.00 89.06 659 ILE A CA 1
ATOM 5291 C C . ILE A 1 659 ? -7.994 -9.185 8.349 1.00 89.06 659 ILE A C 1
ATOM 5293 O O . ILE A 1 659 ? -9.198 -9.178 8.583 1.00 89.06 659 ILE A O 1
ATOM 5297 N N . ASN A 1 660 ? -7.507 -9.328 7.113 1.00 85.31 660 ASN A N 1
ATOM 5298 C CA . ASN A 1 660 ? -8.357 -9.367 5.921 1.00 85.31 660 ASN A CA 1
ATOM 5299 C C . ASN A 1 660 ? -9.338 -10.541 5.918 1.00 85.31 660 ASN A C 1
ATOM 5301 O O . ASN A 1 660 ? -10.440 -10.419 5.389 1.00 85.31 660 ASN A O 1
ATOM 5305 N N . ALA A 1 661 ? -8.954 -11.679 6.498 1.00 85.88 661 ALA A N 1
ATOM 5306 C CA . ALA A 1 661 ? -9.841 -12.829 6.615 1.00 85.88 661 ALA A CA 1
ATOM 5307 C C . ALA A 1 661 ? -10.951 -12.596 7.654 1.00 85.88 661 ALA A C 1
ATOM 5309 O O . ALA A 1 661 ? -12.064 -13.089 7.486 1.00 85.88 661 ALA A O 1
ATOM 5310 N N . ILE A 1 662 ? -10.668 -11.827 8.705 1.00 82.81 662 ILE A N 1
ATOM 5311 C CA . ILE A 1 662 ? -11.617 -11.529 9.784 1.00 82.81 662 ILE A CA 1
ATOM 5312 C C . ILE A 1 662 ? -12.562 -10.369 9.427 1.00 82.81 662 ILE A C 1
ATOM 5314 O O . ILE A 1 662 ? -13.683 -10.330 9.926 1.00 82.81 662 ILE A O 1
ATOM 5318 N N . SER A 1 663 ? -12.152 -9.457 8.540 1.00 67.06 663 SER A N 1
ATOM 5319 C CA . SER A 1 663 ? -12.919 -8.266 8.157 1.00 67.06 663 SER A CA 1
ATOM 5320 C C . SER A 1 663 ? -14.402 -8.543 7.858 1.00 67.06 663 SER A C 1
ATOM 5322 O O . SER A 1 663 ? -14.727 -9.324 6.963 1.00 67.06 663 SER A O 1
ATOM 5324 N N . SER A 1 664 ? -15.269 -7.824 8.586 1.00 55.91 664 SER A N 1
ATOM 5325 C CA . SER A 1 664 ? -16.740 -7.770 8.518 1.00 55.91 664 SER A CA 1
ATOM 5326 C C . SER A 1 664 ? -17.472 -9.131 8.573 1.00 55.91 664 SER A C 1
ATOM 5328 O O . SER A 1 664 ? -17.333 -9.956 7.662 1.00 55.91 664 SER A O 1
ATOM 5330 N N . PRO A 1 665 ? -18.329 -9.375 9.590 1.00 49.66 665 PRO A N 1
ATOM 5331 C CA . PRO A 1 665 ? -18.896 -8.402 10.538 1.00 49.66 665 PRO A CA 1
ATOM 5332 C C . PRO A 1 665 ? -18.070 -8.156 11.817 1.00 49.66 665 PRO A C 1
ATOM 5334 O O . PRO A 1 665 ? -18.403 -7.243 12.573 1.00 49.66 665 PRO A O 1
ATOM 5337 N N . ASP A 1 666 ? -17.008 -8.927 12.065 1.00 63.38 666 ASP A N 1
ATOM 5338 C CA . ASP A 1 666 ? -16.156 -8.766 13.251 1.00 63.38 666 ASP A CA 1
ATOM 5339 C C . ASP A 1 666 ? -15.255 -7.525 13.131 1.00 63.38 666 ASP A C 1
ATOM 5341 O O . ASP A 1 666 ? -14.873 -7.118 12.027 1.00 63.38 666 ASP A O 1
ATOM 5345 N N . ARG A 1 667 ? -14.947 -6.885 14.269 1.00 68.31 667 ARG A N 1
ATOM 5346 C CA . ARG A 1 667 ? -14.192 -5.620 14.322 1.00 68.31 667 ARG A CA 1
ATOM 5347 C C . ARG A 1 667 ? -12.718 -5.899 14.634 1.00 68.31 667 ARG A C 1
ATOM 5349 O O . ARG A 1 667 ? -12.400 -6.138 15.801 1.00 68.31 667 ARG A O 1
ATOM 5356 N N . PRO A 1 668 ? -11.814 -5.888 13.635 1.00 84.19 668 PRO A N 1
ATOM 5357 C CA . PRO A 1 668 ? -10.392 -6.047 13.894 1.00 84.19 668 PRO A CA 1
ATOM 5358 C C . PRO A 1 668 ? -9.812 -4.768 14.512 1.00 84.19 668 PRO A C 1
ATOM 5360 O O . PRO A 1 668 ? -10.131 -3.665 14.081 1.00 84.19 668 PRO A O 1
ATOM 5363 N N . PHE A 1 669 ? -8.915 -4.920 15.481 1.00 86.12 669 PHE A N 1
ATOM 5364 C CA . PHE A 1 669 ? -8.086 -3.868 16.064 1.00 86.12 669 PHE A CA 1
ATOM 5365 C C . PHE A 1 669 ? -6.629 -4.307 16.021 1.00 86.12 669 PHE A C 1
ATOM 5367 O O . PHE A 1 669 ? -6.317 -5.456 16.306 1.00 86.12 669 PHE A O 1
ATOM 5374 N N . LEU A 1 670 ? -5.711 -3.407 15.706 1.00 87.31 670 LEU A N 1
ATOM 5375 C CA . LEU A 1 670 ? -4.285 -3.684 15.626 1.00 87.31 670 LEU A CA 1
ATOM 5376 C C . LEU A 1 670 ? -3.540 -2.821 16.644 1.00 87.31 670 LEU A C 1
ATOM 5378 O O . LEU A 1 670 ? -3.616 -1.602 16.608 1.00 87.31 670 LEU A O 1
ATOM 5382 N N . LEU A 1 671 ? -2.766 -3.443 17.522 1.00 87.50 671 LEU A N 1
ATOM 5383 C CA . LEU A 1 671 ? -1.755 -2.780 18.330 1.00 87.50 671 LEU A CA 1
ATOM 5384 C C . LEU A 1 671 ? -0.381 -3.048 17.706 1.00 87.50 671 LEU A C 1
ATOM 5386 O O . LEU A 1 671 ? 0.227 -4.110 17.876 1.00 87.50 671 LEU A O 1
ATOM 5390 N N . ALA A 1 672 ? 0.082 -2.076 16.928 1.00 82.81 672 ALA A N 1
ATOM 5391 C CA . ALA A 1 672 ? 1.292 -2.144 16.132 1.00 82.81 672 ALA A CA 1
ATOM 5392 C C . ALA A 1 672 ? 2.540 -1.776 16.947 1.00 82.81 672 ALA A C 1
ATOM 5394 O O . ALA A 1 672 ? 2.561 -0.802 17.702 1.00 82.81 672 ALA A O 1
ATOM 5395 N N . ARG A 1 673 ? 3.626 -2.524 16.733 1.00 79.50 673 ARG A N 1
ATOM 5396 C CA . ARG A 1 673 ? 4.968 -2.211 17.248 1.00 79.50 673 ARG A CA 1
ATOM 5397 C C . ARG A 1 673 ? 5.840 -1.629 16.151 1.00 79.50 673 ARG A C 1
ATOM 5399 O O . ARG A 1 673 ? 5.952 -2.220 15.073 1.00 79.50 673 ARG A O 1
ATOM 5406 N N . SER A 1 674 ? 6.531 -0.537 16.468 1.00 67.06 674 SER A N 1
ATOM 5407 C CA . SER A 1 674 ? 7.595 0.001 15.623 1.00 67.06 674 SER A CA 1
ATOM 5408 C C . SER A 1 674 ? 8.956 -0.576 16.027 1.00 67.06 674 SER A C 1
ATOM 5410 O O . SER A 1 674 ? 9.317 -0.612 17.206 1.00 67.06 674 SER A O 1
ATOM 5412 N N . ALA A 1 675 ? 9.734 -1.034 15.046 1.00 53.00 675 ALA A N 1
ATOM 5413 C CA . ALA A 1 675 ? 11.126 -1.411 15.250 1.00 53.00 675 ALA A CA 1
ATOM 5414 C C . ALA A 1 675 ? 12.008 -0.177 15.003 1.00 53.00 675 ALA A C 1
ATOM 5416 O O . ALA A 1 675 ? 12.495 0.009 13.892 1.00 53.00 675 ALA A O 1
ATOM 5417 N N . SER A 1 676 ? 12.252 0.624 16.048 1.00 44.19 676 SER A N 1
ATOM 5418 C CA . SER A 1 676 ? 13.162 1.791 16.084 1.00 44.19 676 SER A CA 1
ATOM 5419 C C . SER A 1 676 ? 12.752 3.035 15.272 1.00 44.19 676 SER A C 1
ATOM 5421 O O . SER A 1 676 ? 12.026 2.957 14.289 1.00 44.19 676 SER A O 1
ATOM 5423 N N . ASN A 1 677 ? 13.260 4.196 15.703 1.00 40.81 677 ASN A N 1
ATOM 5424 C CA . ASN A 1 677 ? 12.968 5.547 15.197 1.00 40.81 677 ASN A CA 1
ATOM 5425 C C . ASN A 1 677 ? 13.372 5.820 13.727 1.00 40.81 677 ASN A C 1
ATOM 5427 O O . ASN A 1 677 ? 13.238 6.954 13.281 1.00 40.81 677 ASN A O 1
ATOM 5431 N N . GLU A 1 678 ? 13.875 4.830 12.978 1.00 38.25 678 GLU A N 1
ATOM 5432 C CA . GLU A 1 678 ? 14.478 5.038 11.646 1.00 38.25 678 GLU A CA 1
ATOM 5433 C C . GLU A 1 678 ? 13.865 4.205 10.510 1.00 38.25 678 GLU A C 1
ATOM 5435 O O . GLU A 1 678 ? 14.139 4.482 9.344 1.00 38.25 678 GLU A O 1
ATOM 5440 N N . LYS A 1 679 ? 13.022 3.201 10.789 1.00 41.09 679 LYS A N 1
ATOM 5441 C CA . LYS A 1 679 ? 12.361 2.432 9.721 1.00 41.09 679 LYS A CA 1
ATOM 5442 C C . LYS A 1 679 ? 10.961 2.976 9.487 1.00 41.09 679 LYS A C 1
ATOM 5444 O O . LYS A 1 679 ? 10.160 3.010 10.418 1.00 41.09 679 LYS A O 1
ATOM 5449 N N . ALA A 1 680 ? 10.677 3.381 8.247 1.00 41.34 680 ALA A N 1
ATOM 5450 C CA . ALA A 1 680 ? 9.343 3.787 7.825 1.00 41.34 680 ALA A CA 1
ATOM 5451 C C . ALA A 1 680 ? 8.341 2.695 8.228 1.00 41.34 680 ALA A C 1
ATOM 5453 O O . ALA A 1 680 ? 8.388 1.566 7.730 1.00 41.34 680 ALA A O 1
ATOM 5454 N N . ILE A 1 681 ? 7.477 3.024 9.190 1.00 52.50 681 ILE A N 1
ATOM 5455 C CA . ILE A 1 681 ? 6.273 2.249 9.483 1.00 52.50 681 ILE A CA 1
ATOM 5456 C C . ILE A 1 681 ? 5.553 2.101 8.143 1.00 52.50 681 ILE A C 1
ATOM 5458 O O . ILE A 1 681 ? 5.509 3.075 7.389 1.00 52.50 681 ILE A O 1
ATOM 5462 N N . LEU A 1 682 ? 5.042 0.903 7.828 1.00 50.09 682 LEU A N 1
ATOM 5463 C CA . LEU A 1 682 ? 4.185 0.730 6.648 1.00 50.09 682 LEU A CA 1
ATOM 5464 C C . LEU A 1 682 ? 3.138 1.830 6.724 1.00 50.09 682 LEU A C 1
ATOM 5466 O O . LEU A 1 682 ? 2.413 1.885 7.719 1.00 50.09 682 LEU A O 1
ATOM 5470 N N . SER A 1 683 ? 3.184 2.764 5.773 1.00 46.19 683 SER A N 1
ATOM 5471 C CA . SER A 1 683 ? 2.432 4.000 5.880 1.00 46.19 683 SER A CA 1
ATOM 5472 C C . SER A 1 683 ? 0.972 3.587 6.046 1.00 46.19 683 SER A C 1
ATOM 5474 O O . SER A 1 683 ? 0.369 2.967 5.173 1.00 46.19 683 SER A O 1
ATOM 5476 N N . PHE A 1 684 ? 0.412 3.855 7.227 1.00 48.38 684 PHE A N 1
ATOM 5477 C CA . PHE A 1 684 ? -1.024 3.701 7.398 1.00 48.38 684 PHE A CA 1
ATOM 5478 C C . PHE A 1 684 ? -1.724 4.640 6.401 1.00 48.38 684 PHE A C 1
ATOM 5480 O O . PHE A 1 684 ? -2.816 4.331 5.953 1.00 48.38 684 PHE A O 1
ATOM 5487 N N . GLN A 1 685 ? -1.058 5.734 5.997 1.00 37.34 685 GLN A N 1
ATOM 5488 C CA . GLN A 1 685 ? -1.532 6.748 5.055 1.00 37.34 685 GLN A CA 1
ATOM 5489 C C . GLN A 1 685 ? -1.979 6.187 3.694 1.00 37.34 685 GLN A C 1
ATOM 5491 O O . GLN A 1 685 ? -2.981 6.679 3.182 1.00 37.34 685 GLN A O 1
ATOM 5496 N N . ASP A 1 686 ? -1.338 5.133 3.181 1.00 36.25 686 ASP A N 1
ATOM 5497 C CA . ASP A 1 686 ? -1.648 4.574 1.853 1.00 36.25 686 ASP A CA 1
ATOM 5498 C C . ASP A 1 686 ? -2.655 3.410 1.887 1.00 36.25 686 ASP A C 1
ATOM 5500 O O . ASP A 1 686 ? -3.237 3.062 0.864 1.00 36.25 686 ASP A O 1
ATOM 5504 N N . ASP A 1 687 ? -2.905 2.815 3.059 1.00 46.66 687 ASP A N 1
ATOM 5505 C CA . ASP A 1 687 ? -3.832 1.688 3.224 1.00 46.66 687 ASP A CA 1
ATOM 5506 C C . ASP A 1 687 ? -4.939 2.088 4.219 1.00 46.66 687 ASP A C 1
ATOM 5508 O O . ASP A 1 687 ? -4.895 1.780 5.418 1.00 46.66 687 ASP A O 1
ATOM 5512 N N . LEU A 1 688 ? -5.917 2.857 3.708 1.00 39.84 688 LEU A N 1
ATOM 5513 C CA . LEU A 1 688 ? -7.056 3.444 4.443 1.00 39.84 688 LEU A CA 1
ATOM 5514 C C . LEU A 1 688 ? -7.744 2.443 5.390 1.00 39.84 688 LEU A C 1
ATOM 5516 O O . LEU A 1 688 ? -8.212 2.827 6.462 1.00 39.84 688 LEU A O 1
ATOM 5520 N N . ALA A 1 689 ? -7.754 1.153 5.039 1.00 48.66 689 ALA A N 1
ATOM 5521 C CA . ALA A 1 689 ? -8.335 0.086 5.848 1.00 48.66 689 ALA A CA 1
ATOM 5522 C C . ALA A 1 689 ? -7.666 -0.072 7.229 1.00 48.66 689 ALA A C 1
ATOM 5524 O O . ALA A 1 689 ? -8.342 -0.418 8.199 1.00 48.66 689 ALA A O 1
ATOM 5525 N N . TYR A 1 690 ? -6.362 0.208 7.350 1.00 54.94 690 TYR A N 1
ATOM 5526 C CA . TYR A 1 690 ? -5.612 -0.002 8.595 1.00 54.94 690 TYR A CA 1
ATOM 5527 C C . TYR A 1 690 ? -5.518 1.242 9.480 1.00 54.94 690 TYR A C 1
ATOM 5529 O O . TYR A 1 690 ? -5.349 1.098 10.692 1.00 54.94 690 TYR A O 1
ATOM 5537 N N . GLN A 1 691 ? -5.681 2.452 8.928 1.00 49.31 691 GLN A N 1
ATOM 5538 C CA . GLN A 1 691 ? -5.662 3.700 9.717 1.00 49.31 691 GLN A CA 1
ATOM 5539 C C . GLN A 1 691 ? -6.709 3.702 10.830 1.00 49.31 691 GLN A C 1
ATOM 5541 O O . GLN A 1 691 ? -6.473 4.235 11.909 1.00 49.31 691 GLN A O 1
ATOM 5546 N N . HIS A 1 692 ? -7.872 3.108 10.564 1.00 49.66 692 HIS A N 1
ATOM 5547 C CA . HIS A 1 692 ? -9.021 3.152 11.466 1.00 49.66 692 HIS A CA 1
ATOM 5548 C C . HIS A 1 692 ? -8.986 2.093 12.573 1.00 49.66 692 HIS A C 1
ATOM 5550 O O . HIS A 1 692 ? -9.770 2.181 13.518 1.00 49.66 692 HIS A O 1
ATOM 5556 N N . ILE A 1 693 ? -8.085 1.110 12.475 1.00 61.28 693 ILE A N 1
ATOM 5557 C CA . ILE A 1 693 ? -8.010 -0.015 13.415 1.00 61.28 693 ILE A CA 1
ATOM 5558 C C . ILE A 1 693 ? -6.677 -0.098 14.164 1.00 61.28 693 ILE A C 1
ATOM 5560 O O . ILE A 1 693 ? -6.596 -0.845 15.136 1.00 61.28 693 ILE A O 1
ATOM 5564 N N . ALA A 1 694 ? -5.647 0.646 13.747 1.00 56.59 694 ALA A N 1
ATOM 5565 C CA . ALA A 1 694 ? -4.295 0.530 14.282 1.00 56.59 694 ALA A CA 1
ATOM 5566 C C . ALA A 1 694 ? -3.930 1.601 15.329 1.00 56.59 694 ALA A C 1
ATOM 5568 O O . ALA A 1 694 ? -4.037 2.798 15.077 1.00 56.59 694 ALA A O 1
ATOM 5569 N N . GLU A 1 695 ? -3.403 1.171 16.476 1.00 68.19 695 GLU A N 1
ATOM 5570 C CA . GLU A 1 695 ? -2.716 2.006 17.466 1.00 68.19 695 GLU A CA 1
ATOM 5571 C C . GLU A 1 695 ? -1.219 1.668 17.477 1.00 68.19 695 GLU A C 1
ATOM 5573 O O . GLU A 1 695 ? -0.836 0.500 17.417 1.00 68.19 695 GLU A O 1
ATOM 5578 N N . ILE A 1 696 ? -0.355 2.684 17.536 1.00 66.88 696 ILE A N 1
ATOM 5579 C CA . ILE A 1 696 ? 1.097 2.512 17.401 1.00 66.88 696 ILE A CA 1
ATOM 5580 C C . ILE A 1 696 ? 1.768 2.681 18.760 1.00 66.88 696 ILE A C 1
ATOM 5582 O O . ILE A 1 696 ? 1.782 3.775 19.327 1.00 66.88 696 ILE A O 1
ATOM 5586 N N . SER A 1 697 ? 2.421 1.621 19.238 1.00 60.97 697 SER A N 1
ATOM 5587 C CA . SER A 1 697 ? 3.377 1.746 20.333 1.00 60.97 697 SER A CA 1
ATOM 5588 C C . SER A 1 697 ? 4.665 2.407 19.815 1.00 60.97 697 SER A C 1
ATOM 5590 O O . SER A 1 697 ? 5.239 1.933 18.827 1.00 60.97 697 SER A O 1
ATOM 5592 N N . PRO A 1 698 ? 5.153 3.488 20.458 1.00 56.88 698 PRO A N 1
ATOM 5593 C CA . PRO A 1 698 ? 6.338 4.225 20.009 1.00 56.88 698 PRO A CA 1
ATOM 5594 C C . PRO A 1 698 ? 7.629 3.407 20.132 1.00 56.88 698 PRO A C 1
ATOM 5596 O O . PRO A 1 698 ? 8.669 3.799 19.610 1.00 56.88 698 PRO A O 1
ATOM 5599 N N . THR A 1 699 ? 7.574 2.276 20.831 1.00 64.62 699 THR A N 1
ATOM 5600 C CA . THR A 1 699 ? 8.703 1.391 21.079 1.00 64.62 699 THR A CA 1
ATOM 5601 C C . THR A 1 699 ? 8.363 -0.042 20.700 1.00 64.62 699 THR A C 1
ATOM 5603 O O . THR A 1 699 ? 7.204 -0.447 20.644 1.00 64.62 699 THR A O 1
ATOM 5606 N N . TYR A 1 700 ? 9.402 -0.850 20.487 1.00 73.00 700 TYR A N 1
ATOM 5607 C CA . TYR A 1 700 ? 9.237 -2.292 20.313 1.00 73.00 700 TYR A CA 1
ATOM 5608 C C . TYR A 1 700 ? 8.620 -2.953 21.559 1.00 73.00 700 TYR A C 1
ATOM 5610 O O . TYR A 1 700 ? 7.865 -3.920 21.458 1.00 73.00 700 TYR A O 1
ATOM 5618 N N . HIS A 1 701 ? 8.947 -2.420 22.741 1.00 81.56 701 HIS A N 1
ATOM 5619 C CA . HIS A 1 701 ? 8.351 -2.821 24.009 1.00 81.56 701 HIS A CA 1
ATOM 5620 C C . HIS A 1 701 ? 6.985 -2.147 24.200 1.00 81.56 701 HIS A C 1
ATOM 5622 O O . HIS A 1 701 ? 6.902 -0.937 24.005 1.00 81.56 701 HIS A O 1
ATOM 5628 N N . ILE A 1 702 ? 5.937 -2.890 24.572 1.00 80.12 702 ILE A N 1
ATOM 5629 C CA . ILE A 1 702 ? 4.611 -2.310 24.836 1.00 80.12 702 ILE A CA 1
ATOM 5630 C C . ILE A 1 702 ? 4.438 -2.232 26.346 1.00 80.12 702 ILE A C 1
ATOM 5632 O O . ILE A 1 702 ? 4.519 -3.250 27.027 1.00 80.12 702 ILE A O 1
ATOM 5636 N N . ASP A 1 703 ? 4.165 -1.034 26.861 1.00 77.62 703 ASP A N 1
ATOM 5637 C CA . ASP A 1 703 ? 3.853 -0.857 28.278 1.00 77.62 703 ASP A CA 1
ATOM 5638 C C . ASP A 1 703 ? 2.594 -1.676 28.648 1.00 77.62 703 ASP A C 1
ATOM 5640 O O . ASP A 1 703 ? 1.527 -1.465 28.052 1.00 77.62 703 ASP A O 1
ATOM 5644 N N . PRO A 1 704 ? 2.675 -2.589 29.636 1.00 82.19 704 PRO A N 1
ATOM 5645 C CA . PRO A 1 704 ? 1.531 -3.350 30.127 1.00 82.19 704 PRO A CA 1
ATOM 5646 C C . PRO A 1 704 ? 0.300 -2.507 30.481 1.00 82.19 704 PRO A C 1
ATOM 5648 O O . PRO A 1 704 ? -0.823 -2.993 30.354 1.00 82.19 704 PRO A O 1
ATOM 5651 N N . ALA A 1 705 ? 0.470 -1.265 30.942 1.00 72.31 705 ALA A N 1
ATOM 5652 C CA . ALA A 1 705 ? -0.637 -0.363 31.248 1.00 72.31 705 ALA A CA 1
ATOM 5653 C C . ALA A 1 705 ? -1.358 0.116 29.980 1.00 72.31 705 ALA A C 1
ATOM 5655 O O . ALA A 1 705 ? -2.589 0.121 29.953 1.00 72.31 705 ALA A O 1
ATOM 5656 N N . VAL A 1 706 ? -0.608 0.441 28.922 1.00 75.81 706 VAL A N 1
ATOM 5657 C CA . VAL A 1 706 ? -1.163 0.807 27.607 1.00 75.81 706 VAL A CA 1
ATOM 5658 C C . VAL A 1 706 ? -1.909 -0.379 27.011 1.00 75.81 706 VAL A C 1
ATOM 5660 O O . VAL A 1 706 ? -3.046 -0.235 26.579 1.00 75.81 706 VAL A O 1
ATOM 5663 N N . PHE A 1 707 ? -1.324 -1.576 27.074 1.00 83.94 707 PHE A N 1
ATOM 5664 C CA . PHE A 1 707 ? -1.975 -2.792 26.589 1.00 83.94 707 PHE A CA 1
ATOM 5665 C C . PHE A 1 707 ? -3.291 -3.092 27.324 1.00 83.94 707 PHE A C 1
ATOM 5667 O O . PHE A 1 707 ? -4.301 -3.396 26.696 1.00 83.94 707 PHE A O 1
ATOM 5674 N N . LYS A 1 708 ? -3.305 -2.959 28.657 1.00 78.56 708 LYS A N 1
ATOM 5675 C CA . LYS A 1 708 ? -4.524 -3.098 29.472 1.00 78.56 708 LYS A CA 1
ATOM 5676 C C . LYS A 1 708 ? -5.587 -2.078 29.076 1.00 78.56 708 LYS A C 1
ATOM 5678 O O . LYS A 1 708 ? -6.738 -2.456 28.895 1.00 78.56 708 LYS A O 1
ATOM 5683 N N . HIS A 1 709 ? -5.190 -0.814 28.935 1.00 73.06 709 HIS A N 1
ATOM 5684 C CA . HIS A 1 709 ? -6.094 0.254 28.528 1.00 73.06 709 HIS A CA 1
ATOM 5685 C C . HIS A 1 709 ? -6.683 -0.004 27.139 1.00 73.06 709 HIS A C 1
ATOM 5687 O O . HIS A 1 709 ? -7.884 0.146 26.963 1.00 73.06 709 HIS A O 1
ATOM 5693 N N . TRP A 1 710 ? -5.865 -0.464 26.192 1.00 83.81 710 TRP A N 1
ATOM 5694 C CA . TRP A 1 710 ? -6.300 -0.817 24.844 1.00 83.81 710 TRP A CA 1
ATOM 5695 C C . TRP A 1 710 ? -7.332 -1.953 24.842 1.00 83.81 710 TRP A C 1
ATOM 5697 O O . TRP A 1 710 ? -8.368 -1.831 24.192 1.00 83.81 710 TRP A O 1
ATOM 5707 N N . ILE A 1 711 ? -7.105 -3.016 25.626 1.00 83.62 711 ILE A N 1
ATOM 5708 C CA . ILE A 1 711 ? -8.087 -4.099 25.809 1.00 83.62 711 ILE A CA 1
ATOM 5709 C C . ILE A 1 711 ? -9.411 -3.548 26.348 1.00 83.62 711 ILE A C 1
ATOM 5711 O O . ILE A 1 711 ? -10.468 -3.852 25.799 1.00 83.62 711 ILE A O 1
ATOM 5715 N N . ASP A 1 712 ? -9.343 -2.738 27.409 1.00 77.88 712 ASP A N 1
ATOM 5716 C CA . ASP A 1 712 ? -10.520 -2.196 28.094 1.00 77.88 712 ASP A CA 1
ATOM 5717 C C . ASP A 1 712 ? -11.306 -1.226 27.201 1.00 77.88 712 ASP A C 1
ATOM 5719 O O . ASP A 1 712 ? -12.529 -1.285 27.138 1.00 77.88 712 ASP A O 1
ATOM 5723 N N . GLN A 1 713 ? -10.607 -0.351 26.476 1.00 75.75 713 GLN A N 1
ATOM 5724 C CA . GLN A 1 713 ? -11.208 0.659 25.608 1.00 75.75 713 GLN A CA 1
ATOM 5725 C C . GLN A 1 713 ? -11.894 0.045 24.381 1.00 75.75 713 GLN A C 1
ATOM 5727 O O . GLN A 1 713 ? -12.873 0.600 23.883 1.00 75.75 713 GLN A O 1
ATOM 5732 N N . ARG A 1 714 ? -11.354 -1.057 23.851 1.00 78.56 714 ARG A N 1
ATOM 5733 C CA . ARG A 1 714 ? -11.846 -1.704 22.623 1.00 78.56 714 ARG A CA 1
ATOM 5734 C C . ARG A 1 714 ? -12.739 -2.914 22.889 1.00 78.56 714 ARG A C 1
ATOM 5736 O O . ARG A 1 714 ? -13.192 -3.535 21.930 1.00 78.56 714 ARG A O 1
ATOM 5743 N N . GLU A 1 715 ? -12.977 -3.235 24.161 1.00 81.06 715 GLU A N 1
ATOM 5744 C CA . GLU A 1 715 ? -13.783 -4.379 24.602 1.00 81.06 715 GLU A CA 1
ATOM 5745 C C . GLU A 1 715 ? -13.367 -5.678 23.888 1.00 81.06 715 GLU A C 1
ATOM 5747 O O . GLU A 1 715 ? -14.195 -6.375 23.315 1.00 81.06 715 GLU A O 1
ATOM 5752 N N . ILE A 1 716 ? -12.061 -5.960 23.838 1.00 87.75 716 ILE A N 1
ATOM 5753 C CA . ILE A 1 716 ? -11.515 -7.052 23.014 1.00 87.75 716 ILE A CA 1
ATOM 5754 C C . ILE A 1 716 ? -11.905 -8.423 23.577 1.00 87.75 716 ILE A C 1
ATOM 5756 O O . ILE A 1 716 ? -11.674 -8.686 24.751 1.00 87.75 716 ILE A O 1
ATOM 5760 N N . ASP A 1 717 ? -12.399 -9.329 22.730 1.00 89.25 717 ASP A N 1
ATOM 5761 C CA . ASP A 1 717 ? -12.771 -10.701 23.107 1.00 89.25 717 ASP A CA 1
ATOM 5762 C C . ASP A 1 717 ? -11.669 -11.722 22.777 1.00 89.25 717 ASP A C 1
ATOM 5764 O O . ASP A 1 717 ? -11.444 -12.686 23.516 1.00 89.25 717 ASP A O 1
ATOM 5768 N N . VAL A 1 718 ? -10.963 -11.508 21.661 1.00 93.75 718 VAL A N 1
ATOM 5769 C CA . VAL A 1 718 ? -9.907 -12.394 21.148 1.00 93.75 718 VAL A CA 1
ATOM 5770 C C . VAL A 1 718 ? -8.678 -11.574 20.775 1.00 93.75 718 VAL A C 1
ATOM 5772 O O . VAL A 1 718 ? -8.815 -10.554 20.113 1.00 93.75 718 VAL A O 1
ATOM 5775 N N . ILE A 1 719 ? -7.471 -12.018 21.133 1.00 96.00 719 ILE A N 1
ATOM 5776 C CA . ILE A 1 719 ? -6.216 -11.379 20.714 1.00 96.00 719 ILE A CA 1
ATOM 5777 C C . ILE A 1 719 ? -5.321 -12.368 19.978 1.00 96.00 719 ILE A C 1
ATOM 5779 O O . ILE A 1 719 ? -4.950 -13.409 20.518 1.00 96.00 719 ILE A O 1
ATOM 5783 N N . PHE A 1 720 ? -4.917 -11.990 18.770 1.00 96.88 720 PHE A N 1
ATOM 5784 C CA . PHE A 1 720 ? -3.893 -12.649 17.975 1.00 96.88 720 PHE A CA 1
ATOM 5785 C C . PHE A 1 720 ? -2.520 -12.059 18.279 1.00 96.88 720 PHE A C 1
ATOM 5787 O O . PHE A 1 720 ? -2.281 -10.866 18.103 1.00 96.88 720 PHE A O 1
ATOM 5794 N N . PHE A 1 721 ? -1.596 -12.918 18.675 1.00 96.06 721 PHE A N 1
ATOM 5795 C CA . PHE A 1 721 ? -0.200 -12.602 18.916 1.00 96.06 721 PHE A CA 1
ATOM 5796 C C . PHE A 1 721 ? 0.650 -13.240 17.821 1.00 96.06 721 PHE A C 1
ATOM 5798 O O . PHE A 1 721 ? 0.754 -14.466 17.730 1.00 96.06 721 PHE A O 1
ATOM 5805 N N . ASN A 1 722 ? 1.260 -12.406 16.981 1.00 93.19 722 ASN A N 1
ATOM 5806 C CA . ASN A 1 722 ? 2.147 -12.871 15.923 1.00 93.19 722 ASN A CA 1
ATOM 5807 C C . ASN A 1 722 ? 3.604 -12.823 16.404 1.00 93.19 722 ASN A C 1
ATOM 5809 O O . ASN A 1 722 ? 4.162 -11.734 16.531 1.00 93.19 722 ASN A O 1
ATOM 5813 N N . GLU A 1 723 ? 4.205 -13.988 16.665 1.00 90.06 723 GLU A N 1
ATOM 5814 C CA . GLU A 1 723 ? 5.584 -14.154 17.151 1.00 90.06 723 GLU A CA 1
ATOM 5815 C C . GLU A 1 723 ? 5.890 -13.270 18.379 1.00 90.06 723 GLU A C 1
ATOM 5817 O O . GLU A 1 723 ? 6.885 -12.545 18.413 1.00 90.06 723 GLU A O 1
ATOM 5822 N N . GLU A 1 724 ? 5.001 -13.277 19.380 1.00 91.56 724 GLU A N 1
ATOM 5823 C CA . GLU A 1 724 ? 5.043 -12.329 20.500 1.00 91.56 724 GLU A CA 1
ATOM 5824 C C . GLU A 1 724 ? 6.225 -12.569 21.465 1.00 91.56 724 GLU A C 1
ATOM 5826 O O . GLU A 1 724 ? 6.264 -13.598 22.141 1.00 91.56 724 GLU A O 1
ATOM 5831 N N . PRO A 1 725 ? 7.160 -11.606 21.610 1.00 85.94 725 PRO A N 1
ATOM 5832 C CA . PRO A 1 725 ? 8.308 -11.736 22.511 1.00 85.94 725 PRO A CA 1
ATOM 5833 C C . PRO A 1 725 ? 8.028 -11.364 23.982 1.00 85.94 725 PRO A C 1
ATOM 5835 O O . PRO A 1 725 ? 8.855 -11.654 24.844 1.00 85.94 725 PRO A O 1
ATOM 5838 N N . GLN A 1 726 ? 6.927 -10.673 24.295 1.00 91.00 726 GLN A N 1
ATOM 5839 C CA . GLN A 1 726 ? 6.586 -10.185 25.638 1.00 91.00 726 GLN A CA 1
ATOM 5840 C C . GLN A 1 726 ? 5.484 -11.040 26.258 1.00 91.00 726 GLN A C 1
ATOM 5842 O O . GLN A 1 726 ? 4.302 -10.694 26.247 1.00 91.00 726 GLN A O 1
ATOM 5847 N N . TRP A 1 727 ? 5.900 -12.142 26.878 1.00 92.06 727 TRP A N 1
ATOM 5848 C CA . TRP A 1 727 ? 5.022 -13.080 27.581 1.00 92.06 727 TRP A CA 1
ATOM 5849 C C . TRP A 1 727 ? 4.095 -12.422 28.615 1.00 92.06 727 TRP A C 1
ATOM 5851 O O . TRP A 1 727 ? 2.980 -12.885 28.844 1.00 92.06 727 TRP A O 1
ATOM 5861 N N . GLU A 1 728 ? 4.507 -11.302 29.215 1.00 94.06 728 GLU A N 1
ATOM 5862 C CA . GLU A 1 728 ? 3.658 -10.563 30.151 1.00 94.06 728 GLU A CA 1
ATOM 5863 C C . GLU A 1 728 ? 2.325 -10.115 29.527 1.00 94.06 728 GLU A C 1
ATOM 5865 O O . GLU A 1 728 ? 1.297 -10.195 30.198 1.00 94.06 728 GLU A O 1
ATOM 5870 N N . LEU A 1 729 ? 2.305 -9.710 28.253 1.00 94.44 729 LEU A N 1
ATOM 5871 C CA . LEU A 1 729 ? 1.074 -9.264 27.590 1.00 94.44 729 LEU A CA 1
ATOM 5872 C C . LEU A 1 729 ? 0.097 -10.421 27.382 1.00 94.44 729 LEU A C 1
ATOM 5874 O O . LEU A 1 729 ? -1.096 -10.284 27.643 1.00 94.44 729 LEU A O 1
ATOM 5878 N N . VAL A 1 730 ? 0.613 -11.584 26.986 1.00 96.12 730 VAL A N 1
ATOM 5879 C CA . VAL A 1 730 ? -0.188 -12.804 26.819 1.00 96.12 730 VAL A CA 1
ATOM 5880 C C . VAL A 1 730 ? -0.811 -13.206 28.156 1.00 96.12 730 VAL A C 1
ATOM 5882 O O . VAL A 1 730 ? -2.010 -13.472 28.230 1.00 96.12 730 VAL A O 1
ATOM 5885 N N . ARG A 1 731 ? -0.021 -13.169 29.239 1.00 94.44 731 ARG A N 1
ATOM 5886 C CA . ARG A 1 731 ? -0.510 -13.421 30.600 1.00 94.44 731 ARG A CA 1
ATOM 5887 C C . ARG A 1 731 ? -1.600 -12.429 31.006 1.00 94.44 731 ARG A C 1
ATOM 5889 O O . ARG A 1 731 ? -2.621 -12.854 31.528 1.00 94.44 731 ARG A O 1
ATOM 5896 N N . ILE A 1 732 ? -1.418 -11.135 30.738 1.00 92.44 732 ILE A N 1
ATOM 5897 C CA . ILE A 1 732 ? -2.417 -10.098 31.041 1.00 92.44 732 ILE A CA 1
ATOM 5898 C C . ILE A 1 732 ? -3.729 -10.348 30.296 1.00 92.44 732 ILE A C 1
ATOM 5900 O O . ILE A 1 732 ? -4.792 -10.239 30.905 1.00 92.44 732 ILE A O 1
ATOM 5904 N N . ALA A 1 733 ? -3.666 -10.674 29.002 1.00 94.12 733 ALA A N 1
ATOM 5905 C CA . ALA A 1 733 ? -4.850 -11.002 28.213 1.00 94.12 733 ALA A CA 1
ATOM 5906 C C . ALA A 1 733 ? -5.577 -12.217 28.811 1.00 94.12 733 ALA A C 1
ATOM 5908 O O . ALA A 1 733 ? -6.778 -12.154 29.074 1.00 94.12 733 ALA A O 1
ATOM 5909 N N . LYS A 1 734 ? -4.827 -13.277 29.140 1.00 91.00 734 LYS A N 1
ATOM 5910 C CA . LYS A 1 734 ? -5.373 -14.498 29.739 1.00 91.00 734 LYS A CA 1
ATOM 5911 C C . LYS A 1 734 ? -6.009 -14.259 31.112 1.00 91.00 734 LYS A C 1
ATOM 5913 O O . LYS A 1 734 ? -7.121 -14.715 31.359 1.00 91.00 734 LYS A O 1
ATOM 5918 N N . GLU A 1 735 ? -5.341 -13.516 31.994 1.00 89.62 735 GLU A N 1
ATOM 5919 C CA . GLU A 1 735 ? -5.841 -13.157 33.334 1.00 89.62 735 GLU A CA 1
ATOM 5920 C C . GLU A 1 735 ? -7.112 -12.301 33.284 1.00 89.62 735 GLU A C 1
ATOM 5922 O O . GLU A 1 735 ? -7.911 -12.321 34.218 1.00 89.62 735 GLU A O 1
ATOM 5927 N N . ARG A 1 736 ? -7.314 -11.567 32.186 1.00 88.19 736 ARG A N 1
ATOM 5928 C CA . ARG A 1 736 ? -8.515 -10.765 31.924 1.00 88.19 736 ARG A CA 1
ATOM 5929 C C . ARG A 1 736 ? -9.637 -11.551 31.242 1.00 88.19 736 ARG A C 1
ATOM 5931 O O . ARG A 1 736 ? -10.683 -10.976 30.967 1.00 88.19 736 ARG A O 1
ATOM 5938 N N . GLY A 1 737 ? -9.443 -12.849 31.002 1.00 88.94 737 GLY A N 1
ATOM 5939 C CA . GLY A 1 737 ? -10.439 -13.719 30.375 1.00 88.94 737 GLY A CA 1
ATOM 5940 C C . GLY A 1 737 ? -10.554 -13.557 28.858 1.00 88.94 737 GLY A C 1
ATOM 5941 O O . GLY A 1 737 ? -11.505 -14.070 28.276 1.00 88.94 737 GLY A O 1
ATOM 5942 N N . ILE A 1 738 ? -9.602 -12.871 28.220 1.00 93.88 738 ILE A N 1
ATOM 5943 C CA . ILE A 1 738 ? -9.552 -12.694 26.765 1.00 93.88 738 ILE A CA 1
ATOM 5944 C C . ILE A 1 738 ? -8.997 -13.970 26.133 1.00 93.88 738 ILE A C 1
ATOM 5946 O O . ILE A 1 738 ? -8.026 -14.541 26.641 1.00 93.88 738 ILE A O 1
ATOM 5950 N N . LYS A 1 739 ? -9.580 -14.411 25.016 1.00 95.00 739 LYS A N 1
ATOM 5951 C CA . LYS A 1 739 ? -9.081 -15.578 24.282 1.00 95.00 739 LYS A CA 1
ATOM 5952 C C . LYS A 1 739 ? -7.800 -15.235 23.540 1.00 95.00 739 LYS A C 1
ATOM 5954 O O . LYS A 1 739 ? -7.731 -14.232 22.835 1.00 95.00 739 LYS A O 1
ATOM 5959 N N . THR A 1 740 ? -6.778 -16.066 23.682 1.00 97.25 740 THR A N 1
ATOM 5960 C CA . THR A 1 740 ? -5.440 -15.782 23.150 1.00 97.25 740 THR A CA 1
ATOM 5961 C C . THR A 1 740 ? -5.073 -16.744 22.023 1.00 97.25 740 THR A C 1
ATOM 5963 O O . THR A 1 740 ? -5.061 -17.963 22.193 1.00 97.25 740 THR A O 1
ATOM 5966 N N . VAL A 1 741 ? -4.727 -16.193 20.860 1.00 97.56 741 VAL A N 1
ATOM 5967 C CA . VAL A 1 741 ? -4.305 -16.944 19.673 1.00 97.56 741 VAL A CA 1
ATOM 5968 C C . VAL A 1 741 ? -2.838 -16.652 19.381 1.00 97.56 741 VAL A C 1
ATOM 5970 O O . VAL A 1 741 ? -2.443 -15.492 19.312 1.00 97.56 741 VAL A O 1
ATOM 5973 N N . GLY A 1 742 ? -2.020 -17.688 19.224 1.00 96.25 742 GLY A N 1
ATOM 5974 C CA . GLY A 1 742 ? -0.590 -17.570 18.946 1.00 96.25 742 GLY A CA 1
ATOM 5975 C C . GLY A 1 742 ? -0.247 -18.013 17.531 1.00 96.25 742 GLY A C 1
ATOM 5976 O O . GLY A 1 742 ? -0.732 -19.043 17.069 1.00 96.25 742 GLY A O 1
ATOM 5977 N N . TYR A 1 743 ? 0.622 -17.267 16.859 1.00 95.19 743 TYR A N 1
ATOM 5978 C CA . TYR A 1 743 ? 1.299 -17.693 15.637 1.00 95.19 743 TYR A CA 1
ATOM 5979 C C . TYR A 1 743 ? 2.808 -17.679 15.887 1.00 95.19 743 TYR A C 1
ATOM 5981 O O . TYR A 1 743 ? 3.353 -16.661 16.317 1.00 95.19 743 TYR A O 1
ATOM 5989 N N . PHE A 1 744 ? 3.483 -18.796 15.615 1.00 91.94 744 PHE A N 1
ATOM 5990 C CA . PHE A 1 744 ? 4.929 -18.932 15.783 1.00 91.94 744 PHE A CA 1
ATOM 5991 C C . PHE A 1 744 ? 5.545 -19.575 14.547 1.00 91.94 744 PHE A C 1
ATOM 5993 O O . PHE A 1 744 ? 5.001 -20.534 13.999 1.00 91.94 744 PHE A O 1
ATOM 6000 N N . VAL A 1 745 ? 6.712 -19.079 14.144 1.00 90.31 745 VAL A N 1
ATOM 6001 C CA . VAL A 1 745 ? 7.543 -19.743 13.140 1.00 90.31 745 VAL A CA 1
ATOM 6002 C C . VAL A 1 745 ? 8.354 -20.845 13.825 1.00 90.31 745 VAL A C 1
ATOM 6004 O O . VAL A 1 745 ? 9.092 -20.595 14.780 1.00 90.31 745 VAL A O 1
ATOM 6007 N N . TRP A 1 746 ? 8.148 -22.089 13.393 1.00 92.69 746 TRP A N 1
ATOM 6008 C CA . TRP A 1 746 ? 8.686 -23.281 14.057 1.00 92.69 746 TRP A CA 1
ATOM 6009 C C . TRP A 1 746 ? 10.217 -23.326 14.090 1.00 92.69 746 TRP A C 1
ATOM 6011 O O . TRP A 1 746 ? 10.789 -23.843 15.044 1.00 92.69 746 TRP A O 1
ATOM 6021 N N . GLU A 1 747 ? 10.894 -22.707 13.120 1.00 93.06 747 GLU A N 1
ATOM 6022 C CA . GLU A 1 747 ? 12.352 -22.684 13.053 1.00 93.06 747 GLU A CA 1
ATOM 6023 C C . GLU A 1 747 ? 13.004 -21.858 14.176 1.00 93.06 747 GLU A C 1
ATOM 6025 O O . GLU A 1 747 ? 14.145 -22.134 14.547 1.00 93.06 747 GLU A O 1
ATOM 6030 N N . LEU A 1 748 ? 12.283 -20.875 14.735 1.00 92.19 748 LEU A N 1
ATOM 6031 C CA . LEU A 1 748 ? 12.738 -20.029 15.850 1.00 92.19 748 LEU A CA 1
ATOM 6032 C C . LEU A 1 748 ? 12.058 -20.381 17.181 1.00 92.19 748 LEU A C 1
ATOM 6034 O O . LEU A 1 748 ? 12.327 -19.737 18.199 1.00 92.19 748 LEU A O 1
ATOM 6038 N N . PHE A 1 749 ? 11.167 -21.373 17.193 1.00 93.56 749 PHE A N 1
ATOM 6039 C CA . PHE A 1 749 ? 10.447 -21.761 18.397 1.00 93.56 749 PHE A CA 1
ATOM 6040 C C . PHE A 1 749 ? 11.313 -22.664 19.275 1.00 93.56 749 PHE A C 1
ATOM 6042 O O . PHE A 1 749 ? 11.586 -23.811 18.931 1.00 93.56 749 PHE A O 1
ATOM 6049 N N . ASP A 1 750 ? 11.715 -22.157 20.439 1.00 93.12 750 ASP A N 1
ATOM 6050 C CA . ASP A 1 750 ? 12.439 -22.955 21.425 1.00 93.12 750 ASP A CA 1
ATOM 6051 C C . ASP A 1 750 ? 11.471 -23.939 22.117 1.00 93.12 750 ASP A C 1
ATOM 6053 O O . ASP A 1 750 ? 10.530 -23.485 22.783 1.00 93.12 750 ASP A O 1
ATOM 6057 N N . PRO A 1 751 ? 11.690 -25.269 22.031 1.00 93.81 751 PRO A N 1
ATOM 6058 C CA . PRO A 1 751 ? 10.798 -26.274 22.617 1.00 93.81 751 PRO A CA 1
ATOM 6059 C C . PRO A 1 751 ? 10.550 -26.081 24.115 1.00 93.81 751 PRO A C 1
ATOM 6061 O O . PRO A 1 751 ? 9.509 -26.484 24.633 1.00 93.81 751 PRO A O 1
ATOM 6064 N N . LYS A 1 752 ? 11.469 -25.416 24.827 1.00 94.44 752 LYS A N 1
ATOM 6065 C CA . LYS A 1 752 ? 11.314 -25.134 26.259 1.00 94.44 752 LYS A CA 1
ATOM 6066 C C . LYS A 1 752 ? 10.129 -24.202 26.571 1.00 94.44 752 LYS A C 1
ATOM 6068 O O . LYS A 1 752 ? 9.736 -24.089 27.729 1.00 94.44 752 LYS A O 1
ATOM 6073 N N . TRP A 1 753 ? 9.554 -23.538 25.564 1.00 93.88 753 TRP A N 1
ATOM 6074 C CA . TRP A 1 753 ? 8.361 -22.694 25.694 1.00 93.88 753 TRP A CA 1
ATOM 6075 C C . TRP A 1 753 ? 7.038 -23.444 25.534 1.00 93.88 753 TRP A C 1
ATOM 6077 O O . TRP A 1 753 ? 5.987 -22.841 25.756 1.00 93.88 753 TRP A O 1
ATOM 6087 N N . ALA A 1 754 ? 7.057 -24.743 25.222 1.00 95.19 754 ALA A N 1
ATOM 6088 C CA . ALA A 1 754 ? 5.846 -25.533 25.004 1.00 95.19 754 ALA A CA 1
ATOM 6089 C C . ALA A 1 754 ? 4.867 -25.487 26.195 1.00 95.19 754 ALA A C 1
ATOM 6091 O O . ALA A 1 754 ? 3.682 -25.211 26.005 1.00 95.19 754 ALA A O 1
ATOM 6092 N N . ASP A 1 755 ? 5.355 -25.659 27.429 1.00 94.31 755 ASP A N 1
ATOM 6093 C CA . ASP A 1 755 ? 4.518 -25.611 28.641 1.00 94.31 755 ASP A CA 1
ATOM 6094 C C . ASP A 1 755 ? 3.871 -24.236 28.852 1.00 94.31 755 ASP A C 1
ATOM 6096 O O . ASP A 1 755 ? 2.696 -24.127 29.224 1.00 94.31 755 ASP A O 1
ATOM 6100 N N . TYR A 1 756 ? 4.627 -23.169 28.582 1.00 93.06 756 TYR A N 1
ATOM 6101 C CA . TYR A 1 756 ? 4.121 -21.806 28.686 1.00 93.06 756 TYR A CA 1
ATOM 6102 C C . TYR A 1 756 ? 3.014 -21.562 27.658 1.00 93.06 756 TYR A C 1
ATOM 6104 O O . TYR A 1 756 ? 1.950 -21.048 28.010 1.00 93.06 756 TYR A O 1
ATOM 6112 N N . VAL A 1 757 ? 3.248 -21.973 26.409 1.00 95.00 757 VAL A N 1
ATOM 6113 C CA . VAL A 1 757 ? 2.298 -21.811 25.307 1.00 95.00 757 VAL A CA 1
ATOM 6114 C C . VAL A 1 757 ? 1.011 -22.593 25.560 1.00 95.00 757 VAL A C 1
ATOM 6116 O O . VAL A 1 757 ? -0.073 -22.031 25.412 1.00 95.00 757 VAL A O 1
ATOM 6119 N N . ASN A 1 758 ? 1.116 -23.836 26.032 1.00 94.25 758 ASN A N 1
ATOM 6120 C CA . ASN A 1 758 ? -0.029 -24.644 26.456 1.00 94.25 758 ASN A CA 1
ATOM 6121 C C . ASN A 1 758 ? -0.876 -23.957 27.538 1.00 94.25 758 ASN A C 1
ATOM 6123 O O . ASN A 1 758 ? -2.095 -24.092 27.550 1.00 94.25 758 ASN A O 1
ATOM 6127 N N . SER A 1 759 ? -0.231 -23.234 28.457 1.00 92.94 759 SER A N 1
ATOM 6128 C CA . SER A 1 759 ? -0.906 -22.627 29.609 1.00 92.94 759 SER A CA 1
ATOM 6129 C C . SER A 1 759 ? -1.553 -21.271 29.297 1.00 92.94 759 SER A C 1
ATOM 6131 O O . SER A 1 759 ? -2.514 -20.885 29.962 1.00 92.94 759 SER A O 1
ATOM 6133 N N . HIS A 1 760 ? -1.028 -20.530 28.316 1.00 94.19 760 HIS A N 1
ATOM 6134 C CA . HIS A 1 760 ? -1.398 -19.125 28.096 1.00 94.19 760 HIS A CA 1
ATOM 6135 C C . HIS A 1 760 ? -2.071 -18.842 26.757 1.00 94.19 760 HIS A C 1
ATOM 6137 O O . HIS A 1 760 ? -2.684 -17.784 26.638 1.00 94.19 760 HIS A O 1
ATOM 6143 N N . TYR A 1 761 ? -1.994 -19.749 25.783 1.00 96.25 761 TYR A N 1
ATOM 6144 C CA . TYR A 1 761 ? -2.718 -19.640 24.517 1.00 96.25 761 TYR A CA 1
ATOM 6145 C C . TYR A 1 761 ? -3.954 -20.539 24.528 1.00 96.25 761 TYR A C 1
ATOM 6147 O O . TYR A 1 761 ? -3.893 -21.680 24.972 1.00 96.25 761 TYR A O 1
ATOM 6155 N N . ASP A 1 762 ? -5.095 -20.047 24.060 1.00 96.12 762 ASP A N 1
ATOM 6156 C CA . ASP A 1 762 ? -6.279 -20.877 23.806 1.00 96.12 762 ASP A CA 1
ATOM 6157 C C . ASP A 1 762 ? -6.154 -21.626 22.468 1.00 96.12 762 ASP A C 1
ATOM 6159 O O . ASP A 1 762 ? -6.638 -22.748 22.337 1.00 96.12 762 ASP A O 1
ATOM 6163 N N . LEU A 1 763 ? -5.450 -21.036 21.498 1.00 96.62 763 LEU A N 1
ATOM 6164 C CA . LEU A 1 763 ? -5.229 -21.597 20.166 1.00 96.62 763 LEU A CA 1
ATOM 6165 C C . LEU A 1 763 ? -3.825 -21.248 19.662 1.00 96.62 763 LEU A C 1
ATOM 6167 O O . LEU A 1 763 ? -3.386 -20.107 19.781 1.00 96.62 763 LEU A O 1
ATOM 6171 N N . VAL A 1 764 ? -3.136 -22.206 19.041 1.00 97.06 764 VAL A N 1
ATOM 6172 C CA . VAL A 1 764 ? -1.883 -21.962 18.309 1.00 97.06 764 VAL A CA 1
ATOM 6173 C C . VAL A 1 764 ? -2.076 -22.330 16.843 1.00 97.06 764 VAL A C 1
ATOM 6175 O O . VAL A 1 764 ? -2.392 -23.473 16.521 1.00 97.06 764 VAL A O 1
ATOM 6178 N N . ILE A 1 765 ? -1.901 -21.358 15.950 1.00 96.44 765 ILE A N 1
ATOM 6179 C CA . ILE A 1 765 ? -2.049 -21.534 14.505 1.00 96.44 765 ILE A CA 1
ATOM 6180 C C . ILE A 1 765 ? -0.728 -22.025 13.914 1.00 96.44 765 ILE A C 1
ATOM 6182 O O . ILE A 1 765 ? 0.289 -21.336 13.983 1.00 96.44 765 ILE A O 1
ATOM 6186 N N . CYS A 1 766 ? -0.777 -23.191 13.275 1.00 95.81 766 CYS A N 1
ATOM 6187 C CA . CYS A 1 766 ? 0.334 -23.781 12.537 1.00 95.81 766 CYS A CA 1
ATOM 6188 C C . CYS A 1 766 ? 0.050 -23.685 11.029 1.00 95.81 766 CYS A C 1
ATOM 6190 O O . CYS A 1 766 ? -0.880 -24.344 10.551 1.00 95.81 766 CYS A O 1
ATOM 6192 N N . PRO A 1 767 ? 0.801 -22.873 10.263 1.00 94.06 767 PRO A N 1
ATOM 6193 C CA . PRO A 1 767 ? 0.512 -22.645 8.845 1.00 94.06 767 PRO A CA 1
ATOM 6194 C C . PRO A 1 767 ? 0.847 -23.836 7.932 1.00 94.06 767 PRO A C 1
ATOM 6196 O O . PRO A 1 767 ? 0.330 -23.928 6.817 1.00 94.06 767 PRO A O 1
ATOM 6199 N N . THR A 1 768 ? 1.714 -24.741 8.392 1.00 94.75 768 THR A N 1
ATOM 6200 C CA . THR A 1 768 ? 2.209 -25.912 7.650 1.00 94.75 768 THR A CA 1
ATOM 6201 C C . THR A 1 768 ? 1.933 -27.189 8.437 1.00 94.75 768 THR A C 1
ATOM 6203 O O . THR A 1 768 ? 1.772 -27.151 9.661 1.00 94.75 768 THR A O 1
ATOM 6206 N N . LYS A 1 769 ? 1.847 -28.333 7.754 1.00 94.56 769 LYS A N 1
ATOM 6207 C CA . LYS A 1 769 ? 1.616 -29.619 8.423 1.00 94.56 769 LYS A CA 1
ATOM 6208 C C . LYS A 1 769 ? 2.812 -29.995 9.284 1.00 94.56 769 LYS A C 1
ATOM 6210 O O . LYS A 1 769 ? 2.610 -30.434 10.408 1.00 94.56 769 LYS A O 1
ATOM 6215 N N . CYS A 1 770 ? 4.033 -29.738 8.820 1.00 93.81 770 CYS A N 1
ATOM 6216 C CA . CYS A 1 770 ? 5.233 -30.025 9.600 1.00 93.81 770 CYS A CA 1
ATOM 6217 C C . CYS A 1 770 ? 5.296 -29.211 10.902 1.00 93.81 770 CYS A C 1
ATOM 6219 O O . CYS A 1 770 ? 5.569 -29.777 11.955 1.00 93.81 770 CYS A O 1
ATOM 6221 N N . SER A 1 771 ? 4.954 -27.914 10.873 1.00 95.19 771 SER A N 1
ATOM 6222 C CA . SER A 1 771 ? 4.900 -27.109 12.100 1.00 95.19 771 SER A CA 1
ATOM 6223 C C . SER A 1 771 ? 3.813 -27.606 13.050 1.00 95.19 771 SER A C 1
ATOM 6225 O O . SER A 1 771 ? 4.037 -27.652 14.258 1.00 95.19 771 SER A O 1
ATOM 6227 N N . TYR A 1 772 ? 2.665 -28.034 12.516 1.00 96.88 772 TYR A N 1
ATOM 6228 C CA . TYR A 1 772 ? 1.606 -28.649 13.309 1.00 96.88 772 TYR A CA 1
ATOM 6229 C C . TYR A 1 772 ? 2.061 -29.956 13.958 1.00 96.88 772 TYR A C 1
ATOM 6231 O O . TYR A 1 772 ? 1.909 -30.108 15.168 1.00 96.88 772 TYR A O 1
ATOM 6239 N N . ASP A 1 773 ? 2.637 -30.875 13.187 1.00 95.44 773 ASP A N 1
ATOM 6240 C CA . ASP A 1 773 ? 3.064 -32.183 13.677 1.00 95.44 773 ASP A CA 1
ATOM 6241 C C . ASP A 1 773 ? 4.179 -32.051 14.717 1.00 95.44 773 ASP A C 1
ATOM 6243 O O . ASP A 1 773 ? 4.094 -32.675 15.776 1.00 95.44 773 ASP A O 1
ATOM 6247 N N . THR A 1 774 ? 5.168 -31.186 14.482 1.00 95.56 774 THR A N 1
ATOM 6248 C CA . THR A 1 774 ? 6.230 -30.919 15.457 1.00 95.56 774 THR A CA 1
ATOM 6249 C C . THR A 1 774 ? 5.663 -30.284 16.727 1.00 95.56 774 THR A C 1
ATOM 6251 O O . THR A 1 774 ? 5.901 -30.784 17.826 1.00 95.56 774 THR A O 1
ATOM 6254 N N . PHE A 1 775 ? 4.844 -29.232 16.624 1.00 96.94 775 PHE A N 1
ATOM 6255 C CA . PHE A 1 775 ? 4.277 -28.593 17.816 1.00 96.94 775 PHE A CA 1
ATOM 6256 C C . PHE A 1 775 ? 3.362 -29.538 18.595 1.00 96.94 775 PHE A C 1
ATOM 6258 O O . PHE A 1 775 ? 3.482 -29.638 19.815 1.00 96.94 775 PHE A O 1
ATOM 6265 N N . LYS A 1 776 ? 2.472 -30.260 17.913 1.00 96.31 776 LYS A N 1
ATOM 6266 C CA . LYS A 1 776 ? 1.475 -31.125 18.546 1.00 96.31 776 LYS A CA 1
ATOM 6267 C C . LYS A 1 776 ? 2.081 -32.416 19.090 1.00 96.31 776 LYS A C 1
ATOM 6269 O O . LYS A 1 776 ? 1.804 -32.767 20.236 1.00 96.31 776 LYS A O 1
ATOM 6274 N N . ASN A 1 777 ? 2.867 -33.125 18.282 1.00 94.69 777 ASN A N 1
ATOM 6275 C CA . ASN A 1 777 ? 3.299 -34.492 18.579 1.00 94.69 777 ASN A CA 1
ATOM 6276 C C . ASN A 1 777 ? 4.686 -34.548 19.227 1.00 94.69 777 ASN A C 1
ATOM 6278 O O . ASN A 1 777 ? 4.907 -35.400 20.085 1.00 94.69 777 ASN A O 1
ATOM 6282 N N . GLU A 1 778 ? 5.609 -33.660 18.848 1.00 94.94 778 GLU A N 1
ATOM 6283 C CA . GLU A 1 778 ? 6.970 -33.655 19.404 1.00 94.94 778 GLU A CA 1
ATOM 6284 C C . GLU A 1 778 ? 7.078 -32.754 20.638 1.00 94.94 778 GLU A C 1
ATOM 6286 O O . GLU A 1 778 ? 7.651 -33.160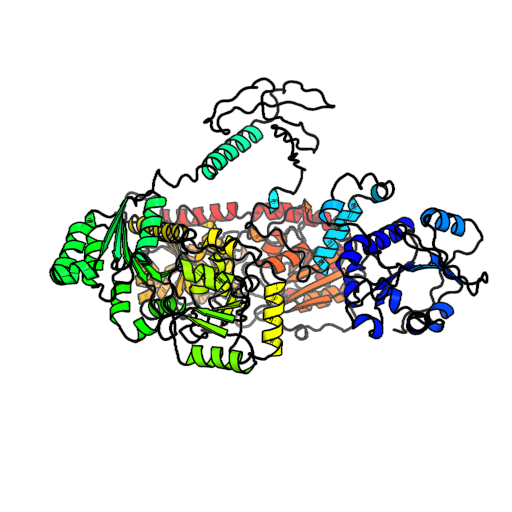 21.648 1.00 94.94 778 GLU A O 1
ATOM 6291 N N . TYR A 1 779 ? 6.516 -31.541 20.581 1.00 96.25 779 TYR A N 1
ATOM 6292 C CA . TYR A 1 779 ? 6.612 -30.565 21.677 1.00 96.25 779 TYR A CA 1
ATOM 6293 C C . TYR A 1 779 ? 5.423 -30.622 22.645 1.00 96.25 779 TYR A C 1
ATOM 6295 O O . TYR A 1 779 ? 5.470 -30.014 23.711 1.00 96.25 779 TYR A O 1
ATOM 6303 N N . GLY A 1 780 ? 4.356 -31.354 22.309 1.00 96.31 780 GLY A N 1
ATOM 6304 C CA . GLY A 1 780 ? 3.194 -31.532 23.183 1.00 96.31 780 GLY A CA 1
ATOM 6305 C C . GLY A 1 780 ? 2.310 -30.288 23.333 1.00 96.31 780 GLY A C 1
ATOM 6306 O O . GLY A 1 780 ? 1.623 -30.143 24.346 1.00 96.31 780 GLY A O 1
ATOM 6307 N N . ILE A 1 781 ? 2.311 -29.379 22.355 1.00 97.12 781 ILE A N 1
ATOM 6308 C CA . ILE A 1 781 ? 1.457 -28.184 22.313 1.00 97.12 781 ILE A CA 1
ATOM 6309 C C . ILE A 1 781 ? 0.040 -28.609 21.911 1.00 97.12 781 ILE A C 1
ATOM 6311 O O . ILE A 1 781 ? -0.288 -28.823 20.742 1.00 97.12 781 ILE A O 1
ATOM 6315 N N . ASN A 1 782 ? -0.822 -28.801 22.905 1.00 94.06 782 ASN A N 1
ATOM 6316 C CA . ASN A 1 782 ? -2.098 -29.485 22.742 1.00 94.06 782 ASN A CA 1
ATOM 6317 C C . ASN A 1 782 ? -3.162 -28.659 22.018 1.00 94.06 782 ASN A C 1
ATOM 6319 O O . ASN A 1 782 ? -4.033 -29.236 21.362 1.00 94.06 782 ASN A O 1
ATOM 6323 N N . ASN A 1 783 ? -3.056 -27.343 22.133 1.00 94.19 783 ASN A N 1
ATOM 6324 C CA . ASN A 1 783 ? -3.888 -26.315 21.517 1.00 94.19 783 ASN A CA 1
ATOM 6325 C C . ASN A 1 783 ? -3.411 -25.908 20.106 1.00 94.19 783 ASN A C 1
ATOM 6327 O O . ASN A 1 783 ? -3.972 -24.984 19.518 1.00 94.19 783 ASN A O 1
ATOM 6331 N N . ALA A 1 784 ? -2.403 -26.584 19.542 1.00 97.00 784 ALA A N 1
ATOM 6332 C CA . ALA A 1 784 ? -2.003 -26.394 18.151 1.00 97.00 784 ALA A CA 1
ATOM 6333 C C . ALA A 1 784 ? -3.101 -26.862 17.183 1.00 97.00 784 ALA A C 1
ATOM 6335 O O . ALA A 1 784 ? -3.721 -27.914 17.381 1.00 97.00 784 ALA A O 1
ATOM 6336 N N . LYS A 1 785 ? -3.323 -26.096 16.112 1.00 96.75 785 LYS A N 1
ATOM 6337 C CA . LYS A 1 785 ? -4.224 -26.424 15.002 1.00 96.75 785 LYS A CA 1
ATOM 6338 C C . LYS A 1 785 ? -3.558 -26.078 13.679 1.00 96.75 785 LYS A C 1
ATOM 6340 O O . LYS A 1 785 ? -3.045 -24.976 13.493 1.00 96.75 785 LYS A O 1
ATOM 6345 N N . TYR A 1 786 ? -3.612 -27.020 12.745 1.00 96.06 786 TYR A N 1
ATOM 6346 C CA . TYR A 1 786 ? -3.200 -26.775 11.372 1.00 96.06 786 TYR A CA 1
ATOM 6347 C C . TYR A 1 786 ? -4.203 -25.857 10.665 1.00 96.06 786 TYR A C 1
ATOM 6349 O O . TYR A 1 786 ? -5.401 -26.144 10.629 1.00 96.06 786 TYR A O 1
ATOM 6357 N N . LEU A 1 787 ? -3.700 -24.782 10.064 1.00 95.38 787 LEU A N 1
ATOM 6358 C CA . LEU A 1 787 ? -4.456 -23.885 9.200 1.00 95.38 787 LEU A CA 1
ATOM 6359 C C . LEU A 1 787 ? -3.672 -23.686 7.905 1.00 95.38 787 LEU A C 1
ATOM 6361 O O . LEU A 1 787 ? -2.748 -22.880 7.855 1.00 95.38 787 LEU A O 1
ATOM 6365 N N . GLN A 1 788 ? -4.070 -24.393 6.844 1.00 93.75 788 GLN A N 1
ATOM 6366 C CA . GLN A 1 788 ? -3.488 -24.182 5.519 1.00 93.75 788 GLN A CA 1
ATOM 6367 C C . GLN A 1 788 ? -3.657 -22.717 5.109 1.00 93.75 788 GLN A C 1
ATOM 6369 O O . GLN A 1 788 ? -4.796 -22.262 4.938 1.00 93.75 788 GLN A O 1
ATOM 6374 N N . TRP A 1 789 ? -2.528 -22.027 4.942 1.00 95.25 789 TRP A N 1
ATOM 6375 C CA . TRP A 1 789 ? -2.475 -20.611 4.590 1.00 95.25 789 TRP A CA 1
ATOM 6376 C C . TRP A 1 789 ? -3.056 -20.322 3.201 1.00 95.25 789 TRP A C 1
ATOM 6378 O O . TRP A 1 789 ? -3.264 -21.236 2.403 1.00 95.25 789 TRP A O 1
ATOM 6388 N N . ALA A 1 790 ? -3.329 -19.052 2.908 1.00 93.81 790 ALA A N 1
ATOM 6389 C CA . ALA A 1 790 ? -3.862 -18.618 1.618 1.00 93.81 790 ALA A CA 1
ATOM 6390 C C . ALA A 1 790 ? -2.856 -17.828 0.787 1.00 93.81 790 ALA A C 1
ATOM 6392 O O . ALA A 1 790 ? -1.966 -17.163 1.313 1.00 93.81 790 ALA A O 1
ATOM 6393 N N . ILE A 1 791 ? -3.073 -17.864 -0.526 1.00 93.06 791 ILE A N 1
ATOM 6394 C CA . ILE A 1 791 ? -2.460 -16.932 -1.470 1.00 93.06 791 ILE A CA 1
ATOM 6395 C C . ILE A 1 791 ? -3.048 -15.541 -1.228 1.00 93.06 791 ILE A C 1
ATOM 6397 O O . ILE A 1 791 ? -4.268 -15.391 -1.106 1.00 93.06 791 ILE A O 1
ATOM 6401 N N . ASP A 1 792 ? -2.172 -14.542 -1.199 1.00 88.12 792 ASP A N 1
ATOM 6402 C CA . ASP A 1 792 ? -2.547 -13.132 -1.173 1.00 88.12 792 ASP A CA 1
ATOM 6403 C C . ASP A 1 792 ? -3.333 -12.775 -2.455 1.00 88.12 792 ASP A C 1
ATOM 6405 O O . ASP A 1 792 ? -2.821 -13.025 -3.553 1.00 88.12 792 ASP A O 1
ATOM 6409 N N . PRO A 1 793 ? -4.562 -12.223 -2.353 1.00 83.88 793 PRO A N 1
ATOM 6410 C CA . PRO A 1 793 ? -5.356 -11.782 -3.500 1.00 83.88 793 PRO A CA 1
ATOM 6411 C C . PRO A 1 793 ? -4.573 -10.975 -4.546 1.00 83.88 793 PRO A C 1
ATOM 6413 O O . PRO A 1 793 ? -4.812 -11.152 -5.741 1.00 83.88 793 PRO A O 1
ATOM 6416 N N . ASP A 1 794 ? -3.587 -10.181 -4.121 1.00 83.31 794 ASP A N 1
ATOM 6417 C CA . ASP A 1 794 ? -2.775 -9.348 -5.014 1.00 83.31 794 ASP A CA 1
ATOM 6418 C C . ASP A 1 794 ? -1.954 -10.166 -6.024 1.00 83.31 794 ASP A C 1
ATOM 6420 O O . ASP A 1 794 ? -1.648 -9.679 -7.113 1.00 83.31 794 ASP A O 1
ATOM 6424 N N . PHE A 1 795 ? -1.631 -11.424 -5.710 1.00 84.50 795 PHE A N 1
ATOM 6425 C CA . PHE A 1 795 ? -0.808 -12.306 -6.546 1.00 84.50 795 PHE A CA 1
ATOM 6426 C C . PHE A 1 795 ? -1.624 -13.206 -7.481 1.00 84.50 795 PHE A C 1
ATOM 6428 O O . PHE A 1 795 ? -1.044 -13.997 -8.223 1.00 84.50 795 PHE A O 1
ATOM 6435 N N . TYR A 1 796 ? -2.955 -13.081 -7.510 1.00 81.94 796 TYR A N 1
ATOM 6436 C CA . TYR A 1 796 ? -3.780 -13.780 -8.496 1.00 81.94 796 TYR A CA 1
ATOM 6437 C C . TYR A 1 796 ? -3.655 -13.117 -9.873 1.00 81.94 796 TYR A C 1
ATOM 6439 O O . TYR A 1 796 ? -4.052 -11.968 -10.064 1.00 81.94 796 TYR A O 1
ATOM 6447 N N . ILE A 1 797 ? -3.139 -13.862 -10.853 1.00 72.50 797 ILE A N 1
ATOM 6448 C CA . ILE A 1 797 ? -3.055 -13.431 -12.260 1.00 72.50 797 ILE A CA 1
ATOM 6449 C C . ILE A 1 797 ? -4.007 -14.258 -13.124 1.00 72.50 797 ILE A C 1
ATOM 6451 O O . ILE A 1 797 ? -4.190 -15.464 -12.900 1.00 72.50 797 ILE A O 1
ATOM 6455 N N . GLU A 1 798 ? -4.662 -13.603 -14.085 1.00 60.62 798 GLU A N 1
ATOM 6456 C CA . GLU A 1 798 ? -5.514 -14.269 -15.069 1.00 60.62 798 GLU A CA 1
ATOM 6457 C C . GLU A 1 798 ? -4.673 -14.923 -16.169 1.00 60.62 798 GLU A C 1
ATOM 6459 O O . GLU A 1 798 ? -3.776 -14.311 -16.747 1.00 60.62 798 GLU A O 1
ATOM 6464 N N . PHE A 1 799 ? -4.991 -16.182 -16.475 1.00 47.06 799 PHE A N 1
ATOM 6465 C CA . PHE A 1 799 ? -4.218 -17.026 -17.389 1.00 47.06 799 PHE A CA 1
ATOM 6466 C C . PHE A 1 799 ? -4.124 -16.468 -18.819 1.00 47.06 799 PHE A C 1
ATOM 6468 O O . PHE A 1 799 ? -3.151 -16.743 -19.511 1.00 47.06 799 PHE A O 1
ATOM 6475 N N . SER A 1 800 ? -5.077 -15.635 -19.255 1.00 43.94 800 SER A N 1
ATOM 6476 C CA . SER A 1 800 ? -5.044 -15.003 -20.583 1.00 43.94 800 SER A CA 1
ATOM 6477 C C . SER A 1 800 ? -3.868 -14.043 -20.794 1.00 43.94 800 SER A C 1
ATOM 6479 O O . SER A 1 800 ? -3.627 -13.652 -21.932 1.00 43.94 800 SER A O 1
ATOM 6481 N N . ASN A 1 801 ? -3.162 -13.660 -19.724 1.00 40.28 801 ASN A N 1
ATOM 6482 C CA . ASN A 1 801 ? -2.043 -12.717 -19.767 1.00 40.28 801 ASN A CA 1
ATOM 6483 C C . ASN A 1 801 ? -0.667 -13.403 -19.684 1.00 40.28 801 ASN A C 1
ATOM 6485 O O . ASN A 1 801 ? 0.349 -12.719 -19.743 1.00 40.28 801 ASN A O 1
ATOM 6489 N N . ILE A 1 802 ? -0.609 -14.733 -19.538 1.00 48.09 802 ILE A N 1
ATOM 6490 C CA . ILE A 1 802 ? 0.658 -15.476 -19.510 1.00 48.09 802 ILE A CA 1
ATOM 6491 C C . ILE A 1 802 ? 1.014 -15.840 -20.955 1.00 48.09 802 ILE A C 1
ATOM 6493 O O . ILE A 1 802 ? 0.627 -16.894 -21.457 1.00 48.09 802 ILE A O 1
ATOM 6497 N N . LEU A 1 803 ? 1.699 -14.932 -21.650 1.00 43.78 803 LEU A N 1
ATOM 6498 C CA . LEU A 1 803 ? 2.232 -15.205 -22.984 1.00 43.78 803 LEU A CA 1
ATOM 6499 C C . LEU A 1 803 ? 3.453 -16.137 -22.867 1.00 43.78 803 LEU A C 1
ATOM 6501 O O . LEU A 1 803 ? 4.296 -15.908 -21.998 1.00 43.78 803 LEU A O 1
ATOM 6505 N N . PRO A 1 804 ? 3.588 -17.171 -23.717 1.00 46.19 804 PRO A N 1
ATOM 6506 C CA . PRO A 1 804 ? 4.837 -17.916 -23.834 1.00 46.19 804 PRO A CA 1
ATOM 6507 C C . PRO A 1 804 ? 5.956 -16.959 -24.253 1.00 46.19 804 PRO A C 1
ATOM 6509 O O . PRO A 1 804 ? 5.789 -16.190 -25.205 1.00 46.19 804 PRO A O 1
ATOM 6512 N N . ASN A 1 805 ? 7.086 -16.989 -23.551 1.00 51.81 805 ASN A N 1
ATOM 6513 C CA . ASN A 1 805 ? 8.225 -16.157 -23.904 1.00 51.81 805 ASN A CA 1
ATOM 6514 C C . ASN A 1 805 ? 8.835 -16.656 -25.227 1.00 51.81 805 ASN A C 1
ATOM 6516 O O . ASN A 1 805 ? 9.282 -17.795 -25.325 1.00 51.81 805 ASN A O 1
ATOM 6520 N N . GLN A 1 806 ? 8.845 -15.815 -26.266 1.00 49.22 806 GLN A N 1
ATOM 6521 C CA . GLN A 1 806 ? 9.330 -16.202 -27.601 1.00 49.22 806 GLN A CA 1
ATOM 6522 C C . GLN A 1 806 ? 10.869 -16.283 -27.688 1.00 49.22 806 GLN A C 1
ATOM 6524 O O . GLN A 1 806 ? 11.398 -16.750 -28.695 1.00 49.22 806 GLN A O 1
ATOM 6529 N N . ASN A 1 807 ? 11.584 -15.852 -26.639 1.00 54.19 807 ASN A N 1
ATOM 6530 C CA . ASN A 1 807 ? 13.042 -15.687 -26.611 1.00 54.19 807 ASN A CA 1
ATOM 6531 C C . ASN A 1 807 ? 13.757 -16.574 -25.570 1.00 54.19 807 ASN A C 1
ATOM 6533 O O . ASN A 1 807 ? 14.876 -16.252 -25.186 1.00 54.19 807 ASN A O 1
ATOM 6537 N N . GLY A 1 808 ? 13.145 -17.678 -25.125 1.00 75.56 808 GLY A N 1
ATOM 6538 C CA . GLY A 1 808 ? 13.752 -18.617 -24.169 1.00 75.56 808 GLY A CA 1
ATOM 6539 C C . GLY A 1 808 ? 13.139 -18.594 -22.771 1.00 75.56 808 GLY A C 1
ATOM 6540 O O . GLY A 1 808 ? 12.244 -17.802 -22.492 1.00 75.56 808 GLY A O 1
ATOM 6541 N N . ILE A 1 809 ? 13.612 -19.492 -21.904 1.00 89.12 809 ILE A N 1
ATOM 6542 C CA . ILE A 1 809 ? 13.028 -19.741 -20.578 1.00 89.12 809 ILE A CA 1
ATOM 6543 C C . ILE A 1 809 ? 13.598 -18.805 -19.503 1.00 89.12 809 ILE A C 1
ATOM 6545 O O . ILE A 1 809 ? 14.809 -18.615 -19.395 1.00 89.12 809 ILE A O 1
ATOM 6549 N N . VAL A 1 810 ? 12.734 -18.242 -18.661 1.00 92.75 810 VAL A N 1
ATOM 6550 C CA . VAL A 1 810 ? 13.110 -17.356 -17.551 1.00 92.75 810 VAL A CA 1
ATOM 6551 C C . VAL A 1 810 ? 12.887 -18.055 -16.212 1.00 92.75 810 VAL A C 1
ATOM 6553 O O . VAL A 1 810 ? 11.757 -18.315 -15.798 1.00 92.75 810 VAL A O 1
ATOM 6556 N N . PHE A 1 811 ? 13.971 -18.308 -15.488 1.00 96.44 811 PHE A N 1
ATOM 6557 C CA . PHE A 1 811 ? 13.937 -18.756 -14.099 1.00 96.44 811 PHE A CA 1
ATOM 6558 C C . PHE A 1 811 ? 13.963 -17.550 -13.167 1.00 96.44 811 PHE A C 1
ATOM 6560 O O . PHE A 1 811 ? 14.813 -16.679 -13.323 1.00 96.44 811 PHE A O 1
ATOM 6567 N N . PHE A 1 812 ? 13.084 -17.506 -12.168 1.00 97.44 812 PHE A N 1
ATOM 6568 C CA . PHE A 1 812 ? 13.057 -16.428 -11.178 1.00 97.44 812 PHE A CA 1
ATOM 6569 C C . PHE A 1 812 ? 13.340 -16.928 -9.761 1.00 97.44 812 PHE A C 1
ATOM 6571 O O . PHE A 1 812 ? 12.757 -17.911 -9.305 1.00 97.44 812 PHE A O 1
ATOM 6578 N N . HIS A 1 813 ? 14.214 -16.227 -9.038 1.00 97.69 813 HIS A N 1
ATOM 6579 C CA . HIS A 1 813 ? 14.540 -16.496 -7.641 1.00 97.69 813 HIS A CA 1
ATOM 6580 C C . HIS A 1 813 ? 14.346 -15.239 -6.767 1.00 97.69 813 HIS A C 1
ATOM 6582 O O . HIS A 1 813 ? 15.198 -14.342 -6.760 1.00 97.69 813 HIS A O 1
ATOM 6588 N N . PRO A 1 814 ? 13.259 -15.163 -5.975 1.00 95.56 814 PRO A N 1
ATOM 6589 C CA . PRO A 1 814 ? 13.057 -14.095 -5.000 1.00 95.56 814 PRO A CA 1
ATOM 6590 C C . PRO A 1 814 ? 13.913 -14.343 -3.742 1.00 95.56 814 PRO A C 1
ATOM 6592 O O . PRO A 1 814 ? 13.476 -14.957 -2.766 1.00 95.56 814 PRO A O 1
ATOM 6595 N N . ALA A 1 815 ? 15.150 -13.842 -3.746 1.00 92.44 815 ALA A N 1
ATOM 6596 C CA . ALA A 1 815 ? 16.108 -14.016 -2.651 1.00 92.44 815 ALA A CA 1
ATOM 6597 C C . ALA A 1 815 ? 15.781 -13.153 -1.418 1.00 92.44 815 ALA A C 1
ATOM 6599 O O . ALA A 1 815 ? 16.074 -13.538 -0.280 1.00 92.44 815 ALA A O 1
ATOM 6600 N N . GLY A 1 816 ? 15.190 -11.967 -1.615 1.00 89.06 816 GLY A N 1
ATOM 6601 C CA . GLY A 1 816 ? 15.019 -10.983 -0.539 1.00 89.06 816 GLY A CA 1
ATOM 6602 C C . GLY A 1 816 ? 16.365 -10.670 0.127 1.00 89.06 816 GLY A C 1
ATOM 6603 O O . GLY A 1 816 ? 17.381 -10.583 -0.546 1.00 89.06 816 GLY A O 1
ATOM 6604 N N . TRP A 1 817 ? 16.431 -10.551 1.454 1.00 88.12 817 TRP A N 1
ATOM 6605 C CA . TRP A 1 817 ? 17.718 -10.386 2.156 1.00 88.12 817 TRP A CA 1
ATOM 6606 C C . TRP A 1 817 ? 18.464 -11.713 2.417 1.00 88.12 817 TRP A C 1
ATOM 6608 O O . TRP A 1 817 ? 19.389 -11.752 3.223 1.00 88.12 817 TRP A O 1
ATOM 6618 N N . GLY A 1 818 ? 18.063 -12.830 1.803 1.00 86.25 818 GLY A N 1
ATOM 6619 C CA . GLY A 1 818 ? 18.688 -14.153 1.970 1.00 86.25 818 GLY A CA 1
ATOM 6620 C C . GLY A 1 818 ? 18.270 -14.929 3.229 1.00 86.25 818 GLY A C 1
ATOM 6621 O O . GLY A 1 818 ? 18.399 -16.153 3.268 1.00 86.25 818 GLY A O 1
ATOM 6622 N N . GLY A 1 819 ? 17.695 -14.257 4.232 1.00 86.88 819 GLY A N 1
ATOM 6623 C CA . GLY A 1 819 ? 17.288 -14.883 5.493 1.00 86.88 819 GLY A CA 1
ATOM 6624 C C . GLY A 1 819 ? 18.468 -15.228 6.413 1.00 86.88 819 GLY A C 1
ATOM 6625 O O . GLY A 1 819 ? 19.633 -15.030 6.067 1.00 86.88 819 GLY A O 1
ATOM 6626 N N . LEU A 1 820 ? 18.172 -15.742 7.615 1.00 87.06 820 LEU A N 1
ATOM 6627 C CA . LEU A 1 820 ? 19.211 -16.199 8.547 1.00 87.06 820 LEU A CA 1
ATOM 6628 C C . LEU A 1 820 ? 20.035 -17.319 7.900 1.00 87.06 820 LEU A C 1
ATOM 6630 O O . LEU A 1 820 ? 19.459 -18.241 7.328 1.00 87.06 820 LEU A O 1
ATOM 6634 N N . HIS A 1 821 ? 21.364 -17.230 8.007 1.00 91.25 821 HIS A N 1
ATOM 6635 C CA . HIS A 1 821 ? 22.325 -18.194 7.444 1.00 91.25 821 HIS A CA 1
ATOM 6636 C C . HIS A 1 821 ? 22.186 -18.449 5.930 1.00 91.25 821 HIS A C 1
ATOM 6638 O O . HIS A 1 821 ? 22.435 -19.562 5.480 1.00 91.25 821 HIS A O 1
ATOM 6644 N N . GLU A 1 822 ? 21.769 -17.450 5.141 1.00 92.12 822 GLU A N 1
ATOM 6645 C CA . GLU A 1 822 ? 21.516 -17.603 3.692 1.00 92.12 822 GLU A CA 1
ATOM 6646 C C . GLU A 1 822 ? 20.508 -18.713 3.358 1.00 92.12 822 GLU A C 1
ATOM 6648 O O . GLU A 1 822 ? 20.581 -19.348 2.303 1.00 92.12 822 GLU A O 1
ATOM 6653 N N . ARG A 1 823 ? 19.534 -18.950 4.249 1.00 93.88 823 ARG A N 1
ATOM 6654 C CA . ARG A 1 823 ? 18.564 -20.045 4.110 1.00 93.88 823 ARG A CA 1
ATOM 6655 C C . ARG A 1 823 ? 17.791 -20.052 2.794 1.00 93.88 823 ARG A C 1
ATOM 6657 O O . ARG A 1 823 ? 17.186 -21.066 2.487 1.00 93.88 823 ARG A O 1
ATOM 6664 N N . ARG A 1 824 ? 17.743 -18.949 2.040 1.00 94.50 824 ARG A N 1
ATOM 6665 C CA . ARG A 1 824 ? 17.088 -18.882 0.720 1.00 94.50 824 ARG A CA 1
ATOM 6666 C C . ARG A 1 824 ? 17.828 -19.666 -0.367 1.00 94.50 824 ARG A C 1
ATOM 6668 O O . ARG A 1 824 ? 17.224 -19.962 -1.390 1.00 94.50 824 ARG A O 1
ATOM 6675 N N . GLY A 1 825 ? 19.096 -20.009 -0.140 1.00 94.56 825 GLY A N 1
ATOM 6676 C CA . GLY A 1 825 ? 19.865 -20.880 -1.023 1.00 94.56 825 GLY A CA 1
ATOM 6677 C C . GLY A 1 825 ? 20.288 -20.240 -2.349 1.00 94.56 825 GLY A C 1
ATOM 6678 O O . GLY A 1 825 ? 20.528 -20.954 -3.314 1.00 94.56 825 GLY A O 1
ATOM 6679 N N . THR A 1 826 ? 20.394 -18.909 -2.416 1.00 95.62 826 THR A N 1
ATOM 6680 C CA . THR A 1 826 ? 20.642 -18.170 -3.668 1.00 95.62 826 THR A CA 1
ATOM 6681 C C . THR A 1 826 ? 21.914 -18.604 -4.401 1.00 95.62 826 THR A C 1
ATOM 6683 O O . THR A 1 826 ? 21.885 -18.726 -5.620 1.00 95.62 826 THR A O 1
ATOM 6686 N N . GLN A 1 827 ? 23.009 -18.898 -3.687 1.00 94.56 827 GLN A N 1
ATOM 6687 C CA . GLN A 1 827 ? 24.234 -19.387 -4.333 1.00 94.56 827 GLN A CA 1
ATOM 6688 C C . GLN A 1 827 ? 24.016 -20.748 -5.011 1.00 94.56 827 GLN A C 1
ATOM 6690 O O . GLN A 1 827 ? 24.436 -20.923 -6.146 1.00 94.56 827 GLN A O 1
ATOM 6695 N N . TYR A 1 828 ? 23.270 -21.666 -4.385 1.00 95.94 828 TYR A N 1
ATOM 6696 C CA . TYR A 1 828 ? 22.943 -22.963 -4.991 1.00 95.94 828 TYR A CA 1
ATOM 6697 C C . TYR A 1 828 ? 22.115 -22.807 -6.275 1.00 95.94 828 TYR A C 1
ATOM 6699 O O . TYR A 1 828 ? 22.292 -23.580 -7.209 1.00 95.94 828 TYR A O 1
ATOM 6707 N N . VAL A 1 829 ? 21.242 -21.791 -6.355 1.00 96.69 829 VAL A N 1
ATOM 6708 C CA . VAL A 1 829 ? 20.503 -21.464 -7.592 1.00 96.69 829 VAL A CA 1
ATOM 6709 C C . VAL A 1 829 ? 21.453 -21.013 -8.699 1.00 96.69 829 VAL A C 1
ATOM 6711 O O . VAL A 1 829 ? 21.316 -21.458 -9.836 1.00 96.69 829 VAL A O 1
ATOM 6714 N N . ILE A 1 830 ? 22.405 -20.134 -8.372 1.00 94.62 830 ILE A N 1
ATOM 6715 C CA . ILE A 1 830 ? 23.409 -19.634 -9.321 1.00 94.62 830 ILE A CA 1
ATOM 6716 C C . ILE A 1 830 ? 24.268 -20.793 -9.830 1.00 94.62 830 ILE A C 1
ATOM 6718 O O . ILE A 1 830 ? 24.395 -20.971 -11.042 1.00 94.62 830 ILE A O 1
ATOM 6722 N N . ASP A 1 831 ? 24.789 -21.614 -8.919 1.00 94.62 831 ASP A N 1
ATOM 6723 C CA . ASP A 1 831 ? 25.632 -22.764 -9.246 1.00 94.62 831 ASP A CA 1
ATOM 6724 C C . ASP A 1 831 ? 24.871 -23.771 -10.123 1.00 94.62 831 ASP A C 1
ATOM 6726 O O . ASP A 1 831 ? 25.401 -24.245 -11.131 1.00 94.62 831 ASP A O 1
ATOM 6730 N N . ALA A 1 832 ? 23.601 -24.041 -9.799 1.00 95.88 832 ALA A N 1
ATOM 6731 C CA . ALA A 1 832 ? 22.748 -24.939 -10.572 1.00 95.88 832 ALA A CA 1
ATOM 6732 C C . ALA A 1 832 ? 22.444 -24.389 -11.969 1.00 95.88 832 ALA A C 1
ATOM 6734 O O . ALA A 1 832 ? 22.490 -25.137 -12.941 1.00 95.88 832 ALA A O 1
ATOM 6735 N N . PHE A 1 833 ? 22.192 -23.085 -12.103 1.00 95.12 833 PHE A N 1
ATOM 6736 C CA . PHE A 1 833 ? 21.945 -22.457 -13.402 1.00 95.12 833 PHE A CA 1
ATOM 6737 C C . PHE A 1 833 ? 23.192 -22.464 -14.295 1.00 95.12 833 PHE A C 1
ATOM 6739 O O . PHE A 1 833 ? 23.111 -22.803 -15.479 1.00 95.12 833 PHE A O 1
ATOM 6746 N N . ILE A 1 834 ? 24.362 -22.153 -13.725 1.00 93.06 834 ILE A N 1
ATOM 6747 C CA . ILE A 1 834 ? 25.649 -22.249 -14.428 1.00 93.06 834 ILE A CA 1
ATOM 6748 C C . ILE A 1 834 ? 25.890 -23.693 -14.877 1.00 93.06 834 ILE A C 1
ATOM 6750 O O . ILE A 1 834 ? 26.284 -23.919 -16.021 1.00 93.06 834 ILE A O 1
ATOM 6754 N N . LYS A 1 835 ? 25.617 -24.669 -14.004 1.00 93.62 835 LYS A N 1
ATOM 6755 C CA . LYS A 1 835 ? 25.780 -26.094 -14.304 1.00 93.62 835 LYS A CA 1
ATOM 6756 C C . LYS A 1 835 ? 24.788 -26.603 -15.351 1.00 93.62 835 LYS A C 1
ATOM 6758 O O . LYS A 1 835 ? 25.183 -27.388 -16.209 1.00 93.62 835 LYS A O 1
ATOM 6763 N N . ALA A 1 836 ? 23.535 -26.150 -15.308 1.00 93.19 836 ALA A N 1
ATOM 6764 C CA . ALA A 1 836 ? 22.511 -26.495 -16.290 1.00 93.19 836 ALA A CA 1
ATOM 6765 C C . ALA A 1 836 ? 22.906 -26.030 -17.698 1.00 93.19 836 ALA A C 1
ATOM 6767 O O . ALA A 1 836 ? 22.616 -26.725 -18.666 1.00 93.19 836 ALA A O 1
ATOM 6768 N N . ASN A 1 837 ? 23.593 -24.883 -17.789 1.00 89.81 837 ASN A N 1
ATOM 6769 C CA . ASN A 1 837 ? 24.182 -24.325 -19.004 1.00 89.81 837 ASN A CA 1
ATOM 6770 C C . ASN A 1 837 ? 23.229 -24.309 -20.219 1.00 89.81 837 ASN A C 1
ATOM 6772 O O . ASN A 1 837 ? 23.577 -24.748 -21.313 1.00 89.81 837 ASN A O 1
ATOM 6776 N N . ILE A 1 838 ? 22.019 -23.783 -20.018 1.00 88.44 838 ILE A N 1
ATOM 6777 C CA . ILE A 1 838 ? 20.963 -23.739 -21.039 1.00 88.44 838 ILE A CA 1
ATOM 6778 C C . ILE A 1 838 ? 21.125 -22.479 -21.903 1.00 88.44 838 ILE A C 1
ATOM 6780 O O . ILE A 1 838 ? 20.899 -21.372 -21.416 1.00 88.44 838 ILE A O 1
ATOM 6784 N N . ASP A 1 839 ? 21.503 -22.629 -23.176 1.00 83.19 839 ASP A N 1
ATOM 6785 C CA . ASP A 1 839 ? 21.851 -21.509 -24.074 1.00 83.19 839 ASP A CA 1
ATOM 6786 C C . ASP A 1 839 ? 20.778 -20.407 -24.140 1.00 83.19 839 ASP A C 1
ATOM 6788 O O . ASP A 1 839 ? 21.108 -19.222 -24.138 1.00 83.19 839 ASP A O 1
ATOM 6792 N N . ASN A 1 840 ? 19.499 -20.795 -24.151 1.00 85.12 840 ASN A N 1
ATOM 6793 C CA . ASN A 1 840 ? 18.355 -19.893 -24.280 1.00 85.12 840 ASN A CA 1
ATOM 6794 C C . ASN A 1 840 ? 17.573 -19.754 -22.963 1.00 85.12 840 ASN A C 1
ATOM 6796 O O . ASN A 1 840 ? 16.354 -19.928 -22.934 1.00 85.12 840 ASN A O 1
ATOM 6800 N N . ALA A 1 841 ? 18.287 -19.519 -21.860 1.00 88.88 841 ALA A N 1
ATOM 6801 C CA . ALA A 1 841 ? 17.692 -19.304 -20.546 1.00 88.88 841 ALA A CA 1
ATOM 6802 C C . ALA A 1 841 ? 18.246 -18.058 -19.849 1.00 88.88 841 ALA A C 1
ATOM 6804 O O . ALA A 1 841 ? 19.425 -17.729 -19.991 1.00 88.88 841 ALA A O 1
ATOM 6805 N N . ILE A 1 842 ? 17.404 -17.413 -19.042 1.00 91.12 842 ILE A N 1
ATOM 6806 C CA . ILE A 1 842 ? 17.767 -16.302 -18.155 1.00 91.12 842 ILE A CA 1
ATOM 6807 C C . ILE A 1 842 ? 17.457 -16.708 -16.714 1.00 91.12 842 ILE A C 1
ATOM 6809 O O . ILE A 1 842 ? 16.386 -17.241 -16.435 1.00 91.12 842 ILE A O 1
ATOM 6813 N N . LEU A 1 843 ? 18.375 -16.426 -15.793 1.00 93.31 843 LEU A N 1
ATOM 6814 C CA . LEU A 1 843 ? 18.125 -16.462 -14.357 1.00 93.31 843 LEU A CA 1
ATOM 6815 C C . LEU A 1 843 ? 17.964 -15.035 -13.846 1.00 93.31 843 LEU A C 1
ATOM 6817 O O . LEU A 1 843 ? 18.911 -14.253 -13.846 1.00 93.31 843 LEU A O 1
ATOM 6821 N N . HIS A 1 844 ? 16.774 -14.714 -13.367 1.00 93.31 844 HIS A N 1
ATOM 6822 C CA . HIS A 1 844 ? 16.463 -13.452 -12.721 1.00 93.31 844 HIS A CA 1
ATOM 6823 C C . HIS A 1 844 ? 16.440 -13.620 -11.202 1.00 93.31 844 HIS A C 1
ATOM 6825 O O . HIS A 1 844 ? 15.709 -14.448 -10.660 1.00 93.31 844 HIS A O 1
ATOM 6831 N N . ILE A 1 845 ? 17.246 -12.833 -10.497 1.00 93.88 845 ILE A N 1
ATOM 6832 C CA . ILE A 1 845 ? 17.350 -12.839 -9.041 1.00 93.88 845 ILE A CA 1
ATOM 6833 C C . ILE A 1 845 ? 16.967 -11.460 -8.528 1.00 93.88 845 ILE A C 1
ATOM 6835 O O . ILE A 1 845 ? 17.586 -10.468 -8.897 1.00 93.88 845 ILE A O 1
ATOM 6839 N N . HIS A 1 846 ? 16.005 -11.403 -7.613 1.00 93.94 846 HIS A N 1
ATOM 6840 C CA . HIS A 1 846 ? 15.717 -10.177 -6.875 1.00 93.94 846 HIS A CA 1
ATOM 6841 C C . HIS A 1 846 ? 16.176 -10.308 -5.418 1.00 93.94 846 HIS A C 1
ATOM 6843 O O . HIS A 1 846 ? 15.741 -11.211 -4.694 1.00 93.94 846 HIS A O 1
ATOM 6849 N N . THR A 1 847 ? 17.042 -9.399 -4.972 1.00 91.62 847 THR A N 1
ATOM 6850 C CA . THR A 1 847 ? 17.712 -9.446 -3.666 1.00 91.62 847 THR A CA 1
ATOM 6851 C C . THR A 1 847 ? 17.770 -8.071 -2.998 1.00 91.62 847 THR A C 1
ATOM 6853 O O . THR A 1 847 ? 17.871 -7.044 -3.649 1.00 91.62 847 THR A O 1
ATOM 6856 N N . GLN A 1 848 ? 17.744 -8.034 -1.667 1.00 87.88 848 GLN A N 1
ATOM 6857 C CA . GLN A 1 848 ? 17.997 -6.814 -0.883 1.00 87.88 848 GLN A CA 1
ATOM 6858 C C . GLN A 1 848 ? 19.488 -6.640 -0.556 1.00 87.88 848 GLN A C 1
ATOM 6860 O O . GLN A 1 848 ? 19.868 -5.660 0.085 1.00 87.88 848 GLN A O 1
ATOM 6865 N N . LYS A 1 849 ? 20.327 -7.612 -0.933 1.00 85.50 849 LYS A N 1
ATOM 6866 C CA . LYS A 1 849 ? 21.783 -7.549 -0.781 1.00 85.50 849 LYS A CA 1
ATOM 6867 C C . LYS A 1 849 ? 22.420 -6.897 -1.995 1.00 85.50 849 LYS A C 1
ATOM 6869 O O . LYS A 1 849 ? 21.829 -6.820 -3.062 1.00 85.50 849 LYS A O 1
ATOM 6874 N N . ASP A 1 850 ? 23.653 -6.453 -1.810 1.00 79.94 850 ASP A N 1
ATOM 6875 C CA . ASP A 1 850 ? 24.506 -6.063 -2.922 1.00 79.94 850 ASP A CA 1
ATOM 6876 C C . ASP A 1 850 ? 24.832 -7.296 -3.791 1.00 79.94 850 ASP A C 1
ATOM 6878 O O . ASP A 1 850 ? 25.020 -8.395 -3.261 1.00 79.94 850 ASP A O 1
ATOM 6882 N N . SER A 1 851 ? 24.909 -7.127 -5.113 1.00 73.94 851 SER A N 1
ATOM 6883 C CA . SER A 1 851 ? 25.205 -8.207 -6.063 1.00 73.94 851 SER A CA 1
ATOM 6884 C C . SER A 1 851 ? 26.556 -8.882 -5.800 1.00 73.94 851 SER A C 1
ATOM 6886 O O . SER A 1 851 ? 26.696 -10.074 -6.061 1.00 73.94 851 SER A O 1
ATOM 6888 N N . HIS A 1 852 ? 27.526 -8.167 -5.215 1.00 76.06 852 HIS A N 1
ATOM 6889 C CA . HIS A 1 852 ? 28.828 -8.720 -4.816 1.00 76.06 852 HIS A CA 1
ATOM 6890 C C . HIS A 1 852 ? 28.736 -9.732 -3.658 1.00 76.06 852 HIS A C 1
ATOM 6892 O O . HIS A 1 852 ? 29.742 -10.338 -3.291 1.00 76.06 852 HIS A O 1
ATOM 6898 N N . ALA A 1 853 ? 27.556 -9.923 -3.054 1.00 76.75 853 ALA A N 1
ATOM 6899 C CA . ALA A 1 853 ? 27.332 -10.956 -2.045 1.00 76.75 853 ALA A CA 1
ATOM 6900 C C . ALA A 1 853 ? 27.366 -12.382 -2.622 1.00 76.75 853 ALA A C 1
ATOM 6902 O O . ALA A 1 853 ? 27.475 -13.338 -1.853 1.00 76.75 853 ALA A O 1
ATOM 6903 N N . TYR A 1 854 ? 27.269 -12.525 -3.946 1.00 83.44 854 TYR A N 1
ATOM 6904 C CA . TYR A 1 854 ? 27.203 -13.812 -4.630 1.00 83.44 854 TYR A CA 1
ATOM 6905 C C . TYR A 1 854 ? 28.433 -14.043 -5.504 1.00 83.44 854 TYR A C 1
ATOM 6907 O O . TYR A 1 854 ? 28.994 -13.114 -6.083 1.00 83.44 854 TYR A O 1
ATOM 6915 N N . GLN A 1 855 ? 28.849 -15.303 -5.599 1.00 80.56 855 GLN A N 1
ATOM 6916 C CA . GLN A 1 855 ? 29.945 -15.716 -6.467 1.00 80.56 855 GLN A CA 1
ATOM 6917 C C . GLN A 1 855 ? 29.371 -15.999 -7.850 1.00 80.56 855 GLN A C 1
ATOM 6919 O O . GLN A 1 855 ? 28.634 -16.965 -8.039 1.00 80.56 855 GLN A O 1
ATOM 6924 N N . ILE A 1 856 ? 29.682 -15.119 -8.797 1.00 78.50 856 ILE A N 1
ATOM 6925 C CA . ILE A 1 856 ? 29.259 -15.223 -10.190 1.00 78.50 856 ILE A CA 1
ATOM 6926 C C . ILE A 1 856 ? 30.536 -15.218 -11.015 1.00 78.50 856 ILE A C 1
ATOM 6928 O O . ILE A 1 856 ? 31.268 -14.229 -11.013 1.00 78.50 856 ILE A O 1
ATOM 6932 N N . ASP A 1 857 ? 30.818 -16.320 -11.702 1.00 62.28 857 ASP A N 1
ATOM 6933 C CA . ASP A 1 857 ? 31.898 -16.328 -12.681 1.00 62.28 857 ASP A CA 1
ATOM 6934 C C . ASP A 1 857 ? 31.501 -15.411 -13.854 1.00 62.28 857 ASP A C 1
ATOM 6936 O O . ASP A 1 857 ? 30.410 -15.538 -14.415 1.00 62.28 857 ASP A O 1
ATOM 6940 N N . ASP A 1 858 ? 32.392 -14.472 -14.188 1.00 52.34 858 ASP A N 1
ATOM 6941 C CA . ASP A 1 858 ? 32.237 -13.249 -15.012 1.00 52.34 858 ASP A CA 1
ATOM 6942 C C . ASP A 1 858 ? 31.856 -13.476 -16.502 1.00 52.34 858 ASP A C 1
ATOM 6944 O O . ASP A 1 858 ? 32.169 -12.673 -17.376 1.00 52.34 858 ASP A O 1
ATOM 6948 N N . LEU A 1 859 ? 31.244 -14.615 -16.844 1.00 48.31 859 LEU A N 1
ATOM 6949 C CA . LEU A 1 859 ? 31.184 -15.136 -18.214 1.00 48.31 859 LEU A CA 1
ATOM 6950 C C . LEU A 1 859 ? 29.785 -15.353 -18.795 1.00 48.31 859 LEU A C 1
ATOM 6952 O O . LEU A 1 859 ? 29.703 -15.705 -19.971 1.00 48.31 859 LEU A O 1
ATOM 6956 N N . ASN A 1 860 ? 28.691 -15.165 -18.046 1.00 57.66 860 ASN A N 1
ATOM 6957 C CA . ASN A 1 860 ? 27.405 -15.699 -18.511 1.00 57.66 860 ASN A CA 1
ATOM 6958 C C . ASN A 1 860 ? 26.350 -14.728 -19.037 1.00 57.66 860 ASN A C 1
ATOM 6960 O O . ASN A 1 860 ? 25.479 -15.246 -19.722 1.00 57.66 860 ASN A O 1
ATOM 6964 N N . ASN A 1 861 ? 26.380 -13.406 -18.793 1.00 69.94 861 ASN A N 1
ATOM 6965 C CA . ASN A 1 861 ? 25.402 -12.387 -19.277 1.00 69.94 861 ASN A CA 1
ATOM 6966 C C . ASN A 1 861 ? 23.884 -12.734 -19.170 1.00 69.94 861 ASN A C 1
ATOM 6968 O O . ASN A 1 861 ? 23.040 -11.943 -19.575 1.00 69.94 861 ASN A O 1
ATOM 6972 N N . ARG A 1 862 ? 23.537 -13.902 -18.620 1.00 84.06 862 ARG A N 1
ATOM 6973 C CA . ARG A 1 862 ? 22.218 -14.545 -18.531 1.00 84.06 862 ARG A CA 1
ATOM 6974 C C . ARG A 1 862 ? 21.695 -14.562 -17.096 1.00 84.06 862 ARG A C 1
ATOM 6976 O O . ARG A 1 862 ? 20.595 -15.040 -16.856 1.00 84.06 862 ARG A O 1
ATOM 6983 N N . ILE A 1 863 ? 22.491 -14.077 -16.143 1.00 88.75 863 ILE A N 1
ATOM 6984 C CA . ILE A 1 863 ? 22.102 -13.909 -14.744 1.00 88.75 863 ILE A CA 1
ATOM 6985 C C . ILE A 1 863 ? 21.858 -12.417 -14.526 1.00 88.75 863 ILE A C 1
ATOM 6987 O O . ILE A 1 863 ? 22.790 -11.618 -14.604 1.00 88.75 863 ILE A O 1
ATOM 6991 N N . VAL A 1 864 ? 20.605 -12.053 -14.280 1.00 87.25 864 VAL A N 1
ATOM 6992 C CA . VAL A 1 864 ? 20.162 -10.684 -14.004 1.00 87.25 864 VAL A CA 1
ATOM 6993 C C . VAL A 1 864 ? 19.894 -10.573 -12.510 1.00 87.25 864 VAL A C 1
ATOM 6995 O O . VAL A 1 864 ? 19.113 -11.356 -11.972 1.00 87.25 864 VAL A O 1
ATOM 6998 N N . ILE A 1 865 ? 20.537 -9.619 -11.836 1.00 87.88 865 ILE A N 1
ATOM 6999 C CA . ILE A 1 865 ? 20.355 -9.392 -10.399 1.00 87.88 865 ILE A CA 1
ATOM 7000 C C . ILE A 1 865 ? 19.812 -7.987 -10.170 1.00 87.88 865 ILE A C 1
ATOM 7002 O O . ILE A 1 865 ? 20.529 -7.009 -10.365 1.00 87.88 865 ILE A O 1
ATOM 7006 N N . ASP A 1 866 ? 18.567 -7.913 -9.704 1.00 84.19 866 ASP A N 1
ATOM 7007 C CA . ASP A 1 866 ? 17.949 -6.676 -9.241 1.00 84.19 866 ASP A CA 1
ATOM 7008 C C . ASP A 1 866 ? 18.136 -6.532 -7.731 1.00 84.19 866 ASP A C 1
ATOM 7010 O O . ASP A 1 866 ? 17.682 -7.367 -6.939 1.00 84.19 866 ASP A O 1
ATOM 7014 N N . CYS A 1 867 ? 18.817 -5.456 -7.339 1.00 85.00 867 CYS A N 1
ATOM 7015 C CA . CYS A 1 867 ? 19.168 -5.163 -5.955 1.00 85.00 867 CYS A CA 1
ATOM 7016 C C . CYS A 1 867 ? 18.264 -4.072 -5.367 1.00 85.00 867 CYS A C 1
ATOM 7018 O O . CYS A 1 867 ? 18.057 -3.027 -5.983 1.00 85.00 867 CYS A O 1
ATOM 7020 N N . GLY A 1 868 ? 17.819 -4.256 -4.126 1.00 82.19 868 GLY A N 1
ATOM 7021 C CA . GLY A 1 868 ? 17.140 -3.232 -3.335 1.00 82.19 868 GLY A CA 1
ATOM 7022 C C . GLY A 1 868 ? 15.780 -3.665 -2.796 1.00 82.19 868 GLY A C 1
ATOM 7023 O O . GLY A 1 868 ? 15.423 -4.839 -2.783 1.00 82.19 868 GLY A O 1
ATOM 7024 N N . ASN A 1 869 ? 15.031 -2.690 -2.283 1.00 78.00 869 ASN A N 1
ATOM 7025 C CA . ASN A 1 869 ? 13.626 -2.882 -1.942 1.00 78.00 869 ASN A CA 1
ATOM 7026 C C . ASN A 1 869 ? 12.781 -2.396 -3.115 1.00 78.00 869 ASN A C 1
ATOM 7028 O O . ASN A 1 869 ? 12.945 -1.258 -3.547 1.00 78.00 869 ASN A O 1
ATOM 7032 N N . VAL A 1 870 ? 11.861 -3.236 -3.579 1.00 79.88 870 VAL A N 1
ATOM 7033 C CA . VAL A 1 870 ? 10.882 -2.883 -4.610 1.00 79.88 870 VAL A CA 1
ATOM 7034 C C . VAL A 1 870 ? 9.477 -2.885 -4.028 1.00 79.88 870 VAL A C 1
ATOM 7036 O O . VAL A 1 870 ? 9.193 -3.566 -3.036 1.00 79.88 870 VAL A O 1
ATOM 7039 N N . GLU A 1 871 ? 8.584 -2.128 -4.653 1.00 77.75 871 GLU A N 1
ATOM 7040 C CA . GLU A 1 871 ? 7.168 -2.162 -4.311 1.00 77.75 871 GLU A CA 1
ATOM 7041 C C . GLU A 1 871 ? 6.540 -3.524 -4.644 1.00 77.75 871 GLU A C 1
ATOM 7043 O O . GLU A 1 871 ? 6.999 -4.254 -5.526 1.00 77.75 871 GLU A O 1
ATOM 7048 N N . ARG A 1 872 ? 5.457 -3.884 -3.941 1.00 80.25 872 ARG A N 1
ATOM 7049 C CA . ARG A 1 872 ? 4.824 -5.212 -4.059 1.00 80.25 872 ARG A CA 1
ATOM 7050 C C . ARG A 1 872 ? 4.320 -5.497 -5.480 1.00 80.25 872 ARG A C 1
ATOM 7052 O O . ARG A 1 872 ? 4.397 -6.639 -5.924 1.00 80.25 872 ARG A O 1
ATOM 7059 N N . HIS A 1 873 ? 3.877 -4.466 -6.203 1.00 78.00 873 HIS A N 1
ATOM 7060 C CA . HIS A 1 873 ? 3.435 -4.587 -7.593 1.00 78.00 873 HIS A CA 1
ATOM 7061 C C . HIS A 1 873 ? 4.602 -4.861 -8.567 1.00 78.00 873 HIS A C 1
ATOM 7063 O O . HIS A 1 873 ? 4.434 -5.626 -9.512 1.00 78.00 873 HIS A O 1
ATOM 7069 N N . ILE A 1 874 ? 5.801 -4.328 -8.299 1.00 80.88 874 ILE A N 1
ATOM 7070 C CA . ILE A 1 874 ? 7.025 -4.649 -9.054 1.00 80.88 874 ILE A CA 1
ATOM 7071 C C . ILE A 1 874 ? 7.482 -6.079 -8.751 1.00 80.88 874 ILE A C 1
ATOM 7073 O O . ILE A 1 874 ? 7.796 -6.838 -9.659 1.00 80.88 874 ILE A O 1
ATOM 7077 N N . LEU A 1 875 ? 7.446 -6.507 -7.484 1.00 85.50 875 LEU A N 1
ATOM 7078 C CA . LEU A 1 875 ? 7.751 -7.902 -7.147 1.00 85.50 875 LEU A CA 1
ATOM 7079 C C . LEU A 1 875 ? 6.808 -8.877 -7.875 1.00 85.50 875 LEU A C 1
ATOM 7081 O O . LEU A 1 875 ? 7.254 -9.910 -8.369 1.00 85.50 875 LEU A O 1
ATOM 7085 N N . LYS A 1 876 ? 5.514 -8.543 -7.968 1.00 87.31 876 LYS A N 1
ATOM 7086 C CA . LYS A 1 876 ? 4.533 -9.318 -8.736 1.00 87.31 876 LYS A CA 1
ATOM 7087 C C . LYS A 1 876 ? 4.908 -9.404 -10.220 1.00 87.31 876 LYS A C 1
ATOM 7089 O O . LYS A 1 876 ? 4.826 -10.494 -10.780 1.00 87.31 876 LYS A O 1
ATOM 7094 N N . SER A 1 877 ? 5.365 -8.309 -10.834 1.00 84.19 877 SER A N 1
ATOM 7095 C CA . SER A 1 877 ? 5.755 -8.314 -12.250 1.00 84.19 877 SER A CA 1
ATOM 7096 C C . SER A 1 877 ? 6.954 -9.231 -12.525 1.00 84.19 877 SER A C 1
ATOM 7098 O O . SER A 1 877 ? 7.030 -9.840 -13.589 1.00 84.19 877 SER A O 1
ATOM 7100 N N . PHE A 1 878 ? 7.857 -9.424 -11.559 1.00 89.19 878 PHE A N 1
ATOM 7101 C CA . PHE A 1 878 ? 8.943 -10.403 -11.686 1.00 89.19 878 PHE A CA 1
ATOM 7102 C C . PHE A 1 878 ? 8.426 -11.842 -11.737 1.00 89.19 878 PHE A C 1
ATOM 7104 O O . PHE A 1 878 ? 8.850 -12.620 -12.590 1.00 89.19 878 PHE A O 1
ATOM 7111 N N . TYR A 1 879 ? 7.449 -12.192 -10.893 1.00 92.12 879 TYR A N 1
ATOM 7112 C CA . TYR A 1 879 ? 6.776 -13.485 -11.013 1.00 92.12 879 TYR A CA 1
ATOM 7113 C C . TYR A 1 879 ? 6.035 -13.602 -12.354 1.00 92.12 879 TYR A C 1
ATOM 7115 O O . TYR A 1 879 ? 6.167 -14.627 -13.021 1.00 92.12 879 TYR A O 1
ATOM 7123 N N . GLU A 1 880 ? 5.293 -12.571 -12.780 1.00 86.50 880 GLU A N 1
ATOM 7124 C CA . GLU A 1 880 ? 4.548 -12.548 -14.053 1.00 86.50 880 GLU A CA 1
ATOM 7125 C C . GLU A 1 880 ? 5.439 -12.814 -15.267 1.00 86.50 880 GLU A C 1
ATOM 7127 O O . GLU A 1 880 ? 5.079 -13.650 -16.099 1.00 86.50 880 GLU A O 1
ATOM 7132 N N . ASN A 1 881 ? 6.604 -12.167 -15.317 1.00 84.81 881 ASN A N 1
ATOM 7133 C CA . ASN A 1 881 ? 7.570 -12.263 -16.414 1.00 84.81 881 ASN A CA 1
ATOM 7134 C C . ASN A 1 881 ? 8.494 -13.489 -16.326 1.00 84.81 881 ASN A C 1
ATOM 7136 O O . ASN A 1 881 ? 9.330 -13.690 -17.204 1.00 84.81 881 ASN A O 1
ATOM 7140 N N . SER A 1 882 ? 8.358 -14.310 -15.283 1.00 90.19 882 SER A N 1
ATOM 7141 C CA . SER A 1 882 ? 9.097 -15.566 -15.144 1.00 90.19 882 SER A CA 1
ATOM 7142 C C . SER A 1 882 ? 8.333 -16.752 -15.719 1.00 90.19 882 SER A C 1
ATOM 7144 O O . SER A 1 882 ? 7.097 -16.766 -15.743 1.00 90.19 882 SER A O 1
ATOM 7146 N N . ASP A 1 883 ? 9.055 -17.789 -16.129 1.00 91.75 883 ASP A N 1
ATOM 7147 C CA . ASP A 1 883 ? 8.467 -19.044 -16.570 1.00 91.75 883 ASP A CA 1
ATOM 7148 C C . ASP A 1 883 ? 8.374 -20.074 -15.444 1.00 91.75 883 ASP A C 1
ATOM 7150 O O . ASP A 1 883 ? 7.341 -20.738 -15.322 1.00 91.75 883 ASP A O 1
ATOM 7154 N N . VAL A 1 884 ? 9.424 -20.161 -14.619 1.00 95.75 884 VAL A N 1
ATOM 7155 C CA . VAL A 1 884 ? 9.588 -21.105 -13.503 1.00 95.75 884 VAL A CA 1
ATOM 7156 C C . VAL A 1 884 ? 10.201 -20.372 -12.309 1.00 95.75 884 VAL A C 1
ATOM 7158 O O . VAL A 1 884 ? 11.131 -19.582 -12.474 1.00 95.75 884 VAL A O 1
ATOM 7161 N N . VAL A 1 885 ? 9.732 -20.650 -11.092 1.00 98.12 885 VAL A N 1
ATOM 7162 C CA . VAL A 1 885 ? 10.278 -20.047 -9.865 1.00 98.12 885 VAL A CA 1
ATOM 7163 C C . VAL A 1 885 ? 11.163 -21.052 -9.132 1.00 98.12 885 VAL A C 1
ATOM 7165 O O . VAL A 1 885 ? 10.764 -22.188 -8.892 1.00 98.12 885 VAL A O 1
ATOM 7168 N N . VAL A 1 886 ? 12.367 -20.646 -8.737 1.00 98.38 886 VAL A N 1
ATOM 7169 C CA . VAL A 1 886 ? 13.357 -21.514 -8.085 1.00 98.38 886 VAL A CA 1
ATOM 7170 C C . VAL A 1 886 ? 13.473 -21.118 -6.614 1.00 98.38 886 VAL A C 1
ATOM 7172 O O . VAL A 1 886 ? 13.924 -20.023 -6.290 1.00 98.38 886 VAL A O 1
ATOM 7175 N N . LEU A 1 887 ? 13.052 -21.994 -5.701 1.00 97.69 887 LEU A N 1
ATOM 7176 C CA . LEU A 1 887 ? 12.974 -21.747 -4.254 1.00 97.69 887 LEU A CA 1
ATOM 7177 C C . LEU A 1 887 ? 13.657 -22.869 -3.446 1.00 97.69 887 LEU A C 1
ATOM 7179 O O . LEU A 1 887 ? 12.981 -23.559 -2.677 1.00 97.69 887 LEU A O 1
ATOM 7183 N N . PRO A 1 888 ? 14.982 -23.077 -3.552 1.00 96.00 888 PRO A N 1
ATOM 7184 C CA . PRO A 1 888 ? 15.680 -24.169 -2.876 1.00 96.00 888 PRO A CA 1
ATOM 7185 C C . PRO A 1 888 ? 16.085 -23.740 -1.461 1.00 96.00 888 PRO A C 1
ATOM 7187 O O . PRO A 1 888 ? 17.261 -23.674 -1.106 1.00 96.00 888 PRO A O 1
ATOM 7190 N N . SER A 1 889 ? 15.097 -23.351 -0.655 1.00 95.31 889 SER A N 1
ATOM 7191 C CA . SER A 1 889 ? 15.373 -22.916 0.713 1.00 95.31 889 SER A CA 1
ATOM 7192 C C . SER A 1 889 ? 15.923 -24.083 1.543 1.00 95.31 889 SER A C 1
ATOM 7194 O O . SER A 1 889 ? 15.527 -25.226 1.346 1.00 95.31 889 SER A O 1
ATOM 7196 N N . LEU A 1 890 ? 16.824 -23.806 2.486 1.00 95.56 890 LEU A N 1
ATOM 7197 C CA . LEU A 1 890 ? 17.364 -24.814 3.403 1.00 95.56 890 LEU A CA 1
ATOM 7198 C C . LEU A 1 890 ? 16.317 -25.236 4.439 1.00 95.56 890 LEU A C 1
ATOM 7200 O O . LEU A 1 890 ? 16.278 -26.382 4.874 1.00 95.56 890 LEU A O 1
ATOM 7204 N N . TRP A 1 891 ? 15.491 -24.281 4.849 1.00 94.75 891 TRP A N 1
ATOM 7205 C CA . TRP A 1 891 ? 14.270 -24.474 5.616 1.00 94.75 891 TRP A CA 1
ATOM 7206 C C . TRP A 1 891 ? 13.333 -23.296 5.350 1.00 94.75 891 TRP A C 1
ATOM 7208 O O . TRP A 1 891 ? 13.761 -22.207 4.934 1.00 94.75 891 TRP A O 1
ATOM 7218 N N . GLU A 1 892 ? 12.053 -23.497 5.644 1.00 93.38 892 GLU A N 1
ATOM 7219 C CA . GLU A 1 892 ? 11.047 -22.442 5.629 1.00 93.38 892 GLU A CA 1
ATOM 7220 C C . GLU A 1 892 ? 10.110 -22.525 6.829 1.00 93.38 892 GLU A C 1
ATOM 7222 O O . GLU A 1 892 ? 9.891 -23.597 7.389 1.00 93.38 892 GLU A O 1
ATOM 7227 N N . GLY A 1 893 ? 9.546 -21.375 7.193 1.00 90.56 893 GLY A N 1
ATOM 7228 C CA . GLY A 1 893 ? 8.431 -21.283 8.131 1.00 90.56 893 GLY A CA 1
ATOM 7229 C C . GLY A 1 893 ? 7.105 -21.413 7.384 1.00 90.56 893 GLY A C 1
ATOM 7230 O O . GLY A 1 893 ? 6.575 -22.504 7.209 1.00 90.56 893 GLY A O 1
ATOM 7231 N N . LEU A 1 894 ? 6.580 -20.282 6.904 1.00 90.69 894 LEU A N 1
ATOM 7232 C CA . LEU A 1 894 ? 5.338 -20.230 6.122 1.00 90.69 894 LEU A CA 1
ATOM 7233 C C . LEU A 1 894 ? 5.554 -20.326 4.604 1.00 90.69 894 LEU A C 1
ATOM 7235 O O . LEU A 1 894 ? 4.666 -20.792 3.906 1.00 90.69 894 LEU A O 1
ATOM 7239 N N . GLY A 1 895 ? 6.684 -19.856 4.066 1.00 90.56 895 GLY A N 1
ATOM 7240 C CA . GLY A 1 895 ? 6.917 -19.919 2.618 1.00 90.56 895 GLY A CA 1
ATOM 7241 C C . GLY A 1 895 ? 6.036 -18.988 1.773 1.00 90.56 895 GLY A C 1
ATOM 7242 O O . GLY A 1 895 ? 5.533 -19.412 0.739 1.00 90.56 895 GLY A O 1
ATOM 7243 N N . LEU A 1 896 ? 5.860 -17.713 2.158 1.00 93.06 896 LEU A N 1
ATOM 7244 C CA . LEU A 1 896 ? 5.038 -16.751 1.391 1.00 93.06 896 LEU A CA 1
ATOM 7245 C C . LEU A 1 896 ? 5.396 -16.695 -0.106 1.00 93.06 896 LEU A C 1
ATOM 7247 O O . LEU A 1 896 ? 4.496 -16.639 -0.934 1.00 93.06 896 LEU A O 1
ATOM 7251 N N . THR A 1 897 ? 6.680 -16.799 -0.460 1.00 94.44 897 THR A N 1
ATOM 7252 C CA . THR A 1 897 ? 7.147 -16.797 -1.859 1.00 94.44 897 THR A CA 1
ATOM 7253 C C . THR A 1 897 ? 6.636 -17.990 -2.672 1.00 94.44 897 THR A C 1
ATOM 7255 O O . THR A 1 897 ? 6.444 -17.874 -3.878 1.00 94.44 897 THR A O 1
ATOM 7258 N N . PHE A 1 898 ? 6.374 -19.136 -2.029 1.00 96.56 898 PHE A N 1
ATOM 7259 C CA . PHE A 1 898 ? 5.743 -20.285 -2.687 1.00 96.56 898 PHE A CA 1
ATOM 7260 C C . PHE A 1 898 ? 4.290 -19.966 -3.039 1.00 96.56 898 PHE A C 1
ATOM 7262 O O . PHE A 1 898 ? 3.847 -20.226 -4.152 1.00 96.56 898 PHE A O 1
ATOM 7269 N N . LEU A 1 899 ? 3.553 -19.358 -2.107 1.00 95.69 899 LEU A N 1
ATOM 7270 C CA . LEU A 1 899 ? 2.162 -18.962 -2.327 1.00 95.69 899 LEU A CA 1
ATOM 7271 C C . LEU A 1 899 ? 2.047 -17.848 -3.374 1.00 95.69 899 LEU A C 1
ATOM 7273 O O . LEU A 1 899 ? 1.140 -17.888 -4.199 1.00 95.69 899 LEU A O 1
ATOM 7277 N N . GLU A 1 900 ? 2.978 -16.894 -3.382 1.00 95.50 900 GLU A N 1
ATOM 7278 C CA . GLU A 1 900 ? 3.085 -15.868 -4.425 1.00 95.50 900 GLU A CA 1
ATOM 7279 C C . GLU A 1 900 ? 3.278 -16.519 -5.809 1.00 95.50 900 GLU A C 1
ATOM 7281 O O . GLU A 1 900 ? 2.480 -16.270 -6.713 1.00 95.50 900 GLU A O 1
ATOM 7286 N N . ALA A 1 901 ? 4.234 -17.447 -5.952 1.00 95.62 901 ALA A N 1
ATOM 7287 C CA . ALA A 1 901 ? 4.464 -18.190 -7.196 1.00 95.62 901 ALA A CA 1
ATOM 7288 C C . ALA A 1 901 ? 3.237 -19.006 -7.657 1.00 95.62 901 ALA A C 1
ATOM 7290 O O . ALA A 1 901 ? 2.842 -18.926 -8.824 1.00 95.62 901 ALA A O 1
ATOM 7291 N N . ILE A 1 902 ? 2.581 -19.734 -6.743 1.00 95.06 902 ILE A N 1
ATOM 7292 C CA . ILE A 1 902 ? 1.351 -20.493 -7.040 1.00 95.06 902 ILE A CA 1
ATOM 7293 C C . ILE A 1 902 ? 0.215 -19.545 -7.461 1.00 95.06 902 ILE A C 1
ATOM 7295 O O . ILE A 1 902 ? -0.533 -19.848 -8.394 1.00 95.06 902 ILE A O 1
ATOM 7299 N N . GLY A 1 903 ? 0.081 -18.384 -6.810 1.00 92.88 903 GLY A N 1
ATOM 7300 C CA . GLY A 1 903 ? -0.886 -17.343 -7.176 1.00 92.88 903 GLY A CA 1
ATOM 7301 C C . GLY A 1 903 ? -0.718 -16.875 -8.618 1.00 92.88 903 GLY A C 1
ATOM 7302 O O . GLY A 1 903 ? -1.698 -16.807 -9.375 1.00 92.88 903 GLY A O 1
ATOM 7303 N N . CYS A 1 904 ? 0.540 -16.670 -9.012 1.00 91.50 904 CYS A N 1
ATOM 7304 C CA . CYS A 1 904 ? 0.944 -16.299 -10.362 1.00 91.50 904 CYS A CA 1
ATOM 7305 C C . CYS A 1 904 ? 0.899 -17.458 -11.373 1.00 91.50 904 CYS A C 1
ATOM 7307 O O . CYS A 1 904 ? 1.179 -17.245 -12.551 1.00 91.50 904 CYS A O 1
ATOM 7309 N N . GLY A 1 905 ? 0.536 -18.672 -10.942 1.00 92.50 905 GLY A N 1
ATOM 7310 C CA . GLY A 1 905 ? 0.449 -19.852 -11.804 1.00 92.50 905 GLY A CA 1
ATOM 7311 C C . GLY A 1 905 ? 1.808 -20.338 -12.307 1.00 92.50 905 GLY A C 1
ATOM 7312 O O . GLY A 1 905 ? 1.887 -20.863 -13.417 1.00 92.50 905 GLY A O 1
ATOM 7313 N N . LYS A 1 906 ? 2.877 -20.122 -11.530 1.00 93.69 906 LYS A N 1
ATOM 7314 C CA . LYS A 1 906 ? 4.246 -20.462 -11.923 1.00 93.69 906 LYS A CA 1
ATOM 7315 C C . LYS A 1 906 ? 4.685 -21.776 -11.273 1.00 93.69 906 LYS A C 1
ATOM 7317 O O . LYS A 1 906 ? 4.603 -21.878 -10.047 1.00 93.69 906 LYS A O 1
ATOM 7322 N N . PRO A 1 907 ? 5.151 -22.767 -12.054 1.00 95.94 907 PRO A N 1
ATOM 7323 C CA . PRO A 1 907 ? 5.704 -23.989 -11.494 1.00 95.94 907 PRO A CA 1
ATOM 7324 C C . PRO A 1 907 ? 6.964 -23.682 -10.687 1.00 95.94 907 PRO A C 1
ATOM 7326 O O . PRO A 1 907 ? 7.679 -22.711 -10.957 1.00 95.94 907 PRO A O 1
ATOM 7329 N N . ILE A 1 908 ? 7.215 -24.509 -9.674 1.00 98.00 908 ILE A N 1
ATOM 7330 C CA . ILE A 1 908 ? 8.262 -24.265 -8.680 1.00 98.00 908 ILE A CA 1
ATOM 7331 C C . ILE A 1 908 ? 9.294 -25.391 -8.713 1.00 98.00 908 ILE A C 1
ATOM 7333 O O . ILE A 1 908 ? 8.932 -26.564 -8.656 1.00 98.00 908 ILE A O 1
ATOM 7337 N N . ILE A 1 909 ? 10.577 -25.034 -8.733 1.00 98.12 909 ILE A N 1
ATOM 7338 C CA . ILE A 1 909 ? 11.690 -25.933 -8.404 1.00 98.12 909 ILE A CA 1
ATOM 7339 C C . ILE A 1 909 ? 12.073 -25.684 -6.946 1.00 98.12 909 ILE A C 1
ATOM 7341 O O . ILE A 1 909 ? 12.363 -24.550 -6.565 1.00 98.12 909 ILE A O 1
ATOM 7345 N N . THR A 1 910 ? 12.081 -26.715 -6.107 1.00 97.25 910 THR A N 1
ATOM 7346 C CA . THR A 1 910 ? 12.402 -26.568 -4.679 1.00 97.25 910 THR A CA 1
ATOM 7347 C C . THR A 1 910 ? 13.090 -27.800 -4.105 1.00 97.25 910 THR A C 1
ATOM 7349 O O . THR A 1 910 ? 13.136 -28.836 -4.754 1.00 97.25 910 THR A O 1
ATOM 7352 N N . THR A 1 911 ? 13.612 -27.700 -2.885 1.00 95.44 911 THR A N 1
ATOM 7353 C CA . THR A 1 911 ? 14.170 -28.834 -2.139 1.00 95.44 911 THR A CA 1
ATOM 7354 C C . THR A 1 911 ? 13.037 -29.723 -1.609 1.00 95.44 911 THR A C 1
ATOM 7356 O O . THR A 1 911 ? 12.067 -29.221 -1.039 1.00 95.44 911 THR A O 1
ATOM 7359 N N . ASP A 1 912 ? 13.169 -31.043 -1.734 1.00 95.19 912 ASP A N 1
ATOM 7360 C CA . ASP A 1 912 ? 12.238 -32.040 -1.203 1.00 95.19 912 ASP A CA 1
ATOM 7361 C C . ASP A 1 912 ? 12.420 -32.216 0.309 1.00 95.19 912 ASP A C 1
ATOM 7363 O O . ASP A 1 912 ? 12.937 -33.217 0.809 1.00 95.19 912 ASP A O 1
ATOM 7367 N N . ALA A 1 913 ? 12.037 -31.183 1.052 1.00 93.12 913 ALA A N 1
ATOM 7368 C CA . ALA A 1 913 ? 12.037 -31.199 2.501 1.00 93.12 913 ALA A CA 1
ATOM 7369 C C . ALA A 1 913 ? 10.885 -30.360 3.068 1.00 93.12 913 ALA A C 1
ATOM 7371 O O . ALA A 1 913 ? 10.454 -29.398 2.423 1.00 93.12 913 ALA A O 1
ATOM 7372 N N . PRO A 1 914 ? 10.385 -30.681 4.273 1.00 91.12 914 PRO A N 1
ATOM 7373 C CA . PRO A 1 914 ? 9.334 -29.890 4.902 1.00 91.12 914 PRO A CA 1
ATOM 7374 C C . PRO A 1 914 ? 9.795 -28.467 5.285 1.00 91.12 914 PRO A C 1
ATOM 7376 O O . PRO A 1 914 ? 10.923 -28.302 5.754 1.00 91.12 914 PRO A O 1
ATOM 7379 N N . PRO A 1 915 ? 8.935 -27.437 5.153 1.00 93.88 915 PRO A N 1
ATOM 7380 C CA . PRO A 1 915 ? 7.603 -27.474 4.546 1.00 93.88 915 PRO A CA 1
ATOM 7381 C C . PRO A 1 915 ? 7.617 -27.268 3.026 1.00 93.88 915 PRO A C 1
ATOM 7383 O O . PRO A 1 915 ? 6.551 -27.251 2.421 1.00 93.88 915 PRO A O 1
ATOM 7386 N N . MET A 1 916 ? 8.774 -27.049 2.389 1.00 94.50 916 MET A N 1
ATOM 7387 C CA . MET A 1 916 ? 8.842 -26.708 0.962 1.00 94.50 916 MET A CA 1
ATOM 7388 C C . MET A 1 916 ? 8.123 -27.735 0.075 1.00 94.50 916 MET A C 1
ATOM 7390 O O . MET A 1 916 ? 7.385 -27.363 -0.838 1.00 94.50 916 MET A O 1
ATOM 7394 N N . ASN A 1 917 ? 8.256 -29.021 0.398 1.00 92.38 917 ASN A N 1
ATOM 7395 C CA . ASN A 1 917 ? 7.588 -30.110 -0.311 1.00 92.38 917 ASN A CA 1
ATOM 7396 C C . ASN A 1 917 ? 6.071 -30.220 -0.063 1.00 92.38 917 ASN A C 1
ATOM 7398 O O . ASN A 1 917 ? 5.417 -31.022 -0.728 1.00 92.38 917 ASN A O 1
ATOM 7402 N N . GLU A 1 918 ? 5.500 -29.423 0.849 1.00 93.06 918 GLU A N 1
ATOM 7403 C CA . GLU A 1 918 ? 4.048 -29.295 1.029 1.00 93.06 918 GLU A CA 1
ATOM 7404 C C . GLU A 1 918 ? 3.410 -28.357 -0.007 1.00 93.06 918 GLU A C 1
ATOM 7406 O O . GLU A 1 918 ? 2.202 -28.434 -0.227 1.00 93.06 918 GLU A O 1
ATOM 7411 N N . PHE A 1 919 ? 4.197 -27.461 -0.618 1.00 94.06 919 PHE A N 1
ATOM 7412 C CA . PHE A 1 919 ? 3.717 -26.468 -1.587 1.00 94.06 919 PHE A CA 1
ATOM 7413 C C . PHE A 1 919 ? 3.795 -26.939 -3.036 1.00 94.06 919 PHE A C 1
ATOM 7415 O O . PHE A 1 919 ? 3.230 -26.284 -3.905 1.00 94.06 919 PHE A O 1
ATOM 7422 N N . VAL A 1 920 ? 4.514 -28.029 -3.304 1.00 92.50 920 VAL A N 1
ATOM 7423 C CA . VAL A 1 920 ? 4.761 -28.528 -4.658 1.00 92.50 920 VAL A CA 1
ATOM 7424 C C . VAL A 1 920 ? 4.336 -29.990 -4.728 1.00 92.50 920 VAL A C 1
ATOM 7426 O O . VAL A 1 920 ? 4.912 -30.850 -4.066 1.00 92.50 920 VAL A O 1
ATOM 7429 N N . GLU A 1 921 ? 3.305 -30.261 -5.523 1.00 88.38 921 GLU A N 1
ATOM 7430 C CA . GLU A 1 921 ? 2.891 -31.613 -5.913 1.00 88.38 921 GLU A CA 1
ATOM 7431 C C . GLU A 1 921 ? 3.689 -32.050 -7.156 1.00 88.38 921 GLU A C 1
ATOM 7433 O O . GLU A 1 921 ? 4.126 -31.184 -7.919 1.00 88.38 921 GLU A O 1
ATOM 7438 N N . ASP A 1 922 ? 3.887 -33.364 -7.353 1.00 76.19 922 ASP A N 1
ATOM 7439 C CA . ASP A 1 922 ? 4.792 -33.953 -8.372 1.00 76.19 922 ASP A CA 1
ATOM 7440 C C . ASP A 1 922 ? 4.552 -33.467 -9.808 1.00 76.19 922 ASP A C 1
ATOM 7442 O O . ASP A 1 922 ? 5.423 -33.573 -10.664 1.00 76.19 922 ASP A O 1
ATOM 7446 N N . ASP A 1 923 ? 3.358 -32.960 -10.085 1.00 85.00 923 ASP A N 1
ATOM 7447 C CA . ASP A 1 923 ? 2.916 -32.513 -11.394 1.00 85.00 923 ASP A CA 1
ATOM 7448 C C . ASP A 1 923 ? 2.849 -30.979 -11.518 1.00 85.00 923 ASP A C 1
ATOM 7450 O O . ASP A 1 923 ? 2.736 -30.470 -12.627 1.00 85.00 923 ASP A O 1
ATOM 7454 N N . SER A 1 924 ? 2.972 -30.241 -10.410 1.00 88.75 924 SER A N 1
ATOM 7455 C CA . SER A 1 924 ? 2.895 -28.769 -10.329 1.00 88.75 924 SER A CA 1
ATOM 7456 C C . SER A 1 924 ? 4.255 -28.059 -10.304 1.00 88.75 924 SER A C 1
ATOM 7458 O O . SER A 1 924 ? 4.316 -26.827 -10.334 1.00 88.75 924 SER A O 1
ATOM 7460 N N . GLY A 1 925 ? 5.340 -28.826 -10.214 1.00 94.50 925 GLY A N 1
ATOM 7461 C CA . GLY A 1 925 ? 6.714 -28.361 -10.063 1.00 94.50 925 GLY A CA 1
ATOM 7462 C C . GLY A 1 925 ? 7.669 -29.540 -9.854 1.00 94.50 925 GLY A C 1
ATOM 7463 O O . GLY A 1 925 ? 7.259 -30.691 -9.968 1.00 94.50 925 GLY A O 1
ATOM 7464 N N . ILE A 1 926 ? 8.934 -29.268 -9.525 1.00 96.38 926 ILE A N 1
ATOM 7465 C CA . ILE A 1 926 ? 9.937 -30.307 -9.245 1.00 96.38 926 ILE A CA 1
ATOM 7466 C C . ILE A 1 926 ? 10.485 -30.150 -7.828 1.00 96.38 926 ILE A C 1
ATOM 7468 O O . ILE A 1 926 ? 10.942 -29.079 -7.424 1.00 96.38 926 ILE A O 1
ATOM 7472 N N . ARG A 1 927 ? 10.487 -31.262 -7.090 1.00 96.31 927 ARG A N 1
ATOM 7473 C CA . ARG A 1 927 ? 11.121 -31.391 -5.778 1.00 96.31 927 ARG A CA 1
ATOM 7474 C C . ARG A 1 927 ? 12.463 -32.101 -5.945 1.00 96.31 927 ARG A C 1
ATOM 7476 O O . ARG A 1 927 ? 12.511 -33.270 -6.311 1.00 96.31 927 ARG A O 1
ATOM 7483 N N . CYS A 1 928 ? 13.546 -31.376 -5.712 1.00 94.69 928 CYS A N 1
ATOM 7484 C CA . CYS A 1 928 ? 14.916 -31.860 -5.819 1.00 94.69 928 CYS A CA 1
ATOM 7485 C C . CYS A 1 928 ? 15.348 -32.441 -4.468 1.00 94.69 928 CYS A C 1
ATOM 7487 O O . CYS A 1 928 ? 15.129 -31.781 -3.452 1.00 94.69 928 CYS A O 1
ATOM 7489 N N . PRO A 1 929 ? 15.972 -33.625 -4.407 1.00 90.25 929 PRO A N 1
ATOM 7490 C CA . PRO A 1 929 ? 16.496 -34.166 -3.157 1.00 90.25 929 PRO A CA 1
ATOM 7491 C C . PRO A 1 929 ? 17.416 -33.182 -2.414 1.00 90.25 929 PRO A C 1
ATOM 7493 O O . PRO A 1 929 ? 18.002 -32.274 -2.997 1.00 90.25 929 PRO A O 1
ATOM 7496 N N . GLY A 1 930 ? 17.551 -33.355 -1.102 1.00 90.31 930 GLY A N 1
ATOM 7497 C CA . GLY A 1 930 ? 18.584 -32.667 -0.327 1.00 90.31 930 GLY A CA 1
ATOM 7498 C C . GLY A 1 930 ? 19.875 -33.481 -0.271 1.00 90.31 930 GLY A C 1
ATOM 7499 O O . GLY A 1 930 ? 19.823 -34.695 -0.081 1.00 90.31 930 GLY A O 1
ATOM 7500 N N . GLU A 1 931 ? 21.035 -32.829 -0.345 1.00 87.00 931 GLU A N 1
ATOM 7501 C CA . GLU A 1 931 ? 22.334 -33.507 -0.216 1.00 87.00 931 GLU A CA 1
ATOM 7502 C C . GLU A 1 931 ? 22.655 -33.868 1.234 1.00 87.00 931 GLU A C 1
ATOM 7504 O O . GLU A 1 931 ? 23.220 -34.925 1.532 1.00 87.00 931 GLU A O 1
ATOM 7509 N N . LYS A 1 932 ? 22.358 -32.948 2.159 1.00 92.44 932 LYS A N 1
ATOM 7510 C CA . LYS A 1 932 ? 22.851 -33.038 3.533 1.00 92.44 932 LYS A CA 1
ATOM 7511 C C . LYS A 1 932 ? 21.943 -32.344 4.534 1.00 92.44 932 LYS A C 1
ATOM 7513 O O . LYS A 1 932 ? 21.529 -31.209 4.334 1.00 92.44 932 LYS A O 1
ATOM 7518 N N . ILE A 1 933 ? 21.748 -32.995 5.677 1.00 95.00 933 ILE A N 1
ATOM 7519 C CA . ILE A 1 933 ? 21.094 -32.413 6.852 1.00 95.00 933 ILE A CA 1
ATOM 7520 C C . ILE A 1 933 ? 22.137 -31.692 7.714 1.00 95.00 933 ILE A C 1
ATOM 7522 O O . ILE A 1 933 ? 23.173 -32.269 8.061 1.00 95.00 933 ILE A O 1
ATOM 7526 N N . VAL A 1 934 ? 21.878 -30.432 8.065 1.00 94.62 934 VAL A N 1
ATOM 7527 C CA . VAL A 1 934 ? 22.784 -29.570 8.835 1.00 94.62 934 VAL A CA 1
ATOM 7528 C C . VAL A 1 934 ? 22.007 -28.830 9.924 1.00 94.62 934 VAL A C 1
ATOM 7530 O O . VAL A 1 934 ? 20.913 -28.326 9.696 1.00 94.62 934 VAL A O 1
ATOM 7533 N N . SER A 1 935 ? 22.580 -28.742 11.124 1.00 93.94 935 SER A N 1
ATOM 7534 C CA . SER A 1 935 ? 22.051 -27.897 12.200 1.00 93.94 935 SER A CA 1
ATOM 7535 C C . SER A 1 935 ? 22.675 -26.507 12.144 1.00 93.94 935 SER A C 1
ATOM 7537 O O . SER A 1 935 ? 23.881 -26.371 11.933 1.00 93.94 935 SER A O 1
ATOM 7539 N N . PHE A 1 936 ? 21.865 -25.482 12.394 1.00 92.88 936 PHE A N 1
ATOM 7540 C CA . PHE A 1 936 ? 22.291 -24.086 12.380 1.00 92.88 936 PHE A CA 1
ATOM 7541 C C . PHE A 1 936 ? 22.142 -23.473 13.768 1.00 92.88 936 PHE A C 1
ATOM 7543 O O . PHE A 1 936 ? 21.252 -23.831 14.536 1.00 92.88 936 PHE A O 1
ATOM 7550 N N . LYS A 1 937 ? 23.036 -22.544 14.111 1.00 91.12 937 LYS A N 1
ATOM 7551 C CA . LYS A 1 937 ? 22.967 -21.843 15.396 1.00 91.12 937 LYS A CA 1
ATOM 7552 C C . LYS A 1 937 ? 21.664 -21.036 15.474 1.00 91.12 937 LYS A C 1
ATOM 7554 O O . LYS A 1 937 ? 21.333 -20.339 14.517 1.00 91.12 937 LYS A O 1
ATOM 7559 N N . ASP A 1 938 ? 20.983 -21.105 16.618 1.00 88.06 938 ASP A N 1
ATOM 7560 C CA . ASP A 1 938 ? 19.731 -20.389 16.915 1.00 88.06 938 ASP A CA 1
ATOM 7561 C C . ASP A 1 938 ? 18.536 -20.794 16.020 1.00 88.06 938 ASP A C 1
ATOM 7563 O O . ASP A 1 938 ? 17.538 -20.081 15.962 1.00 88.06 938 ASP A O 1
ATOM 7567 N N . ILE A 1 939 ? 18.633 -21.950 15.350 1.00 94.31 939 ILE A N 1
ATOM 7568 C CA . ILE A 1 939 ? 17.562 -22.581 14.571 1.00 94.31 939 ILE A CA 1
ATOM 7569 C C . ILE A 1 939 ? 17.242 -23.938 15.211 1.00 94.31 939 ILE A C 1
ATOM 7571 O O . ILE A 1 939 ? 18.142 -24.751 15.423 1.00 94.31 939 ILE A O 1
ATOM 7575 N N . PHE A 1 940 ? 15.970 -24.183 15.531 1.00 92.94 940 PHE A N 1
ATOM 7576 C CA . PHE A 1 940 ? 15.533 -25.364 16.295 1.00 92.94 940 PHE A CA 1
ATOM 7577 C C . PHE A 1 940 ? 15.123 -26.561 15.429 1.00 92.94 940 PHE A C 1
ATOM 7579 O O . PHE A 1 940 ? 14.844 -27.637 15.955 1.00 92.94 940 PHE A O 1
ATOM 7586 N N . ILE A 1 941 ? 15.145 -26.391 14.109 1.00 93.00 941 ILE A N 1
ATOM 7587 C CA . ILE A 1 941 ? 14.881 -27.442 13.124 1.00 93.00 941 ILE A CA 1
ATOM 7588 C C . ILE A 1 941 ? 16.136 -27.717 12.280 1.00 93.00 941 ILE A C 1
ATOM 7590 O O . ILE A 1 941 ? 16.990 -26.835 12.131 1.00 93.00 941 ILE A O 1
ATOM 7594 N N . PRO A 1 942 ? 16.290 -28.926 11.717 1.00 91.62 942 PRO A N 1
ATOM 7595 C CA . PRO A 1 942 ? 17.361 -29.191 10.766 1.00 91.62 942 PRO A CA 1
ATOM 7596 C C . PRO A 1 942 ? 17.154 -28.403 9.464 1.00 91.62 942 PRO A C 1
ATOM 7598 O O . PRO A 1 942 ? 16.047 -28.344 8.939 1.00 91.62 942 PRO A O 1
ATOM 7601 N N . GLY A 1 943 ? 18.234 -27.846 8.918 1.00 94.12 943 GLY A N 1
ATOM 7602 C CA . GLY A 1 943 ? 18.266 -27.327 7.553 1.00 94.12 943 GLY A CA 1
ATOM 7603 C C . GLY A 1 943 ? 18.768 -28.384 6.571 1.00 94.12 943 GLY A C 1
ATOM 7604 O O . GLY A 1 943 ? 19.583 -29.240 6.928 1.00 94.12 943 GLY A O 1
ATOM 7605 N N . ILE A 1 944 ? 18.301 -28.314 5.330 1.00 95.62 944 ILE A N 1
ATOM 7606 C CA . ILE A 1 944 ? 18.627 -29.256 4.261 1.00 95.62 944 ILE A CA 1
ATOM 7607 C C . ILE A 1 944 ? 19.400 -28.526 3.168 1.00 95.62 944 ILE A C 1
ATOM 7609 O O . ILE A 1 944 ? 18.893 -27.590 2.563 1.00 95.62 944 ILE A O 1
ATOM 7613 N N . ILE A 1 945 ? 20.638 -28.942 2.920 1.00 95.81 945 ILE A N 1
ATOM 7614 C CA . ILE A 1 945 ? 21.445 -28.399 1.827 1.00 95.81 945 ILE A CA 1
ATOM 7615 C C . ILE A 1 945 ? 20.840 -28.866 0.495 1.00 95.81 945 ILE A C 1
ATOM 7617 O O . ILE A 1 945 ? 20.687 -30.080 0.325 1.00 95.81 945 ILE A O 1
ATOM 7621 N N . PRO A 1 946 ? 20.471 -27.947 -0.417 1.00 94.31 946 PRO A N 1
ATOM 7622 C CA . PRO A 1 946 ? 19.894 -28.313 -1.706 1.00 94.31 946 PRO A CA 1
ATOM 7623 C C . PRO A 1 946 ? 20.891 -29.052 -2.601 1.00 94.31 946 PRO A C 1
ATOM 7625 O O . PRO A 1 946 ? 22.073 -28.716 -2.601 1.00 94.31 946 PRO A O 1
ATOM 7628 N N . ASP A 1 947 ? 20.396 -30.012 -3.382 1.00 95.75 947 ASP A N 1
ATOM 7629 C CA . ASP A 1 947 ? 21.156 -30.680 -4.442 1.00 95.75 947 ASP A CA 1
ATOM 7630 C C . ASP A 1 947 ? 21.257 -29.795 -5.684 1.00 95.75 947 ASP A C 1
ATOM 7632 O O . ASP A 1 947 ? 20.274 -29.571 -6.395 1.00 95.75 947 ASP A O 1
ATOM 7636 N N . VAL A 1 948 ? 22.462 -29.277 -5.930 1.00 96.81 948 VAL A N 1
ATOM 7637 C CA . VAL A 1 948 ? 22.754 -28.419 -7.088 1.00 96.81 948 VAL A CA 1
ATOM 7638 C C . VAL A 1 948 ? 22.529 -29.176 -8.396 1.00 96.81 948 VAL A C 1
ATOM 7640 O O . VAL A 1 948 ? 22.056 -28.589 -9.371 1.00 96.81 948 VAL A O 1
ATOM 7643 N N . ASP A 1 949 ? 22.818 -30.477 -8.415 1.00 97.06 949 ASP A N 1
ATOM 7644 C CA . ASP A 1 949 ? 22.709 -31.311 -9.610 1.00 97.06 949 ASP A CA 1
ATOM 7645 C C . ASP A 1 949 ? 21.238 -31.577 -9.910 1.00 97.06 949 ASP A C 1
ATOM 7647 O O . ASP A 1 949 ? 20.791 -31.348 -11.034 1.00 97.06 949 ASP A O 1
ATOM 7651 N N . GLY A 1 950 ? 20.463 -31.924 -8.882 1.00 96.69 950 GLY A N 1
ATOM 7652 C CA . GLY A 1 950 ? 19.013 -32.058 -8.979 1.00 96.69 950 GLY A CA 1
ATOM 7653 C C . GLY A 1 950 ? 18.321 -30.775 -9.455 1.00 96.69 950 GLY A C 1
ATOM 7654 O O . GLY A 1 950 ? 17.449 -30.834 -10.321 1.00 96.69 950 GLY A O 1
ATOM 7655 N N . ILE A 1 951 ? 18.730 -29.599 -8.960 1.00 97.81 951 ILE A N 1
ATOM 7656 C CA . ILE A 1 951 ? 18.172 -28.312 -9.420 1.00 97.81 951 ILE A CA 1
ATOM 7657 C C . ILE A 1 951 ? 18.545 -28.048 -10.886 1.00 97.81 951 ILE A C 1
ATOM 7659 O O . ILE A 1 951 ? 17.698 -27.595 -11.657 1.00 97.81 951 ILE A O 1
ATOM 7663 N N . ALA A 1 952 ? 19.782 -28.342 -11.294 1.00 97.12 952 ALA A N 1
ATOM 7664 C CA . ALA A 1 952 ? 20.226 -28.167 -12.676 1.00 97.12 952 ALA A CA 1
ATOM 7665 C C . ALA A 1 952 ? 19.492 -29.111 -13.648 1.00 97.12 952 ALA A C 1
ATOM 7667 O O . ALA A 1 952 ? 19.115 -28.706 -14.752 1.00 97.12 952 ALA A O 1
ATOM 7668 N N . GLU A 1 953 ? 19.253 -30.360 -13.242 1.00 96.75 953 GLU A N 1
ATOM 7669 C CA . GLU A 1 953 ? 18.435 -31.325 -13.984 1.00 96.75 953 GLU A CA 1
ATOM 7670 C C . GLU A 1 953 ? 16.978 -30.858 -14.085 1.00 96.75 953 GLU A C 1
ATOM 7672 O O . GLU A 1 953 ? 16.389 -30.901 -15.166 1.00 96.75 953 GLU A O 1
ATOM 7677 N N . ALA A 1 954 ? 16.417 -30.330 -12.993 1.00 96.25 954 ALA A N 1
ATOM 7678 C CA . ALA A 1 954 ? 15.075 -29.760 -12.976 1.00 96.25 954 ALA A CA 1
ATOM 7679 C C . ALA A 1 954 ? 14.945 -28.560 -13.928 1.00 96.25 954 ALA A C 1
ATOM 7681 O O . ALA A 1 954 ? 13.984 -28.483 -14.689 1.00 96.25 954 ALA A O 1
ATOM 7682 N N . MET A 1 955 ? 15.924 -27.647 -13.937 1.00 96.31 955 MET A N 1
ATOM 7683 C CA . MET A 1 955 ? 15.961 -26.528 -14.885 1.00 96.31 955 MET A CA 1
ATOM 7684 C C . MET A 1 955 ? 15.966 -27.025 -16.334 1.00 96.31 955 MET A C 1
ATOM 7686 O O . MET A 1 955 ? 15.181 -26.537 -17.141 1.00 96.31 955 MET A O 1
ATOM 7690 N N . ASN A 1 956 ? 16.791 -28.027 -16.656 1.00 94.88 956 ASN A N 1
ATOM 7691 C CA . ASN A 1 956 ? 16.821 -28.628 -17.992 1.00 94.88 956 ASN A CA 1
ATOM 7692 C C . ASN A 1 956 ? 15.485 -29.282 -18.373 1.00 94.88 956 ASN A C 1
ATOM 7694 O O . ASN A 1 956 ? 15.065 -29.187 -19.522 1.00 94.88 956 ASN A O 1
ATOM 7698 N N . TRP A 1 957 ? 14.791 -29.912 -17.421 1.00 93.69 957 TRP A N 1
ATOM 7699 C CA . TRP A 1 957 ? 13.494 -30.541 -17.678 1.00 93.69 957 TRP A CA 1
ATOM 7700 C C . TRP A 1 957 ? 12.427 -29.539 -18.134 1.00 93.69 957 TRP A C 1
ATOM 7702 O O . TRP A 1 957 ? 11.639 -29.854 -19.025 1.00 93.69 957 TRP A O 1
ATOM 7712 N N . PHE A 1 958 ? 12.425 -28.329 -17.567 1.00 92.56 958 PHE A N 1
ATOM 7713 C CA . PHE A 1 958 ? 11.464 -27.276 -17.908 1.00 92.56 958 PHE A CA 1
ATOM 7714 C C . PHE A 1 958 ? 11.724 -26.575 -19.247 1.00 92.56 958 PHE A C 1
ATOM 7716 O O . PHE A 1 958 ? 10.871 -25.804 -19.675 1.00 92.56 958 PHE A O 1
ATOM 7723 N N . VAL A 1 959 ? 12.861 -26.825 -19.908 1.00 88.31 959 VAL A N 1
ATOM 7724 C CA . VAL A 1 959 ? 13.185 -26.224 -21.218 1.00 88.31 959 VAL A CA 1
ATOM 7725 C C . VAL A 1 959 ? 12.214 -26.678 -22.312 1.00 88.31 959 VAL A C 1
ATOM 7727 O O . VAL A 1 959 ? 11.980 -25.940 -23.263 1.00 88.31 959 VAL A O 1
ATOM 7730 N N . GLU A 1 960 ? 11.644 -27.876 -22.183 1.00 84.12 960 GLU A N 1
ATOM 7731 C CA . GLU A 1 960 ? 10.651 -28.396 -23.124 1.00 84.12 960 GLU A CA 1
ATOM 7732 C C . GLU A 1 960 ? 9.274 -27.753 -22.870 1.00 84.12 960 GLU A C 1
ATOM 7734 O O . GLU A 1 960 ? 8.705 -27.893 -21.781 1.00 84.12 960 GLU A O 1
ATOM 7739 N N . ASP A 1 961 ? 8.706 -27.095 -23.888 1.00 77.38 961 ASP A N 1
ATOM 7740 C CA . ASP A 1 961 ? 7.440 -26.347 -23.786 1.00 77.38 961 ASP A CA 1
ATOM 7741 C C . ASP A 1 961 ? 6.282 -27.200 -23.236 1.00 77.38 961 ASP A C 1
ATOM 7743 O O . ASP A 1 961 ? 5.523 -26.744 -22.377 1.00 77.38 961 ASP A O 1
ATOM 7747 N N . ASP A 1 962 ? 6.184 -28.464 -23.666 1.00 85.44 962 ASP A N 1
ATOM 7748 C CA . ASP A 1 962 ? 5.148 -29.402 -23.215 1.00 85.44 962 ASP A CA 1
ATOM 7749 C C . ASP A 1 962 ? 5.222 -29.656 -21.696 1.00 85.44 962 ASP A C 1
ATOM 7751 O O . ASP A 1 962 ? 4.193 -29.768 -21.023 1.00 85.44 962 ASP A O 1
ATOM 7755 N N . HIS A 1 963 ? 6.433 -29.735 -21.132 1.00 90.75 963 HIS A N 1
ATOM 7756 C CA . HIS A 1 963 ? 6.638 -29.936 -19.696 1.00 90.75 963 HIS A CA 1
ATOM 7757 C C . HIS A 1 963 ? 6.244 -28.692 -18.899 1.00 90.75 963 HIS A C 1
ATOM 7759 O O . HIS A 1 963 ? 5.560 -28.789 -17.875 1.00 90.75 963 HIS A O 1
ATOM 7765 N N . LEU A 1 964 ? 6.644 -27.517 -19.386 1.00 89.25 964 LEU A N 1
ATOM 7766 C CA . LEU A 1 964 ? 6.328 -26.234 -18.772 1.00 89.25 964 LEU A CA 1
ATOM 7767 C C . LEU A 1 964 ? 4.820 -25.953 -18.788 1.00 89.25 964 LEU A C 1
ATOM 7769 O O . LEU A 1 964 ? 4.249 -25.578 -17.759 1.00 89.25 964 LEU A O 1
ATOM 7773 N N . GLU A 1 965 ? 4.157 -26.155 -19.928 1.00 87.88 965 GLU A N 1
ATOM 7774 C CA . GLU A 1 965 ? 2.710 -25.972 -20.062 1.00 87.88 965 GLU A CA 1
ATOM 7775 C C . GLU A 1 965 ? 1.942 -26.955 -19.171 1.00 87.88 965 GLU A C 1
ATOM 7777 O O . GLU A 1 965 ? 1.005 -26.556 -18.465 1.00 87.88 965 GLU A O 1
ATOM 7782 N N . TYR A 1 966 ? 2.372 -28.221 -19.142 1.00 89.94 966 TYR A N 1
ATOM 7783 C CA . TYR A 1 966 ? 1.793 -29.224 -18.256 1.00 89.94 966 TYR A CA 1
ATOM 7784 C C . TYR A 1 966 ? 1.896 -28.793 -16.792 1.00 89.94 966 TYR A C 1
ATOM 7786 O O . TYR A 1 966 ? 0.872 -28.717 -16.109 1.00 89.94 966 TYR A O 1
ATOM 7794 N N . ALA A 1 967 ? 3.093 -28.435 -16.326 1.00 91.94 967 ALA A N 1
ATOM 7795 C CA . ALA A 1 967 ? 3.307 -28.056 -14.936 1.00 91.94 967 ALA A CA 1
ATOM 7796 C C . ALA A 1 967 ? 2.507 -26.808 -14.541 1.00 91.94 967 ALA A C 1
ATOM 7798 O O . ALA A 1 967 ? 1.848 -26.808 -13.504 1.00 91.94 967 ALA A O 1
ATOM 7799 N N . ARG A 1 968 ? 2.460 -25.780 -15.402 1.00 90.75 968 ARG A N 1
ATOM 7800 C CA . ARG A 1 968 ? 1.632 -24.575 -15.194 1.00 90.75 968 ARG A CA 1
ATOM 7801 C C . ARG A 1 968 ? 0.166 -24.912 -14.985 1.00 90.75 968 ARG A C 1
ATOM 7803 O O . ARG A 1 968 ? -0.475 -24.385 -14.074 1.00 90.75 968 ARG A O 1
ATOM 7810 N N . LYS A 1 969 ? -0.380 -25.801 -15.817 1.00 90.44 969 LYS A N 1
ATOM 7811 C CA . LYS A 1 969 ? -1.772 -26.235 -15.697 1.00 90.44 969 LYS A CA 1
ATOM 7812 C C . LYS A 1 969 ? -2.033 -26.883 -14.337 1.00 90.44 969 LYS A C 1
ATOM 7814 O O . LYS A 1 969 ? -3.050 -26.582 -13.714 1.00 90.44 969 LYS A O 1
ATOM 7819 N N . GLN A 1 970 ? -1.110 -27.708 -13.852 1.00 94.00 970 GLN A N 1
ATOM 7820 C CA . GLN A 1 970 ? -1.234 -28.331 -12.534 1.00 94.00 970 GLN A CA 1
ATOM 7821 C C . GLN A 1 970 ? -1.036 -27.326 -11.397 1.00 94.00 970 GLN A C 1
ATOM 7823 O O . GLN A 1 970 ? -1.788 -27.361 -10.426 1.00 94.00 970 GLN A O 1
ATOM 7828 N N . THR A 1 971 ? -0.128 -26.353 -11.529 1.00 93.38 971 THR A N 1
ATOM 7829 C CA . THR A 1 971 ? -0.006 -25.244 -10.569 1.00 93.38 971 THR A CA 1
ATOM 7830 C C . THR A 1 971 ? -1.325 -24.472 -10.437 1.00 93.38 971 THR A C 1
ATOM 7832 O O . THR A 1 971 ? -1.719 -24.099 -9.333 1.00 93.38 971 THR A O 1
ATOM 7835 N N . LEU A 1 972 ? -2.062 -24.261 -11.533 1.00 90.19 972 LEU A N 1
ATOM 7836 C CA . LEU A 1 972 ? -3.373 -23.597 -11.502 1.00 90.19 972 LEU A CA 1
ATOM 7837 C C . LEU A 1 972 ? -4.468 -24.445 -10.840 1.00 90.19 972 LEU A C 1
ATOM 7839 O O . LEU A 1 972 ? -5.370 -23.894 -10.201 1.00 90.19 972 LEU A O 1
ATOM 7843 N N . GLU A 1 973 ? -4.402 -25.770 -10.958 1.00 91.25 973 GLU A N 1
ATOM 7844 C CA . GLU A 1 973 ? -5.270 -26.668 -10.193 1.00 91.25 973 GLU A CA 1
ATOM 7845 C C . GLU A 1 973 ? -4.911 -26.636 -8.700 1.00 91.25 973 GLU A C 1
ATOM 7847 O O . GLU A 1 973 ? -5.795 -26.458 -7.855 1.00 91.25 973 GLU A O 1
ATOM 7852 N N . LEU A 1 974 ? -3.617 -26.682 -8.371 1.00 91.38 974 LEU A N 1
ATOM 7853 C CA . LEU A 1 974 ? -3.095 -26.549 -7.010 1.00 91.38 974 LEU A CA 1
ATOM 7854 C C . LEU A 1 974 ? -3.506 -25.217 -6.364 1.00 91.38 974 LEU A C 1
ATOM 7856 O O . LEU A 1 974 ? -3.964 -25.198 -5.219 1.00 91.38 974 LEU A O 1
ATOM 7860 N N . ARG A 1 975 ? -3.459 -24.110 -7.117 1.00 91.50 975 ARG A N 1
ATOM 7861 C CA . ARG A 1 975 ? -3.901 -22.766 -6.697 1.00 91.50 975 ARG A CA 1
ATOM 7862 C C . ARG A 1 975 ? -5.316 -22.761 -6.121 1.00 91.50 975 ARG A C 1
ATOM 7864 O O . ARG A 1 975 ? -5.605 -21.982 -5.213 1.00 91.50 975 ARG A O 1
ATOM 7871 N N . LYS A 1 976 ? -6.213 -23.643 -6.581 1.00 90.50 976 LYS A N 1
ATOM 7872 C CA . LYS A 1 976 ? -7.584 -23.741 -6.046 1.00 90.50 976 LYS A CA 1
ATOM 7873 C C . LYS A 1 976 ? -7.614 -24.176 -4.575 1.00 90.50 976 LYS A C 1
ATOM 7875 O O . LYS A 1 976 ? -8.549 -23.787 -3.874 1.00 90.50 976 LYS A O 1
ATOM 7880 N N . LYS A 1 977 ? -6.611 -24.929 -4.101 1.00 90.62 977 LYS A N 1
ATOM 7881 C CA . LYS A 1 977 ? -6.490 -25.375 -2.698 1.00 90.62 977 LYS A CA 1
ATOM 7882 C C . LYS A 1 977 ? -6.153 -24.216 -1.750 1.00 90.62 977 LYS A C 1
ATOM 7884 O O . LYS A 1 977 ? -6.628 -24.195 -0.619 1.00 90.62 977 LYS A O 1
ATOM 7889 N N . TYR A 1 978 ? -5.425 -23.211 -2.236 1.00 92.94 978 TYR A N 1
ATOM 7890 C CA . TYR A 1 978 ? -4.938 -22.073 -1.445 1.00 92.94 978 TYR A CA 1
ATOM 7891 C C . TYR A 1 978 ? -5.787 -20.796 -1.600 1.00 92.94 978 TYR A C 1
ATOM 7893 O O . TYR A 1 978 ? -5.311 -19.680 -1.369 1.00 92.94 978 TYR A O 1
ATOM 7901 N N . LYS A 1 979 ? -7.063 -20.942 -1.986 1.00 90.56 979 LYS A N 1
ATOM 7902 C CA . LYS A 1 979 ? -7.997 -19.815 -2.108 1.00 90.56 979 LYS A CA 1
ATOM 7903 C C . LYS A 1 979 ? -8.199 -19.084 -0.783 1.00 90.56 979 LYS A C 1
ATOM 7905 O O . LYS A 1 979 ? -8.488 -19.709 0.239 1.00 90.56 979 LYS A O 1
ATOM 7910 N N . PHE A 1 980 ? -8.157 -17.753 -0.848 1.00 89.50 980 PHE A N 1
ATOM 7911 C CA . PHE A 1 980 ? -8.330 -16.870 0.307 1.00 89.50 980 PHE A CA 1
ATOM 7912 C C . PHE A 1 980 ? -9.647 -17.111 1.057 1.00 89.50 980 PHE A C 1
ATOM 7914 O O . PHE A 1 980 ? -9.649 -17.254 2.276 1.00 89.50 980 PHE A O 1
ATOM 7921 N N . GLU A 1 981 ? -10.757 -17.272 0.336 1.00 86.56 981 GLU A N 1
ATOM 7922 C CA . GLU A 1 981 ? -12.066 -17.532 0.953 1.00 86.56 981 GLU A CA 1
ATOM 7923 C C . GLU A 1 981 ? -12.103 -18.863 1.728 1.00 86.56 981 GLU A C 1
ATOM 7925 O O . GLU A 1 981 ? -12.689 -18.953 2.805 1.00 86.56 981 GLU A O 1
ATOM 7930 N N . GLY A 1 982 ? -11.410 -19.896 1.235 1.00 87.69 982 GLY A N 1
ATOM 7931 C CA . GLY A 1 982 ? -11.310 -21.177 1.940 1.00 87.69 982 GLY A CA 1
ATOM 7932 C C . GLY A 1 982 ? -10.501 -21.067 3.235 1.00 87.69 982 GLY A C 1
ATOM 7933 O O . GLY A 1 982 ? -10.865 -21.665 4.247 1.00 87.69 982 GLY A O 1
ATOM 7934 N N . PHE A 1 983 ? -9.425 -20.278 3.226 1.00 93.50 983 PHE A N 1
ATOM 7935 C CA . PHE A 1 983 ? -8.665 -19.944 4.432 1.00 93.50 983 PHE A CA 1
ATOM 7936 C C . PHE A 1 983 ? -9.516 -19.171 5.439 1.00 93.50 983 PHE A C 1
ATOM 7938 O O . PHE A 1 983 ? -9.569 -19.561 6.604 1.00 93.50 983 PHE A O 1
ATOM 7945 N N . ARG A 1 984 ? -10.235 -18.140 4.980 1.00 91.00 984 ARG A N 1
ATOM 7946 C CA . ARG A 1 984 ? -11.143 -17.336 5.803 1.00 91.00 984 ARG A CA 1
ATOM 7947 C C . ARG A 1 984 ? -12.163 -18.199 6.537 1.00 91.00 984 ARG A C 1
ATOM 7949 O O . ARG A 1 984 ? -12.269 -18.112 7.756 1.00 91.00 984 ARG A O 1
ATOM 7956 N N . GLN A 1 985 ? -12.856 -19.083 5.825 1.00 88.75 985 GLN A N 1
ATOM 7957 C CA . GLN A 1 985 ? -13.855 -19.971 6.427 1.00 88.75 985 GLN A CA 1
ATOM 7958 C C . GLN A 1 985 ? -13.255 -20.888 7.500 1.00 88.75 985 GLN A C 1
ATOM 7960 O O . GLN A 1 985 ? -13.841 -21.046 8.571 1.00 88.75 985 GLN A O 1
ATOM 7965 N N . ARG A 1 986 ? -12.069 -21.460 7.250 1.00 93.56 986 ARG A N 1
ATOM 7966 C CA . ARG A 1 986 ? -11.371 -22.302 8.235 1.00 93.56 986 ARG A CA 1
ATOM 7967 C C . ARG A 1 986 ? -10.916 -21.507 9.456 1.00 93.56 986 ARG A C 1
ATOM 7969 O O . ARG A 1 986 ? -11.084 -21.987 10.571 1.00 93.56 986 ARG A O 1
ATOM 7976 N N . LEU A 1 987 ? -10.374 -20.305 9.258 1.00 93.19 987 LEU A N 1
ATOM 7977 C CA . LEU A 1 987 ? -9.949 -19.425 10.347 1.00 93.19 987 LEU A CA 1
ATOM 7978 C C . LEU A 1 987 ? -11.134 -19.044 11.244 1.00 93.19 987 LEU A C 1
ATOM 7980 O O . LEU A 1 987 ? -11.058 -19.222 12.456 1.00 93.19 987 LEU A O 1
ATOM 7984 N N . LEU A 1 988 ? -12.240 -18.583 10.653 1.00 88.25 988 LEU A N 1
ATOM 7985 C CA . LEU A 1 988 ? -13.456 -18.235 11.395 1.00 88.25 988 LEU A CA 1
ATOM 7986 C C . LEU A 1 988 ? -14.043 -19.451 12.127 1.00 88.25 988 LEU A C 1
ATOM 7988 O O . LEU A 1 988 ? -14.494 -19.321 13.263 1.00 88.25 988 LEU A O 1
ATOM 7992 N N . GLY A 1 989 ? -13.982 -20.640 11.517 1.00 88.31 989 GLY A N 1
ATOM 7993 C CA . GLY A 1 989 ? -14.348 -21.898 12.170 1.00 88.31 989 GLY A CA 1
ATOM 7994 C C . GLY A 1 989 ? -13.515 -22.176 13.424 1.00 88.31 989 GLY A C 1
ATOM 7995 O O . GLY A 1 989 ? -14.081 -22.412 14.485 1.00 88.31 989 GLY A O 1
ATOM 7996 N N . LEU A 1 990 ? -12.185 -22.054 13.335 1.00 91.75 990 LEU A N 1
ATOM 7997 C CA . LEU A 1 990 ? -11.288 -22.242 14.483 1.00 91.75 990 LEU A CA 1
ATOM 7998 C C . LEU A 1 990 ? -11.556 -21.237 15.611 1.00 91.75 990 LEU A C 1
ATOM 8000 O O . LEU A 1 990 ? -11.546 -21.617 16.781 1.00 91.75 990 LEU A O 1
ATOM 8004 N N . ILE A 1 991 ? -11.807 -19.969 15.271 1.00 89.25 991 ILE A N 1
ATOM 8005 C CA . ILE A 1 991 ? -12.145 -18.932 16.256 1.00 89.25 991 ILE A CA 1
ATOM 8006 C C . ILE A 1 991 ? -13.468 -19.277 16.948 1.00 89.25 991 ILE A C 1
ATOM 8008 O O . ILE A 1 991 ? -13.556 -19.220 18.173 1.00 89.25 991 ILE A O 1
ATOM 8012 N N . LYS A 1 992 ? -14.485 -19.678 16.178 1.00 84.94 992 LYS A N 1
ATOM 8013 C CA . LYS A 1 992 ? -15.794 -20.057 16.713 1.00 84.94 992 LYS A CA 1
ATOM 8014 C C . LYS A 1 992 ? -15.703 -21.268 17.641 1.00 84.94 992 LYS A C 1
ATOM 8016 O O . LYS A 1 992 ? -16.270 -21.223 18.729 1.00 84.94 992 LYS A O 1
ATOM 8021 N N . ASP A 1 993 ? -14.980 -22.313 17.246 1.00 85.50 993 ASP A N 1
ATOM 8022 C CA . ASP A 1 993 ? -14.794 -23.516 18.064 1.00 85.50 993 ASP A CA 1
ATOM 8023 C C . ASP A 1 993 ? -14.090 -23.179 19.387 1.00 85.50 993 ASP A C 1
ATOM 8025 O O . ASP A 1 993 ? -14.567 -23.556 20.454 1.00 85.50 993 ASP A O 1
ATOM 8029 N N . MET A 1 994 ? -13.028 -22.367 19.340 1.00 88.00 994 MET A N 1
ATOM 8030 C CA . MET A 1 994 ? -12.304 -21.893 20.528 1.00 88.00 994 MET A CA 1
ATOM 8031 C C . MET A 1 994 ? -13.198 -21.110 21.508 1.00 88.00 994 MET A C 1
ATOM 8033 O O . MET A 1 994 ? -12.982 -21.149 22.723 1.00 88.00 994 MET A O 1
ATOM 8037 N N . ILE A 1 995 ? -14.180 -20.371 20.987 1.00 81.94 995 ILE A N 1
ATOM 8038 C CA . ILE A 1 995 ? -15.128 -19.599 21.797 1.00 81.94 995 ILE A CA 1
ATOM 8039 C C . ILE A 1 995 ? -16.237 -20.495 22.356 1.00 81.94 995 ILE A C 1
ATOM 8041 O O . ILE A 1 995 ? -16.646 -20.287 23.492 1.00 81.94 995 ILE A O 1
ATOM 8045 N N . MET A 1 996 ? -16.709 -21.495 21.603 1.00 73.50 996 MET A N 1
ATOM 8046 C CA . MET A 1 996 ? -17.748 -22.431 22.060 1.00 73.50 996 MET A CA 1
ATOM 8047 C C . MET A 1 996 ? -17.237 -23.490 23.050 1.00 73.50 996 MET A C 1
ATOM 8049 O O . MET A 1 996 ? -18.032 -24.026 23.817 1.00 73.50 996 MET A O 1
ATOM 8053 N N . GLU A 1 997 ? -15.942 -23.818 23.030 1.00 59.72 997 GLU A N 1
ATOM 8054 C CA . GLU A 1 997 ? -15.298 -24.720 24.001 1.00 59.72 997 GLU A CA 1
ATOM 8055 C C . GLU A 1 997 ? -15.054 -24.061 25.381 1.00 59.72 997 GLU A C 1
ATOM 8057 O O . GLU A 1 997 ? -14.656 -24.751 26.323 1.00 59.72 997 GLU A O 1
ATOM 8062 N N . ALA A 1 998 ? -15.278 -22.745 25.502 1.00 46.69 998 ALA A N 1
ATOM 8063 C CA . ALA A 1 998 ? -15.126 -21.937 26.719 1.00 46.69 998 ALA A CA 1
ATOM 8064 C C . ALA A 1 998 ? -16.405 -21.908 27.564 1.00 46.69 998 ALA A C 1
ATOM 8066 O O . ALA A 1 998 ? -16.269 -21.926 28.811 1.00 46.69 998 ALA A O 1
#

Secondary structure (DSSP, 8-state):
---------S-EEEE----S-HHHIIIIIHHHHHHHHHHTTTSEEEEEE-GGGGGGGTTT-SEEEEPPGGGTSS---TTTHHHH--HHHHHHHHHHS-HHHHHHH-S-EEEE--TTPPP-----TT---S------S-HHHHHHHHHHS-SSPPEEEEPPPPPP-SS----GGGGSSTTSTTSTTGGGS-HHHHHHHHHHHHHHHTTT-------S--STTHHHHTSS------SSSS--EE---SSS--EE-S-TT--S--TT--TT-------EEETTEEEPPPTTS-HHHHHHHHHHHHHHHHHTT-S-STTT-S--EEEEEE--SSTT-HHHHHHHHHHHTT-EEEEEEHHHHHHHH-HHHHHHHHHHHGGG-SEEEEES-TT--HHHHHHHHHTTPEEEEEE-S-HHHHHH-THHHHHHHHSSEEEES-HHHHHHHHHH-TTS-EEE-PPPB-TTTS-----TT----EEEEEES---HHHHHHHHHHHHTT--EEEESTTSSS---HHHHHHHHHHEEEEEE--SS-TTSS---THHHHHHHTT--EEEE--TTGGGTS-TTTS-EE-GGG--HHHHHHHHHHHHH----HHHHHHHH-BHHHHHHHHHHHHHHHHHHHT--------S---EEEEEEE-SSSHHHHHHHHHHHHHBTTBEEEEEEEP-STTS----GGG-HHHHTTEEEESSSSPPHHHHHHHHHHHT-SEEEEES---HHHHHHHHHTT-EEEEE--GGG--GGGHHHHHHH-SEEEESSHHHHHIIIIIS--TTEEE------GGG---GGG-PPPTT-EEEEEEEET--GGGTT-HHHHHHHHHHH--TTEEEEEEESS-GGGS---TT-S-EEEEES---HHHHHHHHHT-SEEEE--S--SS-HHHHHHHHTT--EEEESSTTGGGS--TTTEEEEPEEEEE--TT-SS-EEEE-HHHHHHHHHHTTSHHHHHHHHHHHHHHHGGG-HHHHHHHHHHHHHHHHHT-

InterPro domains:
  IPR055259 Spore protein YkvP/CgeB, glycosyl transferase-like domain [PF13524] (486-615)

Sequence (998 aa):
MDDFGPITSNSLVFAGPYWGSLEWEIVYWMPHVRWLKNYLQGRHFSVASYPDRFPLYLGVADEFYGLPDEFVGHEYETQFFEALCDQSEYAKLLNAFGPNQFANRFKKLEFVRSPRANYKILRKKNQLKYSKLICTTKAAEDFDKQNVNGGRKPIIAIAANSANRSKLLFDPVKMIHRKRLDDEYVKLWPNEYWIELFDHISQAFGDRLSLVDITDVDLDMQIAALKKSMCSVLPDNDLAVLSLHAGCPSFIYGKSSDRLFAEGMNPFDTDVVFYESTKGEFNEPSELVFPDAKLFIEECLSKAKAITTVNPIKGNSKIKTVGIIGNMSDIESTNVSLSKAFMNLGYKTDIMPYRQAVQQIGVAEANQDIINNAHNYDLIIFCKNNGADPHVIRECSKRGAITLWYMMDSIDHVKNNPVYYQVAEAADICVVTSGAMKHALLEYNKNIIVHHVLQGVDEKRYFPIKNDDIEKPIDFLFIGLKSERRERILNTIRGFGFKVEAHGPGYDGYVNADNFNRLCSMAKVCLAINNTDPSIDSFSDRILRYLSCGAFVWAEASKDLHKYIDDKFVPSFLEENLDVGYLEWILKCSASCKINGRDLILQNHTWSHVAEKMIGFAEAHQAWESVTPIAKTSNEHLSIGFVSQWYPRGQTYVTKTLINAISSPDRPFLLARSASNEKAILSFQDDLAYQHIAEISPTYHIDPAVFKHWIDQREIDVIFFNEEPQWELVRIAKERGIKTVGYFVWELFDPKWADYVNSHYDLVICPTKCSYDTFKNEYGINNAKYLQWAIDPDFYIEFSNILPNQNGIVFFHPAGWGGLHERRGTQYVIDAFIKANIDNAILHIHTQKDSHAYQIDDLNNRIVIDCGNVERHILKSFYENSDVVVLPSLWEGLGLTFLEAIGCGKPIITTDAPPMNEFVEDDSGIRCPGEKIVSFKDIFIPGIIPDVDGIAEAMNWFVEDDHLEYARKQTLELRKKYKFEGFRQRLLGLIKDMIMEA